Protein AF-0000000072544115 (afdb_homodimer)

Structure (mmCIF, N/CA/C/O backbone):
data_AF-0000000072544115-model_v1
#
loop_
_entity.id
_entity.type
_entity.pdbx_description
1 polymer 'Tubulin--tyrosine ligase-like protein 9'
#
loop_
_atom_site.group_PDB
_atom_site.id
_atom_site.type_symbol
_atom_site.label_atom_id
_atom_site.label_alt_id
_atom_site.label_comp_id
_atom_site.label_asym_id
_atom_site.label_entity_id
_atom_site.label_seq_id
_atom_site.pdbx_PDB_ins_code
_atom_site.Cartn_x
_atom_site.Cartn_y
_atom_site.Cartn_z
_atom_site.occupancy
_atom_site.B_iso_or_equiv
_atom_site.auth_seq_id
_atom_site.auth_comp_id
_atom_site.auth_asym_id
_atom_site.auth_atom_id
_atom_site.pdbx_PDB_model_num
ATOM 1 N N . LEU A 1 1 ? -6.055 31.406 -10.469 1 42.06 1 LEU A N 1
ATOM 2 C CA . LEU A 1 1 ? -5 30.453 -10.797 1 42.06 1 LEU A CA 1
ATOM 3 C C . LEU A 1 1 ? -3.645 31.156 -10.867 1 42.06 1 LEU A C 1
ATOM 5 O O . LEU A 1 1 ? -2.604 30.5 -10.867 1 42.06 1 LEU A O 1
ATOM 9 N N . GLU A 1 2 ? -3.805 32.406 -11.078 1 41.94 2 GLU A N 1
ATOM 10 C CA . GLU A 1 2 ? -2.629 33.188 -11.453 1 41.94 2 GLU A CA 1
ATOM 11 C C . GLU A 1 2 ? -1.718 33.438 -10.25 1 41.94 2 GLU A C 1
ATOM 13 O O . GLU A 1 2 ? -0.639 34 -10.391 1 41.94 2 GLU A O 1
ATOM 18 N N . SER A 1 3 ? -2.277 33.281 -9.117 1 47.25 3 SER A N 1
ATOM 19 C CA . SER A 1 3 ? -1.504 33.969 -8.086 1 47.25 3 SER A CA 1
ATOM 20 C C . SER A 1 3 ? -0.304 33.156 -7.648 1 47.25 3 SER A C 1
ATOM 22 O O . SER A 1 3 ? 0.484 33.594 -6.809 1 47.25 3 SER A O 1
ATOM 24 N N . GLY A 1 4 ? 0.3 32.344 -8.461 1 57.59 4 GLY A N 1
ATOM 25 C CA . GLY A 1 4 ? 1.562 31.703 -8.133 1 57.59 4 GLY A CA 1
ATOM 26 C C . GLY A 1 4 ? 1.455 30.719 -6.98 1 57.59 4 GLY A C 1
ATOM 27 O O . GLY A 1 4 ? 2.357 29.922 -6.754 1 57.59 4 GLY A O 1
ATOM 28 N N . TYR A 1 5 ? 0.407 30.75 -6.109 1 69.56 5 TYR A N 1
ATOM 29 C CA . TYR A 1 5 ? 0.263 29.969 -4.879 1 69.56 5 TYR A CA 1
ATOM 30 C C . TYR A 1 5 ? -0.066 28.516 -5.184 1 69.56 5 TYR A C 1
ATOM 32 O O . TYR A 1 5 ? 0.147 27.641 -4.344 1 69.56 5 TYR A O 1
ATOM 40 N N . LEU A 1 6 ? -0.245 28.219 -6.461 1 86.06 6 LEU A N 1
ATOM 41 C CA . LEU A 1 6 ? -0.693 26.859 -6.789 1 86.06 6 LEU A CA 1
ATOM 42 C C . LEU A 1 6 ? 0.301 26.172 -7.711 1 86.06 6 LEU A C 1
ATOM 44 O O . LEU A 1 6 ? -0.05 25.203 -8.398 1 86.06 6 LEU A O 1
ATOM 48 N N . GLN A 1 7 ? 1.474 26.625 -7.672 1 91.19 7 GLN A N 1
ATOM 49 C CA . GLN A 1 7 ? 2.475 26.109 -8.594 1 91.19 7 GLN A CA 1
ATOM 50 C C . GLN A 1 7 ? 2.67 24.594 -8.414 1 91.19 7 GLN A C 1
ATOM 52 O O . GLN A 1 7 ? 2.715 23.859 -9.398 1 91.19 7 GLN A O 1
ATOM 57 N N . HIS A 1 8 ? 2.814 24.156 -7.195 1 95.38 8 HIS A N 1
ATOM 58 C CA . HIS A 1 8 ? 3.072 22.75 -6.941 1 95.38 8 HIS A CA 1
ATOM 59 C C . HIS A 1 8 ? 1.862 21.891 -7.309 1 95.38 8 HIS A C 1
ATOM 61 O O . HIS A 1 8 ? 2.014 20.75 -7.746 1 95.38 8 HIS A O 1
ATOM 67 N N . VAL A 1 9 ? 0.661 22.406 -7.16 1 96.06 9 VAL A N 1
ATOM 68 C CA . VAL A 1 9 ? -0.544 21.703 -7.59 1 96.06 9 VAL A CA 1
ATOM 69 C C . VAL A 1 9 ? -0.521 21.516 -9.102 1 96.06 9 VAL A C 1
ATOM 71 O O . VAL A 1 9 ? -0.72 20.406 -9.602 1 96.06 9 VAL A O 1
ATOM 74 N N . PHE A 1 10 ? -0.177 22.594 -9.828 1 95.44 10 PHE A N 1
ATOM 75 C CA . PHE A 1 10 ? -0.091 22.531 -11.281 1 95.44 10 PHE A CA 1
ATOM 76 C C . PHE A 1 10 ? 0.983 21.547 -11.719 1 95.44 10 PHE A C 1
ATOM 78 O O . PHE A 1 10 ? 0.755 20.719 -12.609 1 95.44 10 PHE A O 1
ATOM 85 N N . ASN A 1 11 ? 2.117 21.656 -11.062 1 95.19 11 ASN A N 1
ATOM 86 C CA . ASN A 1 11 ? 3.223 20.766 -11.422 1 95.19 11 ASN A CA 1
ATOM 87 C C . ASN A 1 11 ? 2.826 19.297 -11.305 1 95.19 11 ASN A C 1
ATOM 89 O O . ASN A 1 11 ? 3.057 18.516 -12.234 1 95.19 11 ASN A O 1
ATOM 93 N N . VAL A 1 12 ? 2.248 18.938 -10.203 1 97.12 12 VAL A N 1
ATOM 94 C CA . VAL A 1 12 ? 1.924 17.531 -9.953 1 97.12 12 VAL A CA 1
ATOM 95 C C . VAL A 1 12 ? 0.849 17.062 -10.938 1 97.12 12 VAL A C 1
ATOM 97 O O . VAL A 1 12 ? 0.947 15.977 -11.508 1 97.12 12 VAL A O 1
ATOM 100 N N . PHE A 1 13 ? -0.16 17.906 -11.219 1 96.94 13 PHE A N 1
ATOM 101 C CA . PHE A 1 13 ? -1.182 17.547 -12.195 1 96.94 13 PHE A CA 1
ATOM 102 C 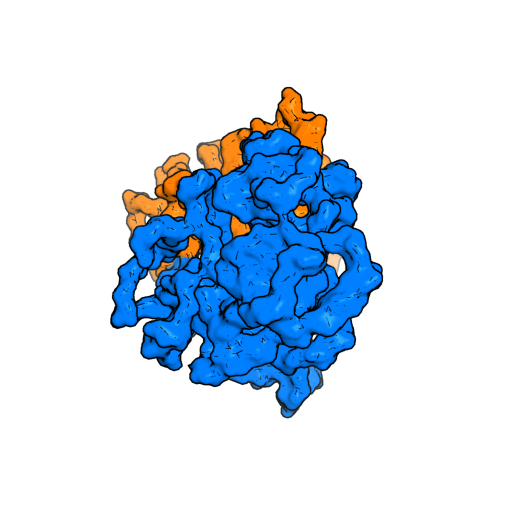C . PHE A 1 13 ? -0.565 17.344 -13.578 1 96.94 13 PHE A C 1
ATOM 104 O O . PHE A 1 13 ? -0.916 16.406 -14.289 1 96.94 13 PHE A O 1
ATOM 111 N N . GLU A 1 14 ? 0.311 18.219 -13.914 1 95.75 14 GLU A N 1
ATOM 112 C CA . GLU A 1 14 ? 0.979 18.094 -15.203 1 95.75 14 GLU A CA 1
ATOM 113 C C . GLU A 1 14 ? 1.769 16.781 -15.297 1 95.75 14 GLU A C 1
ATOM 115 O O . GLU A 1 14 ? 1.723 16.094 -16.312 1 95.75 14 GLU A O 1
ATOM 120 N N . ARG A 1 15 ? 2.471 16.531 -14.234 1 96.5 15 ARG A N 1
ATOM 121 C CA . ARG A 1 15 ? 3.268 15.305 -14.188 1 96.5 15 ARG A CA 1
ATOM 122 C C . ARG A 1 15 ? 2.383 14.07 -14.297 1 96.5 15 ARG A C 1
ATOM 124 O O . ARG A 1 15 ? 2.832 13.016 -14.742 1 96.5 15 ARG A O 1
ATOM 131 N N . LEU A 1 16 ? 1.104 14.172 -13.891 1 96.19 16 LEU A N 1
ATOM 132 C CA . LEU A 1 16 ? 0.14 13.078 -13.945 1 96.19 16 LEU A CA 1
ATOM 133 C C . LEU A 1 16 ? -0.567 13.039 -15.289 1 96.19 16 LEU A C 1
ATOM 135 O O . LEU A 1 16 ? -1.412 12.172 -15.531 1 96.19 16 LEU A O 1
ATOM 139 N N . GLY A 1 17 ? -0.31 14.039 -16.141 1 93.88 17 GLY A N 1
ATOM 140 C CA . GLY A 1 17 ? -0.83 14.031 -17.5 1 93.88 17 GLY A CA 1
ATOM 141 C C . GLY A 1 17 ? -2.066 14.891 -17.672 1 93.88 17 GLY A C 1
ATOM 142 O O . GLY A 1 17 ? -2.719 14.852 -18.719 1 93.88 17 GLY A O 1
ATOM 143 N N . TYR A 1 18 ? -2.389 15.688 -16.734 1 95.06 18 TYR A N 1
ATOM 144 C CA . TYR A 1 18 ? -3.557 16.547 -16.828 1 95.06 18 TYR A CA 1
ATOM 145 C C . TYR A 1 18 ? -3.201 17.875 -17.5 1 95.06 18 TYR A C 1
ATOM 147 O O . TYR A 1 18 ? -2.045 18.312 -17.453 1 95.06 18 TYR A O 1
ATOM 155 N N . VAL A 1 19 ? -4.203 18.422 -18.047 1 94.31 19 VAL A N 1
ATOM 156 C CA . VAL A 1 19 ? -4.059 19.734 -18.688 1 94.31 19 VAL A CA 1
ATOM 157 C C . VAL A 1 19 ? -5.145 20.672 -18.188 1 94.31 19 VAL A C 1
ATOM 159 O O . VAL A 1 19 ? -6.242 20.234 -17.828 1 94.31 19 VAL A O 1
ATOM 162 N N . ASN A 1 20 ? -4.812 21.891 -18.125 1 91.94 20 ASN A N 1
ATOM 163 C CA . ASN A 1 20 ? -5.805 22.875 -17.734 1 91.94 20 ASN A CA 1
ATOM 164 C C . ASN A 1 20 ? -6.902 23.016 -18.781 1 91.94 20 ASN A C 1
ATOM 166 O O . ASN A 1 20 ? -6.621 23.031 -19.984 1 91.94 20 ASN A O 1
ATOM 170 N N . GLY A 1 21 ? -8.164 22.969 -18.25 1 90.44 21 GLY A N 1
ATOM 171 C CA . GLY A 1 21 ? -9.297 23.141 -19.141 1 90.44 21 GLY A CA 1
ATOM 172 C C . GLY A 1 21 ? -10.227 24.266 -18.719 1 90.44 21 GLY A C 1
ATOM 173 O O . GLY A 1 21 ? -10.016 24.891 -17.688 1 90.44 21 GLY A O 1
ATOM 174 N N . SER A 1 22 ? -11.203 24.516 -19.609 1 85.44 22 SER A N 1
ATOM 175 C CA . SER A 1 22 ? -12.227 25.531 -19.297 1 85.44 22 SER A CA 1
ATOM 176 C C . SER A 1 22 ? -13.375 24.922 -18.5 1 85.44 22 SER A C 1
ATOM 178 O O . SER A 1 22 ? -13.516 23.703 -18.438 1 85.44 22 SER A O 1
ATOM 180 N N . PRO A 1 23 ? -14.094 25.734 -17.875 1 79.44 23 PRO A N 1
ATOM 181 C CA . PRO A 1 23 ? -15.25 25.25 -17.125 1 79.44 23 PRO A CA 1
ATOM 182 C C . PRO A 1 23 ? -16.234 24.469 -18.016 1 79.44 23 PRO A C 1
ATOM 184 O O . PRO A 1 23 ? -17.047 23.703 -17.5 1 79.44 23 PRO A O 1
ATOM 187 N N . PHE A 1 24 ? -16.094 24.656 -19.297 1 84.19 24 PHE A N 1
ATOM 188 C CA . PHE A 1 24 ? -17.047 24.047 -20.203 1 84.19 24 PHE A CA 1
ATOM 189 C C . PHE A 1 24 ? -16.453 22.812 -20.875 1 84.19 24 PHE A C 1
ATOM 191 O O . PHE A 1 24 ? -17.141 22.109 -21.609 1 84.19 24 PHE A O 1
ATOM 198 N N . SER A 1 25 ? -15.227 22.609 -20.453 1 87.75 25 SER A N 1
ATOM 199 C CA . SER A 1 25 ? -14.594 21.406 -21 1 87.75 25 SER A CA 1
ATOM 200 C C . SER A 1 25 ? -15.07 20.156 -20.281 1 87.75 25 SER A C 1
ATOM 202 O O . SER A 1 25 ? -15.75 20.25 -19.25 1 87.75 25 SER A O 1
ATOM 204 N N . ASP A 1 26 ? -14.844 19.047 -20.844 1 91.19 26 ASP A N 1
ATOM 205 C CA . ASP A 1 26 ? -15.109 17.766 -20.188 1 91.19 26 ASP A CA 1
ATOM 206 C C . ASP A 1 26 ? -14.047 17.469 -19.141 1 91.19 26 ASP A C 1
ATOM 208 O O . ASP A 1 26 ? -13.297 16.484 -19.266 1 91.19 26 ASP A O 1
ATOM 212 N N . TRP A 1 27 ? -14.164 18.328 -18.094 1 93.81 27 TRP A N 1
ATOM 213 C CA . TRP A 1 27 ? -13.109 18.25 -17.078 1 93.81 27 TRP A CA 1
ATOM 214 C C . TRP A 1 27 ? -13.32 17.047 -16.156 1 93.81 27 TRP A C 1
ATOM 216 O O . TRP A 1 27 ? -14.453 16.609 -15.953 1 93.81 27 TRP A O 1
ATOM 226 N N . GLU A 1 28 ? -12.188 16.562 -15.586 1 95.19 28 GLU A N 1
ATOM 227 C CA . GLU A 1 28 ? -12.227 15.461 -14.641 1 95.19 28 GLU A CA 1
ATOM 228 C C . GLU A 1 28 ? -12.062 15.953 -13.203 1 95.19 28 GLU A C 1
ATOM 230 O O . GLU A 1 28 ? -12.555 15.328 -12.266 1 95.19 28 GLU A O 1
ATOM 235 N N . VAL A 1 29 ? -11.32 17.094 -13.078 1 96.62 29 VAL A N 1
ATOM 236 C CA . VAL A 1 29 ? -11.047 17.594 -11.734 1 96.62 29 VAL A CA 1
ATOM 237 C C . VAL A 1 29 ? -11.258 19.109 -11.688 1 96.62 29 VAL A C 1
ATOM 239 O O . VAL A 1 29 ? -10.742 19.828 -12.531 1 96.62 29 VAL A O 1
ATOM 242 N N . LEU A 1 30 ? -12.078 19.531 -10.812 1 95.88 30 LEU A N 1
ATOM 243 C CA . LEU A 1 30 ? -12.172 20.953 -10.461 1 95.88 30 LEU A CA 1
ATOM 244 C C . LEU A 1 30 ? -11.406 21.25 -9.18 1 95.88 30 LEU A C 1
ATOM 246 O O . LEU A 1 30 ? -11.828 20.844 -8.094 1 95.88 30 LEU A O 1
ATOM 250 N N . TRP A 1 31 ? -10.289 21.875 -9.352 1 95.19 31 TRP A N 1
ATOM 251 C CA . TRP A 1 31 ? -9.492 22.297 -8.203 1 95.19 31 TRP A CA 1
ATOM 252 C C . TRP A 1 31 ? -9.773 23.766 -7.867 1 95.19 31 TRP A C 1
ATOM 254 O O . TRP A 1 31 ? -9.484 24.656 -8.664 1 95.19 31 TRP A O 1
ATOM 264 N N . SER A 1 32 ? -10.375 23.938 -6.723 1 92.75 32 SER A N 1
ATOM 265 C CA . SER A 1 32 ? -10.711 25.297 -6.281 1 92.75 32 SER A CA 1
ATOM 266 C C . SER A 1 32 ? -10.039 25.625 -4.957 1 92.75 32 SER A C 1
ATOM 268 O O . SER A 1 32 ? -10.008 24.797 -4.043 1 92.75 32 SER A O 1
ATOM 270 N N . HIS A 1 33 ? -9.461 26.766 -4.926 1 90.94 33 HIS A N 1
ATOM 271 C CA . HIS A 1 33 ? -8.922 27.219 -3.65 1 90.94 33 HIS A CA 1
ATOM 272 C C . HIS A 1 33 ? -10.031 27.594 -2.684 1 90.94 33 HIS A C 1
ATOM 274 O O . HIS A 1 33 ? -9.969 27.266 -1.496 1 90.94 33 HIS A O 1
ATOM 280 N N . ASP A 1 34 ? -11.016 28.25 -3.236 1 90.06 34 ASP A N 1
ATOM 281 C CA . ASP A 1 34 ? -12.148 28.688 -2.43 1 90.06 34 ASP A CA 1
ATOM 282 C C . ASP A 1 34 ? -13.227 27.609 -2.379 1 90.06 34 ASP A C 1
ATOM 284 O O . ASP A 1 34 ? -13.195 26.641 -3.154 1 90.06 34 ASP A O 1
ATOM 288 N N . TYR A 1 35 ? -14.156 27.891 -1.52 1 91.69 35 TYR A N 1
ATOM 289 C CA . TYR A 1 35 ? -15.336 27.047 -1.404 1 91.69 35 TYR A CA 1
ATOM 290 C C . TYR A 1 35 ? -16.203 27.156 -2.646 1 91.69 35 TYR A C 1
ATOM 292 O O . TYR A 1 35 ? -16.781 28.219 -2.92 1 91.69 35 TYR A O 1
ATOM 300 N N . PRO A 1 36 ? -16.391 26.094 -3.375 1 91.56 36 PRO A N 1
ATOM 301 C CA . PRO A 1 36 ? -16.922 26.25 -4.73 1 91.56 36 PRO A CA 1
ATOM 302 C C . PRO A 1 36 ? -18.438 26.094 -4.785 1 91.56 36 PRO A C 1
ATOM 304 O O . PRO A 1 36 ? -19.047 26.328 -5.828 1 91.56 36 PRO A O 1
ATOM 307 N N . PHE A 1 37 ? -19.109 25.797 -3.752 1 93 37 PHE A N 1
ATOM 308 C CA . PHE A 1 37 ? -20.484 25.312 -3.824 1 93 37 PHE A CA 1
ATOM 309 C C . PHE A 1 37 ? -21.469 26.469 -3.889 1 93 37 PHE A C 1
ATOM 311 O O . PHE A 1 37 ? -22.656 26.266 -4.09 1 93 37 PHE A O 1
ATOM 318 N N . VAL A 1 38 ? -20.969 27.656 -3.732 1 88.81 38 VAL A N 1
ATOM 319 C CA . VAL A 1 38 ? -21.812 28.844 -3.906 1 88.81 38 VAL A CA 1
ATOM 320 C C . VAL A 1 38 ? -21.484 29.516 -5.234 1 88.81 38 VAL A C 1
ATOM 322 O O . VAL A 1 38 ? -22.312 29.547 -6.145 1 88.81 38 VAL A O 1
ATOM 325 N N . SER A 1 39 ? -20.281 29.828 -5.461 1 85.62 39 SER A N 1
ATOM 326 C CA . SER A 1 39 ? -19.844 30.594 -6.629 1 85.62 39 SER A CA 1
ATOM 327 C C . SER A 1 39 ? -19.891 29.734 -7.895 1 85.62 39 SER A C 1
ATOM 329 O O . SER A 1 39 ? -20.125 30.25 -8.984 1 85.62 39 SER A O 1
ATOM 331 N N . LEU A 1 40 ? -19.688 28.453 -7.715 1 88.06 40 LEU A N 1
ATOM 332 C CA . LEU A 1 40 ? -19.656 27.562 -8.867 1 88.06 40 LEU A CA 1
ATOM 333 C C . LEU A 1 40 ? -20.797 26.562 -8.812 1 88.06 40 LEU A C 1
ATOM 335 O O . LEU A 1 40 ? -20.672 25.438 -9.312 1 88.06 40 LEU A O 1
ATOM 339 N N . SER A 1 41 ? -21.859 26.938 -8.227 1 88 41 SER A N 1
ATOM 340 C CA . SER A 1 41 ? -22.984 26.047 -7.996 1 88 41 SER A CA 1
ATOM 341 C C . SER A 1 41 ? -23.484 25.422 -9.297 1 88 41 SER A C 1
ATOM 343 O O . SER A 1 41 ? -23.844 24.25 -9.328 1 88 41 SER A O 1
ATOM 345 N N . LYS A 1 42 ? -23.484 26.109 -10.375 1 85.56 42 LYS A N 1
ATOM 346 C CA . LYS A 1 42 ? -23.969 25.625 -11.656 1 85.56 42 LYS A CA 1
ATOM 347 C C . LYS A 1 42 ? -23.094 24.484 -12.18 1 85.56 42 LYS A C 1
ATOM 349 O O . LYS A 1 42 ? -23.578 23.594 -12.867 1 85.56 42 LYS A O 1
ATOM 354 N N . HIS A 1 43 ? -21.812 24.562 -11.773 1 85.69 43 HIS A N 1
ATOM 355 C CA . HIS A 1 43 ? -20.859 23.609 -12.312 1 85.69 43 HIS A CA 1
ATOM 356 C C . HIS A 1 43 ? -20.75 22.375 -11.422 1 85.69 43 HIS A C 1
ATOM 358 O O . HIS A 1 43 ? -20.25 21.328 -11.859 1 85.69 43 HIS A O 1
ATOM 364 N N . VAL A 1 44 ? -21.266 22.438 -10.195 1 90.81 44 VAL A N 1
ATOM 365 C CA . VAL A 1 44 ? -21.047 21.328 -9.273 1 90.81 44 VAL A CA 1
ATOM 366 C C . VAL A 1 44 ? -22.375 20.656 -8.938 1 90.81 44 VAL A C 1
ATOM 368 O O . VAL A 1 44 ? -22.406 19.688 -8.195 1 90.81 44 VAL A O 1
ATOM 371 N N . SER A 1 45 ? -23.453 21.078 -9.5 1 88.81 45 SER A N 1
ATOM 372 C CA . SER A 1 45 ? -24.781 20.562 -9.148 1 88.81 45 SER A CA 1
ATOM 373 C C . SER A 1 45 ? -25.078 19.25 -9.875 1 88.81 45 SER A C 1
ATOM 375 O O . SER A 1 45 ? -25.844 18.438 -9.383 1 88.81 45 SER A O 1
ATOM 377 N N . ASP A 1 46 ? -24.531 19.062 -11.031 1 89.62 46 ASP A N 1
ATOM 378 C CA . ASP A 1 46 ? -24.797 17.859 -11.812 1 89.62 46 ASP A CA 1
ATOM 379 C C . ASP A 1 46 ? -23.5 17.219 -12.281 1 89.62 46 ASP A C 1
ATOM 381 O O . ASP A 1 46 ? -23.266 17.062 -13.477 1 89.62 46 ASP A O 1
ATOM 385 N N . LEU A 1 47 ? -22.797 16.719 -11.344 1 94 47 LEU A N 1
ATOM 386 C CA . LEU A 1 47 ? -21.484 16.141 -11.617 1 94 47 LEU A CA 1
ATOM 387 C C . LEU A 1 47 ? -21.609 14.727 -12.172 1 94 47 LEU A C 1
ATOM 389 O O . LEU A 1 47 ? -22.438 13.945 -11.703 1 94 47 LEU A O 1
ATOM 393 N N . LYS A 1 48 ? -20.844 14.477 -13.18 1 94.12 48 LYS A N 1
ATOM 394 C CA . LYS A 1 48 ? -20.734 13.117 -13.688 1 94.12 48 LYS A CA 1
ATOM 395 C C . LYS A 1 48 ? -19.906 12.234 -12.75 1 94.12 48 LYS A C 1
ATOM 397 O O . LYS A 1 48 ? -19.109 12.742 -11.961 1 94.12 48 LYS A O 1
ATOM 402 N N . PRO A 1 49 ? -20.016 10.922 -12.883 1 93.12 49 PRO A N 1
ATOM 403 C CA . PRO A 1 49 ? -19.359 10 -11.945 1 93.12 49 PRO A CA 1
ATOM 404 C C . PRO A 1 49 ? -17.828 10.117 -11.977 1 93.12 49 PRO A C 1
ATOM 406 O O . PRO A 1 49 ? -17.172 9.812 -10.984 1 93.12 49 PRO A O 1
ATOM 409 N N . TYR A 1 50 ? -17.312 10.633 -13.094 1 94.12 50 TYR A N 1
ATOM 410 C CA . TYR A 1 50 ? -15.859 10.672 -13.219 1 94.12 50 TYR A CA 1
ATOM 411 C C . TYR A 1 50 ? -15.312 12.016 -12.758 1 94.12 50 TYR A C 1
ATOM 413 O O . TYR A 1 50 ? -14.094 12.203 -12.68 1 94.12 50 TYR A O 1
ATOM 421 N N . GLN A 1 51 ? -16.172 12.969 -12.438 1 95.62 51 GLN A N 1
ATOM 422 C CA . GLN A 1 51 ? -15.727 14.305 -12.055 1 95.62 51 GLN A CA 1
ATOM 423 C C . GLN A 1 51 ? -15.484 14.398 -10.547 1 95.62 51 GLN A C 1
ATOM 425 O O . GLN A 1 51 ? -16.281 13.883 -9.758 1 95.62 51 GLN A O 1
ATOM 430 N N . LYS A 1 52 ? -14.344 15.039 -10.18 1 96.88 52 LYS A N 1
ATOM 431 C CA . LYS A 1 52 ? -13.984 15.211 -8.773 1 96.88 52 LYS A CA 1
ATOM 432 C C . LYS A 1 52 ? -13.789 16.688 -8.438 1 96.88 52 LYS A C 1
ATOM 434 O O . LYS A 1 52 ? -13.266 17.453 -9.25 1 96.88 52 LYS A O 1
ATOM 439 N N . VAL A 1 53 ? -14.234 17.031 -7.25 1 96.81 53 VAL A N 1
ATOM 440 C CA . VAL A 1 53 ? -14.07 18.375 -6.711 1 96.81 53 VAL A CA 1
ATOM 441 C C . VAL A 1 53 ? -13.289 18.312 -5.398 1 96.81 53 VAL A C 1
ATOM 443 O O . VAL A 1 53 ? -13.602 17.5 -4.523 1 96.81 53 VAL A O 1
ATOM 446 N N . ASN A 1 54 ? -12.305 19.203 -5.168 1 97.56 54 ASN A N 1
ATOM 447 C CA . ASN A 1 54 ? -11.391 19.078 -4.043 1 97.56 54 ASN A CA 1
ATOM 448 C C . ASN A 1 54 ? -11.953 19.734 -2.783 1 97.56 54 ASN A C 1
ATOM 450 O O . ASN A 1 54 ? -11.203 20.25 -1.953 1 97.56 54 ASN A O 1
ATOM 454 N N . HIS A 1 55 ? -13.297 19.75 -2.658 1 97.44 55 HIS A N 1
ATOM 455 C CA . HIS A 1 55 ? -13.977 20.219 -1.453 1 97.44 55 HIS A CA 1
ATOM 456 C C . HIS A 1 55 ? -15.234 19.391 -1.173 1 97.44 55 HIS A C 1
ATOM 458 O O . HIS A 1 55 ? -15.867 18.891 -2.102 1 97.44 55 HIS A O 1
ATOM 464 N N . PHE A 1 56 ? -15.586 19.281 0.06 1 97.12 56 PHE A N 1
ATOM 465 C CA . PHE A 1 56 ? -16.891 18.75 0.463 1 97.12 56 PHE A CA 1
ATOM 466 C C . PHE A 1 56 ? -17.844 19.891 0.817 1 97.12 56 PHE A C 1
ATOM 468 O O . PHE A 1 56 ? -17.453 20.859 1.454 1 97.12 56 PHE A O 1
ATOM 475 N N . PRO A 1 57 ? -19.047 19.688 0.435 1 96 57 PRO A N 1
ATOM 476 C CA . PRO A 1 57 ? -20.031 20.594 1.043 1 96 57 PRO A CA 1
ATOM 477 C C . PRO A 1 57 ? -20.016 20.531 2.568 1 96 57 PRO A C 1
ATOM 479 O O . PRO A 1 57 ? -20 19.438 3.146 1 96 57 PRO A O 1
ATOM 482 N N . GLY A 1 58 ? -19.938 21.656 3.176 1 94.88 58 GLY A N 1
ATOM 483 C CA . GLY A 1 58 ? -19.938 21.688 4.629 1 94.88 58 GLY A CA 1
ATOM 484 C C . GLY A 1 58 ? -18.547 21.656 5.238 1 94.88 58 GLY A C 1
ATOM 485 O O . GLY A 1 58 ? -18.406 21.562 6.457 1 94.88 58 GLY A O 1
ATOM 486 N N . SER A 1 59 ? -17.5 21.719 4.453 1 93.81 59 SER A N 1
ATOM 487 C CA . SER A 1 59 ? -16.141 21.688 4.957 1 93.81 59 SER A CA 1
ATOM 488 C C . SER A 1 59 ? -15.898 22.781 5.984 1 93.81 59 SER A C 1
ATOM 490 O O . SER A 1 59 ? -15 22.672 6.82 1 93.81 59 SER A O 1
ATOM 492 N N . GLY A 1 60 ? -16.719 23.797 5.973 1 91.94 60 GLY A N 1
ATOM 493 C CA . GLY A 1 60 ? -16.625 24.891 6.922 1 91.94 60 GLY A CA 1
ATOM 494 C C . GLY A 1 60 ? -16.828 24.453 8.359 1 91.94 60 GLY A C 1
ATOM 495 O O . GLY A 1 60 ? -16.312 25.094 9.289 1 91.94 60 GLY A O 1
ATOM 496 N N . TYR A 1 61 ? -17.531 23.406 8.531 1 92.56 61 TYR A N 1
ATOM 497 C CA . TYR A 1 61 ? -17.75 22.906 9.883 1 92.56 61 TYR A CA 1
ATOM 498 C C . TYR A 1 61 ? -16.453 22.406 10.492 1 92.56 61 TYR A C 1
ATOM 500 O O . TYR A 1 61 ? -16.312 22.359 11.719 1 92.56 61 TYR A O 1
ATOM 508 N N . ILE A 1 62 ? -15.516 22.031 9.617 1 93.88 62 ILE A N 1
ATOM 509 C CA . ILE A 1 62 ? -14.211 21.547 10.055 1 93.88 62 ILE A CA 1
ATOM 510 C C . ILE A 1 62 ? -13.242 22.719 10.188 1 93.88 62 ILE A C 1
ATOM 512 O O . ILE A 1 62 ? -12.453 22.781 11.133 1 93.88 62 ILE A O 1
ATOM 516 N N . THR A 1 63 ? -13.352 23.656 9.273 1 92.88 63 THR A N 1
ATOM 517 C CA . THR A 1 63 ? -12.266 24.625 9.109 1 92.88 63 THR A CA 1
ATOM 518 C C . THR A 1 63 ? -12.617 25.953 9.789 1 92.88 63 THR A C 1
ATOM 520 O O . THR A 1 63 ? -11.742 26.797 9.977 1 92.88 63 THR A O 1
ATOM 523 N N . ASN A 1 64 ? -13.844 26.109 10.156 1 86.62 64 ASN A N 1
ATOM 524 C CA . ASN A 1 64 ? -14.227 27.297 10.891 1 86.62 64 ASN A CA 1
ATOM 525 C C . ASN A 1 64 ? -13.75 27.234 12.344 1 86.62 64 ASN A C 1
ATOM 527 O O . ASN A 1 64 ? -14.016 26.266 13.039 1 86.62 64 ASN A O 1
ATOM 531 N N . LYS A 1 65 ? -13.195 28.266 12.812 1 80.75 65 LYS A N 1
ATOM 532 C CA . LYS A 1 65 ? -12.57 28.297 14.133 1 80.75 65 LYS A CA 1
ATOM 533 C C . LYS A 1 65 ? -13.602 28.109 15.234 1 80.75 65 LYS A C 1
ATOM 535 O O . LYS A 1 65 ? -13.391 27.344 16.172 1 80.75 65 LYS A O 1
ATOM 540 N N . ALA A 1 66 ? -14.648 28.859 15.078 1 75.19 66 ALA A N 1
ATOM 541 C CA . ALA A 1 66 ? -15.695 28.781 16.094 1 75.19 66 ALA A CA 1
ATOM 542 C C . ALA A 1 66 ? -16.297 27.375 16.156 1 75.19 66 ALA A C 1
ATOM 544 O O . ALA A 1 66 ? -16.531 26.844 17.234 1 75.19 66 ALA A O 1
ATOM 545 N N . SER A 1 67 ? -16.516 26.844 15 1 80.81 67 SER A N 1
ATOM 546 C CA . SER A 1 67 ? -17.062 25.484 14.93 1 80.81 67 SER A CA 1
ATOM 547 C C . SER A 1 67 ? -16.094 24.469 15.516 1 80.81 67 SER A C 1
ATOM 549 O O . SER A 1 67 ? -16.5 23.562 16.25 1 80.81 67 SER A O 1
ATOM 551 N N . LEU A 1 68 ? -14.883 24.641 15.25 1 84.31 68 LEU A N 1
ATOM 552 C CA . LEU A 1 68 ? -13.852 23.75 15.75 1 84.31 68 LEU A CA 1
ATOM 553 C C . LEU A 1 68 ? -13.727 23.844 17.266 1 84.31 68 LEU A C 1
ATOM 555 O O . LEU A 1 68 ? -13.633 22.828 17.953 1 84.31 68 LEU A O 1
ATOM 559 N N . ALA A 1 69 ? -13.805 25.031 17.766 1 77.06 69 ALA A N 1
ATOM 560 C CA . ALA A 1 69 ? -13.625 25.297 19.188 1 77.06 69 ALA A CA 1
ATOM 561 C C . ALA A 1 69 ? -14.789 24.719 20 1 77.06 69 ALA A C 1
ATOM 563 O O . ALA A 1 69 ? -14.656 24.484 21.203 1 77.06 69 ALA A O 1
ATOM 564 N N . SER A 1 70 ? -15.867 24.531 19.344 1 76 70 SER A N 1
ATOM 565 C CA . SER A 1 70 ? -17.062 24.031 20.031 1 76 70 SER A CA 1
ATOM 566 C C . SER A 1 70 ? -17.031 22.516 20.188 1 76 70 SER A C 1
ATOM 568 O O . SER A 1 70 ? -17.891 21.938 20.844 1 76 70 SER A O 1
ATOM 570 N N . THR A 1 71 ? -16.062 21.891 19.594 1 78.62 71 THR A N 1
ATOM 571 C CA . THR A 1 71 ? -15.953 20.438 19.703 1 78.62 71 THR A CA 1
ATOM 572 C C . THR A 1 71 ? -15.5 20.047 21.109 1 78.62 71 THR A C 1
ATOM 574 O O . THR A 1 71 ? -14.508 20.578 21.625 1 78.62 71 THR A O 1
ATOM 577 N N . ASN A 1 72 ? -16.25 19.234 21.703 1 78.06 72 ASN A N 1
ATOM 578 C CA . ASN A 1 72 ? -15.898 18.781 23.047 1 78.06 72 ASN A CA 1
ATOM 579 C C . ASN A 1 72 ? -14.836 17.688 23.016 1 78.06 72 ASN A C 1
ATOM 581 O O . ASN A 1 72 ? -15.148 16.516 22.797 1 78.06 72 ASN A O 1
ATOM 585 N N . MET A 1 73 ? -13.695 18.125 23.266 1 81 73 MET A N 1
ATOM 586 C CA . MET A 1 73 ? -12.578 17.188 23.312 1 81 73 MET A CA 1
ATOM 587 C C . MET A 1 73 ? -11.422 17.781 24.125 1 81 73 MET A C 1
ATOM 589 O O . MET A 1 73 ? -11.289 19 24.234 1 81 73 MET A O 1
ATOM 593 N N . PRO A 1 74 ? -10.617 16.875 24.672 1 83.19 74 PRO A N 1
ATOM 594 C CA . PRO A 1 74 ? -9.516 17.328 25.516 1 83.19 74 PRO A CA 1
ATOM 595 C C . PRO A 1 74 ? -8.398 18 24.719 1 83.19 74 PRO A C 1
ATOM 597 O O . PRO A 1 74 ? -7.508 18.625 25.297 1 83.19 74 PRO A O 1
ATOM 600 N N . PHE A 1 75 ? -8.5 17.969 23.406 1 89.38 75 PHE A N 1
ATOM 601 C CA . PHE A 1 75 ? -7.395 18.422 22.578 1 89.38 75 PHE A CA 1
ATOM 602 C C . PHE A 1 75 ? -7.582 19.859 22.141 1 89.38 75 PHE A C 1
ATOM 604 O O . PHE A 1 75 ? -6.801 20.391 21.344 1 89.38 75 PHE A O 1
ATOM 611 N N . ILE A 1 76 ? -8.617 20.484 22.594 1 86.56 76 ILE A N 1
ATOM 612 C CA . ILE A 1 76 ? -8.852 21.891 22.281 1 86.56 76 ILE A CA 1
ATOM 613 C C . ILE A 1 76 ? -8.797 22.703 23.562 1 86.56 76 ILE A C 1
ATOM 615 O O . ILE A 1 76 ? -9.469 22.375 24.547 1 86.56 76 ILE A O 1
ATOM 619 N N . PRO A 1 77 ? -7.973 23.75 23.5 1 83.25 77 PRO A N 1
ATOM 620 C CA . PRO A 1 77 ? -8.016 24.609 24.672 1 83.25 77 PRO A CA 1
ATOM 621 C C . PRO A 1 77 ? -9.414 25.188 24.938 1 83.25 77 PRO A C 1
ATOM 623 O O . PRO A 1 77 ? -10.18 25.391 24 1 83.25 77 PRO A O 1
ATOM 626 N N . LYS A 1 78 ? -9.641 25.406 26.141 1 80.44 78 LYS A N 1
ATOM 627 C CA . LYS A 1 78 ? -10.945 25.938 26.484 1 80.44 78 LYS A CA 1
ATOM 628 C C . LYS A 1 78 ? -11.227 27.25 25.734 1 80.44 78 LYS A C 1
ATOM 630 O O . LYS A 1 78 ? -10.352 28.109 25.656 1 80.44 78 LYS A O 1
ATOM 635 N N . ALA A 1 79 ? -12.391 27.203 25.047 1 81.44 79 ALA A N 1
ATOM 636 C CA . ALA A 1 79 ? -12.758 28.375 24.266 1 81.44 79 ALA A CA 1
ATOM 637 C C . ALA A 1 79 ? -14.188 28.797 24.562 1 81.44 79 ALA A C 1
ATOM 639 O O . ALA A 1 79 ? -15.039 27.984 24.922 1 81.44 79 ALA A O 1
ATOM 640 N N . PHE A 1 80 ? -14.461 30.109 24.484 1 79.94 80 PHE A N 1
ATOM 641 C CA . PHE A 1 80 ? -15.766 30.703 24.781 1 79.94 80 PHE A CA 1
ATOM 642 C C . PHE A 1 80 ? -16.188 31.656 23.688 1 79.94 80 PHE A C 1
ATOM 644 O O . PHE A 1 80 ? -15.438 32.562 23.312 1 79.94 80 PHE A O 1
ATOM 651 N N . LYS A 1 81 ? -17.328 31.375 23.156 1 79.19 81 LYS A N 1
ATOM 652 C CA . LYS A 1 81 ? -17.875 32.281 22.172 1 79.19 81 LYS A CA 1
ATOM 653 C C . LYS A 1 81 ? -18.391 33.562 22.844 1 79.19 81 LYS A C 1
ATOM 655 O O . LYS A 1 81 ? -19.078 33.5 23.859 1 79.19 81 LYS A O 1
ATOM 660 N N . MET A 1 82 ? -18.016 34.719 22.344 1 79.75 82 MET A N 1
ATOM 661 C CA . MET A 1 82 ? -18.484 35.969 22.891 1 79.75 82 MET A CA 1
ATOM 662 C C . MET A 1 82 ? -19.562 36.594 22 1 79.75 82 MET A C 1
ATOM 664 O O . MET A 1 82 ? -19.516 36.469 20.781 1 79.75 82 MET A O 1
ATOM 668 N N . PRO A 1 83 ? -20.516 37.125 22.531 1 82.75 83 PRO A N 1
ATOM 669 C CA . PRO A 1 83 ? -20.688 37.281 23.984 1 82.75 83 PRO A CA 1
ATOM 670 C C . PRO A 1 83 ? -21.547 36.188 24.594 1 82.75 83 PRO A C 1
ATOM 672 O O . PRO A 1 83 ? -21.844 36.219 25.797 1 82.75 83 PRO A O 1
ATOM 675 N N . GLU A 1 84 ? -21.906 35.25 23.812 1 83.06 84 GLU A N 1
ATOM 676 C CA . GLU A 1 84 ? -22.875 34.219 24.203 1 83.06 84 GLU A CA 1
ATOM 677 C C . GLU A 1 84 ? -22.406 33.469 25.453 1 83.06 84 GLU A C 1
ATOM 679 O O . GLU A 1 84 ? -23.219 33.094 26.297 1 83.06 84 GLU A O 1
ATOM 684 N N . GLU A 1 85 ? -21.172 33.281 25.531 1 84.5 85 GLU A N 1
ATOM 685 C CA . GLU A 1 85 ? -20.656 32.469 26.625 1 84.5 85 GLU A CA 1
ATOM 686 C C . GLU A 1 85 ? -19.859 33.281 27.625 1 84.5 85 GLU A C 1
ATOM 688 O O . GLU A 1 85 ? -18.938 32.781 28.266 1 84.5 85 GLU A O 1
ATOM 693 N N . LYS A 1 86 ? -20.203 34.5 27.656 1 85.88 86 LYS A N 1
ATOM 694 C CA . LYS A 1 86 ? -19.5 35.438 28.547 1 85.88 86 LYS A CA 1
ATOM 695 C C . LYS A 1 86 ? -19.594 34.938 30 1 85.88 86 LYS A C 1
ATOM 697 O O . LYS A 1 86 ? -18.578 34.938 30.719 1 85.88 86 LYS A O 1
ATOM 702 N N . LYS A 1 87 ? -20.719 34.562 30.422 1 86.56 87 LYS A N 1
ATOM 703 C CA . LYS A 1 87 ? -20.922 34.094 31.797 1 86.56 87 LYS A CA 1
ATOM 704 C C . LYS A 1 87 ? -20.047 32.875 32.094 1 86.56 87 LYS A C 1
ATOM 706 O O . LYS A 1 87 ? -19.406 32.812 33.156 1 86.56 87 LYS A O 1
ATOM 711 N N . LYS A 1 88 ? -20.078 32 31.203 1 86.12 88 LYS A N 1
ATOM 712 C CA . LYS A 1 88 ? -19.266 30.781 31.359 1 86.12 88 LYS A CA 1
ATOM 713 C C . LYS A 1 88 ? -17.781 31.125 31.438 1 86.12 88 LYS A C 1
ATOM 715 O O . LYS A 1 88 ? -17.047 30.516 32.219 1 86.12 88 LYS A O 1
ATOM 720 N N . PHE A 1 89 ? -17.422 32 30.672 1 87 89 PHE A N 1
ATOM 721 C CA . PHE A 1 89 ? -16.031 32.438 30.625 1 87 89 PHE A CA 1
ATOM 722 C C . PHE A 1 89 ? -15.617 33.062 31.969 1 87 89 PHE A C 1
ATOM 724 O O . PHE A 1 89 ? -14.586 32.688 32.531 1 87 89 PHE A O 1
ATOM 731 N N . LEU A 1 90 ? -16.438 33.906 32.469 1 85.88 90 LEU A N 1
ATOM 732 C CA . LEU A 1 90 ? -16.125 34.594 33.719 1 85.88 90 LEU A CA 1
ATOM 733 C C . LEU A 1 90 ? -16.094 33.625 34.906 1 85.88 90 LEU A C 1
ATOM 735 O O . LEU A 1 90 ? -15.266 33.75 35.781 1 85.88 90 LEU A O 1
ATOM 739 N N . GLU A 1 91 ? -16.922 32.656 34.781 1 87.5 91 GLU A N 1
ATOM 740 C CA . GLU A 1 91 ? -16.922 31.609 35.812 1 87.5 91 GLU A CA 1
ATOM 741 C C . GLU A 1 91 ? -15.633 30.797 35.75 1 87.5 91 GLU A C 1
ATOM 743 O O . GLU A 1 91 ? -15.062 30.438 36.781 1 87.5 91 GLU A O 1
ATOM 748 N N . TYR A 1 92 ? -15.289 30.562 34.594 1 85.12 92 TYR A N 1
ATOM 749 C CA . TYR A 1 92 ? -14.078 29.766 34.375 1 85.12 92 TYR A CA 1
ATOM 750 C C . TYR A 1 92 ? -12.844 30.547 34.844 1 85.12 92 TYR A C 1
ATOM 752 O O . TYR A 1 92 ? -11.945 29.984 35.469 1 85.12 92 TYR A O 1
ATOM 760 N N . VAL A 1 93 ? -12.812 31.766 34.594 1 83.69 93 VAL A N 1
ATOM 761 C CA . VAL A 1 93 ? -11.68 32.625 34.906 1 83.69 93 VAL A CA 1
ATOM 762 C C . VAL A 1 93 ? -11.523 32.75 36.438 1 83.69 93 VAL A C 1
ATOM 764 O O . VAL A 1 93 ? -10.406 32.812 36.938 1 83.69 93 VAL A O 1
ATOM 767 N N . ASN A 1 94 ? -12.594 32.75 37.031 1 83.25 94 ASN A N 1
ATOM 768 C CA . ASN A 1 94 ? -12.57 32.844 38.5 1 83.25 94 ASN A CA 1
ATOM 769 C C . ASN A 1 94 ? -11.828 31.672 39.125 1 83.25 94 ASN A C 1
ATOM 771 O O . ASN A 1 94 ? -11.195 31.828 40.188 1 83.25 94 ASN A O 1
ATOM 775 N N . ASN A 1 95 ? -11.891 30.609 38.438 1 83.38 95 ASN A N 1
ATOM 776 C CA . ASN A 1 95 ? -11.242 29.422 38.969 1 83.38 95 ASN A CA 1
ATOM 777 C C . ASN A 1 95 ? -9.852 29.219 38.375 1 83.38 95 ASN A C 1
ATOM 779 O O . ASN A 1 95 ? -9.117 28.312 38.75 1 83.38 95 ASN A O 1
ATOM 783 N N . HIS A 1 96 ? -9.547 30.062 37.438 1 80.44 96 HIS A N 1
ATOM 784 C CA . HIS A 1 96 ? -8.266 29.953 36.75 1 80.44 96 HIS A CA 1
ATOM 785 C C . HIS A 1 96 ? -7.625 31.328 36.562 1 80.44 96 HIS A C 1
ATOM 787 O O . HIS A 1 96 ? -7.375 31.75 35.438 1 80.44 96 HIS A O 1
ATOM 793 N N . GLN A 1 97 ? -7.266 32.031 37.625 1 73.38 97 GLN A N 1
ATOM 794 C CA . GLN A 1 97 ? -6.852 33.406 37.625 1 73.38 97 GLN A CA 1
ATOM 795 C C . GLN A 1 97 ? -5.488 33.594 36.938 1 73.38 97 GLN A C 1
ATOM 797 O O . GLN A 1 97 ? -5.199 34.625 36.375 1 73.38 97 GLN A O 1
ATOM 802 N N . ASP A 1 98 ? -4.719 32.562 36.875 1 73.12 98 ASP A N 1
ATOM 803 C CA . ASP A 1 98 ? -3.365 32.688 36.344 1 73.12 98 ASP A CA 1
ATOM 804 C C . ASP A 1 98 ? -3.299 32.281 34.875 1 73.12 98 ASP A C 1
ATOM 806 O O . ASP A 1 98 ? -2.217 32.25 34.281 1 73.12 98 ASP A O 1
ATOM 810 N N . THR A 1 99 ? -4.449 32.25 34.25 1 77.44 99 THR A N 1
ATOM 811 C CA . THR A 1 99 ? -4.492 31.766 32.875 1 77.44 99 THR A CA 1
ATOM 812 C C . THR A 1 99 ? -4.469 32.938 31.906 1 77.44 99 THR A C 1
ATOM 814 O O . THR A 1 99 ? -5.055 34 32.188 1 77.44 99 THR A O 1
ATOM 817 N N . MET A 1 100 ? -3.66 32.812 30.875 1 79.69 100 MET A N 1
ATOM 818 C CA . MET A 1 100 ? -3.654 33.812 29.797 1 79.69 100 MET A CA 1
ATOM 819 C C . MET A 1 100 ? -4.641 33.406 28.703 1 79.69 100 MET A C 1
ATOM 821 O O . MET A 1 100 ? -4.934 32.219 28.516 1 79.69 100 MET A O 1
ATOM 825 N N . TRP A 1 101 ? -5.133 34.5 28.094 1 81.69 101 TRP A N 1
ATOM 826 C CA . TRP A 1 101 ? -6.195 34.281 27.125 1 81.69 101 TRP A CA 1
ATOM 827 C C . TRP A 1 101 ? -5.848 34.906 25.781 1 81.69 101 TRP A C 1
ATOM 829 O O . TRP A 1 101 ? -5.129 35.906 25.734 1 81.69 101 TRP A O 1
ATOM 839 N N . VAL A 1 102 ? -6.332 34.219 24.781 1 80.19 102 VAL A N 1
ATOM 840 C CA . VAL A 1 102 ? -6.152 34.75 23.438 1 80.19 102 VAL A CA 1
ATOM 841 C C . VAL A 1 102 ? -7.512 35.094 22.828 1 80.19 102 VAL A C 1
ATOM 843 O O . VAL A 1 102 ? -8.453 34.312 22.906 1 80.19 102 VAL A O 1
ATOM 846 N N . LYS A 1 103 ? -7.551 36.312 22.422 1 76.12 103 LYS A N 1
ATOM 847 C CA . LYS A 1 103 ? -8.742 36.75 21.688 1 76.12 103 LYS A CA 1
ATOM 848 C C . LYS A 1 103 ? -8.555 36.531 20.172 1 76.12 103 LYS A C 1
ATOM 850 O O . LYS A 1 103 ? -7.551 36.938 19.609 1 76.12 103 LYS A O 1
ATOM 855 N N . LYS A 1 104 ? -9.414 35.688 19.547 1 71.44 104 LYS A N 1
ATOM 856 C CA . LYS A 1 104 ? -9.336 35.406 18.125 1 71.44 104 LYS A CA 1
ATOM 857 C C . LYS A 1 104 ? -10.594 35.875 17.391 1 71.44 104 LYS A C 1
ATOM 859 O O . LYS A 1 104 ? -11.695 35.812 17.953 1 71.44 104 LYS A O 1
ATOM 864 N N . GLY A 1 105 ? -10.344 36.625 16.328 1 63.75 105 GLY A N 1
ATOM 865 C CA . GLY A 1 105 ? -11.477 36.906 15.461 1 63.75 105 GLY A CA 1
ATOM 866 C C . GLY A 1 105 ? -11.82 35.75 14.555 1 63.75 105 GLY A C 1
ATOM 867 O O . GLY A 1 105 ? -11.062 34.781 14.469 1 63.75 105 GLY A O 1
ATOM 868 N N . ASN A 1 106 ? -13.016 35.812 14.031 1 57 106 ASN A N 1
ATOM 869 C CA . ASN A 1 106 ? -13.461 34.75 13.141 1 57 106 ASN A CA 1
ATOM 870 C C . ASN A 1 106 ? -12.547 34.625 11.922 1 57 106 ASN A C 1
ATOM 872 O O . ASN A 1 106 ? -12.453 33.562 11.328 1 57 106 ASN A O 1
ATOM 876 N N . HIS A 1 107 ? -11.852 35.719 11.523 1 51.34 107 HIS A N 1
ATOM 877 C CA . HIS A 1 107 ? -11.086 35.688 10.281 1 51.34 107 HIS A CA 1
ATOM 878 C C . HIS A 1 107 ? -9.586 35.688 10.555 1 51.34 107 HIS A C 1
ATOM 880 O O . HIS A 1 107 ? -8.797 36.094 9.711 1 51.34 107 HIS A O 1
ATOM 886 N N . HIS A 1 108 ? -9.039 34.969 11.461 1 52.03 108 HIS A N 1
ATOM 887 C CA . HIS A 1 108 ? -7.691 34.5 11.727 1 52.03 108 HIS A CA 1
ATOM 888 C C . HIS A 1 108 ? -6.762 35.625 12.133 1 52.03 108 HIS A C 1
ATOM 890 O O . HIS A 1 108 ? -5.586 35.406 12.422 1 52.03 108 HIS A O 1
ATOM 896 N N . ARG A 1 109 ? -7.23 36.969 11.797 1 49.53 109 ARG A N 1
ATOM 897 C CA . ARG A 1 109 ? -6.27 38.062 11.953 1 49.53 109 ARG A CA 1
ATOM 898 C C . ARG A 1 109 ? -6.375 38.688 13.344 1 49.53 109 ARG A C 1
ATOM 900 O O . ARG A 1 109 ? -7.438 38.656 13.969 1 49.53 109 ARG A O 1
ATOM 907 N N . GLY A 1 110 ? -5.109 38.719 14.031 1 55.34 110 GLY A N 1
ATOM 908 C CA . GLY A 1 110 ? -5.004 39.625 15.172 1 55.34 110 GLY A CA 1
ATOM 909 C C . GLY A 1 110 ? -4.98 38.906 16.5 1 55.34 110 GLY A C 1
ATOM 910 O O . GLY A 1 110 ? -5.762 39.219 17.406 1 55.34 110 GLY A O 1
ATOM 911 N N . ILE A 1 111 ? -4.25 37.719 16.5 1 64.88 111 ILE A N 1
ATOM 912 C CA . ILE A 1 111 ? -4.082 37 17.766 1 64.88 111 ILE A CA 1
ATOM 913 C C . ILE A 1 111 ? -3.369 37.906 18.781 1 64.88 111 ILE A C 1
ATOM 915 O O . ILE A 1 111 ? -2.309 38.469 18.484 1 64.88 111 ILE A O 1
ATOM 919 N N . GLU A 1 112 ? -4.102 38.25 19.781 1 70.19 112 GLU A N 1
ATOM 920 C CA . GLU A 1 112 ? -3.492 39.031 20.875 1 70.19 112 GLU A CA 1
ATOM 921 C C . GLU A 1 112 ? -3.738 38.344 22.219 1 70.19 112 GLU A C 1
ATOM 923 O O . GLU A 1 112 ? -4.84 37.844 22.484 1 70.19 112 GLU A O 1
ATOM 928 N N . ILE A 1 113 ? -2.648 38.188 22.891 1 73.06 113 ILE A N 1
ATOM 929 C CA . ILE A 1 113 ? -2.791 37.688 24.25 1 73.06 113 ILE A CA 1
ATOM 930 C C . ILE A 1 113 ? -3.17 38.812 25.188 1 73.06 113 ILE A C 1
ATOM 932 O O . ILE A 1 113 ? -2.543 39.875 25.156 1 73.06 113 ILE A O 1
ATOM 936 N N . LYS A 1 114 ? -4.223 38.719 25.828 1 72 114 LYS A N 1
ATOM 937 C CA . LYS A 1 114 ? -4.695 39.75 26.734 1 72 114 LYS A CA 1
ATOM 938 C C . LYS A 1 114 ? -5.078 39.156 28.094 1 72 114 LYS A C 1
ATOM 940 O O . LYS A 1 114 ? -5.426 37.969 28.188 1 72 114 LYS A O 1
ATOM 945 N N . SER A 1 115 ? -4.828 40.031 29.078 1 72.06 115 SER A N 1
ATOM 946 C CA . SER A 1 115 ? -5.383 39.656 30.391 1 72.06 115 SER A CA 1
ATOM 947 C C . SER A 1 115 ? -6.902 39.812 30.391 1 72.06 115 SER A C 1
ATOM 949 O O . SER A 1 115 ? -7.477 40.438 29.516 1 72.06 115 SER A O 1
ATOM 951 N N . VAL A 1 116 ? -7.488 39.094 31.297 1 73.31 116 VAL A N 1
ATOM 952 C CA . VAL A 1 116 ? -8.938 39.125 31.422 1 73.31 116 VAL A CA 1
ATOM 953 C C . VAL A 1 116 ? -9.43 40.562 31.469 1 73.31 116 VAL A C 1
ATOM 955 O O . VAL A 1 116 ? -10.461 40.906 30.859 1 73.31 116 VAL A O 1
ATOM 958 N N . GLN A 1 117 ? -8.609 41.406 32.062 1 72.56 117 GLN A N 1
ATOM 959 C CA . GLN A 1 117 ? -9 42.812 32.25 1 72.56 117 GLN A CA 1
ATOM 960 C C . GLN A 1 117 ? -8.953 43.562 30.922 1 72.56 117 GLN A C 1
ATOM 962 O O . GLN A 1 117 ? -9.664 44.562 30.734 1 72.56 117 GLN A O 1
ATOM 967 N N . GLU A 1 118 ? -8.234 43.062 30.016 1 75.5 118 GLU A N 1
ATOM 968 C CA . GLU A 1 118 ? -8.016 43.75 28.75 1 75.5 118 GLU A CA 1
ATOM 969 C C . GLU A 1 118 ? -8.961 43.25 27.672 1 75.5 118 GLU A C 1
ATOM 971 O O . GLU A 1 118 ? -9.047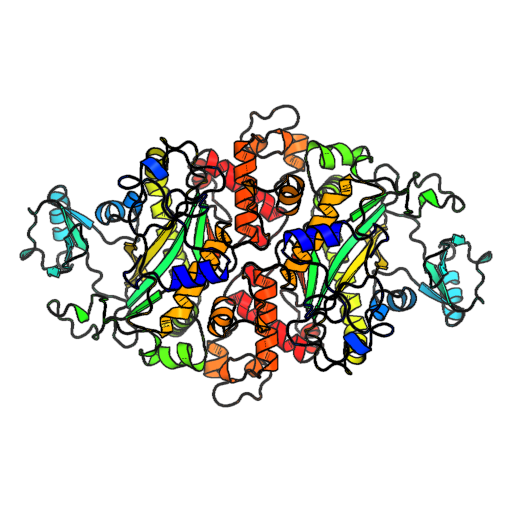 43.844 26.594 1 75.5 118 GLU A O 1
ATOM 976 N N . LEU A 1 119 ? -9.672 42.188 27.984 1 75.06 119 LEU A N 1
ATOM 977 C CA . LEU A 1 119 ? -10.484 41.531 26.953 1 75.06 119 LEU A CA 1
ATOM 978 C C . LEU A 1 119 ? -11.82 42.25 26.781 1 75.06 119 LEU A C 1
ATOM 980 O O . LEU A 1 119 ? -12.445 42.688 27.766 1 75.06 119 LEU A O 1
ATOM 984 N N . ASP A 1 120 ? -12.102 42.562 25.562 1 75 120 ASP A N 1
ATOM 985 C CA . ASP A 1 120 ? -13.461 43.031 25.25 1 75 120 ASP A CA 1
ATOM 986 C C . ASP A 1 120 ? -14.43 41.844 25.156 1 75 120 ASP A C 1
ATOM 988 O O . ASP A 1 120 ? -14.43 41.125 24.172 1 75 120 ASP A O 1
ATOM 992 N N . LEU A 1 121 ? -15.273 41.625 26.078 1 78.38 121 LEU A N 1
ATOM 993 C CA . LEU A 1 121 ? -16.156 40.469 26.203 1 78.38 121 LEU A CA 1
ATOM 994 C C . LEU A 1 121 ? -17.484 40.719 25.516 1 78.38 121 LEU A C 1
ATOM 996 O O . LEU A 1 121 ? -18.406 39.906 25.609 1 78.38 121 LEU A O 1
ATOM 1000 N N . THR A 1 122 ? -17.578 41.875 24.766 1 77.38 122 THR A N 1
ATOM 1001 C CA . THR A 1 122 ? -18.875 42.25 24.219 1 77.38 122 THR A CA 1
ATOM 1002 C C . THR A 1 122 ? -18.859 42.188 22.688 1 77.38 122 THR A C 1
ATOM 1004 O O . THR A 1 122 ? -19.906 42.188 22.047 1 77.38 122 THR A O 1
ATOM 1007 N N . GLN A 1 123 ? -17.688 42.062 22.219 1 75.81 123 GLN A N 1
ATOM 1008 C CA . GLN A 1 123 ? -17.562 42.094 20.766 1 75.81 123 GLN A CA 1
ATOM 1009 C C . GLN A 1 123 ? -18.172 40.812 20.141 1 75.81 123 GLN A C 1
ATOM 1011 O O . GLN A 1 123 ? -17.734 39.719 20.438 1 75.81 123 GLN A O 1
ATOM 1016 N N . LYS A 1 124 ? -19.141 41.062 19.344 1 73.88 124 LYS A N 1
ATOM 1017 C CA . LYS A 1 124 ? -19.844 39.969 18.688 1 73.88 124 LYS A CA 1
ATOM 1018 C C . LYS A 1 124 ? -18.922 39.25 17.688 1 73.88 124 LYS A C 1
ATOM 1020 O O . LYS A 1 124 ? -18.141 39.906 16.984 1 73.88 124 LYS A O 1
ATOM 1025 N N . GLY A 1 125 ? -18.969 37.969 17.641 1 71.12 125 GLY A N 1
ATOM 1026 C CA . GLY A 1 125 ? -18.281 37.188 16.641 1 71.12 125 GLY A CA 1
ATOM 1027 C C . GLY A 1 125 ? -16.844 36.875 17.016 1 71.12 125 GLY A C 1
ATOM 1028 O O . GLY A 1 125 ? -16 36.625 16.156 1 71.12 125 GLY A O 1
ATOM 1029 N N . THR A 1 126 ? -16.609 37.094 18.297 1 74.38 126 THR A N 1
ATOM 1030 C CA . THR A 1 126 ? -15.258 36.781 18.75 1 74.38 126 THR A CA 1
ATOM 1031 C C . THR A 1 126 ? -15.273 35.594 19.703 1 74.38 126 THR A C 1
ATOM 1033 O O . THR A 1 126 ? -16.328 35.188 20.188 1 74.38 126 THR A O 1
ATOM 1036 N N . PHE A 1 127 ? -14.133 34.938 19.734 1 78.38 127 PHE A N 1
ATOM 1037 C CA . PHE A 1 127 ? -13.992 33.844 20.703 1 78.38 127 PHE A CA 1
ATOM 1038 C C . PHE A 1 127 ? -12.703 34 21.5 1 78.38 127 PHE A C 1
ATOM 1040 O O . PHE A 1 127 ? -11.711 34.531 21 1 78.38 127 PHE A O 1
ATOM 1047 N N . ILE A 1 128 ? -12.844 33.75 22.844 1 79.5 128 ILE A N 1
ATOM 1048 C CA . ILE A 1 128 ? -11.703 33.781 23.75 1 79.5 128 ILE A CA 1
ATOM 1049 C C . ILE A 1 128 ? -11.258 32.375 24.094 1 79.5 128 ILE A C 1
ATOM 1051 O O . ILE A 1 128 ? -12.078 31.516 24.453 1 79.5 128 ILE A O 1
ATOM 1055 N N . GLN A 1 129 ? -9.977 32.094 23.812 1 83.12 129 GLN A N 1
ATOM 1056 C CA . GLN A 1 129 ? -9.43 30.75 24.031 1 83.12 129 GLN A CA 1
ATOM 1057 C C . GLN A 1 129 ? -8.266 30.797 25.016 1 83.12 129 GLN A C 1
ATOM 1059 O O . GLN A 1 129 ? -7.48 31.75 25.016 1 83.12 129 GLN A O 1
ATOM 1064 N N . GLU A 1 130 ? -8.25 29.781 25.828 1 85.06 130 GLU A N 1
ATOM 1065 C CA . GLU A 1 130 ? -7.121 29.672 26.75 1 85.06 130 GLU A CA 1
ATOM 1066 C C . GLU A 1 130 ? -5.805 29.547 25.984 1 85.06 130 GLU A C 1
ATOM 1068 O O . GLU A 1 130 ? -5.727 28.844 24.984 1 85.06 130 GLU A O 1
ATOM 1073 N N . TYR A 1 131 ? -4.824 30.328 26.438 1 86.25 131 TYR A N 1
ATOM 1074 C CA . TYR A 1 131 ? -3.494 30.281 25.844 1 86.25 131 TYR A CA 1
ATOM 1075 C C . TYR A 1 131 ? -2.66 29.156 26.469 1 86.25 131 TYR A C 1
ATOM 1077 O O . TYR A 1 131 ? -2.648 28.984 27.688 1 86.25 131 TYR A O 1
ATOM 1085 N N . VAL A 1 132 ? -2.037 28.391 25.594 1 87.69 132 VAL A N 1
ATOM 1086 C CA . VAL A 1 132 ? -1.095 27.391 26.078 1 87.69 132 VAL A CA 1
ATOM 1087 C C . VAL A 1 132 ? 0.206 28.062 26.516 1 87.69 132 VAL A C 1
ATOM 1089 O O . VAL A 1 132 ? 1.138 28.188 25.719 1 87.69 132 VAL A O 1
ATOM 1092 N N . ALA A 1 133 ? 0.356 28.359 27.75 1 88 133 ALA A N 1
ATOM 1093 C CA . ALA A 1 133 ? 1.385 29.266 28.266 1 88 133 ALA A CA 1
ATOM 1094 C C . ALA A 1 133 ? 2.703 28.516 28.484 1 88 133 ALA A C 1
ATOM 1096 O O . ALA A 1 133 ? 3.76 29.141 28.594 1 88 133 ALA A O 1
ATOM 1097 N N . LYS A 1 134 ? 2.646 27.234 28.594 1 93.44 134 LYS A N 1
ATOM 1098 C CA . LYS A 1 134 ? 3.861 26.438 28.766 1 93.44 134 LYS A CA 1
ATOM 1099 C C . LYS A 1 134 ? 4.062 25.484 27.609 1 93.44 134 LYS A C 1
ATOM 1101 O O . LYS A 1 134 ? 4.016 24.266 27.781 1 93.44 134 LYS A O 1
ATOM 1106 N N . PRO A 1 135 ? 4.395 26.031 26.484 1 96.19 135 PRO A N 1
ATOM 1107 C CA . PRO A 1 135 ? 4.566 25.188 25.281 1 96.19 135 PRO A CA 1
ATOM 1108 C C . PRO A 1 135 ? 5.84 24.359 25.328 1 96.19 135 PRO A C 1
ATOM 1110 O O . PRO A 1 135 ? 6.781 24.688 26.047 1 96.19 135 PRO A O 1
ATOM 1113 N N . TYR A 1 136 ? 5.816 23.234 24.672 1 97.94 136 TYR A N 1
ATOM 1114 C CA . TYR A 1 136 ? 7.047 22.484 24.438 1 97.94 136 TYR A CA 1
ATOM 1115 C C . TYR A 1 136 ? 7.969 23.25 23.5 1 97.94 136 TYR A C 1
ATOM 1117 O O . TYR A 1 136 ? 7.547 23.703 22.422 1 97.94 136 TYR A O 1
ATOM 1125 N N . LEU A 1 137 ? 9.172 23.469 23.938 1 98.38 137 LEU A N 1
ATOM 1126 C CA . LEU A 1 137 ? 10.117 24.281 23.156 1 98.38 137 LEU A CA 1
ATOM 1127 C C . LEU A 1 137 ? 11.25 23.422 22.625 1 98.38 137 LEU A C 1
ATOM 1129 O O . LEU A 1 137 ? 11.672 22.453 23.266 1 98.38 137 LEU A O 1
ATOM 1133 N N . ILE A 1 138 ? 11.688 23.688 21.453 1 98.19 138 ILE A N 1
ATOM 1134 C CA . ILE A 1 138 ? 12.93 23.156 20.906 1 98.19 138 ILE A CA 1
ATOM 1135 C C . ILE A 1 138 ? 13.883 24.312 20.578 1 98.19 138 ILE A C 1
ATOM 1137 O O . ILE A 1 138 ? 13.523 25.234 19.859 1 98.19 138 ILE A O 1
ATOM 1141 N N . ASP A 1 139 ? 15.062 24.266 21.172 1 98 139 ASP A N 1
ATOM 1142 C CA . ASP A 1 139 ? 16.031 25.344 21.078 1 98 139 ASP A CA 1
ATOM 1143 C C . ASP A 1 139 ? 15.414 26.672 21.484 1 98 139 ASP A C 1
ATOM 1145 O O . ASP A 1 139 ? 15.648 27.703 20.844 1 98 139 ASP A O 1
ATOM 1149 N N . GLY A 1 140 ? 14.492 26.609 22.406 1 98.06 140 GLY A N 1
ATOM 1150 C CA . GLY A 1 140 ? 13.898 27.797 23.016 1 98.06 140 GLY A CA 1
ATOM 1151 C C . GLY A 1 140 ? 12.742 28.359 22.203 1 98.06 140 GLY A C 1
ATOM 1152 O O . GLY A 1 140 ? 12.156 29.375 22.562 1 98.06 140 GLY A O 1
ATOM 1153 N N . LYS A 1 141 ? 12.336 27.734 21.125 1 98.31 141 LYS A N 1
ATOM 1154 C CA . LYS A 1 141 ? 11.312 28.281 20.25 1 98.31 141 LYS A CA 1
ATOM 1155 C C . LYS A 1 141 ? 10.039 27.438 20.297 1 98.31 141 LYS A C 1
ATOM 1157 O O . LYS A 1 141 ? 10.102 26.219 20.344 1 98.31 141 LYS A O 1
ATOM 1162 N N . LYS A 1 142 ? 8.953 28.188 20.328 1 97.75 142 LYS A N 1
ATOM 1163 C CA . LYS A 1 142 ? 7.648 27.547 20.156 1 97.75 142 LYS A CA 1
ATOM 1164 C C . LYS A 1 142 ? 7.422 27.156 18.703 1 97.75 142 LYS A C 1
ATOM 1166 O O . LYS A 1 142 ? 7.918 27.812 17.781 1 97.75 142 LYS A O 1
ATOM 1171 N N . PHE A 1 143 ? 6.703 26.047 18.469 1 98.31 143 PHE A N 1
ATOM 1172 C CA . PHE A 1 143 ? 6.469 25.578 17.109 1 98.31 143 PHE A CA 1
ATOM 1173 C C . PHE A 1 143 ? 5.094 24.938 16.969 1 98.31 143 PHE A C 1
ATOM 1175 O O . PHE A 1 143 ? 4.438 24.656 17.969 1 98.31 143 PHE A O 1
ATOM 1182 N N . ASP A 1 144 ? 4.609 24.797 15.766 1 97.69 144 ASP A N 1
ATOM 1183 C CA . ASP A 1 144 ? 3.373 24.078 15.492 1 97.69 144 ASP A CA 1
ATOM 1184 C C . ASP A 1 144 ? 3.619 22.906 14.539 1 97.69 144 ASP A C 1
ATOM 1186 O O . ASP A 1 144 ? 4.699 22.797 13.945 1 97.69 144 ASP A O 1
ATOM 1190 N N . ILE A 1 145 ? 2.738 21.969 14.555 1 98.5 145 ILE A N 1
ATOM 1191 C CA . ILE A 1 145 ? 2.768 20.766 13.719 1 98.5 145 ILE A CA 1
ATOM 1192 C C . ILE A 1 145 ? 1.537 20.75 12.812 1 98.5 145 ILE A C 1
ATOM 1194 O O . ILE A 1 145 ? 0.404 20.734 13.305 1 98.5 145 ILE A O 1
ATOM 1198 N N . GLY A 1 146 ? 1.756 20.781 11.547 1 98.5 146 GLY A N 1
ATOM 1199 C CA . GLY A 1 146 ? 0.67 20.672 10.586 1 98.5 146 GLY A CA 1
ATOM 1200 C C . GLY A 1 146 ? 0.504 19.281 10.008 1 98.5 146 GLY A C 1
ATOM 1201 O O . GLY A 1 146 ? 1.434 18.734 9.414 1 98.5 146 GLY A O 1
ATOM 1202 N N . ILE A 1 147 ? -0.673 18.688 10.203 1 98.75 147 ILE A N 1
ATOM 1203 C CA . ILE A 1 147 ? -0.988 17.359 9.719 1 98.75 147 ILE A CA 1
ATOM 1204 C C . ILE A 1 147 ? -1.923 17.453 8.516 1 98.75 147 ILE A C 1
ATOM 1206 O O . ILE A 1 147 ? -3.043 17.953 8.633 1 98.75 147 ILE A O 1
ATOM 1210 N N . TYR A 1 148 ? -1.437 17 7.379 1 98.75 148 TYR A N 1
ATOM 1211 C CA . TYR A 1 148 ? -2.287 16.969 6.195 1 98.75 148 TYR A CA 1
ATOM 1212 C C . TYR A 1 148 ? -3.273 15.812 6.27 1 98.75 148 TYR A C 1
ATOM 1214 O O . TYR A 1 148 ? -2.873 14.648 6.297 1 98.75 148 TYR A O 1
ATOM 1222 N N . THR A 1 149 ? -4.543 16.125 6.297 1 98.75 149 THR A N 1
ATOM 1223 C CA . THR A 1 149 ? -5.637 15.188 6.477 1 98.75 149 THR A CA 1
ATOM 1224 C C . THR A 1 149 ? -6.543 15.164 5.25 1 98.75 149 THR A C 1
ATOM 1226 O O . THR A 1 149 ? -6.922 16.219 4.734 1 98.75 149 THR A O 1
ATOM 1229 N N . ILE A 1 150 ? -6.875 13.969 4.812 1 98.75 150 ILE A N 1
ATOM 1230 C CA . ILE A 1 150 ? -7.641 13.828 3.58 1 98.75 150 ILE A CA 1
ATOM 1231 C C . ILE A 1 150 ? -8.961 13.117 3.871 1 98.75 150 ILE A C 1
ATOM 1233 O O . ILE A 1 150 ? -8.977 11.953 4.27 1 98.75 150 ILE A O 1
ATOM 1237 N N . LEU A 1 151 ? -10.078 13.828 3.682 1 98.81 151 LEU A N 1
ATOM 1238 C CA . LEU A 1 151 ? -11.414 13.242 3.711 1 98.81 151 LEU A CA 1
ATOM 1239 C C . LEU A 1 151 ? -11.812 12.734 2.33 1 98.81 151 LEU A C 1
ATOM 1241 O O . LEU A 1 151 ? -11.891 13.508 1.374 1 98.81 151 LEU A O 1
ATOM 1245 N N . THR A 1 152 ? -12.07 11.422 2.23 1 98.69 152 THR A N 1
ATOM 1246 C CA . THR A 1 152 ? -12.375 10.875 0.916 1 98.69 152 THR A CA 1
ATOM 1247 C C . THR A 1 152 ? -13.859 10.523 0.813 1 98.69 152 THR A C 1
ATOM 1249 O O . THR A 1 152 ? -14.383 10.336 -0.287 1 98.69 152 THR A O 1
ATOM 1252 N N . SER A 1 153 ? -14.508 10.414 1.949 1 98.5 153 SER A N 1
ATOM 1253 C CA . SER A 1 153 ? -15.922 10.055 2.004 1 98.5 153 SER A CA 1
ATOM 1254 C C . SER A 1 153 ? -16.562 10.508 3.316 1 98.5 153 SER A C 1
ATOM 1256 O O . SER A 1 153 ? -15.891 10.555 4.352 1 98.5 153 SER A O 1
ATOM 1258 N N . ILE A 1 154 ? -17.875 10.82 3.348 1 97.31 154 ILE A N 1
ATOM 1259 C CA . ILE A 1 154 ? -18.531 11.258 4.578 1 97.31 154 ILE A CA 1
ATOM 1260 C C . ILE A 1 154 ? -19.609 10.258 4.973 1 97.31 154 ILE A C 1
ATOM 1262 O O . ILE A 1 154 ? -20.109 10.281 6.105 1 97.31 154 ILE A O 1
ATOM 1266 N N . ASN A 1 155 ? -20.094 9.406 3.998 1 95.19 155 ASN A N 1
ATOM 1267 C CA . ASN A 1 155 ? -21.141 8.422 4.242 1 95.19 155 ASN A CA 1
ATOM 1268 C C . ASN A 1 155 ? -20.953 7.184 3.371 1 95.19 155 ASN A C 1
ATOM 1270 O O . ASN A 1 155 ? -21.656 7.02 2.363 1 95.19 155 ASN A O 1
ATOM 1274 N N . PRO A 1 156 ? -20.094 6.215 3.857 1 97.56 156 PRO A N 1
ATOM 1275 C CA . PRO A 1 156 ? -19.453 6.148 5.168 1 97.56 156 PRO A CA 1
ATOM 1276 C C . PRO A 1 156 ? -18.219 7.043 5.258 1 97.56 156 PRO A C 1
ATOM 1278 O O . PRO A 1 156 ? -17.625 7.398 4.234 1 97.56 156 PRO A O 1
ATOM 1281 N N . LEU A 1 157 ? -17.859 7.355 6.465 1 98.12 157 LEU A N 1
ATOM 1282 C CA . LEU A 1 157 ? -16.703 8.195 6.715 1 98.12 157 LEU A CA 1
ATOM 1283 C C . LEU A 1 157 ? -15.406 7.438 6.406 1 98.12 157 LEU A C 1
ATOM 1285 O O . LEU A 1 157 ? -15.227 6.309 6.863 1 98.12 157 LEU A O 1
ATOM 1289 N N . ARG A 1 158 ? -14.586 7.961 5.559 1 98.56 158 ARG A N 1
ATOM 1290 C CA . ARG A 1 158 ? -13.219 7.504 5.324 1 98.56 158 ARG A CA 1
ATOM 1291 C C . ARG A 1 158 ? -12.234 8.672 5.383 1 98.56 158 ARG A C 1
ATOM 1293 O O . ARG A 1 158 ? -12.367 9.641 4.637 1 98.56 158 ARG A O 1
ATOM 1300 N N . LEU A 1 159 ? -11.336 8.508 6.316 1 98.56 159 LEU A N 1
ATOM 1301 C CA . LEU A 1 159 ? -10.406 9.586 6.668 1 98.56 159 LEU A CA 1
ATOM 1302 C C . LEU A 1 159 ? -8.969 9.086 6.66 1 98.56 159 LEU A C 1
ATOM 1304 O O . LEU A 1 159 ? -8.68 8.008 7.184 1 98.56 159 LEU A O 1
ATOM 1308 N N . TYR A 1 160 ? -8.062 9.891 5.992 1 98.56 160 TYR A N 1
ATOM 1309 C CA . TYR A 1 160 ? -6.645 9.555 5.895 1 98.56 160 TYR A CA 1
ATOM 1310 C C . TYR A 1 160 ? -5.773 10.727 6.32 1 98.56 160 TYR A C 1
ATOM 1312 O O . TYR A 1 160 ? -6.227 11.875 6.332 1 98.56 160 TYR A O 1
ATOM 1320 N N . ILE A 1 161 ? -4.566 10.438 6.684 1 98.44 161 ILE A N 1
ATOM 1321 C CA . ILE A 1 161 ? -3.533 11.461 6.82 1 98.44 161 ILE A CA 1
ATOM 1322 C C . ILE A 1 161 ? -2.34 11.117 5.934 1 98.44 161 ILE A C 1
ATOM 1324 O O . ILE A 1 161 ? -2.125 9.945 5.605 1 98.44 161 ILE A O 1
ATOM 1328 N N . VAL A 1 162 ? -1.646 12.086 5.48 1 97.69 162 VAL A N 1
ATOM 1329 C CA . VAL A 1 162 ? -0.336 11.828 4.895 1 97.69 162 VAL A CA 1
ATOM 1330 C C . VAL A 1 162 ? 0.664 11.484 5.996 1 97.69 162 VAL A C 1
ATOM 1332 O O . VAL A 1 162 ? 1.119 12.367 6.73 1 97.69 162 VAL A O 1
ATOM 1335 N N . ASN A 1 163 ? 1.024 10.328 6.066 1 94.81 163 ASN A N 1
ATOM 1336 C CA . ASN A 1 163 ? 1.785 9.805 7.195 1 94.81 163 ASN A CA 1
ATOM 1337 C C . ASN A 1 163 ? 3.281 10.062 7.035 1 94.81 163 ASN A C 1
ATOM 1339 O O . ASN A 1 163 ? 4.004 10.203 8.023 1 94.81 163 ASN A O 1
ATOM 1343 N N . GLY A 1 164 ? 3.705 10.219 5.902 1 91.25 164 GLY A N 1
ATOM 1344 C CA . GLY A 1 164 ? 5.133 10.305 5.637 1 91.25 164 GLY A CA 1
ATOM 1345 C C . GLY A 1 164 ? 5.699 11.688 5.867 1 91.25 164 GLY A C 1
ATOM 1346 O O . GLY A 1 164 ? 6.918 11.867 5.902 1 91.25 164 GLY A O 1
ATOM 1347 N N . GLU A 1 165 ? 4.797 12.648 6.008 1 94.19 165 GLU A N 1
ATOM 1348 C CA . GLU A 1 165 ? 5.266 14.023 6.145 1 94.19 165 GLU A CA 1
ATOM 1349 C C . GLU A 1 165 ? 4.312 14.852 7.008 1 94.19 165 GLU A C 1
ATOM 1351 O O . GLU A 1 165 ? 3.111 14.578 7.051 1 94.19 165 GLU A O 1
ATOM 1356 N N . VAL A 1 166 ? 4.902 15.812 7.691 1 97.94 166 VAL A N 1
ATOM 1357 C CA . VAL A 1 166 ? 4.191 16.859 8.43 1 97.94 166 VAL A CA 1
ATOM 1358 C C . VAL A 1 166 ? 4.879 18.203 8.219 1 97.94 166 VAL A C 1
ATOM 1360 O O . VAL A 1 166 ? 6.02 18.25 7.75 1 97.94 166 VAL A O 1
ATOM 1363 N N . LEU A 1 167 ? 4.184 19.203 8.414 1 97.81 167 LEU A N 1
ATOM 1364 C CA . LEU A 1 167 ? 4.793 20.531 8.391 1 97.81 167 LEU A CA 1
ATOM 1365 C C . LEU A 1 167 ? 5.133 21 9.805 1 97.81 167 LEU A C 1
ATOM 1367 O O . LEU A 1 167 ? 4.297 20.906 10.711 1 97.81 167 LEU A O 1
ATOM 1371 N N . VAL A 1 168 ? 6.344 21.375 10.047 1 98.31 168 VAL A N 1
ATOM 1372 C CA . VAL A 1 168 ? 6.77 21.922 11.328 1 98.31 168 VAL A CA 1
ATOM 1373 C C . VAL A 1 168 ? 7.305 23.344 11.133 1 98.31 168 VAL A C 1
ATOM 1375 O O . VAL A 1 168 ? 8.219 23.562 10.336 1 98.31 168 VAL A O 1
ATOM 1378 N N . ARG A 1 169 ? 6.746 24.328 11.836 1 97.88 169 ARG A N 1
ATOM 1379 C CA . ARG A 1 169 ? 7.145 25.734 11.734 1 97.88 169 ARG A CA 1
ATOM 1380 C C . ARG A 1 169 ? 7.465 26.312 13.109 1 97.88 169 ARG A C 1
ATOM 1382 O O . ARG A 1 169 ? 6.68 26.172 14.047 1 97.88 169 ARG A O 1
ATOM 1389 N N . PHE A 1 170 ? 8.586 26.953 13.195 1 98.44 170 PHE A N 1
ATOM 1390 C CA . PHE A 1 170 ? 9.008 27.547 14.461 1 98.44 170 PHE A CA 1
ATOM 1391 C C . PHE A 1 170 ? 8.797 29.047 14.453 1 98.44 170 PHE A C 1
ATOM 1393 O O . PHE A 1 170 ? 8.953 29.703 13.422 1 98.44 170 PHE A O 1
ATOM 1400 N N . CYS A 1 171 ? 8.5 29.578 15.625 1 97.62 171 CYS A N 1
ATOM 1401 C CA . CYS A 1 171 ? 8.391 31.016 15.789 1 97.62 171 CYS A CA 1
ATOM 1402 C C . CYS A 1 171 ? 9.711 31.703 15.477 1 97.62 171 CYS A C 1
ATOM 1404 O O . CYS A 1 171 ? 10.781 31.109 15.625 1 97.62 171 CYS A O 1
ATOM 1406 N N . ALA A 1 172 ? 9.633 32.938 15.117 1 97.06 172 ALA A N 1
ATOM 1407 C CA . ALA A 1 172 ? 10.812 33.688 14.703 1 97.06 172 ALA A CA 1
ATOM 1408 C C . ALA A 1 172 ? 11.711 34 15.891 1 97.06 172 ALA A C 1
ATOM 1410 O O . ALA A 1 172 ? 12.938 34.062 15.742 1 97.06 172 ALA A O 1
ATOM 1411 N N . LYS A 1 173 ? 11.117 34.156 17.078 1 97.38 173 LYS A N 1
ATOM 1412 C CA . LYS A 1 173 ? 11.875 34.5 18.281 1 97.38 173 LYS A CA 1
ATOM 1413 C C . LYS A 1 173 ? 11.695 33.438 19.375 1 97.38 173 LYS A C 1
ATOM 1415 O O . LYS A 1 173 ? 10.711 32.688 19.359 1 97.38 173 LYS A O 1
ATOM 1420 N N . LYS A 1 174 ? 12.695 33.438 20.25 1 97.81 174 LYS A N 1
ATOM 1421 C CA . LYS A 1 174 ? 12.602 32.5 21.375 1 97.81 174 LYS A CA 1
ATOM 1422 C C . LYS A 1 174 ? 11.445 32.875 22.297 1 97.81 174 LYS A C 1
ATOM 1424 O O . LYS A 1 174 ? 11.109 34.062 22.438 1 97.81 174 LYS A O 1
ATOM 1429 N N . TYR A 1 175 ? 10.984 31.938 22.906 1 97.25 175 TYR A N 1
ATOM 1430 C CA . TYR A 1 175 ? 9.797 32.094 23.75 1 97.25 175 TYR A CA 1
ATOM 1431 C C . TYR A 1 175 ? 10.125 32.875 25.016 1 97.25 175 TYR A C 1
ATOM 1433 O O . TYR A 1 175 ? 9.336 33.719 25.469 1 97.25 175 TYR A O 1
ATOM 1441 N N . HIS A 1 176 ? 11.211 32.625 25.656 1 96.31 176 HIS A N 1
ATOM 1442 C CA . HIS A 1 176 ? 11.602 33.281 26.906 1 96.31 176 HIS A CA 1
ATOM 1443 C C . HIS A 1 176 ? 12.711 34.281 26.672 1 96.31 176 HIS A C 1
ATOM 1445 O O . HIS A 1 176 ? 13.602 34.062 25.844 1 96.31 176 HIS A O 1
ATOM 1451 N N . PRO A 1 177 ? 12.781 35.344 27.484 1 95.94 177 PRO A N 1
ATOM 1452 C CA . PRO A 1 177 ? 11.734 35.844 28.391 1 95.94 177 PRO A CA 1
ATOM 1453 C C . PRO A 1 177 ? 10.453 36.219 27.656 1 95.94 177 PRO A C 1
ATOM 1455 O O . PRO A 1 177 ? 10.508 36.938 26.656 1 95.94 177 PRO A O 1
ATOM 1458 N N . PHE A 1 178 ? 9.375 35.812 28.125 1 91.5 178 PHE A N 1
ATOM 1459 C CA . PHE A 1 178 ? 8.094 35.938 27.438 1 91.5 178 PHE A CA 1
ATOM 1460 C C . PHE A 1 178 ? 7.598 37.375 27.484 1 91.5 178 PHE A C 1
ATOM 1462 O O . PHE A 1 178 ? 7.605 38 28.531 1 91.5 178 PHE A O 1
ATOM 1469 N N . ASP A 1 179 ? 7.27 37.906 26.344 1 90.06 179 ASP A N 1
ATOM 1470 C CA . ASP A 1 179 ? 6.664 39.219 26.172 1 90.06 179 ASP A CA 1
ATOM 1471 C C . ASP A 1 179 ? 5.387 39.156 25.344 1 90.06 179 ASP A C 1
ATOM 1473 O O . ASP A 1 179 ? 5.449 38.969 24.125 1 90.06 179 ASP A O 1
ATOM 1477 N N . PRO A 1 180 ? 4.258 39.25 25.938 1 85.5 180 PRO A N 1
ATOM 1478 C CA . PRO A 1 180 ? 2.994 39.125 25.203 1 85.5 180 PRO A CA 1
ATOM 1479 C C . PRO A 1 180 ? 2.877 40.125 24.062 1 85.5 180 PRO A C 1
ATOM 148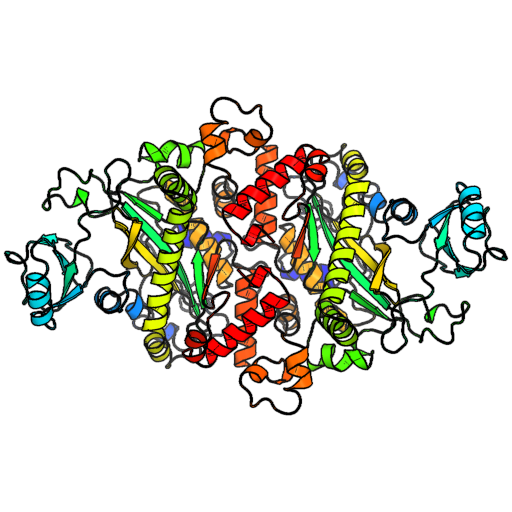1 O O . PRO A 1 180 ? 2.049 39.969 23.156 1 85.5 180 PRO A O 1
ATOM 1484 N N . LYS A 1 181 ? 3.609 41.219 24.078 1 86.25 181 LYS A N 1
ATOM 1485 C CA . LYS A 1 181 ? 3.557 42.219 23.031 1 86.25 181 LYS A CA 1
ATOM 1486 C C . LYS A 1 181 ? 4.363 41.781 21.797 1 86.25 181 LYS A C 1
ATOM 1488 O O . LYS A 1 181 ? 4.191 42.344 20.719 1 86.25 181 LYS A O 1
ATOM 1493 N N . THR A 1 182 ? 5.199 40.781 22.031 1 91.06 182 THR A N 1
ATOM 1494 C CA . THR A 1 182 ? 6.016 40.25 20.938 1 91.06 182 THR A CA 1
ATOM 1495 C C . THR A 1 182 ? 5.395 39 20.328 1 91.06 182 THR A C 1
ATOM 1497 O O . THR A 1 182 ? 5.703 37.875 20.75 1 91.06 182 THR A O 1
ATOM 1500 N N . LYS A 1 183 ? 4.633 39.156 19.312 1 89.38 183 LYS A N 1
ATOM 1501 C CA . LYS A 1 183 ? 3.881 38.094 18.688 1 89.38 183 LYS A CA 1
ATOM 1502 C C . LYS A 1 183 ? 4.816 37.031 18.109 1 89.38 183 LYS A C 1
ATOM 1504 O O . LYS A 1 183 ? 4.477 35.844 18.062 1 89.38 183 LYS A O 1
ATOM 1509 N N . GLU A 1 184 ? 5.965 37.406 17.703 1 94 184 GLU A N 1
ATOM 1510 C CA . GLU A 1 184 ? 6.926 36.5 17.047 1 94 184 GLU A CA 1
ATOM 1511 C C . GLU A 1 184 ? 7.406 35.406 18 1 94 184 GLU A C 1
ATOM 1513 O O . GLU A 1 184 ? 8.008 34.438 17.562 1 94 184 GLU A O 1
ATOM 1518 N N . GLN A 1 185 ? 7.105 35.562 19.312 1 94.38 185 GLN A N 1
ATOM 1519 C CA . GLN A 1 185 ? 7.535 34.562 20.312 1 94.38 185 GLN A CA 1
ATOM 1520 C C . GLN A 1 185 ? 6.535 33.438 20.406 1 94.38 185 GLN A C 1
ATOM 1522 O O . GLN A 1 185 ? 6.891 32.344 20.844 1 94.38 185 GLN A O 1
ATOM 1527 N N . TYR A 1 186 ? 5.281 33.75 19.953 1 91.94 186 TYR A N 1
ATOM 1528 C CA . TYR A 1 186 ? 4.305 32.719 20.281 1 91.94 186 TYR A CA 1
ATOM 1529 C C . TYR A 1 186 ? 3.316 32.531 19.141 1 91.94 186 TYR A C 1
ATOM 1531 O O . TYR A 1 186 ? 2.439 31.656 19.219 1 91.94 186 TYR A O 1
ATOM 1539 N N . VAL A 1 187 ? 3.486 33.25 18.078 1 89.75 187 VAL A N 1
ATOM 1540 C CA . VAL A 1 187 ? 2.678 33.062 16.875 1 89.75 187 VAL A CA 1
ATOM 1541 C C . VAL A 1 187 ? 3.572 32.688 15.703 1 89.75 187 VAL A C 1
ATOM 1543 O O . VAL A 1 187 ? 4.574 33.344 15.43 1 89.75 187 VAL A O 1
ATOM 1546 N N . VAL A 1 188 ? 3.215 31.578 15.094 1 91.44 188 VAL A N 1
ATOM 1547 C CA . VAL A 1 188 ? 3.893 31.188 13.867 1 91.44 188 VAL A CA 1
ATOM 1548 C C . VAL A 1 188 ? 3.361 32 12.688 1 91.44 188 VAL A C 1
ATOM 1550 O O . VAL A 1 188 ? 2.232 31.781 12.242 1 91.44 188 VAL A O 1
ATOM 1553 N N . GLY A 1 189 ? 4.09 32.906 12.195 1 87.06 189 GLY A N 1
ATOM 1554 C CA . GLY A 1 189 ? 3.689 33.75 11.078 1 87.06 189 GLY A CA 1
ATOM 1555 C C . GLY A 1 189 ? 4.332 33.344 9.766 1 87.06 189 GLY A C 1
ATOM 1556 O O . GLY A 1 189 ? 4.844 32.219 9.641 1 87.06 189 GLY A O 1
ATOM 1557 N N . ASP A 1 190 ? 4.305 34.188 8.844 1 84 190 ASP A N 1
ATOM 1558 C CA . ASP A 1 190 ? 4.867 33.938 7.52 1 84 190 ASP A CA 1
ATOM 1559 C C . ASP A 1 190 ? 6.387 33.812 7.582 1 84 190 ASP A C 1
ATOM 1561 O O . ASP A 1 190 ? 6.988 33.031 6.832 1 84 190 ASP A O 1
ATOM 1565 N N . ASN A 1 191 ? 6.906 34.625 8.477 1 89.69 191 ASN A N 1
ATOM 1566 C CA . ASN A 1 191 ? 8.359 34.594 8.625 1 89.69 191 ASN A CA 1
ATOM 1567 C C . ASN A 1 191 ? 8.789 33.625 9.734 1 89.69 191 ASN A C 1
ATOM 1569 O O . ASN A 1 191 ? 9.648 33.969 10.547 1 89.69 191 ASN A O 1
ATOM 1573 N N . TYR A 1 192 ? 8.211 32.531 9.703 1 95.38 192 TYR A N 1
ATOM 1574 C CA . TYR A 1 192 ? 8.57 31.516 10.703 1 95.38 192 TYR A CA 1
ATOM 1575 C C . TYR A 1 192 ? 9.977 30.984 10.469 1 95.38 192 TYR A C 1
ATOM 1577 O O . TYR A 1 192 ? 10.562 31.203 9.406 1 95.38 192 TYR A O 1
ATOM 1585 N N . THR A 1 193 ? 10.594 30.375 11.461 1 97.56 193 THR A N 1
ATOM 1586 C CA . THR A 1 193 ? 11.867 29.688 11.352 1 97.56 193 THR A CA 1
ATOM 1587 C C . THR A 1 193 ? 11.672 28.25 10.867 1 97.56 193 THR A C 1
ATOM 1589 O O . THR A 1 193 ? 11.008 27.453 11.531 1 97.56 193 THR A O 1
ATOM 1592 N N . PRO A 1 194 ? 12.188 27.938 9.703 1 97.31 194 PRO A N 1
ATOM 1593 C CA . PRO A 1 194 ? 12.039 26.578 9.211 1 97.31 194 PRO A CA 1
ATOM 1594 C C . PRO A 1 194 ? 12.906 25.562 9.961 1 97.31 194 PRO A C 1
ATOM 1596 O O . PRO A 1 194 ? 13.883 25.953 10.609 1 97.31 194 PRO A O 1
ATOM 1599 N N . MET A 1 195 ? 12.617 24.375 9.891 1 97.19 195 MET A N 1
ATOM 1600 C CA . MET A 1 195 ? 13.25 23.297 10.664 1 97.19 195 MET A CA 1
ATOM 1601 C C . MET A 1 195 ? 14.75 23.25 10.383 1 97.19 195 MET A C 1
ATOM 1603 O O . MET A 1 195 ? 15.547 23.016 11.289 1 97.19 195 MET A O 1
ATOM 1607 N N . TRP A 1 196 ? 15.188 23.453 9.125 1 97.12 196 TRP A N 1
ATOM 1608 C CA . TRP A 1 196 ? 16.594 23.328 8.742 1 97.12 196 TRP A CA 1
ATOM 1609 C C . TRP A 1 196 ? 17.406 24.516 9.258 1 97.12 196 TRP A C 1
ATOM 1611 O O . TRP A 1 196 ? 18.625 24.562 9.062 1 97.12 196 TRP A O 1
ATOM 1621 N N . GLN A 1 197 ? 16.812 25.453 9.969 1 97.06 197 GLN A N 1
ATOM 1622 C CA . GLN A 1 197 ? 17.5 26.578 10.594 1 97.06 197 GLN A CA 1
ATOM 1623 C C . GLN A 1 197 ? 17.5 26.453 12.109 1 97.06 197 GLN A C 1
ATOM 1625 O O . GLN A 1 197 ? 18.031 27.312 12.812 1 97.06 197 GLN A O 1
ATOM 1630 N N . VAL A 1 198 ? 16.859 25.469 12.617 1 97.69 198 VAL A N 1
ATOM 1631 C CA . VAL A 1 198 ? 16.875 25.156 14.047 1 97.69 198 VAL A CA 1
ATOM 1632 C C . VAL A 1 198 ? 18.109 24.328 14.375 1 97.69 198 VAL A C 1
ATOM 1634 O O . VAL A 1 198 ? 18.25 23.188 13.914 1 97.69 198 VAL A O 1
ATOM 1637 N N . PRO A 1 199 ? 19.016 24.734 15.203 1 96.69 199 PRO A N 1
ATOM 1638 C CA . PRO A 1 199 ? 20.344 24.141 15.375 1 96.69 199 PRO A CA 1
ATOM 1639 C C . PRO A 1 199 ? 20.281 22.672 15.742 1 96.69 199 PRO A C 1
ATOM 1641 O O . PRO A 1 199 ? 20.969 21.844 15.133 1 96.69 199 PRO A O 1
ATOM 1644 N N . SER A 1 200 ? 19.469 22.281 16.656 1 95.69 200 SER A N 1
ATOM 1645 C CA . SER A 1 200 ? 19.438 20.906 17.141 1 95.69 200 SER A CA 1
ATOM 1646 C C . SER A 1 200 ? 18.812 19.969 16.109 1 95.69 200 SER A C 1
ATOM 1648 O O . SER A 1 200 ? 18.938 18.75 16.219 1 95.69 200 SER A O 1
ATOM 1650 N N . LEU A 1 201 ? 18.094 20.562 15.078 1 97.06 201 LEU A N 1
ATOM 1651 C CA . LEU A 1 201 ? 17.359 19.734 14.117 1 97.06 201 LEU A CA 1
ATOM 1652 C C . LEU A 1 201 ? 18.062 19.734 12.766 1 97.06 201 LEU A C 1
ATOM 1654 O O . LEU A 1 201 ? 17.844 18.844 11.945 1 97.06 201 LEU A O 1
ATOM 1658 N N . LYS A 1 202 ? 18.891 20.672 12.578 1 94.81 202 LYS A N 1
ATOM 1659 C CA . LYS A 1 202 ? 19.5 20.938 11.281 1 94.81 202 LYS A CA 1
ATOM 1660 C C . LYS A 1 202 ? 20.25 19.719 10.766 1 94.81 202 LYS A C 1
ATOM 1662 O O . LYS A 1 202 ? 20.062 19.312 9.617 1 94.81 202 LYS A O 1
ATOM 1667 N N . GLU A 1 203 ? 21.047 19.141 11.578 1 90.88 203 GLU A N 1
ATOM 1668 C CA . GLU A 1 203 ? 21.859 18.016 11.156 1 90.88 203 GLU A CA 1
ATOM 1669 C C . GLU A 1 203 ? 21 16.812 10.766 1 90.88 203 GLU A C 1
ATOM 1671 O O . GLU A 1 203 ? 21.234 16.172 9.742 1 90.88 203 GLU A O 1
ATOM 1676 N N . ILE A 1 204 ? 19.984 16.578 11.539 1 93.75 204 ILE A N 1
ATOM 1677 C CA . ILE A 1 204 ? 19.094 15.445 11.312 1 93.75 204 ILE A CA 1
ATOM 1678 C C . ILE A 1 204 ? 18.297 15.656 10.023 1 93.75 204 ILE A C 1
ATOM 1680 O O . ILE A 1 204 ? 18.234 14.766 9.172 1 93.75 204 ILE A O 1
ATOM 1684 N N . PHE A 1 205 ? 17.844 16.797 9.852 1 95.94 205 PHE A N 1
ATOM 1685 C CA . PHE A 1 205 ? 16.953 17.125 8.742 1 95.94 205 PHE A CA 1
ATOM 1686 C C . PHE A 1 205 ? 17.75 17.266 7.445 1 95.94 205 PHE A C 1
ATOM 1688 O O . PHE A 1 205 ? 17.344 16.734 6.406 1 95.94 205 PHE A O 1
ATOM 1695 N N . THR A 1 206 ? 18.875 17.922 7.43 1 92 206 THR A N 1
ATOM 1696 C CA . THR A 1 206 ? 19.578 18.281 6.203 1 92 206 THR A CA 1
ATOM 1697 C C . THR A 1 206 ? 20.672 17.281 5.887 1 92 206 THR A C 1
ATOM 1699 O O . THR A 1 206 ? 20.844 16.875 4.734 1 92 206 THR A O 1
ATOM 1702 N N . GLU A 1 207 ? 21.438 16.828 6.871 1 86.5 207 GLU A N 1
ATOM 1703 C CA . GLU A 1 207 ? 22.562 15.93 6.605 1 86.5 207 GLU A CA 1
ATOM 1704 C C . GLU A 1 207 ? 22.109 14.477 6.582 1 86.5 207 GLU A C 1
ATOM 1706 O O . GLU A 1 207 ? 22.516 13.703 5.715 1 86.5 207 GLU A O 1
ATOM 1711 N N . MET A 1 208 ? 21.219 14.25 7.488 1 92.31 208 MET A N 1
ATOM 1712 C CA . MET A 1 208 ? 20.797 12.859 7.562 1 92.31 208 MET A CA 1
ATOM 1713 C C . MET A 1 208 ? 19.547 12.633 6.711 1 92.31 208 MET A C 1
ATOM 1715 O O . MET A 1 208 ? 19.109 11.492 6.527 1 92.31 208 MET A O 1
ATOM 1719 N N . GLU A 1 209 ? 18.969 13.68 6.195 1 95.62 209 GLU A N 1
ATOM 1720 C CA . GLU A 1 209 ? 17.891 13.625 5.203 1 95.62 209 GLU A CA 1
ATOM 1721 C C . GLU A 1 209 ? 16.656 12.93 5.758 1 95.62 209 GLU A C 1
ATOM 1723 O O . GLU A 1 209 ? 16.078 12.07 5.094 1 95.62 209 GLU A O 1
ATOM 1728 N N . PHE A 1 210 ? 16.328 13.211 6.988 1 96.5 210 PHE A N 1
ATOM 1729 C CA . PHE A 1 210 ? 15.07 12.719 7.539 1 96.5 210 PHE A CA 1
ATOM 1730 C C . PHE A 1 210 ? 13.93 13.672 7.219 1 96.5 210 PHE A C 1
ATOM 1732 O O . PHE A 1 210 ? 14.148 14.867 7.023 1 96.5 210 PHE A O 1
ATOM 1739 N N . SER A 1 211 ? 12.742 13.156 7.113 1 96.5 211 SER A N 1
ATOM 1740 C CA . SER A 1 211 ? 11.547 13.961 6.898 1 96.5 211 SER A CA 1
ATOM 1741 C C . SER A 1 211 ? 11.273 14.867 8.094 1 96.5 211 SER A C 1
ATOM 1743 O O . SER A 1 211 ? 11.883 14.703 9.156 1 96.5 211 SER A O 1
ATOM 1745 N N . PHE A 1 212 ? 10.375 15.797 7.922 1 97.88 212 PHE A N 1
ATOM 1746 C CA . PHE A 1 212 ? 9.93 16.625 9.039 1 97.88 212 PHE A CA 1
ATOM 1747 C C . PHE A 1 212 ? 9.43 15.75 10.188 1 97.88 212 PHE A C 1
ATOM 1749 O O . PHE A 1 212 ? 9.812 15.961 11.344 1 97.88 212 PHE A O 1
ATOM 1756 N N . LYS A 1 213 ? 8.68 14.773 9.875 1 97.38 213 LYS A N 1
ATOM 1757 C CA . LYS A 1 213 ? 8.07 13.914 10.875 1 97.38 213 LYS A CA 1
ATOM 1758 C C . LYS A 1 213 ? 9.125 13.117 11.641 1 97.38 213 LYS A C 1
ATOM 1760 O O . LYS A 1 213 ? 9.125 13.102 12.875 1 97.38 213 LYS A O 1
ATOM 1765 N N . ASN A 1 214 ? 10 12.508 10.891 1 96.38 214 ASN A N 1
ATOM 1766 C CA . ASN A 1 214 ? 10.992 11.648 11.523 1 96.38 214 ASN A CA 1
ATOM 1767 C C . ASN A 1 214 ? 12.008 12.461 12.328 1 96.38 214 ASN A C 1
ATOM 1769 O O . ASN A 1 214 ? 12.5 12 13.359 1 96.38 214 ASN A O 1
ATOM 1773 N N . THR A 1 215 ? 12.328 13.656 11.836 1 97.38 215 THR A N 1
ATOM 1774 C CA . THR A 1 215 ? 13.219 14.547 12.57 1 97.38 215 THR A CA 1
ATOM 1775 C C . THR A 1 215 ? 12.594 14.938 13.914 1 97.38 215 THR A C 1
ATOM 1777 O O . THR A 1 215 ? 13.242 14.844 14.953 1 97.38 215 THR A O 1
ATOM 1780 N N . LEU A 1 216 ? 11.367 15.312 13.836 1 97.94 216 LEU A N 1
ATOM 1781 C CA . LEU A 1 216 ? 10.664 15.711 15.055 1 97.94 216 LEU A CA 1
ATOM 1782 C C . LEU A 1 216 ? 10.516 14.523 16 1 97.94 216 LEU A C 1
ATOM 1784 O O . LEU A 1 216 ? 10.727 14.656 17.203 1 97.94 216 LEU A O 1
ATOM 1788 N N . HIS A 1 217 ? 10.117 13.391 15.461 1 97.12 217 HIS A N 1
ATOM 1789 C CA . HIS A 1 217 ? 9.969 12.195 16.266 1 97.12 217 HIS A CA 1
ATOM 1790 C C . HIS A 1 217 ? 11.258 11.859 17.016 1 97.12 217 HIS A C 1
ATOM 1792 O O . HIS A 1 217 ? 11.242 11.562 18.203 1 97.12 217 HIS A O 1
ATOM 1798 N N . TYR A 1 218 ? 12.344 11.914 16.281 1 96.31 218 TYR A N 1
ATOM 1799 C CA . TYR A 1 218 ? 13.641 11.609 16.891 1 96.31 218 TYR A CA 1
ATOM 1800 C C . TYR A 1 218 ? 13.961 12.594 18 1 96.31 218 TYR A C 1
ATOM 1802 O O . TYR A 1 218 ? 14.383 12.188 19.094 1 96.31 218 TYR A O 1
ATOM 1810 N N . GLN A 1 219 ? 13.773 13.859 17.703 1 96.94 219 GLN A N 1
ATOM 1811 C CA . GLN A 1 219 ? 14.086 14.898 18.688 1 96.94 219 GLN A CA 1
ATOM 1812 C C . GLN A 1 219 ? 13.289 14.695 19.969 1 96.94 219 GLN A C 1
ATOM 1814 O O . GLN A 1 219 ? 13.852 14.727 21.078 1 96.94 219 GLN A O 1
ATOM 1819 N N . ILE A 1 220 ? 12.047 14.414 19.844 1 97.06 220 ILE A N 1
ATOM 1820 C CA . ILE A 1 220 ? 11.164 14.281 20.984 1 97.06 220 ILE A CA 1
ATOM 1821 C C . ILE A 1 220 ? 11.461 12.977 21.719 1 97.06 220 ILE A C 1
ATOM 1823 O O . ILE A 1 220 ? 11.555 12.953 22.953 1 97.06 220 ILE A O 1
ATOM 1827 N N . SER A 1 221 ? 11.602 11.883 20.953 1 96.12 221 SER A N 1
ATOM 1828 C CA . SER A 1 221 ? 11.875 10.594 21.578 1 96.12 221 SER A CA 1
ATOM 1829 C C . SER A 1 221 ? 13.211 10.609 22.328 1 96.12 221 SER A 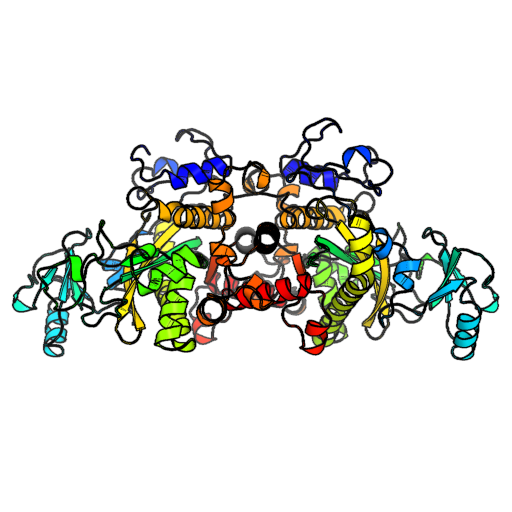C 1
ATOM 1831 O O . SER A 1 221 ? 13.344 9.984 23.375 1 96.12 221 SER A O 1
ATOM 1833 N N . ASN A 1 222 ? 14.203 11.273 21.75 1 94.31 222 ASN A N 1
ATOM 1834 C CA . ASN A 1 222 ? 15.523 11.359 22.375 1 94.31 222 ASN A CA 1
ATOM 1835 C C . ASN A 1 222 ? 15.484 12.164 23.672 1 94.31 222 ASN A C 1
ATOM 1837 O O . ASN A 1 222 ? 16.234 11.883 24.594 1 94.31 222 ASN A O 1
ATOM 1841 N N . LYS A 1 223 ? 14.68 13.164 23.75 1 95.25 223 LYS A N 1
ATOM 1842 C CA . LYS A 1 223 ? 14.609 14.039 24.922 1 95.25 223 LYS A CA 1
ATOM 1843 C C . LYS A 1 223 ? 13.672 13.477 25.969 1 95.25 223 LYS A C 1
ATOM 1845 O O . LYS A 1 223 ? 13.797 13.797 27.156 1 95.25 223 LYS A O 1
ATOM 1850 N N . THR A 1 224 ? 12.75 12.672 25.547 1 95.81 224 THR A N 1
ATOM 1851 C CA . THR A 1 224 ? 11.773 12.086 26.469 1 95.81 224 THR A CA 1
ATOM 1852 C C . THR A 1 224 ? 11.828 10.562 26.406 1 95.81 224 THR A C 1
ATOM 1854 O O . THR A 1 224 ? 12.719 9.945 27 1 95.81 224 THR A O 1
ATOM 1857 N N . SER A 1 225 ? 10.977 9.867 25.594 1 95.81 225 SER A N 1
ATOM 1858 C CA . SER A 1 225 ? 10.984 8.43 25.312 1 95.81 225 SER A CA 1
ATOM 1859 C C . SER A 1 225 ? 10.227 8.102 24.031 1 95.81 225 SER A C 1
ATOM 1861 O O . SER A 1 225 ? 9.406 8.898 23.578 1 95.81 225 SER A O 1
ATOM 1863 N N . GLU A 1 226 ? 10.531 7 23.547 1 94.38 226 GLU A N 1
ATOM 1864 C CA . GLU A 1 226 ? 9.836 6.512 22.359 1 94.38 226 GLU A CA 1
ATOM 1865 C C . GLU A 1 226 ? 8.336 6.395 22.609 1 94.38 226 GLU A C 1
ATOM 1867 O O . GLU A 1 226 ? 7.531 6.746 21.75 1 94.38 226 GLU A O 1
ATOM 1872 N N . ASN A 1 227 ? 8.031 5.941 23.734 1 96.31 227 ASN A N 1
ATOM 1873 C CA . ASN A 1 227 ? 6.625 5.754 24.078 1 96.31 227 ASN A CA 1
ATOM 1874 C C . ASN A 1 227 ? 5.875 7.082 24.109 1 96.31 227 ASN A C 1
ATOM 1876 O O . ASN A 1 227 ? 4.754 7.18 23.609 1 96.31 227 ASN A O 1
ATOM 1880 N N . ARG A 1 228 ? 6.465 8.055 24.672 1 97.06 228 ARG A N 1
ATOM 1881 C CA . ARG A 1 228 ? 5.82 9.367 24.766 1 97.06 228 ARG A CA 1
ATOM 1882 C C . ARG A 1 228 ? 5.652 10 23.391 1 97.06 228 ARG A C 1
ATOM 1884 O O . ARG A 1 228 ? 4.621 10.609 23.109 1 97.06 228 ARG A O 1
ATOM 1891 N N . ALA A 1 229 ? 6.707 9.883 22.594 1 96.81 229 ALA A N 1
ATOM 1892 C CA . ALA A 1 229 ? 6.625 10.406 21.219 1 96.81 229 ALA A CA 1
ATOM 1893 C C . ALA A 1 229 ? 5.508 9.719 20.438 1 96.81 229 ALA A C 1
ATOM 1895 O O . ALA A 1 229 ? 4.73 10.375 19.75 1 96.81 229 ALA A O 1
ATOM 1896 N N . ASN A 1 230 ? 5.418 8.422 20.609 1 96.56 230 ASN A N 1
ATOM 1897 C CA . ASN A 1 230 ? 4.367 7.668 19.938 1 96.56 230 ASN A CA 1
ATOM 1898 C C . ASN A 1 230 ? 2.98 8.078 20.422 1 96.56 230 ASN A C 1
ATOM 1900 O O . ASN A 1 230 ? 2.043 8.172 19.625 1 96.56 230 ASN A O 1
ATOM 1904 N N . GLN A 1 231 ? 2.879 8.258 21.656 1 97.56 231 GLN A N 1
ATOM 1905 C CA . GLN A 1 231 ? 1.604 8.68 22.234 1 97.56 231 GLN A CA 1
ATOM 1906 C C . GLN A 1 231 ? 1.184 10.047 21.688 1 97.56 231 GLN A C 1
ATOM 1908 O O . GLN A 1 231 ? 0.003 10.273 21.422 1 97.56 231 GLN A O 1
ATOM 1913 N N . MET A 1 232 ? 2.127 10.93 21.562 1 97.75 232 MET A N 1
ATOM 1914 C CA . MET A 1 232 ? 1.851 12.25 21 1 97.75 232 MET A CA 1
ATOM 1915 C C . MET A 1 232 ? 1.215 12.133 19.625 1 97.75 232 MET A C 1
ATOM 1917 O O . MET A 1 232 ? 0.195 12.766 19.344 1 97.75 232 MET A O 1
ATOM 1921 N N . TRP A 1 233 ? 1.814 11.32 18.797 1 97.75 233 TRP A N 1
ATOM 1922 C CA . TRP A 1 233 ? 1.277 11.133 17.453 1 97.75 233 TRP A CA 1
ATOM 1923 C C . TRP A 1 233 ? -0.111 10.508 17.5 1 97.75 233 TRP A C 1
ATOM 1925 O O . TRP A 1 233 ? -1.002 10.898 16.75 1 97.75 233 TRP A O 1
ATOM 1935 N N . SER A 1 234 ? -0.3 9.562 18.391 1 96.81 234 SER A N 1
ATOM 1936 C CA . SER A 1 234 ? -1.604 8.93 18.562 1 96.81 234 SER A CA 1
ATOM 1937 C C . SER A 1 234 ? -2.656 9.945 19 1 96.81 234 SER A C 1
ATOM 1939 O O . SER A 1 234 ? -3.797 9.906 18.531 1 96.81 234 SER A O 1
ATOM 1941 N N . ASP A 1 235 ? -2.248 10.82 19.891 1 97.81 235 ASP A N 1
ATOM 1942 C CA . ASP A 1 235 ? -3.158 11.859 20.359 1 97.81 235 ASP A CA 1
ATOM 1943 C C . ASP A 1 235 ? -3.562 12.797 19.234 1 97.81 235 ASP A C 1
ATOM 1945 O O . ASP A 1 235 ? -4.715 13.227 19.156 1 97.81 235 ASP A O 1
ATOM 1949 N N . ILE A 1 236 ? -2.643 13.109 18.391 1 98.31 236 ILE A N 1
ATOM 1950 C CA . ILE A 1 236 ? -2.918 13.969 17.25 1 98.31 236 ILE A CA 1
ATOM 1951 C C . ILE A 1 236 ? -3.951 13.297 16.344 1 98.31 236 ILE A C 1
ATOM 1953 O O . ILE A 1 236 ? -4.93 13.93 15.93 1 98.31 236 ILE A O 1
ATOM 1957 N N . GLU A 1 237 ? -3.766 12.047 16.078 1 97.31 237 GLU A N 1
ATOM 1958 C CA . GLU A 1 237 ? -4.703 11.305 15.234 1 97.31 237 GLU A CA 1
ATOM 1959 C C . GLU A 1 237 ? -6.082 11.234 15.875 1 97.31 237 GLU A C 1
ATOM 1961 O O . GLU A 1 237 ? -7.102 11.398 15.203 1 97.31 237 GLU A O 1
ATOM 1966 N N . GLU A 1 238 ? -6.074 11.023 17.141 1 96.12 238 GLU A N 1
ATOM 1967 C CA . GLU A 1 238 ? -7.336 10.953 17.875 1 96.12 238 GLU A CA 1
ATOM 1968 C C . GLU A 1 238 ? -8.07 12.297 17.828 1 96.12 238 GLU A C 1
ATOM 1970 O O . GLU A 1 238 ? -9.297 12.328 17.703 1 96.12 238 GLU A O 1
ATOM 1975 N N . ALA A 1 239 ? -7.34 13.336 17.969 1 96.88 239 ALA A N 1
ATOM 1976 C CA . ALA A 1 239 ? -7.941 14.672 17.906 1 96.88 239 ALA A CA 1
ATOM 1977 C C . ALA A 1 239 ? -8.625 14.891 16.562 1 96.88 239 ALA A C 1
ATOM 1979 O O . ALA A 1 239 ? -9.773 15.352 16.516 1 96.88 239 ALA A O 1
ATOM 1980 N N . ILE A 1 240 ? -7.973 14.531 15.516 1 97.75 240 ILE A N 1
ATOM 1981 C CA . ILE A 1 240 ? -8.516 14.703 14.172 1 97.75 240 ILE A CA 1
ATOM 1982 C C . ILE A 1 240 ? -9.773 13.852 14.008 1 97.75 240 ILE A C 1
ATOM 1984 O O . ILE A 1 240 ? -10.797 14.336 13.516 1 97.75 240 ILE A O 1
ATOM 1988 N N . LEU A 1 241 ? -9.688 12.641 14.469 1 95.75 241 LEU A N 1
ATOM 1989 C CA . LEU A 1 241 ? -10.812 11.727 14.375 1 95.75 241 LEU A CA 1
ATOM 1990 C C . LEU A 1 241 ? -12.023 12.258 15.133 1 95.75 241 LEU A C 1
ATOM 1992 O O . LEU A 1 241 ? -13.148 12.195 14.641 1 95.75 241 LEU A O 1
ATOM 1996 N N . THR A 1 242 ? -11.766 12.789 16.25 1 94.81 242 THR A N 1
ATOM 1997 C CA . THR A 1 242 ? -12.844 13.305 17.094 1 94.81 242 THR A CA 1
ATOM 1998 C C . THR A 1 242 ? -13.555 14.469 16.406 1 94.81 242 THR A C 1
ATOM 2000 O O . THR A 1 242 ? -14.789 14.555 16.438 1 94.81 242 THR A O 1
ATOM 2003 N N . VAL A 1 243 ? -12.828 15.289 15.758 1 95.56 243 VAL A N 1
ATOM 2004 C CA . VAL A 1 243 ? -13.414 16.422 15.047 1 95.56 243 VAL A CA 1
ATOM 2005 C C . VAL A 1 243 ? -14.352 15.93 13.953 1 95.56 243 VAL A C 1
ATOM 2007 O O . VAL A 1 243 ? -15.5 16.359 13.867 1 95.56 243 VAL A O 1
ATOM 2010 N N . TYR A 1 244 ? -13.914 15.016 13.164 1 96.62 244 TYR A N 1
ATOM 2011 C CA . TYR A 1 244 ? -14.711 14.555 12.031 1 96.62 244 TYR A CA 1
ATOM 2012 C C . TYR A 1 244 ? -15.93 13.773 12.5 1 96.62 244 TYR A C 1
ATOM 2014 O O . TYR A 1 244 ? -17.016 13.883 11.906 1 96.62 244 TYR A O 1
ATOM 2022 N N . LYS A 1 245 ? -15.766 12.984 13.539 1 93.81 245 LYS A N 1
ATOM 2023 C CA . LYS A 1 245 ? -16.906 12.258 14.078 1 93.81 245 LYS A CA 1
ATOM 2024 C C . LYS A 1 245 ? -17.969 13.227 14.609 1 93.81 245 LYS A C 1
ATOM 2026 O O . LYS A 1 245 ? -19.172 13.016 14.398 1 93.81 245 LYS A O 1
ATOM 2031 N N . ASP A 1 246 ? -17.5 14.234 15.227 1 93.69 246 ASP A N 1
ATOM 2032 C CA . ASP A 1 246 ? -18.391 15.234 15.797 1 93.69 246 ASP A CA 1
ATOM 2033 C C . ASP A 1 246 ? -19.172 15.969 14.703 1 93.69 246 ASP A C 1
ATOM 2035 O O . ASP A 1 246 ? -20.328 16.312 14.883 1 93.69 246 ASP A O 1
ATOM 2039 N N . LYS A 1 247 ? -18.531 16.219 13.594 1 95.38 247 LYS A N 1
ATOM 2040 C CA . LYS A 1 247 ? -19.125 17.062 12.555 1 95.38 247 LYS A CA 1
ATOM 2041 C C . LYS A 1 247 ? -19.75 16.219 11.445 1 95.38 247 LYS A C 1
ATOM 2043 O O . LYS A 1 247 ? -20.281 16.75 10.477 1 95.38 247 LYS A O 1
ATOM 2048 N N . GLU A 1 248 ? -19.719 14.945 11.539 1 95.75 248 GLU A N 1
ATOM 2049 C CA . GLU A 1 248 ? -20.125 14.023 10.484 1 95.75 248 GLU A CA 1
ATOM 2050 C C . GLU A 1 248 ? -21.547 14.289 10.031 1 95.75 248 GLU A C 1
ATOM 2052 O O . GLU A 1 248 ? -21.812 14.398 8.828 1 95.75 248 GLU A O 1
ATOM 2057 N N . SER A 1 249 ? -22.484 14.438 10.977 1 95.75 249 SER A N 1
ATOM 2058 C CA . SER A 1 249 ? -23.891 14.641 10.641 1 95.75 249 SER A CA 1
ATOM 2059 C C . SER A 1 249 ? -24.094 15.938 9.859 1 95.75 249 SER A C 1
ATOM 2061 O O . SER A 1 249 ? -24.875 15.984 8.914 1 95.75 249 SER A O 1
ATOM 2063 N N . LYS A 1 250 ? -23.375 16.969 10.273 1 95.56 250 LYS A N 1
ATOM 2064 C CA . LYS A 1 250 ? -23.484 18.25 9.594 1 95.56 250 LYS A CA 1
ATOM 2065 C C . LYS A 1 250 ? -22.922 18.172 8.18 1 95.56 250 LYS A C 1
ATOM 2067 O O . LYS A 1 250 ? -23.469 18.781 7.254 1 95.56 250 LYS A O 1
ATOM 2072 N N . LEU A 1 251 ? -21.875 17.438 8.016 1 96.5 251 LEU A N 1
ATOM 2073 C CA . LEU A 1 251 ? -21.297 17.234 6.691 1 96.5 251 LEU A CA 1
ATOM 2074 C C . LEU A 1 251 ? -22.266 16.5 5.785 1 96.5 251 LEU A C 1
ATOM 2076 O O . LEU A 1 251 ? -22.484 16.891 4.637 1 96.5 251 LEU A O 1
ATOM 2080 N N . ILE A 1 252 ? -22.891 15.438 6.297 1 96.94 252 ILE A N 1
ATOM 2081 C CA . ILE A 1 252 ? -23.844 14.641 5.535 1 96.94 252 ILE A CA 1
ATOM 2082 C C . ILE A 1 252 ? -25.031 15.508 5.137 1 96.94 252 ILE A C 1
ATOM 2084 O O . ILE A 1 252 ? -25.469 15.477 3.98 1 96.94 252 ILE A O 1
ATOM 2088 N N . GLU A 1 253 ? -25.5 16.297 6.051 1 97.12 253 GLU A N 1
ATOM 2089 C CA . GLU A 1 253 ? -26.641 17.172 5.785 1 97.12 253 GLU A CA 1
ATOM 2090 C C . GLU A 1 253 ? -26.312 18.203 4.711 1 97.12 253 GLU A C 1
ATOM 2092 O O . GLU A 1 253 ? -27.125 18.453 3.818 1 97.12 253 GLU A O 1
ATOM 2097 N N . SER A 1 254 ? -25.125 18.766 4.812 1 95.81 254 SER A N 1
ATOM 2098 C CA . SER A 1 254 ? -24.688 19.781 3.861 1 95.81 254 SER A CA 1
ATOM 2099 C C . SER A 1 254 ? -24.562 19.203 2.455 1 95.81 254 SER A C 1
ATOM 2101 O O . SER A 1 254 ? -24.734 19.922 1.468 1 95.81 254 SER A O 1
ATOM 2103 N N . ALA A 1 255 ? -24.266 17.906 2.357 1 95.5 255 ALA A N 1
ATOM 2104 C CA . ALA A 1 255 ? -24.031 17.281 1.062 1 95.5 255 ALA A CA 1
ATOM 2105 C C . ALA A 1 255 ? -25.297 16.609 0.542 1 95.5 255 ALA A C 1
ATOM 2107 O O . ALA A 1 255 ? -25.312 16.047 -0.555 1 95.5 255 ALA A O 1
ATOM 2108 N N . ALA A 1 256 ? -26.406 16.688 1.229 1 94.5 256 ALA A N 1
ATOM 2109 C CA . ALA A 1 256 ? -27.625 15.938 0.943 1 94.5 256 ALA A CA 1
ATOM 2110 C C . ALA A 1 256 ? -28.234 16.375 -0.385 1 94.5 256 ALA A C 1
ATOM 2112 O O . ALA A 1 256 ? -28.953 15.602 -1.031 1 94.5 256 ALA A O 1
ATOM 2113 N N . LYS A 1 257 ? -28.016 17.531 -0.77 1 92.06 257 LYS A N 1
ATOM 2114 C CA . LYS A 1 257 ? -28.641 18.062 -1.982 1 92.06 257 LYS A CA 1
ATOM 2115 C C . LYS A 1 257 ? -27.984 17.484 -3.232 1 92.06 257 LYS A C 1
ATOM 2117 O O . LYS A 1 257 ? -28.531 17.594 -4.332 1 92.06 257 LYS A O 1
ATOM 2122 N N . TYR A 1 258 ? -26.812 16.953 -3.096 1 93.75 258 TYR A N 1
ATOM 2123 C CA . TYR A 1 258 ? -26.109 16.359 -4.23 1 93.75 258 TYR A CA 1
ATOM 2124 C C . TYR A 1 258 ? -26.484 14.898 -4.406 1 93.75 258 TYR A C 1
ATOM 2126 O O . TYR A 1 258 ? -26.812 14.211 -3.432 1 93.75 258 TYR A O 1
ATOM 2134 N N . LYS A 1 259 ? -26.453 14.422 -5.609 1 90.56 259 LYS A N 1
ATOM 2135 C CA . LYS A 1 259 ? -26.844 13.055 -5.945 1 90.56 259 LYS A CA 1
ATOM 2136 C C . LYS A 1 259 ? -25.953 12.039 -5.219 1 90.56 259 LYS A C 1
ATOM 2138 O O . LYS A 1 259 ? -26.438 10.984 -4.793 1 90.56 259 LYS A O 1
ATOM 2143 N N . THR A 1 260 ? -24.703 12.359 -5.121 1 93.31 260 THR A N 1
ATOM 2144 C CA . THR A 1 260 ? -23.719 11.516 -4.438 1 93.31 260 THR A CA 1
ATOM 2145 C C . THR A 1 260 ? -22.594 12.367 -3.852 1 93.31 260 THR A C 1
ATOM 2147 O O . THR A 1 260 ? -22.406 13.523 -4.246 1 93.31 260 THR A O 1
ATOM 2150 N N . THR A 1 261 ? -21.969 11.797 -2.885 1 95.06 261 THR A N 1
ATOM 2151 C CA . THR A 1 261 ? -20.844 12.508 -2.287 1 95.06 261 THR A CA 1
ATOM 2152 C C . THR A 1 261 ? -19.516 11.938 -2.783 1 95.06 261 THR A C 1
ATOM 2154 O O . THR A 1 261 ? -18.453 12.344 -2.32 1 95.06 261 THR A O 1
ATOM 2157 N N . ARG A 1 262 ? -19.578 11.016 -3.734 1 95.12 262 ARG A N 1
ATOM 2158 C CA . ARG A 1 262 ? -18.391 10.312 -4.211 1 95.12 262 ARG A CA 1
ATOM 2159 C C . ARG A 1 262 ? -17.531 11.219 -5.086 1 95.12 262 ARG A C 1
ATOM 2161 O O . ARG A 1 262 ? -16.375 10.898 -5.363 1 95.12 262 ARG A O 1
ATOM 2168 N N . ASN A 1 263 ? -18.094 12.375 -5.438 1 96.94 263 ASN A N 1
ATOM 2169 C CA . ASN A 1 263 ? -17.391 13.312 -6.312 1 96.94 263 ASN A CA 1
ATOM 2170 C C . ASN A 1 263 ? -16.438 14.203 -5.527 1 96.94 263 ASN A C 1
ATOM 2172 O O . ASN A 1 263 ? -15.617 14.906 -6.113 1 96.94 263 ASN A O 1
ATOM 2176 N N . PHE A 1 264 ? -16.516 14.125 -4.258 1 97.81 264 PHE A N 1
ATOM 2177 C CA . PHE A 1 264 ? -15.828 15.148 -3.465 1 97.81 264 PHE A CA 1
ATOM 2178 C C . PHE A 1 264 ? -14.664 14.539 -2.688 1 97.81 264 PHE A C 1
ATOM 2180 O O . PHE A 1 264 ? -14.711 13.367 -2.307 1 97.81 264 PHE A O 1
ATOM 2187 N N . PHE A 1 265 ? -13.648 15.258 -2.471 1 98.31 265 PHE A N 1
ATOM 2188 C CA . PHE A 1 265 ? -12.547 14.992 -1.552 1 98.31 265 PHE A CA 1
ATOM 2189 C C . PHE A 1 265 ? -12 16.281 -0.965 1 98.31 265 PHE A C 1
ATOM 2191 O O . PHE A 1 265 ? -12.227 17.359 -1.513 1 98.31 265 PHE A O 1
ATOM 2198 N N . GLU A 1 266 ? -11.352 16.172 0.172 1 98.12 266 GLU A N 1
ATOM 2199 C CA . GLU A 1 266 ? -10.891 17.406 0.817 1 98.12 266 GLU A CA 1
ATOM 2200 C C . GLU A 1 266 ? -9.609 17.156 1.613 1 98.12 266 GLU A C 1
ATOM 2202 O O . GLU A 1 266 ? -9.539 16.234 2.416 1 98.12 266 GLU A O 1
ATOM 2207 N N . MET A 1 267 ? -8.664 17.938 1.309 1 98 267 MET A N 1
ATOM 2208 C CA . MET A 1 267 ? -7.461 17.953 2.139 1 98 267 MET A CA 1
ATOM 2209 C C . MET A 1 267 ? -7.422 19.188 3.025 1 98 267 MET A C 1
ATOM 2211 O O . MET A 1 267 ? -7.551 20.312 2.535 1 98 267 MET A O 1
ATOM 2215 N N . VAL A 1 268 ? -7.309 19 4.266 1 98.06 268 VAL A N 1
ATOM 2216 C CA . VAL A 1 268 ? -7.152 20.062 5.246 1 98.06 268 VAL A CA 1
ATOM 2217 C C . VAL A 1 268 ? -5.863 19.859 6.035 1 98.06 268 VAL A C 1
ATOM 2219 O O . VAL A 1 268 ? -5.348 18.734 6.113 1 98.06 268 VAL A O 1
ATOM 2222 N N . ARG A 1 269 ? -5.316 20.906 6.465 1 98.19 269 ARG A N 1
ATOM 2223 C CA . ARG A 1 269 ? -4.184 20.797 7.383 1 98.19 269 ARG A CA 1
ATOM 2224 C C . ARG A 1 269 ? -4.594 21.156 8.805 1 98.19 269 ARG A C 1
ATOM 2226 O O . ARG A 1 269 ? -5 22.297 9.07 1 98.19 269 ARG A O 1
ATOM 2233 N N . PHE A 1 270 ? -4.488 20.234 9.703 1 97.81 270 PHE A N 1
ATOM 2234 C CA . PHE A 1 270 ? -4.699 20.5 11.125 1 97.81 270 PHE A CA 1
ATOM 2235 C C . PHE A 1 270 ? -3.41 20.969 11.789 1 97.81 270 PHE A C 1
ATOM 2237 O O . PHE A 1 270 ? -2.367 20.328 11.656 1 97.81 270 PHE A O 1
ATOM 2244 N N . ASP A 1 271 ? -3.494 22.062 12.484 1 96.19 271 ASP A N 1
ATOM 2245 C CA . ASP A 1 271 ? -2.328 22.625 13.164 1 96.19 271 ASP A CA 1
ATOM 2246 C C . ASP A 1 271 ? -2.41 22.391 14.672 1 96.19 271 ASP A C 1
ATOM 2248 O O . ASP A 1 271 ? -3.422 22.703 15.305 1 96.19 271 ASP A O 1
ATOM 2252 N N . PHE A 1 272 ? -1.324 21.859 15.195 1 97.5 272 PHE A N 1
ATOM 2253 C CA . PHE A 1 272 ? -1.278 21.5 16.609 1 97.5 272 PHE A CA 1
ATOM 2254 C C . PHE A 1 272 ? -0.119 22.203 17.297 1 97.5 272 PHE A C 1
ATOM 2256 O O . PHE A 1 272 ? 0.876 22.562 16.656 1 97.5 272 PHE A O 1
ATOM 2263 N N . VAL A 1 273 ? -0.258 22.391 18.578 1 96.44 273 VAL A N 1
ATOM 2264 C CA . VAL A 1 273 ? 0.841 22.781 19.469 1 96.44 273 VAL A CA 1
ATOM 2265 C C . VAL A 1 273 ? 0.937 21.812 20.641 1 96.44 273 VAL A C 1
ATOM 2267 O O . VAL A 1 273 ? -0.026 21.094 20.938 1 96.44 273 VAL A O 1
ATOM 2270 N N . LEU A 1 274 ? 2.107 21.75 21.156 1 97.56 274 LEU A N 1
ATOM 2271 C CA . LEU A 1 274 ? 2.371 20.875 22.297 1 97.56 274 LEU A CA 1
ATOM 2272 C C . LEU A 1 274 ? 2.672 21.703 23.547 1 97.56 274 LEU A C 1
ATOM 2274 O O . LEU A 1 274 ? 3.256 22.781 23.453 1 97.56 274 LEU A O 1
ATOM 2278 N N . ASP A 1 275 ? 2.277 21.234 24.672 1 96.06 275 ASP A N 1
ATOM 2279 C CA . ASP A 1 275 ? 2.773 21.844 25.906 1 96.06 275 ASP A CA 1
ATOM 2280 C C . ASP A 1 275 ? 4.004 21.094 26.422 1 96.06 275 ASP A C 1
ATOM 2282 O O . ASP A 1 275 ? 4.488 20.156 25.781 1 96.06 275 ASP A O 1
ATOM 2286 N N . GLU A 1 276 ? 4.504 21.484 27.531 1 95.69 276 GLU A N 1
ATOM 2287 C CA . GLU A 1 276 ? 5.77 20.969 28.047 1 95.69 276 GLU A CA 1
ATOM 2288 C C . GLU A 1 276 ? 5.672 19.484 28.391 1 95.69 276 GLU A C 1
ATOM 2290 O O . GLU A 1 276 ? 6.688 18.797 28.438 1 95.69 276 GLU A O 1
ATOM 2295 N N . ASP A 1 277 ? 4.465 18.984 28.578 1 95.44 277 ASP A N 1
ATOM 2296 C CA . ASP A 1 277 ? 4.25 17.562 28.906 1 95.44 277 ASP A CA 1
ATOM 2297 C C . ASP A 1 277 ? 3.842 16.781 27.656 1 95.44 277 ASP A C 1
ATOM 2299 O O . ASP A 1 277 ? 3.4 15.633 27.75 1 95.44 277 ASP A O 1
ATOM 2303 N N . LEU A 1 278 ? 3.846 17.391 26.453 1 97.25 278 LEU A N 1
ATOM 2304 C CA . LEU A 1 278 ? 3.586 16.812 25.141 1 97.25 278 LEU A CA 1
ATOM 2305 C C . LEU A 1 278 ? 2.098 16.531 24.953 1 97.25 278 LEU A C 1
ATOM 2307 O O . LEU A 1 278 ? 1.715 15.703 24.125 1 97.25 278 LEU A O 1
ATOM 2311 N N . ASN A 1 279 ? 1.311 17.234 25.828 1 96.38 279 ASN A N 1
ATOM 2312 C CA . ASN A 1 279 ? -0.11 17.219 25.484 1 96.38 279 ASN A CA 1
ATOM 2313 C C . ASN A 1 279 ? -0.384 17.969 24.188 1 96.38 279 ASN A C 1
ATOM 2315 O O . ASN A 1 279 ? 0.215 19.016 23.922 1 96.38 279 ASN A O 1
ATOM 2319 N N . VAL A 1 280 ? -1.316 17.438 23.484 1 97.12 280 VAL A N 1
ATOM 2320 C CA . VAL A 1 280 ? -1.587 17.953 22.141 1 97.12 280 VAL A CA 1
ATOM 2321 C C . VAL A 1 280 ? -2.76 18.922 22.172 1 97.12 280 VAL A C 1
ATOM 2323 O O . VAL A 1 280 ? -3.779 18.656 22.812 1 97.12 280 VAL A O 1
ATOM 2326 N N . TYR A 1 281 ? -2.611 20.047 21.5 1 94.69 281 TYR A N 1
ATOM 2327 C CA . TYR A 1 281 ? -3.682 21.031 21.391 1 94.69 281 TYR A CA 1
ATOM 2328 C C . TYR A 1 281 ? -3.932 21.422 19.953 1 94.69 281 TYR A C 1
ATOM 2330 O O . TYR A 1 281 ? -3.021 21.891 19.266 1 94.69 281 TYR A O 1
ATOM 2338 N N . LEU A 1 282 ? -5.141 21.219 19.531 1 95 282 LEU A N 1
ATOM 2339 C CA . LEU A 1 282 ? -5.551 21.609 18.172 1 95 282 LEU A CA 1
ATOM 2340 C C . LEU A 1 282 ? -5.781 23.109 18.094 1 95 282 LEU A C 1
ATOM 2342 O O . LEU A 1 282 ? -6.582 23.656 18.844 1 95 282 LEU A O 1
ATOM 2346 N N . MET A 1 283 ? -5.133 23.781 17.156 1 89.19 283 MET A N 1
ATOM 2347 C CA . MET A 1 283 ? -5.223 25.234 17.047 1 89.19 283 MET A CA 1
ATOM 2348 C C . MET A 1 283 ? -6.18 25.625 15.922 1 89.19 283 MET A C 1
ATOM 2350 O O . MET A 1 283 ? -6.996 26.531 16.078 1 89.19 283 MET A O 1
ATOM 2354 N N . GLU A 1 284 ? -6.055 24.984 14.859 1 89.81 284 GLU A N 1
ATOM 2355 C CA . GLU A 1 284 ? -6.891 25.344 13.719 1 89.81 284 GLU A CA 1
ATOM 2356 C C . GLU A 1 284 ? -6.844 24.25 12.648 1 89.81 284 GLU A C 1
ATOM 2358 O O . GLU A 1 284 ? -6.008 23.344 12.719 1 89.81 284 GLU A O 1
ATOM 2363 N N . ALA A 1 285 ? -7.758 24.266 11.812 1 94.06 285 ALA A N 1
ATOM 2364 C CA . ALA A 1 285 ? -7.801 23.484 10.586 1 94.06 285 ALA A CA 1
ATOM 2365 C C . ALA A 1 285 ? -7.938 24.391 9.359 1 94.06 285 ALA A C 1
ATOM 2367 O O . ALA A 1 285 ? -8.883 25.172 9.266 1 94.06 285 ALA A O 1
ATOM 2368 N N . ASN A 1 286 ? -7.023 24.25 8.453 1 92.94 286 ASN A N 1
ATOM 2369 C CA . ASN A 1 286 ? -7.008 25.141 7.293 1 92.94 286 ASN A CA 1
ATOM 2370 C C . ASN A 1 286 ? -7.543 24.438 6.047 1 92.94 286 ASN A C 1
ATOM 2372 O O . ASN A 1 286 ? -6.992 23.422 5.613 1 92.94 286 ASN A O 1
ATOM 2376 N N . MET A 1 287 ? -8.602 25 5.547 1 94 287 MET A N 1
ATOM 2377 C CA . MET A 1 287 ? -9.039 24.578 4.219 1 94 287 MET A CA 1
ATOM 2378 C C . MET A 1 287 ? -8.078 25.078 3.143 1 94 287 MET A C 1
ATOM 2380 O O . MET A 1 287 ? -7.598 26.219 3.213 1 94 287 MET A O 1
ATOM 2384 N N . SER A 1 288 ? -7.793 24.266 2.135 1 92.69 288 SER A N 1
ATOM 2385 C CA . SER A 1 288 ? -6.863 24.641 1.075 1 92.69 288 SER A CA 1
ATOM 2386 C C . SER A 1 288 ? -5.566 25.203 1.652 1 92.69 288 SER A C 1
ATOM 2388 O O . SER A 1 288 ? -5.207 26.359 1.387 1 92.69 288 SER A O 1
ATOM 2390 N N . PRO A 1 289 ? -4.949 24.406 2.436 1 93.69 289 PRO A N 1
ATOM 2391 C CA . PRO A 1 289 ? -3.729 24.891 3.088 1 93.69 289 PRO A CA 1
ATOM 2392 C C . PRO A 1 289 ? -2.68 25.375 2.09 1 93.69 289 PRO A C 1
ATOM 2394 O O . PRO A 1 289 ? -2.693 24.969 0.925 1 93.69 289 PRO A O 1
ATOM 2397 N N . ASN A 1 290 ? -1.812 26.203 2.617 1 89.56 290 ASN A N 1
ATOM 2398 C CA . ASN A 1 290 ? -0.735 26.719 1.779 1 89.56 290 ASN A CA 1
ATOM 2399 C C . ASN A 1 290 ? 0.15 25.594 1.25 1 89.56 290 ASN A C 1
ATOM 2401 O O . ASN A 1 290 ? 0.614 24.75 2.018 1 89.56 290 ASN A O 1
ATOM 2405 N N . LEU A 1 291 ? 0.31 25.625 -0.03 1 93.12 291 LEU A N 1
ATOM 2406 C CA . LEU A 1 291 ? 1.148 24.641 -0.695 1 93.12 291 LEU A CA 1
ATOM 2407 C C . LEU A 1 291 ? 2.201 25.312 -1.565 1 93.12 291 LEU A C 1
ATOM 2409 O O . LEU A 1 291 ? 2.658 24.734 -2.555 1 93.12 291 LEU A O 1
ATOM 2413 N N . SER A 1 292 ? 2.523 26.516 -1.183 1 90.94 292 SER A N 1
ATOM 2414 C CA . SER A 1 292 ? 3.518 27.266 -1.937 1 90.94 292 SER A CA 1
ATOM 2415 C C . SER A 1 292 ? 4.867 27.266 -1.227 1 90.94 292 SER A C 1
ATOM 2417 O O . SER A 1 292 ? 4.934 27.469 -0.012 1 90.94 292 SER A O 1
ATOM 2419 N N . SER A 1 293 ? 5.887 27.078 -2.01 1 91.5 293 SER A N 1
ATOM 2420 C CA . SER A 1 293 ? 7.234 27.125 -1.454 1 91.5 293 SER A CA 1
ATOM 2421 C C . SER A 1 293 ? 7.918 28.453 -1.765 1 91.5 293 SER A C 1
ATOM 2423 O O . SER A 1 293 ? 9.148 28.531 -1.766 1 91.5 293 SER A O 1
ATOM 2425 N N . ASN A 1 294 ? 7.168 29.406 -2.041 1 88.44 294 ASN A N 1
ATOM 2426 C CA . ASN A 1 294 ? 7.73 30.703 -2.406 1 88.44 294 ASN A CA 1
ATOM 2427 C C . ASN A 1 294 ? 8.594 31.281 -1.284 1 88.44 294 ASN A C 1
ATOM 2429 O O . ASN A 1 294 ? 9.648 31.844 -1.541 1 88.44 294 ASN A O 1
ATOM 2433 N N . HIS A 1 295 ? 8.18 31.094 -0.095 1 88.06 295 HIS A N 1
ATOM 2434 C CA . HIS A 1 295 ? 8.922 31.625 1.044 1 88.06 295 HIS A CA 1
ATOM 2435 C C . HIS A 1 295 ? 10.125 30.75 1.366 1 88.06 295 HIS A C 1
ATOM 2437 O O . HIS A 1 295 ? 11.203 31.25 1.681 1 88.06 295 HIS A O 1
ATOM 2443 N N . PHE A 1 296 ? 9.906 29.438 1.333 1 93.75 296 PHE A N 1
ATOM 2444 C CA . PHE A 1 296 ? 10.961 28.453 1.582 1 93.75 296 PHE A CA 1
ATOM 2445 C C . PHE A 1 296 ? 10.977 27.391 0.492 1 93.75 296 PHE A C 1
ATOM 2447 O O . PHE A 1 296 ? 10.203 26.438 0.539 1 93.75 296 PHE A O 1
ATOM 2454 N N . LYS A 1 297 ? 11.945 27.453 -0.32 1 93 297 LYS A N 1
ATOM 2455 C CA . LYS A 1 297 ? 12.039 26.578 -1.489 1 93 297 LYS A CA 1
ATOM 2456 C C . LYS A 1 297 ? 12.203 25.125 -1.077 1 93 297 LYS A C 1
ATOM 2458 O O . LYS A 1 297 ? 11.758 24.219 -1.786 1 93 297 LYS A O 1
ATOM 2463 N N . GLU A 1 298 ? 12.742 24.922 0.088 1 93.31 298 GLU A N 1
ATOM 2464 C CA . GLU A 1 298 ? 13.008 23.578 0.587 1 93.31 298 GLU A CA 1
ATOM 2465 C C . GLU A 1 298 ? 11.703 22.828 0.852 1 93.31 298 GLU A C 1
ATOM 2467 O O . GLU A 1 298 ? 11.695 21.594 0.929 1 93.31 298 GLU A O 1
ATOM 2472 N N . ASN A 1 299 ? 10.625 23.562 0.928 1 95.12 299 ASN A N 1
ATOM 2473 C CA . ASN A 1 299 ? 9.336 22.938 1.206 1 95.12 299 ASN A CA 1
ATOM 2474 C C . ASN A 1 299 ? 8.719 22.344 -0.054 1 95.12 299 ASN A C 1
ATOM 2476 O O . ASN A 1 299 ? 7.68 21.672 0.011 1 95.12 299 ASN A O 1
ATOM 2480 N N . LYS A 1 300 ? 9.336 22.547 -1.169 1 95.75 300 LYS A N 1
ATOM 2481 C CA . LYS A 1 300 ? 8.828 22 -2.428 1 95.75 300 LYS A CA 1
ATOM 2482 C C . LYS A 1 300 ? 8.586 20.5 -2.326 1 95.75 300 LYS A C 1
ATOM 2484 O O . LYS A 1 300 ? 7.504 20.016 -2.67 1 95.75 300 LYS A O 1
ATOM 2489 N N . ARG A 1 301 ? 9.531 19.797 -1.811 1 95.19 301 ARG A N 1
ATOM 2490 C CA . ARG A 1 301 ? 9.438 18.344 -1.714 1 95.19 301 ARG A CA 1
ATOM 2491 C C . ARG A 1 301 ? 8.25 17.938 -0.852 1 95.19 301 ARG A C 1
ATOM 2493 O O . ARG A 1 301 ? 7.492 17.031 -1.22 1 95.19 301 ARG A O 1
ATOM 2500 N N . LEU A 1 302 ? 8.102 18.609 0.21 1 96.38 302 LEU A N 1
ATOM 2501 C CA . LEU A 1 302 ? 7 18.297 1.122 1 96.38 302 LEU A CA 1
ATOM 2502 C C . LEU A 1 302 ? 5.656 18.484 0.432 1 96.38 302 LEU A C 1
ATOM 2504 O O . LEU A 1 302 ? 4.812 17.594 0.451 1 96.38 302 LEU A O 1
ATOM 2508 N N . TYR A 1 303 ? 5.5 19.625 -0.175 1 97.06 303 TYR A N 1
ATOM 2509 C CA . TYR A 1 303 ? 4.207 19.953 -0.77 1 97.06 303 TYR A CA 1
ATOM 2510 C C . TYR A 1 303 ? 3.898 19.031 -1.94 1 97.06 303 TYR A C 1
ATOM 2512 O O . TYR A 1 303 ? 2.773 18.531 -2.074 1 97.06 303 TYR A O 1
ATOM 2520 N N . GLU A 1 304 ? 4.863 18.75 -2.732 1 97.38 304 GLU A N 1
ATOM 2521 C CA . GLU A 1 304 ? 4.629 17.859 -3.871 1 97.38 304 GLU A CA 1
ATOM 2522 C C . GLU A 1 304 ? 4.395 16.422 -3.416 1 97.38 304 GLU A C 1
ATOM 2524 O O . GLU A 1 304 ? 3.619 15.695 -4.031 1 97.38 304 GLU A O 1
ATOM 2529 N N . HIS A 1 305 ? 5.078 16.016 -2.324 1 97 305 HIS A N 1
ATOM 2530 C CA . HIS A 1 305 ? 4.812 14.719 -1.722 1 97 305 HIS A CA 1
ATOM 2531 C C . HIS A 1 305 ? 3.363 14.609 -1.259 1 97 305 HIS A C 1
ATOM 2533 O O . HIS A 1 305 ? 2.689 13.617 -1.55 1 97 305 HIS A O 1
ATOM 2539 N N . VAL A 1 306 ? 2.893 15.609 -0.636 1 97.75 306 VAL A N 1
ATOM 2540 C CA . VAL A 1 306 ? 1.541 15.641 -0.088 1 97.75 306 VAL A CA 1
ATOM 2541 C C . VAL A 1 306 ? 0.522 15.586 -1.224 1 97.75 306 VAL A C 1
ATOM 2543 O O . VAL A 1 306 ? -0.396 14.766 -1.204 1 97.75 306 VAL A O 1
ATOM 2546 N N . ILE A 1 307 ? 0.724 16.422 -2.223 1 97.81 307 ILE A N 1
ATOM 2547 C CA . ILE A 1 307 ? -0.221 16.516 -3.33 1 97.81 307 ILE A CA 1
ATOM 2548 C C . ILE A 1 307 ? -0.243 15.211 -4.109 1 97.81 307 ILE A C 1
ATOM 2550 O O . ILE A 1 307 ? -1.313 14.68 -4.422 1 97.81 307 ILE A O 1
ATOM 2554 N N . TYR A 1 308 ? 0.95 14.688 -4.398 1 98.12 308 TYR A N 1
ATOM 2555 C CA . TYR A 1 308 ? 1.076 13.461 -5.184 1 98.12 308 TYR A CA 1
ATOM 2556 C C . TYR A 1 308 ? 0.359 12.305 -4.504 1 98.12 308 TYR A C 1
ATOM 2558 O O . TYR A 1 308 ? -0.406 11.578 -5.145 1 98.12 308 TYR A O 1
ATOM 2566 N N . ASN A 1 309 ? 0.593 12.117 -3.191 1 97.94 309 ASN A N 1
ATOM 2567 C CA . ASN A 1 309 ? -0.016 11.008 -2.469 1 97.94 309 ASN A CA 1
ATOM 2568 C C . ASN A 1 309 ? -1.521 11.203 -2.307 1 97.94 309 ASN A C 1
ATOM 2570 O O . ASN A 1 309 ? -2.289 10.242 -2.402 1 97.94 309 ASN A O 1
ATOM 2574 N N . MET A 1 310 ? -1.956 12.406 -2.104 1 98.31 310 MET A N 1
ATOM 2575 C CA . MET A 1 310 ? -3.387 12.688 -2.023 1 98.31 310 MET A CA 1
ATOM 2576 C C . MET A 1 310 ? -4.086 12.336 -3.334 1 98.31 310 MET A C 1
ATOM 2578 O O . MET A 1 310 ? -5.121 11.672 -3.332 1 98.31 310 MET A O 1
ATOM 2582 N N . LEU A 1 311 ? -3.518 12.781 -4.441 1 98.38 311 LEU A N 1
ATOM 2583 C CA . LEU A 1 311 ? -4.137 12.547 -5.742 1 98.38 311 LEU A CA 1
ATOM 2584 C C . LEU A 1 311 ? -4.145 11.062 -6.078 1 98.38 311 LEU A C 1
ATOM 2586 O O . LEU A 1 311 ? -5.074 10.57 -6.727 1 98.38 311 LEU A O 1
ATOM 2590 N N . GLY A 1 312 ? -3.115 10.352 -5.637 1 97.75 312 GLY A N 1
ATOM 2591 C CA . GLY A 1 312 ? -3.129 8.906 -5.777 1 97.75 312 GLY A CA 1
ATOM 2592 C C . GLY A 1 312 ? -4.227 8.242 -4.969 1 97.75 312 GLY A C 1
ATOM 2593 O O . GLY A 1 312 ? -4.93 7.363 -5.473 1 97.75 312 GLY A O 1
ATOM 2594 N N . LEU A 1 313 ? -4.406 8.703 -3.766 1 98.12 313 LEU A N 1
ATOM 2595 C CA . LEU A 1 313 ? -5.383 8.156 -2.832 1 98.12 313 LEU A CA 1
ATOM 2596 C C . LEU A 1 313 ? -6.801 8.297 -3.379 1 98.12 313 LEU A C 1
ATOM 2598 O O . LEU A 1 313 ? -7.598 7.363 -3.301 1 98.12 313 LEU A O 1
ATOM 2602 N N . VAL A 1 314 ? -7.074 9.422 -4.023 1 97.94 314 VAL A N 1
ATOM 2603 C CA . VAL A 1 314 ? -8.453 9.703 -4.402 1 97.94 314 VAL A CA 1
ATOM 2604 C C . VAL A 1 314 ? -8.703 9.266 -5.84 1 97.94 314 VAL A C 1
ATOM 2606 O O . VAL A 1 314 ? -9.742 9.562 -6.422 1 97.94 314 VAL A O 1
ATOM 2609 N N . GLY A 1 315 ? -7.734 8.648 -6.477 1 96 315 GLY A N 1
ATOM 2610 C CA . GLY A 1 315 ? -7.941 8 -7.762 1 96 315 GLY A CA 1
ATOM 2611 C C . GLY A 1 315 ? -7.68 8.914 -8.938 1 96 315 GLY A C 1
ATOM 2612 O O . GLY A 1 315 ? -8.031 8.586 -10.078 1 96 315 GLY A O 1
ATOM 2613 N N . ILE A 1 316 ? -7.148 10.039 -8.695 1 96.69 316 ILE A N 1
ATOM 2614 C CA . ILE A 1 316 ? -6.793 10.961 -9.766 1 96.69 316 ILE A CA 1
ATOM 2615 C C . ILE A 1 316 ? -5.457 10.555 -10.375 1 96.69 316 ILE A C 1
ATOM 2617 O O . ILE A 1 316 ? -5.305 10.523 -11.602 1 96.69 316 ILE A O 1
ATOM 2621 N N . GLY A 1 317 ? -4.449 10.344 -9.469 1 95.12 317 GLY A N 1
ATOM 2622 C CA . GLY A 1 317 ? -3.215 9.742 -9.945 1 95.12 317 GLY A CA 1
ATOM 2623 C C . GLY A 1 317 ? -3.348 8.266 -10.258 1 95.12 317 GLY A C 1
ATOM 2624 O O . GLY A 1 317 ? -3.367 7.43 -9.352 1 95.12 317 GLY A O 1
ATOM 2625 N N . ARG A 1 318 ? -3.443 7.957 -11.555 1 92.25 318 ARG A N 1
ATOM 2626 C CA . ARG A 1 318 ? -3.713 6.578 -11.945 1 92.25 318 ARG A CA 1
ATOM 2627 C C . ARG A 1 318 ? -2.707 6.094 -12.984 1 92.25 318 ARG A C 1
ATOM 2629 O O . ARG A 1 318 ? -2.156 6.895 -13.742 1 92.25 318 ARG A O 1
ATOM 2636 N N . SER A 1 319 ? -2.572 4.777 -13.016 1 90.75 319 SER A N 1
ATOM 2637 C CA . SER A 1 319 ? -1.64 4.195 -13.977 1 90.75 319 SER A CA 1
ATOM 2638 C C . SER A 1 319 ? -2.307 3.965 -15.328 1 90.75 319 SER A C 1
ATOM 2640 O O . SER A 1 319 ? -1.636 3.955 -16.359 1 90.75 319 SER A O 1
ATOM 2642 N N . VAL A 1 320 ? -3.629 3.787 -15.297 1 92.06 320 VAL A N 1
ATOM 2643 C CA . VAL A 1 320 ? -4.348 3.516 -16.531 1 92.06 320 VAL A CA 1
ATOM 2644 C C . VAL A 1 320 ? -4.715 4.832 -17.219 1 92.06 320 VAL A C 1
ATOM 2646 O O . VAL A 1 320 ? -4.902 5.852 -16.562 1 92.06 320 VAL A O 1
ATOM 2649 N N . THR A 1 321 ? -4.91 4.797 -18.453 1 89.38 321 THR A N 1
ATOM 2650 C CA . THR A 1 321 ? -5.113 6 -19.25 1 89.38 321 THR A CA 1
ATOM 2651 C C . THR A 1 321 ? -6.527 6.539 -19.062 1 89.38 321 THR A C 1
ATOM 2653 O O . THR A 1 321 ? -6.746 7.75 -19.125 1 89.38 321 THR A O 1
ATOM 2656 N N . SER A 1 322 ? -7.418 5.594 -18.828 1 87.31 322 SER A N 1
ATOM 2657 C CA . SER A 1 322 ? -8.812 6.012 -18.719 1 87.31 322 SER A CA 1
ATOM 2658 C C . SER A 1 322 ? -9.266 6.031 -17.266 1 87.31 322 SER A C 1
ATOM 2660 O O . SER A 1 322 ? -8.844 5.195 -16.469 1 87.31 322 SER A O 1
ATOM 2662 N N . HIS A 1 323 ? -10.125 6.949 -17.094 1 86.81 323 HIS A N 1
ATOM 2663 C CA . HIS A 1 323 ? -10.742 7.004 -15.781 1 86.81 323 HIS A CA 1
ATOM 2664 C C . HIS A 1 323 ? -11.594 5.766 -15.523 1 86.81 323 HIS A C 1
ATOM 2666 O O . HIS A 1 323 ? -12.234 5.242 -16.438 1 86.81 323 HIS A O 1
ATOM 2672 N N . TYR A 1 324 ? -11.711 5.457 -14.359 1 85.44 324 TYR A N 1
ATOM 2673 C CA . TYR A 1 324 ? -12.422 4.25 -13.953 1 85.44 324 TYR A CA 1
ATOM 2674 C C . TYR A 1 324 ? -13.852 4.262 -14.484 1 85.44 324 TYR A C 1
ATOM 2676 O O . TYR A 1 324 ? -14.297 3.295 -15.117 1 85.44 324 TYR A O 1
ATOM 2684 N N . HIS A 1 325 ? -14.531 5.352 -14.32 1 87.31 325 HIS A N 1
ATOM 2685 C CA . HIS A 1 325 ? -15.945 5.434 -14.656 1 87.31 325 HIS A CA 1
ATOM 2686 C C . HIS A 1 325 ? -16.141 5.594 -16.156 1 87.31 325 HIS A C 1
ATOM 2688 O O . HIS A 1 325 ? -17.266 5.477 -16.656 1 87.31 325 HIS A O 1
ATOM 2694 N N . ARG A 1 326 ? -15.047 5.789 -16.922 1 88.56 326 ARG A N 1
ATOM 2695 C CA . ARG A 1 326 ? -15.133 5.922 -18.375 1 88.56 326 ARG A CA 1
ATOM 2696 C C . ARG A 1 326 ? -14.586 4.68 -19.062 1 88.56 326 ARG A C 1
ATOM 2698 O O . ARG A 1 326 ? -14.609 4.586 -20.297 1 88.56 326 ARG A O 1
ATOM 2705 N N . SER A 1 327 ? -14.148 3.781 -18.219 1 89 327 SER A N 1
ATOM 2706 C CA . SER A 1 327 ? -13.516 2.578 -18.75 1 89 327 SER A CA 1
ATOM 2707 C C . SER A 1 327 ? -14.547 1.489 -19.031 1 89 327 SER A C 1
ATOM 2709 O O . SER A 1 327 ? -15.625 1.481 -18.422 1 89 327 SER A O 1
ATOM 2711 N N . ALA A 1 328 ? -14.133 0.644 -19.891 1 90.81 328 ALA A N 1
ATOM 2712 C CA . ALA A 1 328 ? -14.938 -0.544 -20.156 1 90.81 328 ALA A CA 1
ATOM 2713 C C . ALA A 1 328 ? -14.961 -1.476 -18.953 1 90.81 328 ALA A C 1
ATOM 2715 O O . ALA A 1 328 ? -14.117 -1.358 -18.047 1 90.81 328 ALA A O 1
ATOM 2716 N N . ASP A 1 329 ? -15.883 -2.324 -18.922 1 91 329 ASP A N 1
ATOM 2717 C CA . ASP A 1 329 ? -16.109 -3.227 -17.797 1 91 329 ASP A CA 1
ATOM 2718 C C . ASP A 1 329 ? -14.859 -4.059 -17.516 1 91 329 ASP A C 1
ATOM 2720 O O . ASP A 1 329 ? -14.516 -4.305 -16.344 1 91 329 ASP A O 1
ATOM 2724 N N . ASP A 1 330 ? -14.242 -4.461 -18.531 1 90.19 330 ASP A N 1
ATOM 2725 C CA . ASP A 1 330 ? -13.086 -5.328 -18.344 1 90.19 330 ASP A CA 1
ATOM 2726 C C . ASP A 1 330 ? -11.938 -4.578 -17.672 1 90.19 330 ASP A C 1
ATOM 2728 O O . ASP A 1 330 ? -11.188 -5.152 -16.875 1 90.19 330 ASP A O 1
ATOM 2732 N N . VAL A 1 331 ? -11.836 -3.281 -18.031 1 93.38 331 VAL A N 1
ATOM 2733 C CA . VAL A 1 331 ? -10.812 -2.461 -17.391 1 93.38 331 VAL A CA 1
ATOM 2734 C 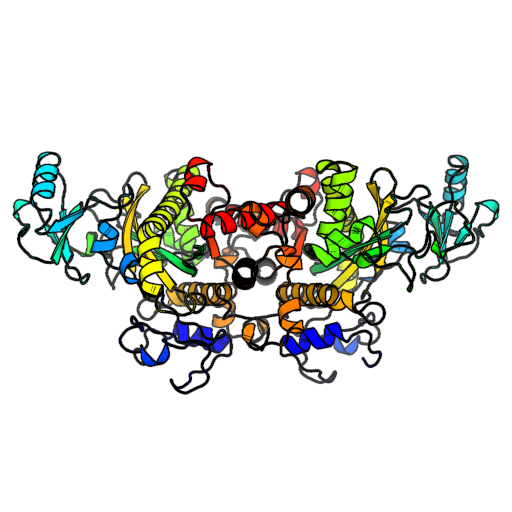C . VAL A 1 331 ? -11.148 -2.277 -15.906 1 93.38 331 VAL A C 1
ATOM 2736 O O . VAL A 1 331 ? -10.281 -2.398 -15.047 1 93.38 331 VAL A O 1
ATOM 2739 N N . GLN A 1 332 ? -12.406 -2.031 -15.656 1 95.06 332 GLN A N 1
ATOM 2740 C CA . GLN A 1 332 ? -12.844 -1.865 -14.273 1 95.06 332 GLN A CA 1
ATOM 2741 C C . GLN A 1 332 ? -12.586 -3.131 -13.461 1 95.06 332 GLN A C 1
ATOM 2743 O O . GLN A 1 332 ? -12.094 -3.064 -12.336 1 95.06 332 GLN A O 1
ATOM 2748 N N . GLU A 1 333 ? -12.836 -4.254 -14.078 1 95 333 GLU A N 1
ATOM 2749 C CA . GLU A 1 333 ? -12.672 -5.535 -13.406 1 95 333 GLU A CA 1
ATOM 2750 C C . GLU A 1 333 ? -11.195 -5.82 -13.117 1 95 333 GLU A C 1
ATOM 2752 O O . GLU A 1 333 ? -10.867 -6.449 -12.109 1 95 333 GLU A O 1
ATOM 2757 N N . MET A 1 334 ? -10.359 -5.348 -13.992 1 95.81 334 MET A N 1
ATOM 2758 C CA . MET A 1 334 ? -8.922 -5.508 -13.781 1 95.81 334 MET A CA 1
ATOM 2759 C C . MET A 1 334 ? -8.461 -4.723 -12.555 1 95.81 334 MET A C 1
ATOM 2761 O O . MET A 1 334 ? -7.672 -5.223 -11.758 1 95.81 334 MET A O 1
ATOM 2765 N N . LEU A 1 335 ? -9.094 -3.537 -12.398 1 96.5 335 LEU A N 1
ATOM 2766 C CA . LEU A 1 335 ? -8.688 -2.654 -11.312 1 96.5 335 LEU A CA 1
ATOM 2767 C C . LEU A 1 335 ? -9.266 -3.131 -9.984 1 96.5 335 LEU A C 1
ATOM 2769 O O . LEU A 1 335 ? -8.555 -3.189 -8.977 1 96.5 335 LEU A O 1
ATOM 2773 N N . VAL A 1 336 ? -10.523 -3.445 -9.977 1 97.31 336 VAL A N 1
ATOM 2774 C CA . VAL A 1 336 ? -11.219 -3.949 -8.797 1 97.31 336 VAL A CA 1
ATOM 2775 C C . VAL A 1 336 ? -12.492 -4.672 -9.211 1 97.31 336 VAL A C 1
ATOM 2777 O O . VAL A 1 336 ? -13.289 -4.141 -9.992 1 97.31 336 VAL A O 1
ATOM 2780 N N . SER A 1 337 ? -12.656 -5.867 -8.734 1 96.62 337 SER A N 1
ATOM 2781 C CA . SER A 1 337 ? -13.859 -6.656 -9 1 96.62 337 SER A CA 1
ATOM 2782 C C . SER A 1 337 ? -14.547 -7.062 -7.699 1 96.62 337 SER A C 1
ATOM 2784 O O . SER A 1 337 ? -14.047 -6.766 -6.609 1 96.62 337 SER A O 1
ATOM 2786 N N . ARG A 1 338 ? -15.641 -7.664 -7.809 1 96.69 338 ARG A N 1
ATOM 2787 C CA . ARG A 1 338 ? -16.328 -8.172 -6.629 1 96.69 338 ARG A CA 1
ATOM 2788 C C . ARG A 1 338 ? -15.453 -9.164 -5.871 1 96.69 338 ARG A C 1
ATOM 2790 O O . ARG A 1 338 ? -15.516 -9.242 -4.641 1 96.69 338 ARG A O 1
ATOM 2797 N N . LYS A 1 339 ? -14.633 -9.844 -6.582 1 96.88 339 LYS A N 1
ATOM 2798 C CA . LYS A 1 339 ? -13.766 -10.844 -5.961 1 96.88 339 LYS A CA 1
ATOM 2799 C C . LYS A 1 339 ? -12.719 -10.188 -5.066 1 96.88 339 LYS A C 1
ATOM 2801 O O . LYS A 1 339 ? -12.211 -10.812 -4.133 1 96.88 339 LYS A O 1
ATOM 2806 N N . ASP A 1 340 ? -12.445 -8.922 -5.324 1 97.31 340 ASP A N 1
ATOM 2807 C CA . ASP A 1 340 ? -11.484 -8.172 -4.52 1 97.31 340 ASP A CA 1
ATOM 2808 C C . ASP A 1 340 ? -12.125 -7.672 -3.227 1 97.31 340 ASP A C 1
ATOM 2810 O O . ASP A 1 340 ? -11.438 -7.484 -2.223 1 97.31 340 ASP A O 1
ATOM 2814 N N . ILE A 1 341 ? -13.477 -7.523 -3.211 1 98.06 341 ILE A N 1
ATOM 2815 C CA . ILE A 1 341 ? -14.078 -6.824 -2.084 1 98.06 341 ILE A CA 1
ATOM 2816 C C . ILE A 1 341 ? -14.891 -7.809 -1.242 1 98.06 341 ILE A C 1
ATOM 2818 O O . ILE A 1 341 ? -15.359 -7.465 -0.155 1 98.06 341 ILE A O 1
ATOM 2822 N N . SER A 1 342 ? -15.023 -9.094 -1.693 1 97.56 342 SER A N 1
ATOM 2823 C CA . SER A 1 342 ? -15.797 -10.078 -0.949 1 97.56 342 SER A CA 1
ATOM 2824 C C . SER A 1 342 ? -15.094 -10.477 0.342 1 97.56 342 SER A C 1
ATOM 2826 O O . SER A 1 342 ? -13.867 -10.641 0.36 1 97.56 342 SER A O 1
ATOM 2828 N N . VAL A 1 343 ? -15.945 -10.586 1.379 1 96.69 343 VAL A N 1
ATOM 2829 C CA . VAL A 1 343 ? -15.383 -10.922 2.684 1 96.69 343 VAL A CA 1
ATOM 2830 C C . VAL A 1 343 ? -16.281 -11.938 3.387 1 96.69 343 VAL A C 1
ATOM 2832 O O . VAL A 1 343 ? -17.406 -12.188 2.947 1 96.69 343 VAL A O 1
ATOM 2835 N N . PHE A 1 344 ? -15.805 -12.617 4.34 1 94.44 344 PHE A N 1
ATOM 2836 C CA . PHE A 1 344 ? -16.5 -13.492 5.285 1 94.44 344 PHE A CA 1
ATOM 2837 C C . PHE A 1 344 ? -17.25 -14.602 4.551 1 94.44 344 PHE A C 1
ATOM 2839 O O . PHE A 1 344 ? -18.469 -14.719 4.672 1 94.44 344 PHE A O 1
ATOM 2846 N N . PRO A 1 345 ? -16.547 -15.391 3.92 1 92.56 345 PRO A N 1
ATOM 2847 C CA . PRO A 1 345 ? -17.25 -16.469 3.215 1 92.56 345 PRO A CA 1
ATOM 2848 C C . PRO A 1 345 ? -18.062 -17.359 4.152 1 92.56 345 PRO A C 1
ATOM 2850 O O . PRO A 1 345 ? -19.203 -17.703 3.838 1 92.56 345 PRO A O 1
ATOM 2853 N N . GLU A 1 346 ? -17.562 -17.672 5.348 1 90.38 346 GLU A N 1
ATOM 2854 C CA . GLU A 1 346 ? -18.281 -18.531 6.281 1 90.38 346 GLU A CA 1
ATOM 2855 C C . GLU A 1 346 ? -19.594 -17.906 6.738 1 90.38 346 GLU A C 1
ATOM 2857 O O . GLU A 1 346 ? -20.641 -18.562 6.715 1 90.38 346 GLU A O 1
ATOM 2862 N N . PHE A 1 347 ? -19.484 -16.703 7.105 1 92.81 347 PHE A N 1
ATOM 2863 C CA . PHE A 1 347 ? -20.672 -16 7.602 1 92.81 347 PHE A CA 1
ATOM 2864 C C . PHE A 1 347 ? -21.703 -15.836 6.5 1 92.81 347 PHE A C 1
ATOM 2866 O O . PHE A 1 347 ? -22.906 -16.062 6.719 1 92.81 347 PHE A O 1
ATOM 2873 N N . CYS A 1 348 ? -21.297 -15.43 5.328 1 94 348 CYS A N 1
ATOM 2874 C CA . CYS A 1 348 ? -22.203 -15.156 4.219 1 94 348 CYS A CA 1
ATOM 2875 C C . CYS A 1 348 ? -22.891 -16.422 3.75 1 94 348 CYS A C 1
ATOM 2877 O O . CYS A 1 348 ? -24.078 -16.406 3.406 1 94 348 CYS A O 1
ATOM 2879 N N . ILE A 1 349 ? -22.25 -17.516 3.762 1 89.62 349 ILE A N 1
ATOM 2880 C CA . ILE A 1 349 ? -22.797 -18.781 3.283 1 89.62 349 ILE A CA 1
ATOM 2881 C C . ILE A 1 349 ? -23.719 -19.375 4.352 1 89.62 349 ILE A C 1
ATOM 2883 O O . ILE A 1 349 ? -24.812 -19.844 4.047 1 89.62 349 ILE A O 1
ATOM 2887 N N . LYS A 1 350 ? -23.344 -19.328 5.566 1 90.12 350 LYS A N 1
ATOM 2888 C CA . LYS A 1 350 ? -24.062 -20.016 6.629 1 90.12 350 LYS A CA 1
ATOM 2889 C C . LYS A 1 350 ? -25.266 -19.203 7.098 1 90.12 350 LYS A C 1
ATOM 2891 O O . LYS A 1 350 ? -26.312 -19.75 7.438 1 90.12 350 LYS A O 1
ATOM 2896 N N . HIS A 1 351 ? -25.078 -17.891 7.047 1 93.06 351 HIS A N 1
ATOM 2897 C CA . HIS A 1 351 ? -26.078 -17.094 7.758 1 93.06 351 HIS A CA 1
ATOM 2898 C C . HIS A 1 351 ? -26.844 -16.188 6.801 1 93.06 351 HIS A C 1
ATOM 2900 O O . HIS A 1 351 ? -27.938 -15.727 7.117 1 93.06 351 HIS A O 1
ATOM 2906 N N . CYS A 1 352 ? -26.312 -15.906 5.625 1 93.19 352 CYS A N 1
ATOM 2907 C CA . CYS A 1 352 ? -26.891 -14.82 4.848 1 93.19 352 CYS A CA 1
ATOM 2908 C C . CYS A 1 352 ? -27.469 -15.344 3.533 1 93.19 352 CYS A C 1
ATOM 2910 O O . CYS A 1 352 ? -27.922 -14.562 2.701 1 93.19 352 CYS A O 1
ATOM 2912 N N . LEU A 1 353 ? -27.469 -16.578 3.23 1 87.81 353 LEU A N 1
ATOM 2913 C CA . LEU A 1 353 ? -27.906 -17.125 1.949 1 87.81 353 LEU A CA 1
ATOM 2914 C C . LEU A 1 353 ? -29.406 -16.922 1.763 1 87.81 353 LEU A C 1
ATOM 2916 O O . LEU A 1 353 ? -29.875 -16.641 0.654 1 87.81 353 LEU A O 1
ATOM 2920 N N . GLN A 1 354 ? -30.156 -17.047 2.842 1 89 354 GLN A N 1
ATOM 2921 C CA . GLN A 1 354 ? -31.609 -17.047 2.736 1 89 354 GLN A CA 1
ATOM 2922 C C . GLN A 1 354 ? -32.156 -15.641 2.873 1 89 354 GLN A C 1
ATOM 2924 O O . GLN A 1 354 ? -33.25 -15.344 2.365 1 89 354 GLN A O 1
ATOM 2929 N N . SER A 1 355 ? -31.391 -14.812 3.615 1 93.25 355 SER A N 1
ATOM 2930 C CA . SER A 1 355 ? -31.906 -13.469 3.861 1 93.25 355 SER A CA 1
ATOM 2931 C C . SER A 1 355 ? -30.781 -12.453 3.984 1 93.25 355 SER A C 1
ATOM 2933 O O . SER A 1 355 ? -29.734 -12.742 4.586 1 93.25 355 SER A O 1
ATOM 2935 N N . CYS A 1 356 ? -31.031 -11.305 3.422 1 94 356 CYS A N 1
ATOM 2936 C CA . CYS A 1 356 ? -30.062 -10.219 3.496 1 94 356 CYS A CA 1
ATOM 2937 C C . CYS A 1 356 ? -30.5 -9.164 4.508 1 94 356 CYS A C 1
ATOM 2939 O O . CYS A 1 356 ? -30.094 -8.008 4.418 1 94 356 CYS A O 1
ATOM 2941 N N . LEU A 1 357 ? -31.297 -9.492 5.461 1 93.5 357 LEU A N 1
ATOM 2942 C CA . LEU A 1 357 ? -31.922 -8.531 6.367 1 93.5 357 LEU A CA 1
ATOM 2943 C C . LEU A 1 357 ? -30.938 -8.102 7.453 1 93.5 357 LEU A C 1
ATOM 2945 O O . LEU A 1 357 ? -30.922 -6.934 7.852 1 93.5 357 LEU A O 1
ATOM 2949 N N . GLN A 1 358 ? -30.125 -9.055 7.898 1 93.81 358 GLN A N 1
ATOM 2950 C CA . GLN A 1 358 ? -29.156 -8.734 8.93 1 93.81 358 GLN A CA 1
ATOM 2951 C C . GLN A 1 358 ? -28.125 -7.734 8.414 1 93.81 358 GLN A C 1
ATOM 2953 O O . GLN A 1 358 ? -27.688 -7.812 7.262 1 93.81 358 GLN A O 1
ATOM 2958 N N . LEU A 1 359 ? -27.672 -6.867 9.305 1 94 359 LEU A N 1
ATOM 2959 C CA . LEU A 1 359 ? -26.734 -5.801 8.945 1 94 359 LEU A CA 1
ATOM 2960 C C . LEU A 1 359 ? -25.469 -6.371 8.336 1 94 359 LEU A C 1
ATOM 2962 O O . LEU A 1 359 ? -25.016 -5.914 7.285 1 94 359 LEU A O 1
ATOM 2966 N N . GLU A 1 360 ? -24.938 -7.395 8.977 1 93.56 360 GLU A N 1
ATOM 2967 C CA . GLU A 1 360 ? -23.672 -7.98 8.555 1 93.56 360 GLU A CA 1
ATOM 2968 C C . GLU A 1 360 ? -23.797 -8.664 7.199 1 93.56 360 GLU A C 1
ATOM 2970 O O . GLU A 1 360 ? -22.812 -8.805 6.473 1 93.56 360 GLU A O 1
ATOM 2975 N N . CYS A 1 361 ? -25.047 -9.062 6.832 1 96.69 361 CYS A N 1
ATOM 2976 C CA . CYS A 1 361 ? -25.266 -9.773 5.578 1 96.69 361 CYS A CA 1
ATOM 2977 C C . CYS A 1 361 ? -25.203 -8.828 4.391 1 96.69 361 CYS A C 1
ATOM 2979 O O . CYS A 1 361 ? -24.984 -9.258 3.256 1 96.69 361 CYS A O 1
ATOM 2981 N N . LYS A 1 362 ? -25.312 -7.547 4.672 1 96.94 362 LYS A N 1
ATOM 2982 C CA . LYS A 1 362 ? -25.391 -6.551 3.609 1 96.94 362 LYS A CA 1
ATOM 2983 C C . LYS A 1 362 ? -24.078 -6.418 2.867 1 96.94 362 LYS A C 1
ATOM 2985 O O . LYS A 1 362 ? -24.031 -5.898 1.749 1 96.94 362 LYS A O 1
ATOM 2990 N N . ILE A 1 363 ? -22.953 -6.934 3.492 1 96.69 363 ILE A N 1
ATOM 2991 C CA . ILE A 1 363 ? -21.641 -6.793 2.854 1 96.69 363 ILE A CA 1
ATOM 2992 C C . ILE A 1 363 ? -21.328 -8.055 2.049 1 96.69 363 ILE A C 1
ATOM 2994 O O . ILE A 1 363 ? -20.281 -8.133 1.396 1 96.69 363 ILE A O 1
ATOM 2998 N N . CYS A 1 364 ? -22.234 -9.031 2.141 1 96.62 364 CYS A N 1
ATOM 2999 C CA . CYS A 1 364 ? -22.062 -10.227 1.324 1 96.62 364 CYS A CA 1
ATOM 3000 C C . CYS A 1 364 ? -22.344 -9.93 -0.144 1 96.62 364 CYS A C 1
ATOM 3002 O O . CYS A 1 364 ? -23.266 -9.18 -0.465 1 96.62 364 CYS A O 1
ATOM 3004 N N . SER A 1 365 ? -21.609 -10.516 -1.018 1 95.5 365 SER A N 1
ATOM 3005 C CA . SER A 1 365 ? -21.625 -10.18 -2.439 1 95.5 365 SER A CA 1
ATOM 3006 C C . SER A 1 365 ? -23.031 -10.234 -3.01 1 95.5 365 SER A C 1
ATOM 3008 O O . SER A 1 365 ? -23.453 -9.32 -3.73 1 95.5 365 SER A O 1
ATOM 3010 N N . HIS A 1 366 ? -23.797 -11.25 -2.697 1 94.12 366 HIS A N 1
ATOM 3011 C CA . HIS A 1 366 ? -25.125 -11.414 -3.271 1 94.12 366 HIS A CA 1
ATOM 3012 C C . HIS A 1 366 ? -26.125 -10.445 -2.641 1 94.12 366 HIS A C 1
ATOM 3014 O O . HIS A 1 366 ? -27.234 -10.266 -3.154 1 94.12 366 HIS A O 1
ATOM 3020 N N . CYS A 1 367 ? -25.781 -9.828 -1.542 1 96.44 367 CYS A N 1
ATOM 3021 C CA . CYS A 1 367 ? -26.656 -8.898 -0.83 1 96.44 367 CYS A CA 1
ATOM 3022 C C . CYS A 1 367 ? -26.281 -7.453 -1.125 1 96.44 367 CYS A C 1
ATOM 3024 O O . CYS A 1 367 ? -26.984 -6.527 -0.709 1 96.44 367 CYS A O 1
ATOM 3026 N N . LEU A 1 368 ? -25.203 -7.203 -1.872 1 96.31 368 LEU A N 1
ATOM 3027 C CA . LEU A 1 368 ? -24.703 -5.852 -2.094 1 96.31 368 LEU A CA 1
ATOM 3028 C C . LEU A 1 368 ? -25.656 -5.051 -2.973 1 96.31 368 LEU A C 1
ATOM 3030 O O . LEU A 1 368 ? -26.094 -5.531 -4.023 1 96.31 368 LEU A O 1
ATOM 3034 N N . THR A 1 369 ? -25.953 -3.91 -2.484 1 96.44 369 THR A N 1
ATOM 3035 C CA . THR A 1 369 ? -26.578 -2.947 -3.383 1 96.44 369 THR A CA 1
ATOM 3036 C C . THR A 1 369 ? -25.547 -2.338 -4.324 1 96.44 369 THR A C 1
ATOM 3038 O O . THR A 1 369 ? -24.344 -2.389 -4.055 1 96.44 369 THR A O 1
ATOM 3041 N N . THR A 1 370 ? -25.984 -1.768 -5.355 1 95.88 370 THR A N 1
ATOM 3042 C CA . THR A 1 370 ? -25.094 -1.119 -6.309 1 95.88 370 THR A CA 1
ATOM 3043 C C . THR A 1 370 ? -24.297 -0.007 -5.633 1 95.88 370 THR A C 1
ATOM 3045 O O . THR A 1 370 ? -23.094 0.144 -5.883 1 95.88 370 THR A O 1
ATOM 3048 N N . SER A 1 371 ? -24.922 0.696 -4.789 1 96 371 SER A N 1
ATOM 3049 C CA . SER A 1 371 ? -24.281 1.806 -4.094 1 96 371 SER A CA 1
ATOM 3050 C C . SER A 1 371 ? -23.203 1.308 -3.139 1 96 371 SER A C 1
ATOM 3052 O O . SER A 1 371 ? -22.078 1.835 -3.123 1 96 371 SER A O 1
ATOM 3054 N N . LEU A 1 372 ? -23.562 0.295 -2.4 1 97.25 372 LEU A N 1
ATOM 3055 C CA . LEU A 1 372 ? -22.578 -0.227 -1.448 1 97.25 372 LEU A CA 1
ATOM 3056 C C . LEU A 1 372 ? -21.406 -0.866 -2.172 1 97.25 372 LEU A C 1
ATOM 3058 O O . LEU A 1 372 ? -20.25 -0.729 -1.74 1 97.25 372 LEU A O 1
ATOM 3062 N N . GLU A 1 373 ? -21.703 -1.543 -3.26 1 97.5 373 GLU A N 1
ATOM 3063 C CA . GLU A 1 373 ? -20.625 -2.125 -4.059 1 97.5 373 GLU A CA 1
ATOM 3064 C C . GLU A 1 373 ? -19.641 -1.055 -4.527 1 97.5 373 GLU A C 1
ATOM 3066 O O . GLU A 1 373 ? -18.438 -1.227 -4.414 1 97.5 373 GLU A O 1
ATOM 3071 N N . SER A 1 374 ? -20.172 0.035 -5.012 1 96.81 374 SER A N 1
ATOM 3072 C CA . SER A 1 374 ? -19.344 1.139 -5.473 1 96.81 374 SER A CA 1
ATOM 3073 C C . SER A 1 374 ? -18.5 1.71 -4.332 1 96.81 374 SER A C 1
ATOM 3075 O O . SER A 1 374 ? -17.328 2.025 -4.516 1 96.81 374 SER A O 1
ATOM 3077 N N . THR A 1 375 ? -19.062 1.778 -3.195 1 97.75 375 THR A N 1
ATOM 3078 C CA . THR A 1 375 ? -18.375 2.291 -2.016 1 97.75 375 THR A CA 1
ATOM 3079 C C . THR A 1 375 ? -17.219 1.372 -1.618 1 97.75 375 THR A C 1
ATOM 3081 O O . THR A 1 375 ? -16.109 1.837 -1.354 1 97.75 375 THR A O 1
ATOM 3084 N N . LEU A 1 376 ? -17.547 0.058 -1.62 1 98.44 376 LEU A N 1
ATOM 3085 C CA . LEU A 1 376 ? -16.531 -0.908 -1.224 1 98.44 376 LEU A CA 1
ATOM 3086 C C . LEU A 1 376 ? -15.398 -0.955 -2.244 1 98.44 376 LEU A C 1
ATOM 3088 O O . LEU A 1 376 ? -14.227 -1.054 -1.873 1 98.44 376 LEU A O 1
ATOM 3092 N N . LYS A 1 377 ? -15.742 -0.858 -3.494 1 98.06 377 LYS A N 1
ATOM 3093 C CA . LYS A 1 377 ? -14.719 -0.836 -4.539 1 98.06 377 LYS A CA 1
ATOM 3094 C C . LYS A 1 377 ? -13.836 0.404 -4.418 1 98.06 377 LYS A C 1
ATOM 3096 O O . LYS A 1 377 ? -12.617 0.322 -4.578 1 98.06 377 LYS A O 1
ATOM 3101 N N . THR A 1 378 ? -14.422 1.529 -4.098 1 97.88 378 THR A N 1
ATOM 3102 C CA . THR A 1 378 ? -13.664 2.76 -3.91 1 97.88 378 THR A CA 1
ATOM 3103 C C . THR A 1 378 ? -12.734 2.641 -2.707 1 97.88 378 THR A C 1
ATOM 3105 O O . THR A 1 378 ? -11.57 3.041 -2.773 1 97.88 378 THR A O 1
ATOM 3108 N N . ALA A 1 379 ? -13.273 2.064 -1.651 1 98.5 379 ALA A N 1
ATOM 3109 C CA . ALA A 1 379 ? -12.461 1.865 -0.456 1 98.5 379 ALA A CA 1
ATOM 3110 C C . ALA A 1 379 ? -11.281 0.94 -0.744 1 98.5 379 ALA A C 1
ATOM 3112 O O . ALA A 1 379 ? -10.172 1.174 -0.265 1 98.5 379 ALA A O 1
ATOM 3113 N N . TYR A 1 380 ? -11.586 -0.088 -1.531 1 98.38 380 TYR A N 1
ATOM 3114 C CA . TYR A 1 380 ? -10.523 -1.013 -1.929 1 98.38 380 TYR A CA 1
ATOM 3115 C C . TYR A 1 380 ? -9.438 -0.293 -2.721 1 98.38 380 TYR A C 1
ATOM 3117 O O . TYR A 1 380 ? -8.25 -0.45 -2.438 1 98.38 380 TYR A O 1
ATOM 3125 N N . LEU A 1 381 ? -9.828 0.506 -3.635 1 97.88 381 LEU A N 1
ATOM 3126 C CA . LEU A 1 381 ? -8.883 1.227 -4.484 1 97.88 381 LEU A CA 1
ATOM 3127 C C . LEU A 1 381 ? -8.094 2.252 -3.676 1 97.88 381 LEU A C 1
ATOM 3129 O O . LEU A 1 381 ? -6.902 2.457 -3.918 1 97.88 381 LEU A O 1
ATOM 3133 N N . GLU A 1 382 ? -8.734 2.896 -2.738 1 98.19 382 GLU A N 1
ATOM 3134 C CA . GLU A 1 382 ? -8.023 3.809 -1.85 1 98.19 382 GLU A CA 1
ATOM 3135 C C . GLU A 1 382 ? -6.898 3.096 -1.113 1 98.19 382 GLU A C 1
ATOM 3137 O O . GLU A 1 382 ? -5.777 3.602 -1.044 1 98.19 382 GLU A O 1
ATOM 3142 N N . HIS A 1 383 ? -7.215 1.945 -0.661 1 97.56 383 HIS A N 1
ATOM 3143 C CA . HIS A 1 383 ? -6.207 1.183 0.071 1 97.56 383 HIS A CA 1
ATOM 3144 C C . HIS A 1 383 ? -5.051 0.782 -0.837 1 97.56 383 HIS A C 1
ATOM 3146 O O . HIS A 1 383 ? -3.885 0.893 -0.449 1 97.56 383 HIS A O 1
ATOM 3152 N N . MET A 1 384 ? -5.359 0.363 -2.023 1 96.5 384 MET A N 1
ATOM 3153 C CA . MET A 1 384 ? -4.344 -0.098 -2.967 1 96.5 384 MET A CA 1
ATOM 3154 C C . MET A 1 384 ? -3.459 1.058 -3.42 1 96.5 384 MET A C 1
ATOM 3156 O O . MET A 1 384 ? -2.293 0.853 -3.766 1 96.5 384 MET A O 1
ATOM 3160 N N . ASN A 1 385 ? -3.994 2.283 -3.322 1 96.25 385 ASN A N 1
ATOM 3161 C CA . ASN A 1 385 ? -3.287 3.434 -3.877 1 96.25 385 ASN A CA 1
ATOM 3162 C C . ASN A 1 385 ? -2.906 4.434 -2.789 1 96.25 385 ASN A C 1
ATOM 3164 O O . ASN A 1 385 ? -2.619 5.598 -3.084 1 96.25 385 ASN A O 1
ATOM 3168 N N . LYS A 1 386 ? -2.885 4.078 -1.531 1 96.31 386 LYS A N 1
ATOM 3169 C CA . LYS A 1 386 ? -2.771 5.035 -0.435 1 96.31 386 LYS A CA 1
ATOM 3170 C C . LYS A 1 386 ? -1.345 5.562 -0.308 1 96.31 386 LYS A C 1
ATOM 3172 O O . LYS A 1 386 ? -1.104 6.566 0.365 1 96.31 386 LYS A O 1
ATOM 3177 N N . GLY A 1 387 ? -0.343 4.84 -0.926 1 94.62 387 GLY A N 1
ATOM 3178 C CA . GLY A 1 387 ? 1.03 5.312 -0.834 1 94.62 387 GLY A CA 1
ATOM 3179 C C . GLY A 1 387 ? 1.474 5.586 0.59 1 94.62 387 GLY A C 1
ATOM 3180 O O . GLY A 1 387 ? 1.357 4.719 1.459 1 94.62 387 GLY A O 1
ATOM 3181 N N . SER A 1 388 ? 1.833 6.84 0.824 1 95.56 388 SER A N 1
ATOM 3182 C CA . SER A 1 388 ? 2.355 7.234 2.129 1 95.56 388 SER A CA 1
ATOM 3183 C C . SER A 1 388 ? 1.228 7.613 3.084 1 95.56 388 SER A C 1
ATOM 3185 O O . SER A 1 388 ? 1.475 7.926 4.25 1 95.56 388 SER A O 1
ATOM 3187 N N . CYS A 1 389 ? 0.01 7.488 2.656 1 97.44 389 CYS A N 1
ATOM 3188 C CA . CYS A 1 389 ? -1.122 7.852 3.502 1 97.44 389 CYS A CA 1
ATOM 3189 C C . CYS A 1 389 ? -1.454 6.727 4.477 1 97.44 389 CYS A C 1
ATOM 3191 O O . CYS A 1 389 ? -1.107 5.566 4.234 1 97.44 389 CYS A O 1
ATOM 3193 N N . LYS A 1 390 ? -2.057 7.113 5.535 1 97.12 390 LYS A N 1
ATOM 3194 C CA . LYS A 1 390 ? -2.529 6.207 6.574 1 97.12 390 LYS A CA 1
ATOM 3195 C C . LYS A 1 390 ? -4.02 6.406 6.844 1 97.12 390 LYS A C 1
ATOM 3197 O O . LYS A 1 390 ? -4.48 7.539 7.004 1 97.12 390 LYS A O 1
ATOM 3202 N N . ARG A 1 391 ? -4.742 5.332 6.875 1 97.62 391 ARG A N 1
ATOM 3203 C CA . ARG A 1 39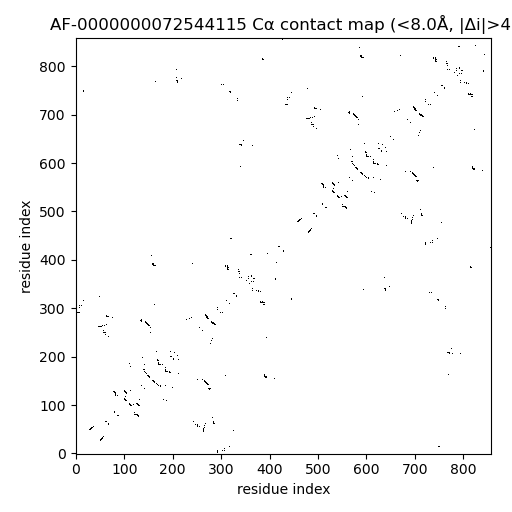1 ? -6.168 5.391 7.168 1 97.62 391 ARG A CA 1
ATOM 3204 C C . ARG A 1 391 ? -6.414 5.656 8.648 1 97.62 391 ARG A C 1
ATOM 3206 O O . ARG A 1 391 ? -5.898 4.934 9.508 1 97.62 391 ARG A O 1
ATOM 3213 N N . LEU A 1 392 ? -7.156 6.668 8.961 1 97 392 LEU A N 1
ATOM 3214 C CA . LEU A 1 392 ? -7.523 6.973 10.336 1 97 392 LEU A CA 1
ATOM 3215 C C . LEU A 1 392 ? -8.898 6.398 10.672 1 97 392 LEU A C 1
ATOM 3217 O O . LEU A 1 392 ? -9.156 6.023 11.82 1 97 392 LEU A O 1
ATOM 3221 N N . PHE A 1 393 ? -9.781 6.469 9.695 1 97.38 393 PHE A N 1
ATOM 3222 C CA . PHE A 1 393 ? -11.133 5.945 9.875 1 97.38 393 PHE A CA 1
ATOM 3223 C C . PHE A 1 393 ? -11.594 5.215 8.625 1 97.38 393 PHE A C 1
ATOM 3225 O O . PHE A 1 393 ? -11.492 5.742 7.516 1 97.38 393 PHE A O 1
ATOM 3232 N N . PRO A 1 394 ? -12.18 3.979 8.719 1 96.81 394 PRO A N 1
ATOM 3233 C CA . PRO A 1 394 ? -12.367 3.279 9.992 1 96.81 394 PRO A CA 1
ATOM 3234 C C . PRO A 1 394 ? -11.055 2.814 10.617 1 96.81 394 PRO A C 1
ATOM 3236 O O . PRO A 1 394 ? -10.078 2.566 9.898 1 96.81 394 PRO A O 1
ATOM 3239 N N . PRO A 1 395 ? -11.023 2.801 11.891 1 93.44 395 PRO A N 1
ATOM 3240 C CA . PRO A 1 395 ? -9.836 2.289 12.57 1 93.44 395 PRO A CA 1
ATOM 3241 C C . PRO A 1 395 ? -9.688 0.774 12.438 1 93.44 395 PRO A C 1
ATOM 3243 O O . PRO A 1 395 ? -10.57 0.108 11.898 1 93.44 395 PRO A O 1
ATOM 3246 N N . ILE A 1 396 ? -8.586 0.323 12.875 1 86.69 396 ILE A N 1
ATOM 3247 C CA . ILE A 1 396 ? -8.273 -1.1 12.773 1 86.69 396 ILE A CA 1
ATOM 3248 C C . ILE A 1 396 ? -9.266 -1.905 13.609 1 86.69 396 ILE A C 1
ATOM 3250 O O . ILE A 1 396 ? -9.797 -2.918 13.148 1 86.69 396 ILE A O 1
ATOM 3254 N N . MET A 1 397 ? -9.398 -1.474 14.828 1 84 397 MET A N 1
ATOM 3255 C CA . MET A 1 397 ? -10.336 -2.129 15.734 1 84 397 MET A CA 1
ATOM 3256 C C . MET A 1 397 ? -11.117 -1.101 16.547 1 84 397 MET A C 1
ATOM 3258 O O . MET A 1 397 ? -10.602 -0.022 16.859 1 84 397 MET A O 1
ATOM 3262 N N . VAL A 1 398 ? -12.32 -1.479 16.688 1 83.94 398 VAL A N 1
ATOM 3263 C CA . VAL A 1 398 ? -13.164 -0.604 17.5 1 83.94 398 VAL A CA 1
ATOM 3264 C C . VAL A 1 398 ? -13.812 -1.407 18.625 1 83.94 398 VAL A C 1
ATOM 3266 O O . VAL A 1 398 ? -14.227 -2.551 18.422 1 83.94 398 VAL A O 1
ATOM 3269 N N . GLY A 1 399 ? -13.828 -0.842 19.75 1 84.38 399 GLY A N 1
ATOM 3270 C CA . GLY A 1 399 ? -14.539 -1.468 20.859 1 84.38 399 GLY A CA 1
ATOM 3271 C C . GLY A 1 399 ? -16.031 -1.586 20.609 1 84.38 399 GLY A C 1
ATOM 3272 O O . GLY A 1 399 ? -16.594 -0.866 19.781 1 84.38 399 GLY A O 1
ATOM 3273 N N . ASP A 1 400 ? -16.609 -2.369 21.297 1 86.44 400 ASP A N 1
ATOM 3274 C CA . ASP A 1 400 ? -18.016 -2.682 21.109 1 86.44 400 ASP A CA 1
ATOM 3275 C C . ASP A 1 400 ? -18.891 -1.44 21.297 1 86.44 400 ASP A C 1
ATOM 3277 O O . ASP A 1 400 ? -19.797 -1.182 20.5 1 86.44 400 ASP A O 1
ATOM 3281 N N . LYS A 1 401 ? -18.625 -0.669 22.359 1 86.38 401 LYS A N 1
ATOM 3282 C CA . LYS A 1 401 ? -19.438 0.509 22.656 1 86.38 401 LYS A CA 1
ATOM 3283 C C . LYS A 1 401 ? -19.344 1.539 21.531 1 86.38 401 LYS A C 1
ATOM 3285 O O . LYS A 1 401 ? -20.359 2.086 21.094 1 86.38 401 LYS A O 1
ATOM 3290 N N . VAL A 1 402 ? -18.219 1.703 21.047 1 85.62 402 VAL A N 1
ATOM 3291 C CA . VAL A 1 402 ? -17.984 2.662 19.969 1 85.62 402 VAL A CA 1
ATOM 3292 C C . VAL A 1 402 ? -18.641 2.162 18.688 1 85.62 402 VAL A C 1
ATOM 3294 O O . VAL A 1 402 ? -19.297 2.928 17.969 1 85.62 402 VAL A O 1
ATOM 3297 N N . PHE A 1 403 ? -18.547 0.886 18.469 1 90 403 PHE A N 1
ATOM 3298 C CA . PHE A 1 403 ? -19.141 0.293 17.266 1 90 403 PHE A CA 1
ATOM 3299 C C . PHE A 1 403 ? -20.641 0.506 17.234 1 90 403 PHE A C 1
ATOM 3301 O O . PHE A 1 403 ? -21.203 0.87 16.203 1 90 403 PHE A O 1
ATOM 3308 N N . GLN A 1 404 ? -21.25 0.347 18.375 1 90.44 404 GLN A N 1
ATOM 3309 C CA . GLN A 1 404 ? -22.703 0.458 18.453 1 90.44 404 GLN A CA 1
ATOM 3310 C C . GLN A 1 404 ? -23.156 1.898 18.234 1 90.44 404 GLN A C 1
ATOM 3312 O O . GLN A 1 404 ? -24.281 2.141 17.812 1 90.44 404 GLN A O 1
ATOM 3317 N N . SER A 1 405 ? -22.234 2.803 18.5 1 90.81 405 SER A N 1
ATOM 3318 C CA . SER A 1 405 ? -22.594 4.211 18.375 1 90.81 405 SER A CA 1
ATOM 3319 C C . SER A 1 405 ? -22.406 4.715 16.953 1 90.81 405 SER A C 1
ATOM 3321 O O . SER A 1 405 ? -22.859 5.812 16.609 1 90.81 405 SER A O 1
ATOM 3323 N N . LEU A 1 406 ? -21.875 3.916 16.109 1 93.25 406 LEU A N 1
ATOM 3324 C CA . LEU A 1 406 ? -21.609 4.32 14.727 1 93.25 406 LEU A CA 1
ATOM 3325 C C . LEU A 1 406 ? -22.906 4.352 13.914 1 93.25 406 LEU A C 1
ATOM 3327 O O . LEU A 1 406 ? -23.844 3.604 14.203 1 93.25 406 LEU A O 1
ATOM 3331 N N . LYS A 1 407 ? -22.922 5.195 12.938 1 93.94 407 LYS A N 1
ATOM 3332 C CA . LYS A 1 407 ? -23.984 5.141 11.938 1 93.94 407 LYS A CA 1
ATOM 3333 C C . LYS A 1 407 ? -23.953 3.826 11.172 1 93.94 407 LYS A C 1
ATOM 3335 O O . LYS A 1 407 ? -22.891 3.189 11.07 1 93.94 407 LYS A O 1
ATOM 3340 N N . LYS A 1 408 ? -25.047 3.445 10.625 1 95.38 408 LYS A N 1
ATOM 3341 C CA . LYS A 1 408 ? -25.188 2.162 9.945 1 95.38 408 LYS A CA 1
ATOM 3342 C C . LYS A 1 408 ? -24.141 2 8.852 1 95.38 408 LYS A C 1
ATOM 3344 O O . LYS A 1 408 ? -23.484 0.957 8.758 1 95.38 408 LYS A O 1
ATOM 3349 N N . THR A 1 409 ? -23.938 3.014 8.07 1 96.06 409 THR A N 1
ATOM 3350 C CA . THR A 1 409 ? -23 2.941 6.953 1 96.06 409 THR A CA 1
ATOM 3351 C C . THR A 1 409 ? -21.562 2.777 7.465 1 96.06 409 THR A C 1
ATOM 3353 O O . THR A 1 409 ? -20.766 2.053 6.867 1 96.06 409 THR A O 1
ATOM 3356 N N . ASN A 1 410 ? -21.25 3.449 8.547 1 97.44 410 ASN A N 1
ATOM 3357 C CA . ASN A 1 410 ? -19.938 3.305 9.148 1 97.44 410 ASN A CA 1
ATOM 3358 C C . ASN A 1 410 ? -19.734 1.914 9.75 1 97.44 410 ASN A C 1
ATOM 3360 O O . ASN A 1 410 ? -18.641 1.366 9.711 1 97.44 410 ASN A O 1
ATOM 3364 N N . LYS A 1 411 ? -20.812 1.372 10.336 1 96.94 411 LYS A N 1
ATOM 3365 C CA . LYS A 1 411 ? -20.75 0.006 10.852 1 96.94 411 LYS A CA 1
ATOM 3366 C C . LYS A 1 411 ? -20.406 -0.983 9.742 1 96.94 411 LYS A C 1
ATOM 3368 O O . LYS A 1 411 ? -19.531 -1.829 9.898 1 96.94 411 LYS A O 1
ATOM 3373 N N . LEU A 1 412 ? -21.109 -0.828 8.617 1 97.25 412 LEU A N 1
ATOM 3374 C CA . LEU A 1 412 ? -20.891 -1.715 7.48 1 97.25 412 LEU A CA 1
ATOM 3375 C C . LEU A 1 412 ? -19.453 -1.602 6.98 1 97.25 412 LEU A C 1
ATOM 3377 O O . LEU A 1 412 ? -18.812 -2.615 6.699 1 97.25 412 LEU A O 1
ATOM 3381 N N . MET A 1 413 ? -18.938 -0.393 6.883 1 97.62 413 MET A N 1
ATOM 3382 C CA . MET A 1 413 ? -17.578 -0.154 6.438 1 97.62 413 MET A CA 1
ATOM 3383 C C . MET A 1 413 ? -16.562 -0.775 7.406 1 97.62 413 MET A C 1
ATOM 3385 O O . MET A 1 413 ? -15.586 -1.383 6.98 1 97.62 413 MET A O 1
ATOM 3389 N N . GLN A 1 414 ? -16.844 -0.633 8.672 1 97.06 414 GLN A N 1
ATOM 3390 C CA . GLN A 1 414 ? -15.992 -1.213 9.703 1 97.06 414 GLN A CA 1
ATOM 3391 C C . GLN A 1 414 ? -15.945 -2.732 9.578 1 97.06 414 GLN A C 1
ATOM 3393 O O . GLN A 1 414 ? -14.867 -3.328 9.633 1 97.06 414 GLN A O 1
ATOM 3398 N N . ILE A 1 415 ? -17.094 -3.338 9.422 1 96.38 415 ILE A N 1
ATOM 3399 C CA . ILE A 1 415 ? -17.188 -4.789 9.297 1 96.38 415 ILE A CA 1
ATOM 3400 C C . ILE A 1 415 ? -16.406 -5.246 8.062 1 96.38 415 ILE A C 1
ATOM 3402 O O . ILE A 1 415 ? -15.664 -6.227 8.117 1 96.38 415 ILE A O 1
ATOM 3406 N N . TRP A 1 416 ? -16.562 -4.52 7.004 1 97.62 416 TRP A N 1
ATOM 3407 C CA . TRP A 1 416 ? -15.898 -4.883 5.758 1 97.62 416 TRP A CA 1
ATOM 3408 C C . TRP A 1 416 ? -14.383 -4.836 5.918 1 97.62 416 TRP A C 1
ATOM 3410 O O . TRP A 1 416 ? -13.68 -5.754 5.488 1 97.62 416 TRP A O 1
ATOM 3420 N N . PHE A 1 417 ? -13.867 -3.766 6.531 1 97.5 417 PHE A N 1
ATOM 3421 C CA . PHE A 1 417 ? -12.43 -3.65 6.715 1 97.5 417 PHE A CA 1
ATOM 3422 C C . PHE A 1 417 ? -11.906 -4.758 7.621 1 97.5 417 PHE A C 1
ATOM 3424 O O . PHE A 1 417 ? -10.789 -5.238 7.445 1 97.5 417 PHE A O 1
ATOM 3431 N N . ILE A 1 418 ? -12.703 -5.16 8.602 1 95.69 418 ILE A N 1
ATOM 3432 C CA . ILE A 1 418 ? -12.32 -6.285 9.453 1 95.69 418 ILE A CA 1
ATOM 3433 C C . ILE A 1 418 ? -12.195 -7.547 8.609 1 95.69 418 ILE A C 1
ATOM 3435 O O . ILE A 1 418 ? -11.242 -8.32 8.766 1 95.69 418 ILE A O 1
ATOM 3439 N N . GLY A 1 419 ? -13.156 -7.73 7.723 1 95.44 419 GLY A N 1
ATOM 3440 C CA . GLY A 1 419 ? -13.102 -8.867 6.816 1 95.44 419 GLY A CA 1
ATOM 3441 C C . GLY A 1 419 ? -11.883 -8.844 5.91 1 95.44 419 GLY A C 1
ATOM 3442 O O . GLY A 1 419 ? -11.234 -9.875 5.707 1 95.44 419 GLY A O 1
ATOM 3443 N N . LYS A 1 420 ? -11.539 -7.664 5.348 1 96.56 420 LYS A N 1
ATOM 3444 C CA . LYS A 1 420 ? -10.375 -7.527 4.48 1 96.56 420 LYS A CA 1
ATOM 3445 C C . LYS A 1 420 ? -9.078 -7.801 5.25 1 96.56 420 LYS A C 1
ATOM 3447 O O . LYS A 1 420 ? -8.148 -8.406 4.711 1 96.56 420 LYS A O 1
ATOM 3452 N N . CYS A 1 421 ? -9.078 -7.34 6.488 1 95.12 421 CYS A N 1
ATOM 3453 C CA . CYS A 1 421 ? -7.922 -7.559 7.34 1 95.12 421 CYS A CA 1
ATOM 3454 C C . CYS A 1 421 ? -7.668 -9.047 7.551 1 95.12 421 CYS A C 1
ATOM 3456 O O . CYS A 1 421 ? -6.516 -9.484 7.598 1 95.12 421 CYS A O 1
ATOM 3458 N N . ARG A 1 422 ? -8.664 -9.812 7.633 1 91.38 422 ARG A N 1
ATOM 3459 C CA . ARG A 1 422 ? -8.531 -11.25 7.824 1 91.38 422 ARG A CA 1
ATOM 3460 C C . ARG A 1 422 ? -7.914 -11.914 6.598 1 91.38 422 ARG A C 1
ATOM 3462 O O . ARG A 1 422 ? -7.184 -12.898 6.719 1 91.38 422 ARG A O 1
ATOM 3469 N N . HIS A 1 423 ? -8.188 -11.305 5.453 1 91.31 423 HIS A N 1
ATOM 3470 C CA . HIS A 1 423 ? -7.672 -11.859 4.207 1 91.31 423 HIS A CA 1
ATOM 3471 C C . HIS A 1 423 ? -6.246 -11.398 3.941 1 91.31 423 HIS A C 1
ATOM 3473 O O . HIS A 1 423 ? -5.445 -12.141 3.367 1 91.31 423 HIS A O 1
ATOM 3479 N N . ASN A 1 424 ? -6.008 -10.219 4.312 1 92.12 424 ASN A N 1
ATOM 3480 C CA . ASN A 1 424 ? -4.746 -9.547 4.027 1 92.12 424 ASN A CA 1
ATOM 3481 C C . ASN A 1 424 ? -4.359 -8.586 5.148 1 92.12 424 ASN A C 1
ATOM 3483 O O . ASN A 1 424 ? -5.004 -7.555 5.34 1 92.12 424 ASN A O 1
ATOM 3487 N N . PRO A 1 425 ? -3.303 -8.844 5.793 1 91.38 425 PRO A N 1
ATOM 3488 C CA . PRO A 1 425 ? -2.902 -8.031 6.945 1 91.38 425 PRO A CA 1
ATOM 3489 C C . PRO A 1 425 ? -2.633 -6.578 6.582 1 91.38 425 PRO A C 1
ATOM 3491 O O . PRO A 1 425 ? -2.613 -5.711 7.457 1 91.38 425 PRO A O 1
ATOM 3494 N N . SER A 1 426 ? -2.383 -6.281 5.324 1 92.81 426 SER A N 1
ATOM 3495 C CA . SER A 1 426 ? -2.135 -4.898 4.934 1 92.81 426 SER A CA 1
ATOM 3496 C C . SER A 1 426 ? -3.34 -4.016 5.234 1 92.81 426 SER A C 1
ATOM 3498 O O . SER A 1 426 ? -3.207 -2.797 5.371 1 92.81 426 SER A O 1
ATOM 3500 N N . PHE A 1 427 ? -4.543 -4.641 5.379 1 95.19 427 PHE A N 1
ATOM 3501 C CA . PHE A 1 427 ? -5.766 -3.893 5.652 1 95.19 427 PHE A CA 1
ATOM 3502 C C . PHE A 1 427 ? -5.926 -3.65 7.148 1 95.19 427 PHE A C 1
ATOM 3504 O O . PHE A 1 427 ? -6.84 -2.941 7.57 1 95.19 427 PHE A O 1
ATOM 3511 N N . CYS A 1 428 ? -5.012 -4.262 7.965 1 92.62 428 CYS A N 1
ATOM 3512 C CA . CYS A 1 428 ? -5.102 -4.113 9.414 1 92.62 428 CYS A CA 1
ATOM 3513 C C . CYS A 1 428 ? -4.328 -2.891 9.883 1 92.62 428 CYS A C 1
ATOM 3515 O O . CYS A 1 428 ? -3.98 -2.785 11.062 1 92.62 428 CYS A O 1
ATOM 3517 N N . ILE A 1 429 ? -3.943 -2.02 8.93 1 87.25 429 ILE A N 1
ATOM 3518 C CA . ILE A 1 429 ? -3.131 -0.856 9.273 1 87.25 429 ILE A CA 1
ATOM 3519 C C . ILE A 1 429 ? -3.717 0.394 8.625 1 87.25 429 ILE A C 1
ATOM 3521 O O . ILE A 1 429 ? -4.34 0.313 7.562 1 87.25 429 ILE A O 1
ATOM 3525 N N . LEU B 1 1 ? 4.418 -12.773 -31.438 1 41.97 1 LEU B N 1
ATOM 3526 C CA . LEU B 1 1 ? 3.383 -11.969 -30.797 1 41.97 1 LEU B CA 1
ATOM 3527 C C . LEU B 1 1 ? 1.995 -12.391 -31.266 1 41.97 1 LEU B C 1
ATOM 3529 O O . LEU B 1 1 ? 0.985 -11.93 -30.734 1 41.97 1 LEU B O 1
ATOM 3533 N N . GLU B 1 2 ? 2.064 -13.062 -32.344 1 41.81 2 GLU B N 1
ATOM 3534 C CA . GLU B 1 2 ? 0.822 -13.352 -33.062 1 41.81 2 GLU B CA 1
ATOM 3535 C C . GLU B 1 2 ? 0.023 -14.445 -32.344 1 41.81 2 GLU B C 1
ATOM 3537 O O . GLU B 1 2 ? -1.087 -14.773 -32.781 1 41.81 2 GLU B O 1
ATOM 3542 N N . SER B 1 3 ? 0.687 -15.188 -31.562 1 46.78 3 SER B N 1
ATOM 3543 C CA . SER B 1 3 ? -0.013 -16.438 -31.312 1 46.78 3 SER B CA 1
ATOM 3544 C C . SER B 1 3 ? -1.117 -16.266 -30.266 1 46.78 3 SER B C 1
ATOM 3546 O O . SER B 1 3 ? -1.821 -17.219 -29.938 1 46.78 3 SER B O 1
ATOM 3548 N N . GLY B 1 4 ? -1.787 -15.18 -30.188 1 57.66 4 GLY B N 1
ATOM 3549 C CA . GLY B 1 4 ? -2.992 -15.039 -29.391 1 57.66 4 GLY B CA 1
ATOM 3550 C C . GLY B 1 4 ? -2.752 -15.266 -27.906 1 57.66 4 GLY B C 1
ATOM 3551 O O . GLY B 1 4 ? -3.605 -14.945 -27.078 1 57.66 4 GLY B O 1
ATOM 3552 N N . TYR B 1 5 ? -1.611 -15.883 -27.438 1 69.56 5 TYR B N 1
ATOM 3553 C CA . TYR B 1 5 ? -1.344 -16.312 -26.062 1 69.56 5 TYR B CA 1
ATOM 3554 C C . TYR B 1 5 ? -0.981 -15.117 -25.188 1 69.56 5 TYR B C 1
ATOM 3556 O O . TYR B 1 5 ? -1.081 -15.188 -23.969 1 69.56 5 TYR B O 1
ATOM 3564 N N . LEU B 1 6 ? -0.886 -13.938 -25.797 1 86.06 6 LEU B N 1
ATOM 3565 C CA . LEU B 1 6 ? -0.414 -12.797 -25.031 1 86.06 6 LEU B CA 1
ATOM 3566 C C . LEU B 1 6 ? -1.447 -11.672 -25.031 1 86.06 6 LEU B C 1
ATOM 3568 O O . LEU B 1 6 ? -1.112 -10.516 -24.781 1 86.06 6 LEU B O 1
ATOM 3572 N N . GLN B 1 7 ? -2.619 -12.039 -25.266 1 91.06 7 GLN B N 1
ATOM 3573 C CA . GLN B 1 7 ? -3.668 -11.031 -25.406 1 91.06 7 GLN B CA 1
ATOM 3574 C C . GLN B 1 7 ? -3.799 -10.195 -24.141 1 91.06 7 GLN B C 1
ATOM 3576 O O . GLN B 1 7 ? -3.891 -8.969 -24.203 1 91.06 7 GLN B O 1
ATOM 3581 N N . HIS B 1 8 ? -3.836 -10.844 -23 1 95.31 8 HIS B N 1
ATOM 3582 C CA . HIS B 1 8 ? -4.027 -10.125 -21.75 1 95.31 8 HIS B CA 1
ATOM 3583 C C . HIS B 1 8 ? -2.82 -9.25 -21.438 1 95.31 8 HIS B C 1
ATOM 3585 O O . HIS B 1 8 ? -2.963 -8.172 -20.844 1 95.31 8 HIS B O 1
ATOM 3591 N N . VAL B 1 9 ? -1.628 -9.656 -21.812 1 96 9 VAL B N 1
ATOM 3592 C CA . VAL B 1 9 ? -0.434 -8.828 -21.656 1 96 9 VAL B CA 1
ATOM 3593 C C . VAL B 1 9 ? -0.56 -7.562 -22.484 1 96 9 VAL B C 1
ATOM 3595 O O . VAL B 1 9 ? -0.36 -6.453 -21.984 1 96 9 VAL B O 1
ATOM 3598 N N . PHE B 1 10 ? -0.991 -7.719 -23.734 1 95.38 10 PHE B N 1
ATOM 3599 C CA . PHE B 1 10 ? -1.18 -6.578 -24.625 1 95.38 10 PHE B CA 1
ATOM 3600 C C . PHE B 1 10 ? -2.25 -5.641 -24.094 1 95.38 10 PHE B C 1
ATOM 3602 O O . PHE B 1 10 ? -2.062 -4.422 -24.062 1 95.38 10 PHE B O 1
ATOM 3609 N N . ASN B 1 11 ? -3.336 -6.254 -23.672 1 95.12 11 ASN B N 1
ATOM 3610 C CA . ASN B 1 11 ? -4.438 -5.449 -23.156 1 95.12 11 ASN B CA 1
ATOM 3611 C C . ASN B 1 11 ? -3.986 -4.562 -21.984 1 95.12 11 ASN B C 1
ATOM 3613 O O . ASN B 1 11 ? -4.262 -3.361 -21.984 1 95.12 11 ASN B O 1
ATOM 3617 N N . VAL B 1 12 ? -3.318 -5.141 -21.031 1 97.06 12 VAL B N 1
ATOM 3618 C CA . VAL B 1 12 ? -2.928 -4.402 -19.844 1 97.06 12 VAL B CA 1
ATOM 3619 C C . VAL B 1 12 ? -1.913 -3.32 -20.203 1 97.06 12 VAL B C 1
ATOM 3621 O O . VAL B 1 12 ? -2.014 -2.182 -19.734 1 97.06 12 VAL B O 1
ATOM 3624 N N . PHE B 1 13 ? -0.959 -3.604 -21.094 1 96.88 13 PHE B N 1
ATOM 3625 C CA . PHE B 1 13 ? -0.001 -2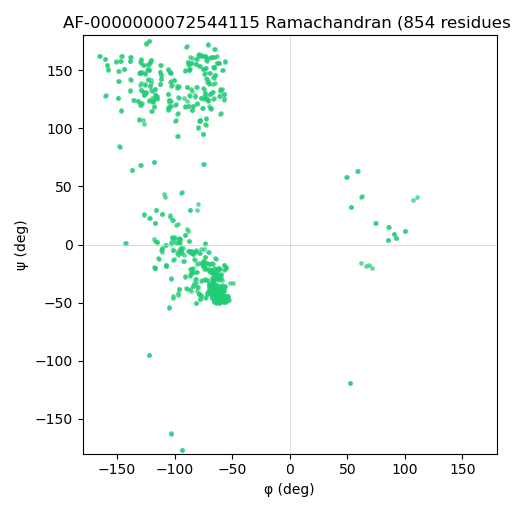.598 -21.531 1 96.88 13 PHE B CA 1
ATOM 3626 C C . PHE B 1 13 ? -0.71 -1.441 -22.234 1 96.88 13 PHE B C 1
ATOM 3628 O O . PHE B 1 13 ? -0.381 -0.276 -22 1 96.88 13 PHE B O 1
ATOM 3635 N N . GLU B 1 14 ? -1.643 -1.783 -23.031 1 95.75 14 GLU B N 1
ATOM 3636 C CA . GLU B 1 14 ? -2.4 -0.747 -23.734 1 95.75 14 GLU B CA 1
ATOM 3637 C C . GLU B 1 14 ? -3.15 0.143 -22.734 1 95.75 14 GLU B C 1
ATOM 3639 O O . GLU B 1 14 ? -3.156 1.368 -22.891 1 95.75 14 GLU B O 1
ATOM 3644 N N . ARG B 1 15 ? -3.756 -0.514 -21.812 1 96.5 15 ARG B N 1
ATOM 3645 C CA . ARG B 1 15 ? -4.508 0.215 -20.797 1 96.5 15 ARG B CA 1
ATOM 3646 C C . ARG B 1 15 ? -3.594 1.131 -19.984 1 96.5 15 ARG B C 1
ATOM 3648 O O . ARG B 1 15 ? -4.043 2.141 -19.438 1 96.5 15 ARG B O 1
ATOM 3655 N N . LEU B 1 16 ? -2.289 0.799 -19.906 1 96.19 16 LEU B N 1
ATOM 3656 C CA . LEU B 1 16 ? -1.298 1.585 -19.188 1 96.19 16 LEU B CA 1
ATOM 3657 C C . LEU B 1 16 ? -0.689 2.656 -20.078 1 96.19 16 LEU B C 1
ATOM 3659 O O . LEU B 1 16 ? 0.162 3.432 -19.641 1 96.19 16 LEU B O 1
ATOM 3663 N N . GLY B 1 17 ? -1.044 2.646 -21.375 1 93.81 17 GLY B N 1
ATOM 3664 C CA . GLY B 1 17 ? -0.624 3.697 -22.281 1 93.81 17 GLY B CA 1
ATOM 3665 C C . GLY B 1 17 ? 0.567 3.307 -23.141 1 93.81 17 GLY B C 1
ATOM 3666 O O . GLY B 1 17 ? 1.143 4.148 -23.828 1 93.81 17 GLY B O 1
ATOM 3667 N N . TYR B 1 18 ? 0.929 2.084 -23.156 1 95.06 18 TYR B N 1
ATOM 3668 C CA . TYR B 1 18 ? 2.059 1.63 -23.953 1 95.06 18 TYR B CA 1
ATOM 3669 C C . TYR B 1 18 ? 1.61 1.261 -25.375 1 95.06 18 TYR B C 1
ATOM 3671 O O . TYR B 1 18 ? 0.447 0.913 -25.578 1 95.06 18 TYR B O 1
ATOM 3679 N N . VAL B 1 19 ? 2.553 1.363 -26.219 1 94.25 19 VAL B N 1
ATOM 3680 C CA . VAL B 1 19 ? 2.318 0.994 -27.609 1 94.25 19 VAL B CA 1
ATOM 3681 C C . VAL B 1 19 ? 3.408 0.033 -28.078 1 94.25 19 VAL B C 1
ATOM 3683 O O . VAL B 1 19 ? 4.543 0.089 -27.594 1 94.25 19 VAL B O 1
ATOM 3686 N N . ASN B 1 20 ? 3.039 -0.826 -28.938 1 91.81 20 ASN B N 1
ATOM 3687 C CA . ASN B 1 20 ? 4.027 -1.73 -29.516 1 91.81 20 ASN B CA 1
ATOM 3688 C C . ASN B 1 20 ? 5.039 -0.981 -30.375 1 91.81 20 ASN B C 1
ATOM 3690 O O . ASN B 1 20 ? 4.664 -0.09 -31.141 1 91.81 20 ASN B O 1
ATOM 3694 N N . GLY B 1 21 ? 6.328 -1.302 -30.094 1 90.38 21 GLY B N 1
ATOM 3695 C CA . GLY B 1 21 ? 7.387 -0.696 -30.875 1 90.38 21 GLY B CA 1
ATOM 3696 C C . GLY B 1 21 ? 8.305 -1.715 -31.516 1 90.38 21 GLY B C 1
ATOM 3697 O O . GLY B 1 21 ? 8.148 -2.92 -31.312 1 90.38 21 GLY B O 1
ATOM 3698 N N . SER B 1 22 ? 9.203 -1.183 -32.375 1 85.31 22 SER B N 1
ATOM 3699 C CA . SER B 1 22 ? 10.203 -2.023 -33.031 1 85.31 22 SER B CA 1
ATOM 3700 C C . SER B 1 22 ? 11.43 -2.209 -32.125 1 85.31 22 SER B C 1
ATOM 3702 O O . SER B 1 22 ? 11.617 -1.466 -31.172 1 85.31 22 SER B O 1
ATOM 3704 N N . PRO B 1 23 ? 12.164 -3.207 -32.406 1 79.12 23 PRO B N 1
ATOM 3705 C CA . PRO B 1 23 ? 13.391 -3.41 -31.625 1 79.12 23 PRO B CA 1
ATOM 3706 C C . PRO B 1 23 ? 14.328 -2.207 -31.672 1 79.12 23 PRO B C 1
ATOM 3708 O O . PRO B 1 23 ? 15.211 -2.07 -30.828 1 79.12 23 PRO B O 1
ATOM 3711 N N . PHE B 1 24 ? 14.094 -1.35 -32.656 1 83.81 24 PHE B N 1
ATOM 3712 C CA . PHE B 1 24 ? 15 -0.225 -32.812 1 83.81 24 PHE B CA 1
ATOM 3713 C C . PHE B 1 24 ? 14.398 1.058 -32.281 1 83.81 24 PHE B C 1
ATOM 3715 O O . PHE B 1 24 ? 15.047 2.104 -32.25 1 83.81 24 PHE B O 1
ATOM 3722 N N . SER B 1 25 ? 13.203 0.827 -31.75 1 87.69 25 SER B N 1
ATOM 3723 C CA . SER B 1 25 ? 12.57 1.996 -31.156 1 87.69 25 SER B CA 1
ATOM 3724 C C . SER B 1 25 ? 13.141 2.275 -29.766 1 87.69 25 SER B C 1
ATOM 3726 O O . SER B 1 25 ? 13.891 1.464 -29.219 1 87.69 25 SER B O 1
ATOM 3728 N N . ASP B 1 26 ? 12.93 3.418 -29.281 1 91.12 26 ASP B N 1
ATOM 3729 C CA . ASP B 1 26 ? 13.289 3.762 -27.906 1 91.12 26 ASP B CA 1
ATOM 3730 C C . ASP B 1 26 ? 12.312 3.129 -26.906 1 91.12 26 ASP B C 1
ATOM 3732 O O . ASP B 1 26 ? 11.594 3.834 -26.203 1 91.12 26 ASP B O 1
ATOM 3736 N N . TRP B 1 27 ? 12.484 1.784 -26.875 1 93.62 27 TRP B N 1
ATOM 3737 C CA . TRP B 1 27 ? 11.508 1.04 -26.094 1 93.62 27 TRP B CA 1
ATOM 3738 C C . TRP B 1 27 ? 11.82 1.129 -24.594 1 93.62 27 TRP B C 1
ATOM 3740 O O . TRP B 1 27 ? 12.984 1.297 -24.219 1 93.62 27 TRP B O 1
ATOM 3750 N N . GLU B 1 28 ? 10.75 0.979 -23.781 1 95.12 28 GLU B N 1
ATOM 3751 C CA . GLU B 1 28 ? 10.898 0.981 -22.328 1 95.12 28 GLU B CA 1
ATOM 3752 C C . GLU B 1 28 ? 10.812 -0.434 -21.766 1 95.12 28 GLU B C 1
ATOM 3754 O O . GLU B 1 28 ? 11.398 -0.723 -20.719 1 95.12 28 GLU B O 1
ATOM 3759 N N . VAL B 1 29 ? 10.055 -1.3 -22.5 1 96.56 29 VAL B N 1
ATOM 3760 C CA . VAL B 1 29 ? 9.867 -2.65 -21.984 1 96.56 29 VAL B CA 1
ATOM 3761 C C . VAL B 1 29 ? 10.031 -3.666 -23.109 1 96.56 29 VAL B C 1
ATOM 3763 O O . VAL B 1 29 ? 9.422 -3.521 -24.172 1 96.56 29 VAL B O 1
ATOM 3766 N N . LEU B 1 30 ? 10.906 -4.57 -22.922 1 95.75 30 LEU B N 1
ATOM 3767 C CA . LEU B 1 30 ? 10.977 -5.754 -23.781 1 95.75 30 LEU B CA 1
ATOM 3768 C C . LEU B 1 30 ? 10.289 -6.941 -23.109 1 95.75 30 LEU B C 1
ATOM 3770 O O . LEU B 1 30 ? 10.805 -7.496 -22.141 1 95.75 30 LEU B O 1
ATOM 3774 N N . TRP B 1 31 ? 9.148 -7.273 -23.625 1 95.12 31 TRP B N 1
ATOM 3775 C CA . TRP B 1 31 ? 8.422 -8.445 -23.156 1 95.12 31 TRP B CA 1
ATOM 3776 C C . TRP B 1 31 ? 8.672 -9.648 -24.062 1 95.12 31 TRP B C 1
ATOM 3778 O O . TRP B 1 31 ? 8.297 -9.633 -25.234 1 95.12 31 TRP B O 1
ATOM 3788 N N . SER B 1 32 ? 9.352 -10.609 -23.5 1 92.69 32 SER B N 1
ATOM 3789 C CA . SER B 1 32 ? 9.672 -11.805 -24.25 1 92.69 32 SER B CA 1
ATOM 3790 C C . SER B 1 32 ? 9.086 -13.055 -23.609 1 92.69 32 SER B C 1
ATOM 3792 O O . SER B 1 32 ? 9.148 -13.211 -22.375 1 92.69 32 SER B O 1
ATOM 3794 N N . HIS B 1 33 ? 8.469 -13.836 -24.391 1 90.75 33 HIS B N 1
ATOM 3795 C CA . HIS B 1 33 ? 8.008 -15.109 -23.875 1 90.75 33 HIS B CA 1
ATOM 3796 C C . HIS B 1 33 ? 9.172 -16.062 -23.625 1 90.75 33 HIS B C 1
ATOM 3798 O O . HIS B 1 33 ? 9.211 -16.75 -22.609 1 90.75 33 HIS B O 1
ATOM 3804 N N . ASP B 1 34 ? 10.094 -16.016 -24.547 1 89.81 34 ASP B N 1
ATOM 3805 C CA . ASP B 1 34 ? 11.266 -16.875 -24.438 1 89.81 34 ASP B CA 1
ATOM 3806 C C . ASP B 1 34 ? 12.391 -16.188 -23.672 1 89.81 34 ASP B C 1
ATOM 3808 O O . ASP B 1 34 ? 12.336 -14.969 -23.453 1 89.81 34 ASP B O 1
ATOM 3812 N N . TYR B 1 35 ? 13.359 -17 -23.391 1 91.38 35 TYR B N 1
ATOM 3813 C CA . TYR B 1 35 ? 14.57 -16.484 -22.766 1 91.38 35 TYR B CA 1
ATOM 3814 C C . TYR B 1 35 ? 15.352 -15.594 -23.719 1 91.38 35 TYR B C 1
ATOM 3816 O O . TYR B 1 35 ? 15.852 -16.062 -24.75 1 91.38 35 TYR B O 1
ATOM 3824 N N . PRO B 1 36 ? 15.5 -14.344 -23.406 1 91.19 36 PRO B N 1
ATOM 3825 C CA . PRO B 1 36 ? 15.93 -13.398 -24.438 1 91.19 36 PRO B CA 1
ATOM 3826 C C . PRO B 1 36 ? 17.453 -13.203 -24.469 1 91.19 36 PRO B C 1
ATOM 3828 O O . PRO B 1 36 ? 17.969 -12.562 -25.375 1 91.19 36 PRO B O 1
ATOM 3831 N N . PHE B 1 37 ? 18.203 -13.789 -23.625 1 92.69 37 PHE B N 1
ATOM 3832 C CA . PHE B 1 37 ? 19.578 -13.367 -23.406 1 92.69 37 PHE B CA 1
ATOM 3833 C C . PHE B 1 37 ? 20.516 -14.055 -24.391 1 92.69 37 PHE B C 1
ATOM 3835 O O . PHE B 1 37 ? 21.703 -13.719 -24.453 1 92.69 37 PHE B O 1
ATOM 3842 N N . VAL B 1 38 ? 19.984 -14.961 -25.141 1 88.44 38 VAL B N 1
ATOM 3843 C CA . VAL B 1 38 ? 20.766 -15.578 -26.203 1 88.44 38 VAL B CA 1
ATOM 3844 C C . VAL B 1 38 ? 20.328 -15.031 -27.547 1 88.44 38 VAL B C 1
ATOM 3846 O O . VAL B 1 38 ? 21.094 -14.344 -28.234 1 88.44 38 VAL B O 1
ATOM 3849 N N . SER B 1 39 ? 19.094 -15.094 -27.844 1 85.56 39 SER B N 1
ATOM 3850 C CA . SER B 1 39 ? 18.547 -14.727 -29.141 1 85.56 39 SER B CA 1
ATOM 3851 C C . SER B 1 39 ? 18.531 -13.211 -29.328 1 85.56 39 SER B C 1
ATOM 3853 O O . SER B 1 39 ? 18.672 -12.711 -30.453 1 85.56 39 SER B O 1
ATOM 3855 N N . LEU B 1 40 ? 18.391 -12.508 -28.234 1 87.94 40 LEU B N 1
ATOM 3856 C CA . LEU B 1 40 ? 18.312 -11.047 -28.312 1 87.94 40 LEU B CA 1
ATOM 3857 C C . LEU B 1 40 ? 19.484 -10.398 -27.609 1 87.94 40 LEU B C 1
ATOM 3859 O O . LEU B 1 40 ? 19.359 -9.289 -27.078 1 87.94 40 LEU B O 1
ATOM 3863 N N . SER B 1 41 ? 20.562 -11.055 -27.594 1 87.69 41 SER B N 1
ATOM 3864 C CA . SER B 1 41 ? 21.75 -10.617 -26.844 1 87.69 41 SER B CA 1
ATOM 3865 C C . SER B 1 41 ? 22.172 -9.211 -27.266 1 87.69 41 SER B C 1
ATOM 3867 O O . SER B 1 41 ? 22.562 -8.406 -26.422 1 87.69 41 SER B O 1
ATOM 3869 N N . LYS B 1 42 ? 22.062 -8.828 -28.469 1 85.44 42 LYS B N 1
ATOM 3870 C CA . LYS B 1 42 ? 22.469 -7.52 -28.969 1 85.44 42 LYS B CA 1
ATOM 3871 C C . LYS B 1 42 ? 21.594 -6.41 -28.391 1 85.44 42 LYS B C 1
ATOM 3873 O O . LYS B 1 42 ? 22.062 -5.289 -28.188 1 85.44 42 LYS B O 1
ATOM 3878 N N . HIS B 1 43 ? 20.344 -6.812 -28.078 1 85.56 43 HIS B N 1
ATOM 3879 C CA . HIS B 1 43 ? 19.391 -5.812 -27.641 1 85.56 43 HIS B CA 1
ATOM 3880 C C . HIS B 1 43 ? 19.391 -5.684 -26.109 1 85.56 43 HIS B C 1
ATOM 3882 O O . HIS B 1 43 ? 18.906 -4.695 -25.578 1 85.56 43 HIS B O 1
ATOM 3888 N N . VAL B 1 44 ? 20 -6.645 -25.406 1 90.69 44 VAL B N 1
ATOM 3889 C CA . VAL B 1 44 ? 19.891 -6.629 -23.953 1 90.69 44 VAL B CA 1
ATOM 3890 C C . VAL B 1 44 ? 21.25 -6.402 -23.328 1 90.69 44 VAL B C 1
ATOM 3892 O O . VAL B 1 44 ? 21.375 -6.328 -22.094 1 90.69 44 VAL B O 1
ATOM 3895 N N . SER B 1 45 ? 22.281 -6.219 -24.094 1 88.75 45 SER B N 1
ATOM 3896 C CA . SER B 1 45 ? 23.641 -6.105 -23.578 1 88.75 45 SER B CA 1
ATOM 3897 C C . SER B 1 45 ? 23.922 -4.695 -23.078 1 88.75 45 SER B C 1
ATOM 3899 O O . SER B 1 45 ? 24.766 -4.504 -22.188 1 88.75 45 SER B O 1
ATOM 3901 N N . ASP B 1 46 ? 23.297 -3.699 -23.641 1 89.5 46 ASP B N 1
ATOM 3902 C CA . ASP B 1 46 ? 23.547 -2.314 -23.25 1 89.5 46 ASP B CA 1
ATOM 3903 C C . ASP B 1 46 ? 22.234 -1.583 -22.953 1 89.5 46 ASP B C 1
ATOM 3905 O O . ASP B 1 46 ? 21.922 -0.585 -23.609 1 89.5 46 ASP B O 1
ATOM 3909 N N . LEU B 1 47 ? 21.625 -1.992 -21.906 1 93.88 47 LEU B N 1
ATOM 3910 C CA . LEU B 1 47 ? 20.312 -1.452 -21.562 1 93.88 47 LEU B CA 1
ATOM 3911 C C . LEU B 1 47 ? 20.453 -0.108 -20.859 1 93.88 47 LEU B C 1
ATOM 3913 O O . LEU B 1 47 ? 21.344 0.072 -20.031 1 93.88 47 LEU B O 1
ATOM 3917 N N . LYS B 1 48 ? 19.625 0.791 -21.281 1 93.94 48 LYS B N 1
ATOM 3918 C CA . LYS B 1 48 ? 19.531 2.066 -20.562 1 93.94 48 LYS B CA 1
ATOM 3919 C C . LYS B 1 48 ? 18.812 1.901 -19.234 1 93.94 48 LYS B C 1
ATOM 3921 O O . LYS B 1 48 ? 18.047 0.947 -19.047 1 93.94 48 LYS B O 1
ATOM 3926 N N . PRO B 1 49 ? 18.953 2.855 -18.328 1 92.94 49 PRO B N 1
ATOM 3927 C CA . PRO B 1 49 ? 18.391 2.725 -16.969 1 92.94 49 PRO B CA 1
ATOM 3928 C C . PRO B 1 49 ? 16.875 2.625 -16.969 1 92.94 49 PRO B C 1
ATOM 3930 O O . PRO B 1 49 ? 16.281 2.049 -16.047 1 92.94 49 PRO B O 1
ATOM 3933 N N . TYR B 1 50 ? 16.25 3.117 -18.047 1 94 50 TYR B N 1
ATOM 3934 C CA . TYR B 1 50 ? 14.797 3.141 -18.047 1 94 50 TYR B CA 1
ATOM 3935 C C . TYR B 1 50 ? 14.234 1.901 -18.734 1 94 50 TYR B C 1
ATOM 3937 O O . TYR B 1 50 ? 13.016 1.684 -18.734 1 94 50 TYR B O 1
ATOM 3945 N N . GLN B 1 51 ? 15.07 1.067 -19.312 1 95.5 51 GLN B N 1
ATOM 3946 C CA . GLN B 1 51 ? 14.617 -0.111 -20.047 1 95.5 51 GLN B CA 1
ATOM 3947 C C . GLN B 1 51 ? 14.484 -1.316 -19.109 1 95.5 51 GLN B C 1
ATOM 3949 O O . GLN B 1 51 ? 15.352 -1.552 -18.266 1 95.5 51 GLN B O 1
ATOM 3954 N N . LYS B 1 52 ? 13.352 -2.053 -19.281 1 96.81 52 LYS B N 1
ATOM 3955 C CA . LYS B 1 52 ? 13.086 -3.244 -18.469 1 96.81 52 LYS B CA 1
ATOM 3956 C C . LYS B 1 52 ? 12.875 -4.469 -19.359 1 96.81 52 LYS B C 1
ATOM 3958 O O . LYS B 1 52 ? 12.266 -4.367 -20.422 1 96.81 52 LYS B O 1
ATOM 3963 N N . VAL B 1 53 ? 13.391 -5.574 -18.875 1 96.81 53 VAL B N 1
ATOM 3964 C CA . VAL B 1 53 ? 13.219 -6.863 -19.531 1 96.81 53 VAL B CA 1
ATOM 3965 C C . VAL B 1 53 ? 12.547 -7.848 -18.578 1 96.81 53 VAL B C 1
ATOM 3967 O O . VAL B 1 53 ? 12.945 -7.969 -17.422 1 96.81 53 VAL B O 1
ATOM 3970 N N . ASN B 1 54 ? 11.555 -8.641 -19.031 1 97.5 54 ASN B N 1
ATOM 3971 C CA . ASN B 1 54 ? 10.719 -9.445 -18.156 1 97.5 54 ASN B CA 1
ATOM 3972 C C . ASN B 1 54 ? 11.359 -10.805 -17.875 1 97.5 54 ASN B C 1
ATOM 3974 O O . ASN B 1 54 ? 10.648 -11.797 -17.672 1 97.5 54 ASN B O 1
ATOM 3978 N N . HIS B 1 55 ? 12.711 -10.859 -17.891 1 97.44 55 HIS B N 1
ATOM 3979 C CA . HIS B 1 55 ? 13.461 -12.047 -17.516 1 97.44 55 HIS B CA 1
ATOM 3980 C C . HIS B 1 55 ? 14.75 -11.68 -16.797 1 97.44 55 HIS B C 1
ATOM 3982 O O . HIS B 1 55 ? 15.336 -10.625 -17.062 1 97.44 55 HIS B O 1
ATOM 3988 N N . PHE B 1 56 ? 15.203 -12.539 -15.945 1 97.06 56 PHE B N 1
ATOM 3989 C CA . PHE B 1 56 ? 16.547 -12.461 -15.375 1 97.06 56 PHE B CA 1
ATOM 3990 C C . PHE B 1 56 ? 17.484 -13.43 -16.062 1 97.06 56 PHE B C 1
ATOM 3992 O O . PHE B 1 56 ? 17.109 -14.57 -16.359 1 97.06 56 PHE B O 1
ATOM 3999 N N . PRO B 1 57 ? 18.672 -12.969 -16.25 1 95.94 57 PRO B N 1
ATOM 4000 C CA . PRO B 1 57 ? 19.656 -13.984 -16.609 1 95.94 57 PRO B CA 1
ATOM 4001 C C . PRO B 1 57 ? 19.766 -15.102 -15.578 1 95.94 57 PRO B C 1
ATOM 4003 O O . PRO B 1 57 ? 19.812 -14.836 -14.375 1 95.94 57 PRO B O 1
ATOM 4006 N N . GLY B 1 58 ? 19.688 -16.312 -16.031 1 94.75 58 GLY B N 1
ATOM 4007 C CA . GLY B 1 58 ? 19.797 -17.438 -15.117 1 94.75 58 GLY B CA 1
ATOM 4008 C C . GLY B 1 58 ? 18.453 -17.922 -14.602 1 94.75 58 GLY B C 1
ATOM 4009 O O . GLY B 1 58 ? 18.406 -18.797 -13.734 1 94.75 58 GLY B O 1
ATOM 4010 N N . SER B 1 59 ? 17.359 -17.391 -15.078 1 93.75 59 SER B N 1
ATOM 4011 C CA . SER B 1 59 ? 16.031 -17.797 -14.625 1 93.75 59 SER B CA 1
ATOM 4012 C C . SER B 1 59 ? 15.82 -19.297 -14.781 1 93.75 59 SER B C 1
ATOM 4014 O O . SER B 1 59 ? 14.992 -19.891 -14.086 1 93.75 59 SER B O 1
ATOM 4016 N N . GLY B 1 60 ? 16.625 -19.922 -15.617 1 91.75 60 GLY B N 1
ATOM 4017 C CA . GLY B 1 60 ? 16.547 -21.359 -15.828 1 91.75 60 GLY B CA 1
ATOM 4018 C C . GLY B 1 60 ? 16.875 -22.156 -14.578 1 91.75 60 GLY B C 1
ATOM 4019 O O . GLY B 1 60 ? 16.406 -23.297 -14.422 1 91.75 60 GLY B O 1
ATOM 4020 N N . TYR B 1 61 ? 17.625 -21.578 -13.727 1 92.38 61 TYR B N 1
ATOM 4021 C CA . TYR B 1 61 ? 17.969 -22.281 -12.492 1 92.38 61 TYR B CA 1
ATOM 4022 C C . TYR B 1 61 ? 16.734 -22.453 -11.617 1 92.38 61 TYR B C 1
ATOM 4024 O O . TYR B 1 61 ? 16.688 -23.359 -10.781 1 92.38 61 TYR B O 1
ATOM 4032 N N . ILE B 1 62 ? 15.742 -21.578 -11.836 1 93.75 62 ILE B N 1
ATOM 4033 C CA . ILE B 1 62 ? 14.492 -21.641 -11.086 1 93.75 62 ILE B CA 1
ATOM 4034 C C . ILE B 1 62 ? 13.5 -22.531 -11.82 1 93.75 62 ILE B C 1
ATOM 4036 O O . ILE B 1 62 ? 12.781 -23.312 -11.188 1 93.75 62 ILE B O 1
ATOM 4040 N N . THR B 1 63 ? 13.5 -22.469 -13.133 1 92.75 63 THR B N 1
ATOM 4041 C CA . THR B 1 63 ? 12.367 -23 -13.891 1 92.75 63 THR B CA 1
ATOM 4042 C C . THR B 1 63 ? 12.719 -24.375 -14.477 1 92.75 63 THR B C 1
ATOM 4044 O O . THR B 1 63 ? 11.836 -25.094 -14.938 1 92.75 63 THR B O 1
ATOM 4047 N N . ASN B 1 64 ? 13.969 -24.703 -14.445 1 86.5 64 ASN B N 1
ATOM 4048 C CA . ASN B 1 64 ? 14.359 -26.031 -14.906 1 86.5 64 ASN B CA 1
ATOM 4049 C C . ASN B 1 64 ? 14 -27.094 -13.883 1 86.5 64 ASN B C 1
ATOM 4051 O O . ASN B 1 64 ? 14.352 -26.984 -12.711 1 86.5 64 ASN B O 1
ATOM 4055 N N . LYS B 1 65 ? 13.438 -28.156 -14.312 1 80.69 65 LYS B N 1
ATOM 4056 C CA . LYS B 1 65 ? 12.914 -29.188 -13.43 1 80.69 65 LYS B CA 1
ATOM 4057 C C . LYS B 1 65 ? 14.031 -29.875 -12.656 1 80.69 65 LYS B C 1
ATOM 4059 O O . LYS B 1 65 ? 13.914 -30.094 -11.453 1 80.69 65 LYS B O 1
ATOM 4064 N N . ALA B 1 66 ? 15.031 -30.203 -13.414 1 75.06 66 ALA B N 1
ATOM 4065 C CA . ALA B 1 66 ? 16.156 -30.875 -12.773 1 75.06 66 ALA B CA 1
ATOM 4066 C C . ALA B 1 66 ? 16.812 -30 -11.719 1 75.06 66 ALA B 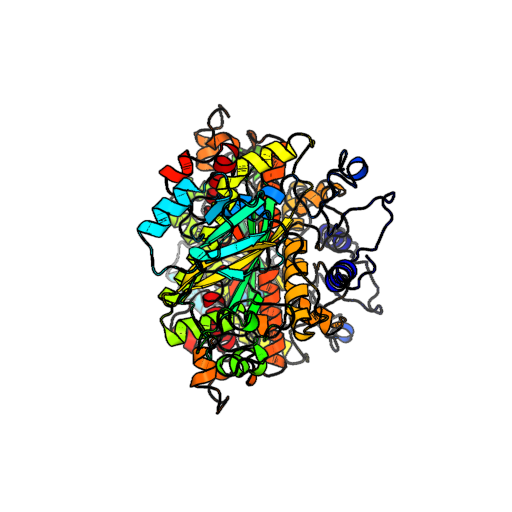C 1
ATOM 4068 O O . ALA B 1 66 ? 17.141 -30.469 -10.625 1 75.06 66 ALA B O 1
ATOM 4069 N N . SER B 1 67 ? 16.969 -28.75 -12.078 1 80.62 67 SER B N 1
ATOM 4070 C CA . SER B 1 67 ? 17.547 -27.812 -11.133 1 80.62 67 SER B CA 1
ATOM 4071 C C . SER B 1 67 ? 16.656 -27.625 -9.906 1 80.62 67 SER B C 1
ATOM 4073 O O . SER B 1 67 ? 17.156 -27.578 -8.781 1 80.62 67 SER B O 1
ATOM 4075 N N . LEU B 1 68 ? 15.43 -27.578 -10.133 1 84.25 68 LEU B N 1
ATOM 4076 C CA . LEU B 1 68 ? 14.469 -27.406 -9.047 1 84.25 68 LEU B CA 1
ATOM 4077 C C . LEU B 1 68 ? 14.453 -28.625 -8.133 1 84.25 68 LEU B C 1
ATOM 4079 O O . LEU B 1 68 ? 14.453 -28.484 -6.906 1 84.25 68 LEU B O 1
ATOM 4083 N N . ALA B 1 69 ? 14.523 -29.766 -8.719 1 76.94 69 ALA B N 1
ATOM 4084 C CA . ALA B 1 69 ? 14.445 -31.031 -7.98 1 76.94 69 ALA B CA 1
ATOM 4085 C C . ALA B 1 69 ? 15.688 -31.234 -7.113 1 76.94 69 ALA B C 1
ATOM 4087 O O . ALA B 1 69 ? 15.648 -32 -6.148 1 76.94 69 ALA B O 1
ATOM 4088 N N . SER B 1 70 ? 16.719 -30.578 -7.465 1 75.88 70 SER B N 1
ATOM 4089 C CA . SER B 1 70 ? 17.969 -30.734 -6.742 1 75.88 70 SER B CA 1
ATOM 4090 C C . SER B 1 70 ? 18.016 -29.859 -5.492 1 75.88 70 SER B C 1
ATOM 4092 O O . SER B 1 70 ? 18.938 -29.953 -4.691 1 75.88 70 SER B O 1
ATOM 4094 N N . THR B 1 71 ? 17.031 -29.031 -5.328 1 78.69 71 THR B N 1
ATOM 4095 C CA . THR B 1 71 ? 16.969 -28.188 -4.145 1 78.69 71 THR B CA 1
ATOM 4096 C C . THR B 1 71 ? 16.641 -29 -2.904 1 78.69 71 THR B C 1
ATOM 4098 O O . THR B 1 71 ? 15.664 -29.766 -2.9 1 78.69 71 THR B O 1
ATOM 4101 N N . ASN B 1 72 ? 17.453 -28.906 -1.961 1 78 72 ASN B N 1
ATOM 4102 C CA . ASN B 1 72 ? 17.203 -29.641 -0.721 1 78 72 ASN B CA 1
ATOM 4103 C C . ASN B 1 72 ? 16.188 -28.938 0.159 1 78 72 ASN B C 1
ATOM 4105 O O . ASN B 1 72 ? 16.516 -27.984 0.878 1 78 72 ASN B O 1
ATOM 4109 N N . MET B 1 73 ? 15.055 -29.453 0.073 1 80.31 73 MET B N 1
ATOM 4110 C CA . MET B 1 73 ? 13.977 -28.922 0.908 1 80.31 73 MET B CA 1
ATOM 4111 C C . MET B 1 73 ? 12.867 -29.953 1.077 1 80.31 73 MET B C 1
ATOM 4113 O O . MET B 1 73 ? 12.695 -30.828 0.238 1 80.31 73 MET B O 1
ATOM 4117 N N . PRO B 1 74 ? 12.148 -29.797 2.189 1 82.62 74 PRO B N 1
ATOM 4118 C CA . PRO B 1 74 ? 11.094 -30.766 2.475 1 82.62 74 PRO B CA 1
ATOM 4119 C C . PRO B 1 74 ? 9.898 -30.641 1.527 1 82.62 74 PRO B C 1
ATOM 4121 O O . PRO B 1 74 ? 9.031 -31.516 1.492 1 82.62 74 PRO B O 1
ATOM 4124 N N . PHE B 1 75 ? 9.898 -29.641 0.692 1 88.62 75 PHE B N 1
ATOM 4125 C CA . PHE B 1 75 ? 8.719 -29.328 -0.102 1 88.62 75 PHE B CA 1
ATOM 4126 C C . PHE B 1 75 ? 8.82 -29.938 -1.491 1 88.62 75 PHE B C 1
ATOM 4128 O O . PHE B 1 75 ? 7.965 -29.719 -2.346 1 88.62 75 PHE B O 1
ATOM 4135 N N . ILE B 1 76 ? 9.867 -30.641 -1.743 1 85.81 76 ILE B N 1
ATOM 4136 C CA . ILE B 1 76 ? 10.031 -31.328 -3.021 1 85.81 76 ILE B CA 1
ATOM 4137 C C . ILE B 1 76 ? 10.047 -32.844 -2.801 1 85.81 76 ILE B C 1
ATOM 4139 O O . ILE B 1 76 ? 10.797 -33.344 -1.96 1 85.81 76 ILE B O 1
ATOM 4143 N N . PRO B 1 77 ? 9.188 -33.469 -3.562 1 82.5 77 PRO B N 1
ATOM 4144 C CA . PRO B 1 77 ? 9.297 -34.938 -3.457 1 82.5 77 PRO B CA 1
ATOM 4145 C C . PRO B 1 77 ? 10.688 -35.469 -3.818 1 82.5 77 PRO B C 1
ATOM 4147 O O . PRO B 1 77 ? 11.375 -34.844 -4.641 1 82.5 77 PRO B O 1
ATOM 4150 N N . LYS B 1 78 ? 10.984 -36.5 -3.219 1 79.75 78 LYS B N 1
ATOM 4151 C CA . LYS B 1 78 ? 12.297 -37.062 -3.496 1 79.75 78 LYS B CA 1
ATOM 4152 C C . LYS B 1 78 ? 12.477 -37.344 -4.988 1 79.75 78 LYS B C 1
ATOM 4154 O O . LYS B 1 78 ? 11.578 -37.875 -5.641 1 79.75 78 LYS B O 1
ATOM 4159 N N . ALA B 1 79 ? 13.586 -36.719 -5.492 1 80.75 79 ALA B N 1
ATOM 4160 C CA . ALA B 1 79 ? 13.859 -36.875 -6.918 1 80.75 79 ALA B CA 1
ATOM 4161 C C . ALA B 1 79 ? 15.289 -37.344 -7.152 1 80.75 79 ALA B C 1
ATOM 4163 O O . ALA B 1 79 ? 16.188 -37.062 -6.355 1 80.75 79 ALA B O 1
ATOM 4164 N N . PHE B 1 80 ? 15.516 -38.125 -8.211 1 79.31 80 PHE B N 1
ATOM 4165 C CA . PHE B 1 80 ? 16.812 -38.688 -8.555 1 79.31 80 PHE B CA 1
ATOM 4166 C C . PHE B 1 80 ? 17.125 -38.469 -10.031 1 79.31 80 PHE B C 1
ATOM 4168 O O . PHE B 1 80 ? 16.312 -38.812 -10.898 1 79.31 80 PHE B O 1
ATOM 4175 N N . LYS B 1 81 ? 18.234 -37.844 -10.234 1 78.69 81 LYS B N 1
ATOM 4176 C CA . LYS B 1 81 ? 18.688 -37.688 -11.609 1 78.69 81 LYS B CA 1
ATOM 4177 C C . LYS B 1 81 ? 19.219 -39 -12.172 1 78.69 81 LYS B C 1
ATOM 4179 O O . LYS B 1 81 ? 19.984 -39.688 -11.516 1 78.69 81 LYS B O 1
ATOM 4184 N N . MET B 1 82 ? 18.766 -39.375 -13.344 1 79.56 82 MET B N 1
ATOM 4185 C CA . MET B 1 82 ? 19.234 -40.594 -13.977 1 79.56 82 MET B CA 1
ATOM 4186 C C . MET B 1 82 ? 20.234 -40.281 -15.094 1 79.56 82 MET B C 1
ATOM 4188 O O . MET B 1 82 ? 20.094 -39.281 -15.781 1 79.56 82 MET B O 1
ATOM 4192 N N . PRO B 1 83 ? 21.188 -41 -15.219 1 82.44 83 PRO B N 1
ATOM 4193 C CA . PRO B 1 83 ? 21.469 -42.188 -14.414 1 82.44 83 PRO B CA 1
ATOM 4194 C C . PRO B 1 83 ? 22.406 -41.906 -13.242 1 82.44 83 PRO B C 1
ATOM 4196 O O . PRO B 1 83 ? 22.797 -42.844 -12.516 1 82.44 83 PRO B O 1
ATOM 4199 N N . GLU B 1 84 ? 22.734 -40.688 -13.07 1 82.62 84 GLU B N 1
ATOM 4200 C CA . GLU B 1 84 ? 23.75 -40.312 -12.109 1 82.62 84 GLU B CA 1
ATOM 4201 C C . GLU B 1 84 ? 23.406 -40.75 -10.703 1 82.62 84 GLU B C 1
ATOM 4203 O O . GLU B 1 84 ? 24.281 -41.156 -9.93 1 82.62 84 GLU B O 1
ATOM 4208 N N . GLU B 1 85 ? 22.188 -40.719 -10.406 1 83.62 85 GLU B N 1
ATOM 4209 C CA . GLU B 1 85 ? 21.797 -41.031 -9.039 1 83.62 85 GLU B CA 1
ATOM 4210 C C . GLU B 1 85 ? 21.047 -42.375 -8.969 1 83.62 85 GLU B C 1
ATOM 4212 O O . GLU B 1 85 ? 20.188 -42.562 -8.102 1 83.62 85 GLU B O 1
ATOM 4217 N N . LYS B 1 86 ? 21.344 -43.188 -9.898 1 85.5 86 LYS B N 1
ATOM 4218 C CA . LYS B 1 86 ? 20.688 -44.469 -9.961 1 85.5 86 LYS B CA 1
ATOM 4219 C C . LYS B 1 86 ? 20.891 -45.281 -8.672 1 85.5 86 LYS B C 1
ATOM 4221 O O . LYS B 1 86 ? 19.953 -45.844 -8.133 1 85.5 86 LYS B O 1
ATOM 4226 N N . LYS B 1 87 ? 22.062 -45.281 -8.172 1 86.12 87 LYS B N 1
ATOM 4227 C CA . LYS B 1 87 ? 22.375 -46.031 -6.949 1 86.12 87 LYS B CA 1
ATOM 4228 C C . LYS B 1 87 ? 21.562 -45.5 -5.766 1 86.12 87 LYS B C 1
ATOM 4230 O O . LYS B 1 87 ? 21 -46.25 -4.992 1 86.12 87 LYS B O 1
ATOM 4235 N N . LYS B 1 88 ? 21.547 -44.219 -5.691 1 85.62 88 LYS B N 1
ATOM 4236 C CA . LYS B 1 88 ? 20.797 -43.594 -4.609 1 85.62 88 LYS B CA 1
ATOM 4237 C C . LYS B 1 88 ? 19.312 -43.906 -4.711 1 85.62 88 LYS B C 1
ATOM 4239 O O . LYS B 1 88 ? 18.641 -44.125 -3.695 1 85.62 88 LYS B O 1
ATOM 4244 N N . PHE B 1 89 ? 18.859 -43.938 -5.848 1 86.56 89 PHE B N 1
ATOM 4245 C CA . PHE B 1 89 ? 17.469 -44.25 -6.105 1 86.56 89 PHE B CA 1
ATOM 4246 C C . PHE B 1 89 ? 17.125 -45.656 -5.68 1 86.56 89 PHE B C 1
ATOM 4248 O O . PHE B 1 89 ? 16.156 -45.906 -4.953 1 86.56 89 PHE B O 1
ATOM 4255 N N . LEU B 1 90 ? 17.953 -46.562 -6.051 1 85.31 90 LEU B N 1
ATOM 4256 C CA . LEU B 1 90 ? 17.719 -47.969 -5.746 1 85.31 90 LEU B CA 1
ATOM 4257 C C . LEU B 1 90 ? 17.797 -48.219 -4.246 1 85.31 90 LEU B C 1
ATOM 4259 O O . LEU B 1 90 ? 17.031 -49.031 -3.705 1 85.31 90 LEU B O 1
ATOM 4263 N N . GLU B 1 91 ? 18.641 -47.5 -3.633 1 87 91 GLU B N 1
ATOM 4264 C CA . GLU B 1 91 ? 18.734 -47.594 -2.18 1 87 91 GLU B CA 1
ATOM 4265 C C . GLU B 1 91 ? 17.484 -47.062 -1.507 1 87 91 GLU B C 1
ATOM 4267 O O . GLU B 1 91 ? 17 -47.656 -0.53 1 87 91 GLU B O 1
ATOM 4272 N N . TYR B 1 92 ? 17.062 -46.031 -2.066 1 84.62 92 TYR B N 1
ATOM 4273 C CA . TYR B 1 92 ? 15.859 -45.438 -1.508 1 84.62 92 TYR B CA 1
ATOM 4274 C C . TYR B 1 92 ? 14.641 -46.312 -1.715 1 84.62 92 TYR B C 1
ATOM 4276 O O . TYR B 1 92 ? 13.805 -46.469 -0.814 1 84.62 92 TYR B O 1
ATOM 4284 N N . VAL B 1 93 ? 14.555 -46.906 -2.803 1 83.19 93 VAL B N 1
ATOM 4285 C CA . VAL B 1 93 ? 13.422 -47.75 -3.172 1 83.19 93 VAL B CA 1
ATOM 4286 C C . VAL B 1 93 ? 13.367 -49 -2.262 1 83.19 93 VAL B C 1
ATOM 4288 O O . VAL B 1 93 ? 12.289 -49.469 -1.906 1 83.19 93 VAL B O 1
ATOM 4291 N N . ASN B 1 94 ? 14.484 -49.406 -1.941 1 82.81 94 ASN B N 1
ATOM 4292 C CA . ASN B 1 94 ? 14.562 -50.594 -1.075 1 82.81 94 ASN B CA 1
ATOM 4293 C C . ASN B 1 94 ? 13.906 -50.312 0.277 1 82.81 94 ASN B C 1
ATOM 4295 O O . ASN B 1 94 ? 13.336 -51.25 0.881 1 82.81 94 ASN B O 1
ATOM 4299 N N . ASN B 1 95 ? 13.938 -49.125 0.64 1 82.75 95 ASN B N 1
ATOM 4300 C CA . ASN B 1 95 ? 13.359 -48.75 1.93 1 82.75 95 ASN B CA 1
ATOM 4301 C C . ASN B 1 95 ? 11.938 -48.25 1.779 1 82.75 95 ASN B C 1
ATOM 4303 O O . ASN B 1 95 ? 11.258 -47.969 2.775 1 82.75 95 ASN B O 1
ATOM 4307 N N . HIS B 1 96 ? 11.547 -48.094 0.574 1 80.25 96 HIS B N 1
ATOM 4308 C CA . HIS B 1 96 ? 10.227 -47.562 0.285 1 80.25 96 HIS B CA 1
ATOM 4309 C C . HIS B 1 96 ? 9.539 -48.312 -0.832 1 80.25 96 HIS B C 1
ATOM 4311 O O . HIS B 1 96 ? 9.195 -47.75 -1.871 1 80.25 96 HIS B O 1
ATOM 4317 N N . GLN B 1 97 ? 9.234 -49.594 -0.652 1 72.62 97 GLN B N 1
ATOM 4318 C CA . GLN B 1 97 ? 8.781 -50.5 -1.688 1 72.62 97 GLN B CA 1
ATOM 4319 C C . GLN B 1 97 ? 7.371 -50.156 -2.154 1 72.62 97 GLN B C 1
ATOM 4321 O O . GLN B 1 97 ? 7.012 -50.406 -3.307 1 72.62 97 GLN B O 1
ATOM 4326 N N . ASP B 1 98 ? 6.629 -49.469 -1.38 1 72.31 98 ASP B N 1
ATOM 4327 C CA . ASP B 1 98 ? 5.238 -49.219 -1.734 1 72.31 98 ASP B CA 1
ATOM 4328 C C . ASP B 1 98 ? 5.074 -47.844 -2.363 1 72.31 98 ASP B C 1
ATOM 4330 O O . ASP B 1 98 ? 3.953 -47.375 -2.629 1 72.31 98 ASP B O 1
ATOM 4334 N N . THR B 1 99 ? 6.184 -47.312 -2.787 1 77 99 THR B N 1
ATOM 4335 C CA . THR B 1 99 ? 6.137 -45.938 -3.32 1 77 99 THR B CA 1
ATOM 4336 C C . THR B 1 99 ? 6.012 -45.969 -4.84 1 77 99 THR B C 1
ATOM 4338 O O . THR B 1 99 ? 6.582 -46.844 -5.504 1 77 99 THR B O 1
ATOM 4341 N N . MET B 1 100 ? 5.137 -45.125 -5.363 1 79.25 100 MET B N 1
ATOM 4342 C CA . MET B 1 100 ? 5.023 -44.938 -6.805 1 79.25 100 MET B CA 1
ATOM 4343 C C . MET B 1 100 ? 5.938 -43.812 -7.289 1 79.25 100 MET B C 1
ATOM 4345 O O . MET B 1 100 ? 6.25 -42.906 -6.531 1 79.25 100 MET B O 1
ATOM 4349 N N . TRP B 1 101 ? 6.348 -44.062 -8.531 1 81.31 101 TRP B N 1
ATOM 4350 C CA . TRP B 1 101 ? 7.34 -43.125 -9.062 1 81.31 101 TRP B CA 1
ATOM 4351 C C . TRP B 1 101 ? 6.879 -42.531 -10.391 1 81.31 101 TRP B C 1
ATOM 4353 O O . TRP B 1 101 ? 6.133 -43.188 -11.133 1 81.31 101 TRP B O 1
ATOM 4363 N N . VAL B 1 102 ? 7.305 -41.312 -10.555 1 79.69 102 VAL B N 1
ATOM 4364 C CA . VAL B 1 102 ? 7.008 -40.656 -11.812 1 79.69 102 VAL B CA 1
ATOM 4365 C C . VAL B 1 102 ? 8.305 -40.375 -12.562 1 79.69 102 VAL B C 1
ATOM 4367 O O . VAL B 1 102 ? 9.273 -39.875 -11.977 1 79.69 102 VAL B O 1
ATOM 4370 N N . LYS B 1 103 ? 8.289 -40.844 -13.742 1 75.75 103 LYS B N 1
ATOM 4371 C CA . LYS B 1 103 ? 9.406 -40.531 -14.625 1 75.75 103 LYS B CA 1
ATOM 4372 C C . LYS B 1 103 ? 9.125 -39.25 -15.43 1 75.75 103 LYS B C 1
ATOM 4374 O O . LYS B 1 103 ? 8.062 -39.125 -16.047 1 75.75 103 LYS B O 1
ATOM 4379 N N . LYS B 1 104 ? 9.945 -38.219 -15.281 1 71.38 104 LYS B N 1
ATOM 4380 C CA . LYS B 1 104 ? 9.773 -36.938 -15.992 1 71.38 104 LYS B CA 1
ATOM 4381 C C . LYS B 1 104 ? 10.953 -36.656 -16.906 1 71.38 104 LYS B C 1
ATOM 4383 O O . LYS B 1 104 ? 12.094 -37 -16.594 1 71.38 104 LYS B O 1
ATOM 4388 N N . GLY B 1 105 ? 10.617 -36.375 -18.141 1 63.5 105 GLY B N 1
ATOM 4389 C CA . GLY B 1 105 ? 11.672 -35.844 -19 1 63.5 105 GLY B CA 1
ATOM 4390 C C . GLY B 1 105 ? 11.977 -34.375 -18.734 1 63.5 105 GLY B C 1
ATOM 4391 O O . GLY B 1 105 ? 11.25 -33.719 -18 1 63.5 105 GLY B O 1
ATOM 4392 N N . ASN B 1 106 ? 13.141 -34 -19.234 1 56.88 106 ASN B N 1
ATOM 4393 C CA . ASN B 1 106 ? 13.555 -32.625 -19.047 1 56.88 106 ASN B CA 1
ATOM 4394 C C . ASN B 1 106 ? 12.555 -31.656 -19.672 1 56.88 106 ASN B C 1
ATOM 4396 O O . ASN B 1 106 ? 12.453 -30.5 -19.25 1 56.88 106 ASN B O 1
ATOM 4400 N N . HIS B 1 107 ? 11.797 -32.094 -20.719 1 51.31 107 HIS B N 1
ATOM 4401 C CA . HIS B 1 107 ? 10.953 -31.156 -21.453 1 51.31 107 HIS B CA 1
ATOM 4402 C C . HIS B 1 107 ? 9.477 -31.391 -21.156 1 51.31 107 HIS B C 1
ATOM 4404 O O . HIS B 1 107 ? 8.609 -31.031 -21.953 1 51.31 107 HIS B O 1
ATOM 4410 N N . HIS B 1 108 ? 9.016 -31.656 -20 1 51.84 108 HIS B N 1
ATOM 4411 C CA . HIS B 1 108 ? 7.711 -31.578 -19.359 1 51.84 108 HIS B CA 1
ATOM 4412 C C . HIS B 1 108 ? 6.77 -32.656 -19.891 1 51.84 108 HIS B C 1
ATOM 4414 O O . HIS B 1 108 ? 5.629 -32.781 -19.438 1 51.84 108 HIS B O 1
ATOM 4420 N N . ARG B 1 109 ? 7.148 -33.219 -21.203 1 49.25 109 ARG B N 1
ATOM 4421 C CA . ARG B 1 109 ? 6.152 -34.094 -21.844 1 49.25 109 ARG B CA 1
ATOM 4422 C C . ARG B 1 109 ? 6.328 -35.531 -21.422 1 49.25 109 ARG B C 1
ATOM 4424 O O . ARG B 1 109 ? 7.441 -35.969 -21.125 1 49.25 109 ARG B O 1
ATOM 4431 N N . GLY B 1 110 ? 5.156 -36.125 -20.844 1 54.88 110 GLY B N 1
ATOM 4432 C CA . GLY B 1 110 ? 5.09 -37.562 -20.766 1 54.88 110 GLY B CA 1
ATOM 4433 C C . GLY B 1 110 ? 5.191 -38.094 -19.359 1 54.88 110 GLY B C 1
ATOM 4434 O O . GLY B 1 110 ? 6.031 -38.969 -19.062 1 54.88 110 GLY B O 1
ATOM 4435 N N . ILE B 1 111 ? 4.512 -37.406 -18.422 1 64.62 111 ILE B N 1
ATOM 4436 C CA . ILE B 1 111 ? 4.457 -37.906 -17.047 1 64.62 111 ILE B CA 1
ATOM 4437 C C . ILE B 1 111 ? 3.797 -39.281 -17.016 1 64.62 111 ILE B C 1
ATOM 4439 O O . ILE B 1 111 ? 2.699 -39.438 -17.547 1 64.62 111 ILE B O 1
ATOM 4443 N N . GLU B 1 112 ? 4.59 -40.25 -16.688 1 69.75 112 GLU B N 1
ATOM 4444 C CA . GLU B 1 112 ? 4.039 -41.562 -16.516 1 69.75 112 GLU B CA 1
ATOM 4445 C C . GLU B 1 112 ? 4.406 -42.156 -15.148 1 69.75 112 GLU B C 1
ATOM 4447 O O . GLU B 1 112 ? 5.539 -42 -14.688 1 69.75 112 GLU B O 1
ATOM 4452 N N . ILE B 1 113 ? 3.369 -42.594 -14.508 1 72.56 113 ILE B N 1
ATOM 4453 C CA . ILE B 1 113 ? 3.627 -43.281 -13.258 1 72.56 113 ILE B CA 1
ATOM 4454 C C . ILE B 1 113 ? 4.043 -44.719 -13.555 1 72.56 113 ILE B C 1
ATOM 4456 O O . ILE B 1 113 ? 3.385 -45.438 -14.336 1 72.56 113 ILE B O 1
ATOM 4460 N N . LYS B 1 114 ? 5.145 -45.094 -13.133 1 71.56 114 LYS B N 1
ATOM 4461 C CA . LYS B 1 114 ? 5.656 -46.438 -13.367 1 71.56 114 LYS B CA 1
ATOM 4462 C C . LYS B 1 114 ? 6.152 -47.062 -12.062 1 71.56 114 LYS B C 1
ATOM 4464 O O . LYS B 1 114 ? 6.543 -46.375 -11.133 1 71.56 114 LYS B O 1
ATOM 4469 N N . SER B 1 115 ? 5.957 -48.406 -12.07 1 71.44 115 SER B N 1
ATOM 4470 C CA . SER B 1 115 ? 6.617 -49.125 -10.992 1 71.44 115 SER B CA 1
ATOM 4471 C C . SER B 1 115 ? 8.125 -49.188 -11.211 1 71.44 115 SER B C 1
ATOM 4473 O O . SER B 1 115 ? 8.617 -48.906 -12.305 1 71.44 115 SER B O 1
ATOM 4475 N N . VAL B 1 116 ? 8.797 -49.406 -10.125 1 72.38 116 VAL B N 1
ATOM 4476 C CA . VAL B 1 116 ? 10.258 -49.438 -10.172 1 72.38 116 VAL B CA 1
ATOM 4477 C C . VAL B 1 116 ? 10.703 -50.406 -11.281 1 72.38 116 VAL B C 1
ATOM 4479 O O . VAL B 1 116 ? 11.672 -50.125 -11.984 1 72.38 116 VAL B O 1
ATOM 4482 N N . GLN B 1 117 ? 9.898 -51.438 -11.461 1 71.81 117 GLN B N 1
ATOM 4483 C CA . GLN B 1 117 ? 10.258 -52.469 -12.422 1 71.81 117 GLN B CA 1
ATOM 4484 C C . GLN B 1 117 ? 10.094 -51.969 -13.852 1 71.81 117 GLN B C 1
ATOM 4486 O O . GLN B 1 117 ? 10.75 -52.438 -14.773 1 71.81 117 GLN B O 1
ATOM 4491 N N . GLU B 1 118 ? 9.328 -50.969 -13.992 1 75 118 GLU B N 1
ATOM 4492 C CA . GLU B 1 118 ? 9 -50.469 -15.328 1 75 118 GLU B CA 1
ATOM 4493 C C . GLU B 1 118 ? 9.875 -49.281 -15.711 1 75 118 GLU B C 1
ATOM 4495 O O . GLU B 1 118 ? 9.859 -48.844 -16.859 1 75 118 GLU B O 1
ATOM 4500 N N . LEU B 1 119 ? 10.641 -48.812 -14.766 1 74.25 119 LEU B N 1
ATOM 4501 C CA . LEU B 1 119 ? 11.398 -47.594 -14.984 1 74.25 119 LEU B CA 1
ATOM 4502 C C . LEU B 1 119 ? 12.695 -47.875 -15.734 1 74.25 119 LEU B C 1
ATOM 4504 O O . LEU B 1 119 ? 13.375 -48.875 -15.453 1 74.25 119 LEU B O 1
ATOM 4508 N N . ASP B 1 120 ? 12.883 -47.156 -16.797 1 74.5 120 ASP B N 1
ATOM 4509 C CA . ASP B 1 120 ? 14.203 -47.188 -17.438 1 74.5 120 ASP B CA 1
ATOM 4510 C C . ASP B 1 120 ? 15.195 -46.312 -16.672 1 74.5 120 ASP B C 1
ATOM 4512 O O . ASP B 1 120 ? 15.148 -45.062 -16.766 1 74.5 120 ASP B O 1
ATOM 4516 N N . LEU B 1 121 ? 16.109 -46.812 -15.953 1 77.88 121 LEU B N 1
ATOM 4517 C CA . LEU B 1 121 ? 17.016 -46.125 -15.055 1 77.88 121 LEU B CA 1
ATOM 4518 C C . LEU B 1 121 ? 18.297 -45.719 -15.789 1 77.88 121 LEU B C 1
ATOM 4520 O O . LEU B 1 121 ? 19.234 -45.219 -15.172 1 77.88 121 LEU B O 1
ATOM 4524 N N . THR B 1 122 ? 18.281 -45.906 -17.156 1 76.81 122 THR B N 1
ATOM 4525 C CA . THR B 1 122 ? 19.531 -45.688 -17.891 1 76.81 122 THR B CA 1
ATOM 4526 C C . THR B 1 122 ? 19.391 -44.469 -18.828 1 76.81 122 THR B C 1
ATOM 4528 O O . THR B 1 122 ? 20.391 -43.969 -19.328 1 76.81 122 THR B O 1
ATOM 4531 N N . GLN B 1 123 ? 18.188 -44.062 -18.969 1 75.31 123 GLN B N 1
ATOM 4532 C CA . GLN B 1 123 ? 17.953 -43 -19.906 1 75.31 123 GLN B CA 1
ATOM 4533 C C . GLN B 1 123 ? 18.547 -41.688 -19.406 1 75.31 123 GLN B C 1
ATOM 4535 O O . GLN B 1 123 ? 18.172 -41.188 -18.344 1 75.31 123 GLN B O 1
ATOM 4540 N N . LYS B 1 124 ? 19.469 -41.219 -20.172 1 73.31 124 LYS B N 1
ATOM 4541 C CA . LYS B 1 124 ? 20.141 -39.969 -19.812 1 73.31 124 LYS B CA 1
ATOM 4542 C C . LYS B 1 124 ? 19.172 -38.781 -19.844 1 73.31 124 LYS B C 1
ATOM 4544 O O . LYS B 1 124 ? 18.328 -38.688 -20.734 1 73.31 124 LYS B O 1
ATOM 4549 N N . GLY B 1 125 ? 19.25 -37.906 -18.922 1 70.5 125 GLY B N 1
ATOM 4550 C CA . GLY B 1 125 ? 18.5 -36.688 -18.922 1 70.5 125 GLY B CA 1
ATOM 4551 C C . GLY B 1 125 ? 17.109 -36.812 -18.344 1 70.5 125 GLY B C 1
ATOM 4552 O O . GLY B 1 125 ? 16.219 -36.031 -18.641 1 70.5 125 GLY B O 1
ATOM 4553 N N . THR B 1 126 ? 16.969 -37.938 -17.672 1 74.25 126 THR B N 1
ATOM 4554 C CA . THR B 1 126 ? 15.672 -38.125 -17.047 1 74.25 126 THR B CA 1
ATOM 4555 C C . THR B 1 126 ? 15.789 -38.062 -15.523 1 74.25 126 THR B C 1
ATOM 4557 O O . THR B 1 126 ? 16.891 -38.125 -14.977 1 74.25 126 THR B O 1
ATOM 4560 N N . PHE B 1 127 ? 14.68 -37.688 -14.93 1 78.19 127 PHE B N 1
ATOM 4561 C CA . PHE B 1 127 ? 14.641 -37.719 -13.477 1 78.19 127 PHE B CA 1
ATOM 4562 C C . PHE B 1 127 ? 13.414 -38.469 -12.977 1 78.19 127 PHE B C 1
ATOM 4564 O O . PHE B 1 127 ? 12.367 -38.469 -13.633 1 78.19 127 PHE B O 1
ATOM 4571 N N . ILE B 1 128 ? 13.664 -39.281 -11.922 1 79.25 128 ILE B N 1
ATOM 4572 C CA . ILE B 1 128 ? 12.594 -40.062 -11.281 1 79.25 128 ILE B CA 1
ATOM 4573 C C . ILE B 1 128 ? 12.219 -39.406 -9.953 1 79.25 128 ILE B C 1
ATOM 4575 O O . ILE B 1 128 ? 13.094 -39.094 -9.141 1 79.25 128 ILE B O 1
ATOM 4579 N N . GLN B 1 129 ? 10.938 -39.062 -9.836 1 82.56 129 GLN B N 1
ATOM 4580 C CA . GLN B 1 129 ? 10.445 -38.375 -8.641 1 82.56 129 GLN B CA 1
ATOM 4581 C C . GLN B 1 129 ? 9.352 -39.188 -7.957 1 82.56 129 GLN B C 1
ATOM 4583 O O . GLN B 1 129 ? 8.539 -39.844 -8.625 1 82.56 129 GLN B O 1
ATOM 4588 N N . GLU B 1 130 ? 9.438 -39.188 -6.648 1 84.56 130 GLU B N 1
ATOM 4589 C CA . GLU B 1 130 ? 8.375 -39.844 -5.887 1 84.56 130 GLU B CA 1
ATOM 4590 C C . GLU B 1 130 ? 7.012 -39.219 -6.191 1 84.56 130 GLU B C 1
ATOM 4592 O O . GLU B 1 130 ? 6.887 -38 -6.297 1 84.56 130 GLU B O 1
ATOM 4597 N N . TYR B 1 131 ? 6.043 -40.125 -6.426 1 85.75 131 TYR B N 1
ATOM 4598 C CA . TYR B 1 131 ? 4.676 -39.656 -6.676 1 85.75 131 TYR B CA 1
ATOM 4599 C C . TYR B 1 131 ? 3.928 -39.438 -5.367 1 85.75 131 TYR B C 1
ATOM 4601 O O . TYR B 1 131 ? 4.008 -40.25 -4.445 1 85.75 131 TYR B O 1
ATOM 4609 N N . VAL B 1 132 ? 3.275 -38.312 -5.289 1 87.38 132 VAL B N 1
ATOM 4610 C CA . VAL B 1 132 ? 2.406 -38.031 -4.145 1 87.38 132 VAL B CA 1
ATOM 4611 C C . VAL B 1 132 ? 1.119 -38.844 -4.281 1 87.38 132 VAL B C 1
ATOM 4613 O O . VAL B 1 132 ? 0.13 -38.375 -4.836 1 87.38 132 VAL B O 1
ATOM 4616 N N . ALA B 1 133 ? 1.039 -39.969 -3.695 1 87.69 133 ALA B N 1
ATOM 4617 C CA . ALA B 1 133 ? 0.021 -41 -3.969 1 87.69 133 ALA B CA 1
ATOM 4618 C C . ALA B 1 133 ? -1.25 -40.719 -3.17 1 87.69 133 ALA B C 1
ATOM 4620 O O . ALA B 1 133 ? -2.316 -41.25 -3.49 1 87.69 133 ALA B O 1
ATOM 4621 N N . LYS B 1 134 ? -1.148 -39.969 -2.133 1 93.31 134 LYS B N 1
ATOM 4622 C CA . LYS B 1 134 ? -2.318 -39.625 -1.331 1 93.31 134 LYS B CA 1
ATOM 4623 C C . LYS B 1 134 ? -2.572 -38.125 -1.341 1 93.31 134 LYS B C 1
ATOM 4625 O O . LYS B 1 134 ? -2.465 -37.469 -0.305 1 93.31 134 LYS B O 1
ATOM 4630 N N . PRO B 1 135 ? -3.002 -37.656 -2.471 1 96.12 135 PRO B N 1
ATOM 4631 C CA . PRO B 1 135 ? -3.23 -36.219 -2.602 1 96.12 135 PRO B CA 1
ATOM 4632 C C . PRO B 1 135 ? -4.473 -35.75 -1.846 1 96.12 135 PRO B C 1
ATOM 4634 O O . PRO B 1 135 ? -5.371 -36.531 -1.567 1 96.12 135 PRO B O 1
ATOM 4637 N N . TYR B 1 136 ? -4.457 -34.5 -1.416 1 97.88 136 TYR B N 1
ATOM 4638 C CA . TYR B 1 136 ? -5.68 -33.875 -0.921 1 97.88 136 TYR B CA 1
ATOM 4639 C C . TYR B 1 136 ? -6.691 -33.719 -2.045 1 97.88 136 TYR B C 1
ATOM 4641 O O . TYR B 1 136 ? -6.363 -33.188 -3.107 1 97.88 136 TYR B O 1
ATOM 4649 N N . LEU B 1 137 ? -7.879 -34.219 -1.843 1 98.38 137 LEU B N 1
ATOM 4650 C CA . LEU B 1 137 ? -8.898 -34.188 -2.883 1 98.38 137 LEU B CA 1
ATOM 4651 C C . LEU B 1 137 ? -10.039 -33.25 -2.5 1 98.38 137 LEU B C 1
ATOM 4653 O O . LEU B 1 137 ? -10.391 -33.125 -1.321 1 98.38 137 LEU B O 1
ATOM 4657 N N . ILE B 1 138 ? -10.57 -32.562 -3.418 1 98.19 138 ILE B N 1
ATOM 4658 C CA . ILE B 1 138 ? -11.836 -31.828 -3.291 1 98.19 138 ILE B CA 1
ATOM 4659 C C . ILE B 1 138 ? -12.844 -32.375 -4.301 1 98.19 138 ILE B C 1
ATOM 4661 O O . ILE B 1 138 ? -12.57 -32.406 -5.504 1 98.19 138 ILE B O 1
ATOM 4665 N N . ASP B 1 139 ? -13.969 -32.812 -3.805 1 98 139 ASP B N 1
ATOM 4666 C CA . ASP B 1 139 ? -14.984 -33.469 -4.617 1 98 139 ASP B CA 1
ATOM 4667 C C . ASP B 1 139 ? -14.383 -34.625 -5.406 1 98 139 ASP B C 1
ATOM 4669 O O . ASP B 1 139 ? -14.695 -34.812 -6.582 1 98 139 ASP B O 1
ATOM 4673 N N . GLY B 1 140 ? -13.383 -35.25 -4.82 1 98.06 140 GLY B N 1
ATOM 4674 C CA . GLY B 1 140 ? -12.781 -36.469 -5.367 1 98.06 140 GLY B CA 1
ATOM 4675 C C . GLY B 1 140 ? -11.711 -36.188 -6.402 1 98.06 140 GLY B C 1
ATOM 4676 O O . GLY B 1 140 ? -11.133 -37.094 -6.977 1 98.06 140 GLY B O 1
ATOM 4677 N N . LYS B 1 141 ? -11.367 -34.969 -6.664 1 98.25 141 LYS B N 1
ATOM 4678 C CA . LYS B 1 141 ? -10.422 -34.625 -7.727 1 98.25 141 LYS B CA 1
ATOM 4679 C C . LYS B 1 141 ? -9.125 -34.062 -7.145 1 98.25 141 LYS B C 1
ATOM 4681 O O . LYS B 1 141 ? -9.148 -33.312 -6.176 1 98.25 141 LYS B O 1
ATOM 4686 N N . LYS B 1 142 ? -8.062 -34.531 -7.758 1 97.69 142 LYS B N 1
ATOM 4687 C CA . LYS B 1 142 ? -6.758 -33.938 -7.488 1 97.69 142 LYS B CA 1
ATOM 4688 C C . LYS B 1 142 ? -6.625 -32.562 -8.141 1 97.69 142 LYS B C 1
ATOM 4690 O O . LYS B 1 142 ? -7.211 -32.312 -9.203 1 97.69 142 LYS B O 1
ATOM 4695 N N . PHE B 1 143 ? -5.883 -31.656 -7.512 1 98.25 143 PHE B N 1
ATOM 4696 C CA . PHE B 1 143 ? -5.742 -30.312 -8.062 1 98.25 143 PHE B CA 1
ATOM 4697 C C . PHE B 1 143 ? -4.355 -29.75 -7.766 1 98.25 143 PHE B C 1
ATOM 4699 O O . PHE B 1 143 ? -3.617 -30.297 -6.949 1 98.25 143 PHE B O 1
ATOM 4706 N N . ASP B 1 144 ? -3.963 -28.734 -8.477 1 97.69 144 ASP B N 1
ATOM 4707 C CA . ASP B 1 144 ? -2.725 -28 -8.195 1 97.69 144 ASP B CA 1
ATOM 4708 C C . ASP B 1 144 ? -3.002 -26.531 -7.91 1 97.69 144 ASP B C 1
ATOM 4710 O O . ASP B 1 144 ? -4.117 -26.047 -8.125 1 97.69 144 ASP B O 1
ATOM 4714 N N . ILE B 1 145 ? -2.096 -25.906 -7.254 1 98.5 145 ILE B N 1
ATOM 4715 C CA . ILE B 1 145 ? -2.146 -24.484 -6.887 1 98.5 145 ILE B CA 1
ATOM 4716 C C . ILE B 1 145 ? -0.985 -23.75 -7.539 1 98.5 145 ILE B C 1
ATOM 4718 O O . ILE B 1 145 ? 0.181 -24.062 -7.305 1 98.5 145 ILE B O 1
ATOM 4722 N N . GLY B 1 146 ? -1.297 -22.797 -8.367 1 98.44 146 GLY B N 1
ATOM 4723 C CA . GLY B 1 146 ? -0.284 -21.969 -9 1 98.44 146 GLY B CA 1
ATOM 4724 C C . GLY B 1 146 ? -0.113 -20.625 -8.328 1 98.44 146 GLY B C 1
ATOM 4725 O O . GLY B 1 146 ? -1.064 -19.844 -8.234 1 98.44 146 GLY B O 1
ATOM 4726 N N . ILE B 1 147 ? 1.092 -20.344 -7.84 1 98.75 147 ILE B N 1
ATOM 4727 C CA . ILE B 1 147 ? 1.416 -19.094 -7.164 1 98.75 147 ILE B CA 1
ATOM 4728 C C . ILE B 1 147 ? 2.256 -18.203 -8.086 1 98.75 147 ILE B C 1
ATOM 4730 O O . ILE B 1 147 ? 3.363 -18.594 -8.477 1 98.75 147 ILE B O 1
ATOM 4734 N N . TYR B 1 148 ? 1.709 -17.078 -8.453 1 98.75 148 TYR B N 1
ATOM 4735 C CA . TYR B 1 148 ? 2.473 -16.125 -9.258 1 98.75 148 TYR B CA 1
ATOM 4736 C C . TYR B 1 148 ? 3.502 -15.398 -8.398 1 98.75 148 TYR B C 1
ATOM 4738 O O . TYR B 1 148 ? 3.141 -14.664 -7.473 1 98.75 148 TYR B O 1
ATOM 4746 N N . THR B 1 149 ? 4.75 -15.594 -8.719 1 98.75 149 THR B N 1
ATOM 4747 C CA . THR B 1 149 ? 5.887 -15.078 -7.961 1 98.75 149 THR B CA 1
ATOM 4748 C C . THR B 1 149 ? 6.703 -14.102 -8.805 1 98.75 149 THR B C 1
ATOM 4750 O O . THR B 1 149 ? 7.004 -14.383 -9.969 1 98.75 149 THR B O 1
ATOM 4753 N N . ILE B 1 150 ? 7.047 -12.984 -8.211 1 98.75 150 ILE B N 1
ATOM 4754 C CA . ILE B 1 150 ? 7.727 -11.93 -8.953 1 98.75 150 ILE B CA 1
ATOM 4755 C C . ILE B 1 150 ? 9.086 -11.641 -8.328 1 98.75 150 ILE B C 1
ATOM 4757 O O . ILE B 1 150 ? 9.172 -11.188 -7.188 1 98.75 150 ILE B O 1
ATOM 4761 N N . LEU B 1 151 ? 10.156 -11.922 -9.07 1 98.81 151 LEU B N 1
ATOM 4762 C CA . LEU B 1 151 ? 11.508 -11.516 -8.711 1 98.81 151 LEU B CA 1
ATOM 4763 C C . LEU B 1 151 ? 11.82 -10.125 -9.242 1 98.81 151 LEU B C 1
ATOM 4765 O O . LEU B 1 151 ? 11.797 -9.898 -10.453 1 98.81 151 LEU B O 1
ATOM 4769 N N . THR B 1 152 ? 12.109 -9.188 -8.328 1 98.69 152 THR B N 1
ATOM 4770 C CA . THR B 1 152 ? 12.344 -7.82 -8.789 1 98.69 152 THR B CA 1
ATOM 4771 C C . THR B 1 152 ? 13.82 -7.461 -8.688 1 98.69 152 THR B C 1
ATOM 4773 O O . THR B 1 152 ? 14.266 -6.488 -9.305 1 98.69 152 THR B O 1
ATOM 4776 N N . SER B 1 153 ? 14.562 -8.219 -7.918 1 98.5 153 SER B N 1
ATOM 4777 C CA . SER B 1 153 ? 15.984 -7.98 -7.715 1 98.5 153 SER B CA 1
ATOM 4778 C C . SER B 1 153 ? 16.703 -9.25 -7.25 1 98.5 153 SER B C 1
ATOM 4780 O O . SER B 1 153 ? 16.109 -10.086 -6.562 1 98.5 153 SER B O 1
ATOM 4782 N N . ILE B 1 154 ? 18 -9.445 -7.562 1 97.19 154 ILE B N 1
ATOM 4783 C CA . ILE B 1 154 ? 18.734 -10.641 -7.137 1 97.19 154 ILE B CA 1
ATOM 4784 C C . ILE B 1 154 ? 19.875 -10.25 -6.203 1 97.19 154 ILE B C 1
ATOM 4786 O O . ILE B 1 154 ? 20.438 -11.094 -5.508 1 97.19 154 ILE B O 1
ATOM 4790 N N . ASN B 1 155 ? 20.328 -8.938 -6.223 1 95 155 ASN B N 1
ATOM 4791 C CA . ASN B 1 155 ? 21.422 -8.445 -5.391 1 95 155 ASN B CA 1
ATOM 4792 C C . ASN B 1 155 ? 21.219 -6.984 -5 1 95 155 ASN B C 1
ATOM 4794 O O . ASN B 1 155 ? 21.844 -6.094 -5.566 1 95 155 ASN B O 1
ATOM 4798 N N . PRO B 1 156 ? 20.422 -6.773 -3.896 1 97.5 156 PRO B N 1
ATOM 4799 C CA . PRO B 1 156 ? 19.875 -7.742 -2.949 1 97.5 156 PRO B CA 1
ATOM 4800 C C . PRO B 1 156 ? 18.609 -8.43 -3.477 1 97.5 156 PRO B C 1
ATOM 4802 O O . PRO B 1 156 ? 17.938 -7.902 -4.363 1 97.5 156 PRO B O 1
ATOM 4805 N N . LEU B 1 157 ? 18.328 -9.555 -2.906 1 98.06 157 LEU B N 1
ATOM 4806 C CA . LEU B 1 157 ? 17.156 -10.328 -3.297 1 98.06 157 LEU B CA 1
ATOM 4807 C C . LEU B 1 157 ? 15.875 -9.648 -2.83 1 98.06 157 LEU B C 1
ATOM 4809 O O . LEU B 1 157 ? 15.758 -9.266 -1.662 1 98.06 157 LEU B O 1
ATOM 4813 N N . ARG B 1 158 ? 14.984 -9.367 -3.725 1 98.56 158 ARG B N 1
ATOM 4814 C CA . ARG B 1 158 ? 13.617 -8.938 -3.434 1 98.56 158 ARG B CA 1
ATOM 4815 C C . ARG B 1 158 ? 12.609 -9.773 -4.207 1 98.56 158 ARG B C 1
ATOM 4817 O O . ARG B 1 158 ? 12.656 -9.836 -5.438 1 98.56 158 ARG B O 1
ATOM 4824 N N . LEU B 1 159 ? 11.781 -10.406 -3.422 1 98.56 159 LEU B N 1
ATOM 4825 C CA . LEU B 1 159 ? 10.852 -11.406 -3.941 1 98.56 159 LEU B CA 1
ATOM 4826 C C . LEU B 1 159 ? 9.43 -11.125 -3.465 1 98.56 159 LEU B C 1
ATOM 4828 O O . LEU B 1 159 ? 9.211 -10.828 -2.287 1 98.56 159 LEU B O 1
ATOM 4832 N N . TYR B 1 160 ? 8.445 -11.172 -4.438 1 98.56 160 TYR B N 1
ATOM 4833 C CA . TYR B 1 160 ? 7.043 -10.93 -4.141 1 98.56 160 TYR B CA 1
ATOM 4834 C C . TYR B 1 160 ? 6.164 -12.047 -4.695 1 98.56 160 TYR B C 1
ATOM 4836 O O . TYR B 1 160 ? 6.582 -12.789 -5.586 1 98.56 160 TYR B O 1
ATOM 4844 N N . ILE B 1 161 ? 4.996 -12.172 -4.16 1 98.44 161 ILE B N 1
ATOM 4845 C CA . ILE B 1 161 ? 3.941 -12.977 -4.77 1 98.44 161 ILE B CA 1
ATOM 4846 C C . ILE B 1 161 ? 2.697 -12.117 -4.988 1 98.44 161 ILE B C 1
ATOM 4848 O O . ILE B 1 161 ? 2.496 -11.117 -4.297 1 98.44 161 ILE B O 1
ATOM 4852 N N . VAL B 1 162 ? 1.937 -12.438 -5.98 1 97.69 162 VAL B N 1
ATOM 4853 C CA . VAL B 1 162 ? 0.595 -11.867 -6.062 1 97.69 162 VAL B CA 1
ATOM 4854 C C . VAL B 1 162 ? -0.307 -12.516 -5.012 1 97.69 162 VAL B C 1
ATOM 4856 O O . VAL B 1 162 ? -0.722 -13.664 -5.164 1 97.69 162 VAL B O 1
ATOM 4859 N N . ASN B 1 163 ? -0.632 -11.82 -4.066 1 94.88 163 ASN B N 1
ATOM 4860 C CA . ASN B 1 163 ? -1.292 -12.359 -2.885 1 94.88 163 ASN B CA 1
ATOM 4861 C C . ASN B 1 163 ? -2.803 -12.461 -3.08 1 94.88 163 ASN B C 1
ATOM 4863 O O . ASN B 1 163 ? -3.453 -13.328 -2.496 1 94.88 163 ASN B O 1
ATOM 4867 N N . GLY B 1 164 ? -3.314 -11.719 -3.893 1 91.31 164 GLY B N 1
ATOM 4868 C CA . GLY B 1 164 ? -4.762 -11.625 -4.023 1 91.31 164 GLY B CA 1
ATOM 4869 C C . GLY B 1 164 ? -5.355 -12.727 -4.887 1 91.31 164 GLY B C 1
ATOM 4870 O O . GLY B 1 164 ? -6.57 -12.914 -4.906 1 91.31 164 GLY B O 1
ATOM 4871 N N . GLU B 1 165 ? -4.473 -13.414 -5.594 1 94.25 165 GLU B N 1
ATOM 4872 C CA . GLU B 1 165 ? -4.973 -14.438 -6.512 1 94.25 165 GLU B CA 1
ATOM 4873 C C . GLU B 1 165 ? -3.984 -15.594 -6.641 1 94.25 165 GLU B C 1
ATOM 4875 O O . GLU B 1 165 ? -2.775 -15.406 -6.496 1 94.25 165 GLU B O 1
ATOM 4880 N N . VAL B 1 166 ? -4.559 -16.766 -6.879 1 97.88 166 VAL B N 1
ATOM 4881 C CA . VAL B 1 166 ? -3.83 -17.969 -7.238 1 97.88 166 VAL B CA 1
ATOM 4882 C C . VAL B 1 166 ? -4.578 -18.719 -8.344 1 97.88 166 VAL B C 1
ATOM 4884 O O . VAL B 1 166 ? -5.75 -18.438 -8.602 1 97.88 166 VAL B O 1
ATOM 4887 N N . LEU B 1 167 ? -3.898 -19.5 -9.031 1 97.81 167 LEU B N 1
ATOM 4888 C CA . LEU B 1 167 ? -4.555 -20.359 -10.008 1 97.81 167 LEU B CA 1
ATOM 4889 C C . LEU B 1 167 ? -4.805 -21.75 -9.414 1 97.81 167 LEU B C 1
ATOM 4891 O O . LEU B 1 167 ? -3.902 -22.344 -8.828 1 97.81 167 LEU B O 1
ATOM 4895 N N . VAL B 1 168 ? -6.008 -22.219 -9.461 1 98.31 168 VAL B N 1
ATOM 4896 C CA . VAL B 1 168 ? -6.355 -23.562 -9.016 1 98.31 168 VAL B CA 1
ATOM 4897 C C . VAL B 1 168 ? -6.949 -24.359 -10.172 1 98.31 168 VAL B C 1
ATOM 4899 O O . VAL B 1 168 ? -7.926 -23.938 -10.797 1 98.31 168 VAL B O 1
ATOM 4902 N N . ARG B 1 169 ? -6.371 -25.516 -10.516 1 97.81 169 ARG B N 1
ATOM 4903 C CA . ARG B 1 169 ? -6.828 -26.359 -11.609 1 97.81 169 ARG B CA 1
ATOM 4904 C C . ARG B 1 169 ? -7.062 -27.797 -11.133 1 97.81 169 ARG B C 1
ATOM 4906 O O . ARG B 1 169 ? -6.207 -28.375 -10.461 1 97.81 169 ARG B O 1
ATOM 4913 N N . PHE B 1 170 ? -8.195 -28.312 -11.484 1 98.44 170 PHE B N 1
ATOM 4914 C CA . PHE B 1 170 ? -8.531 -29.672 -11.07 1 98.44 170 PHE B CA 1
ATOM 4915 C C . PHE B 1 170 ? -8.375 -30.641 -12.234 1 98.44 170 PHE B C 1
ATOM 4917 O O . PHE B 1 170 ? -8.633 -30.297 -13.391 1 98.44 170 PHE B O 1
ATOM 4924 N N . CYS B 1 171 ? -8.008 -31.875 -11.898 1 97.56 171 CYS B N 1
ATOM 4925 C CA . CYS B 1 171 ? -7.934 -32.938 -12.898 1 97.56 171 CYS B CA 1
ATOM 4926 C C . CYS B 1 171 ? -9.297 -33.188 -13.523 1 97.56 171 CYS B C 1
ATOM 4928 O O . CYS B 1 171 ? -10.328 -32.938 -12.898 1 97.56 171 CYS B O 1
ATOM 4930 N N . ALA B 1 172 ? -9.289 -33.719 -14.688 1 97.06 172 ALA B N 1
ATOM 4931 C CA . ALA B 1 172 ? -10.516 -33.938 -15.445 1 97.06 172 ALA B CA 1
ATOM 4932 C C . ALA B 1 172 ? -11.344 -35.062 -14.844 1 97.06 172 ALA B C 1
ATOM 4934 O O . ALA B 1 172 ? -12.578 -35.031 -14.891 1 97.06 172 ALA B O 1
ATOM 4935 N N . LYS B 1 173 ? -10.664 -36.031 -14.234 1 97.38 173 LYS B N 1
ATOM 4936 C CA . LYS B 1 173 ? -11.336 -37.188 -13.664 1 97.38 173 LYS B CA 1
ATOM 4937 C C . LYS B 1 173 ? -11.047 -37.312 -12.172 1 97.38 173 LYS B C 1
ATOM 4939 O O . LYS B 1 173 ? -10.047 -36.781 -11.68 1 97.38 173 LYS B O 1
ATOM 4944 N N . LYS B 1 174 ? -11.977 -38 -11.508 1 97.81 174 LYS B N 1
ATOM 4945 C CA . LYS B 1 174 ? -11.773 -38.25 -10.086 1 97.81 174 LYS B CA 1
ATOM 4946 C C . LYS B 1 174 ? -10.57 -39.156 -9.852 1 97.81 174 LYS B C 1
ATOM 4948 O O . LYS B 1 174 ? -10.266 -40.031 -10.68 1 97.81 174 LYS B O 1
ATOM 4953 N N . TYR B 1 175 ? -10.023 -39 -8.789 1 97.19 175 TYR B N 1
ATOM 4954 C CA . TYR B 1 175 ? -8.789 -39.719 -8.453 1 97.19 175 TYR B CA 1
ATOM 4955 C C . TYR B 1 175 ? -9.047 -41.188 -8.188 1 97.19 175 TYR B C 1
ATOM 4957 O O . TYR B 1 175 ? -8.258 -42.031 -8.586 1 97.19 175 TYR B O 1
ATOM 4965 N N . HIS B 1 176 ? -10.086 -41.531 -7.504 1 96.25 176 HIS B N 1
ATOM 4966 C CA . HIS B 1 176 ? -10.406 -42.906 -7.16 1 96.25 176 HIS B CA 1
ATOM 4967 C C . HIS B 1 176 ? -11.562 -43.438 -8.008 1 96.25 176 HIS B C 1
ATOM 4969 O O . HIS B 1 176 ? -12.508 -42.688 -8.297 1 96.25 176 HIS B O 1
ATOM 4975 N N . PRO B 1 177 ? -11.609 -44.75 -8.273 1 95.94 177 PRO B N 1
ATOM 4976 C CA . PRO B 1 177 ? -10.516 -45.719 -8.125 1 95.94 177 PRO B CA 1
ATOM 4977 C C . PRO B 1 177 ? -9.305 -45.375 -8.992 1 95.94 177 PRO B C 1
ATOM 4979 O O . PRO B 1 177 ? -9.453 -45.094 -10.18 1 95.94 177 PRO B O 1
ATOM 4982 N N . PHE B 1 178 ? -8.188 -45.406 -8.445 1 91.38 178 PHE B N 1
ATOM 4983 C CA . PHE B 1 178 ? -6.961 -44.938 -9.078 1 91.38 178 PHE B CA 1
ATOM 4984 C C . PHE B 1 178 ? -6.512 -45.906 -10.172 1 91.38 178 PHE B C 1
ATOM 4986 O O . PHE B 1 178 ? -6.461 -47.125 -9.961 1 91.38 178 PHE B O 1
ATOM 4993 N N . ASP B 1 179 ? -6.277 -45.375 -11.336 1 90.06 179 ASP B N 1
ATOM 4994 C CA . ASP B 1 179 ? -5.723 -46.094 -12.484 1 90.06 179 ASP B CA 1
ATOM 4995 C C . ASP B 1 179 ? -4.508 -45.344 -13.047 1 90.06 179 ASP B C 1
ATOM 4997 O O . ASP B 1 179 ? -4.652 -44.312 -13.688 1 90.06 179 ASP B O 1
ATOM 5001 N N . PRO B 1 180 ? -3.35 -45.844 -12.844 1 85.38 180 PRO B N 1
ATOM 5002 C CA . PRO B 1 180 ? -2.137 -45.188 -13.305 1 85.38 180 PRO B CA 1
ATOM 5003 C C . PRO B 1 180 ? -2.131 -44.938 -14.82 1 85.38 180 PRO B C 1
ATOM 5005 O O . PRO B 1 180 ? -1.364 -44.125 -15.32 1 85.38 180 PRO B O 1
ATOM 5008 N N . LYS B 1 181 ? -2.904 -45.656 -15.547 1 86.06 181 LYS B N 1
ATOM 5009 C CA . LYS B 1 181 ? -2.955 -45.531 -17 1 86.06 181 LYS B CA 1
ATOM 5010 C C . LYS B 1 181 ? -3.832 -44.344 -17.406 1 86.06 181 LYS B C 1
ATOM 5012 O O . LYS B 1 181 ? -3.752 -43.875 -18.547 1 86.06 181 LYS B O 1
ATOM 5017 N N . THR B 1 182 ? -4.621 -43.906 -16.438 1 90.88 182 THR B N 1
ATOM 5018 C CA . THR B 1 182 ? -5.5 -42.75 -16.703 1 90.88 182 THR B CA 1
ATOM 5019 C C . THR B 1 182 ? -4.883 -41.469 -16.203 1 90.88 182 THR B C 1
ATOM 5021 O O . THR B 1 182 ? -5.121 -41.062 -15.055 1 90.88 182 THR B O 1
ATOM 5024 N N . LYS B 1 183 ? -4.195 -40.781 -17.047 1 89.25 183 LYS B N 1
ATOM 5025 C CA . LYS B 1 183 ? -3.453 -39.562 -16.688 1 89.25 183 LYS B CA 1
ATOM 5026 C C . LYS B 1 183 ? -4.395 -38.469 -16.188 1 89.25 183 LYS B C 1
ATOM 5028 O O . LYS B 1 183 ? -4.02 -37.656 -15.344 1 89.25 183 LYS B O 1
ATOM 5033 N N . GLU B 1 184 ? -5.582 -38.438 -16.656 1 93.94 184 GLU B N 1
ATOM 5034 C CA . GLU B 1 184 ? -6.559 -37.406 -16.344 1 93.94 184 GLU B CA 1
ATOM 5035 C C . GLU B 1 184 ? -6.926 -37.438 -14.859 1 93.94 184 GLU B C 1
ATOM 5037 O O . GLU B 1 184 ? -7.523 -36.5 -14.352 1 93.94 184 GLU B O 1
ATOM 5042 N N . GLN B 1 185 ? -6.543 -38.5 -14.141 1 94.31 185 GLN B N 1
ATOM 5043 C CA . GLN B 1 185 ? -6.863 -38.625 -12.719 1 94.31 185 GLN B CA 1
ATOM 5044 C C . GLN B 1 185 ? -5.824 -37.938 -11.859 1 94.31 185 GLN B C 1
ATOM 5046 O O . GLN B 1 185 ? -6.105 -37.562 -10.719 1 94.31 185 GLN B O 1
ATOM 5051 N N . TYR B 1 186 ? -4.625 -37.75 -12.484 1 91.81 186 TYR B N 1
ATOM 5052 C CA . TYR B 1 186 ? -3.592 -37.281 -11.562 1 91.81 186 TYR B CA 1
ATOM 5053 C C . TYR B 1 186 ? -2.684 -36.281 -12.227 1 91.81 186 TYR B C 1
ATOM 5055 O O . TYR B 1 186 ? -1.773 -35.719 -11.594 1 91.81 186 TYR B O 1
ATOM 5063 N N . VAL B 1 187 ? -2.959 -35.969 -13.453 1 89.62 187 VAL B N 1
ATOM 5064 C CA . VAL B 1 187 ? -2.234 -34.906 -14.164 1 89.62 187 VAL B CA 1
ATOM 5065 C C . VAL B 1 187 ? -3.201 -33.781 -14.57 1 89.62 187 VAL B C 1
ATOM 5067 O O . VAL B 1 187 ? -4.242 -34.062 -15.18 1 89.62 187 VAL B O 1
ATOM 5070 N N . VAL B 1 188 ? -2.854 -32.594 -14.156 1 91.31 188 VAL B N 1
ATOM 5071 C CA . VAL B 1 188 ? -3.607 -31.422 -14.602 1 91.31 188 VAL B CA 1
ATOM 5072 C C . VAL B 1 188 ? -3.191 -31.047 -16.016 1 91.31 188 VAL B C 1
ATOM 5074 O O . VAL B 1 188 ? -2.09 -30.531 -16.234 1 91.31 188 VAL B O 1
ATOM 5077 N N . GLY B 1 189 ? -3.977 -31.281 -16.984 1 86.94 189 GLY B N 1
ATOM 5078 C CA . GLY B 1 189 ? -3.688 -30.969 -18.359 1 86.94 189 GLY B CA 1
ATOM 5079 C C . GLY B 1 189 ? -4.406 -29.734 -18.859 1 86.94 189 GLY B C 1
ATOM 5080 O O . GLY B 1 189 ? -4.891 -28.922 -18.062 1 86.94 189 GLY B O 1
ATOM 5081 N N . ASP B 1 190 ? -4.48 -29.594 -20.109 1 83.69 190 ASP B N 1
ATOM 5082 C CA . ASP B 1 190 ? -5.125 -28.438 -20.719 1 83.69 190 ASP B CA 1
ATOM 5083 C C . ASP B 1 190 ? -6.633 -28.453 -20.484 1 83.69 190 ASP B C 1
ATOM 5085 O O . ASP B 1 190 ? -7.266 -27.406 -20.359 1 83.69 190 ASP B O 1
ATOM 5089 N N . ASN B 1 191 ? -7.117 -29.672 -20.469 1 89.31 191 ASN B N 1
ATOM 5090 C CA . ASN B 1 191 ? -8.555 -29.812 -20.25 1 89.31 191 ASN B CA 1
ATOM 5091 C C . ASN B 1 191 ? -8.875 -30.047 -18.781 1 89.31 191 ASN B C 1
ATOM 5093 O O . ASN B 1 191 ? -9.695 -30.891 -18.438 1 89.31 191 ASN B O 1
ATOM 5097 N N . TYR B 1 192 ? -8.25 -29.297 -18 1 95.31 192 TYR B N 1
ATOM 5098 C CA . TYR B 1 192 ? -8.5 -29.406 -16.562 1 95.31 192 TYR B CA 1
ATOM 5099 C C . TYR B 1 192 ? -9.906 -28.922 -16.219 1 95.31 192 TYR B C 1
ATOM 5101 O O . TYR B 1 192 ? -10.57 -28.281 -17.031 1 95.31 192 TYR B O 1
ATOM 5109 N N . THR B 1 193 ? -10.414 -29.297 -15.062 1 97.56 193 THR B N 1
ATOM 5110 C CA . THR B 1 193 ? -11.672 -28.812 -14.508 1 97.56 193 THR B CA 1
ATOM 5111 C C . THR B 1 193 ? -11.461 -27.5 -13.758 1 97.56 193 THR B C 1
ATOM 5113 O O . THR B 1 193 ? -10.734 -27.453 -12.766 1 97.56 193 THR B O 1
ATOM 5116 N N . PRO B 1 194 ? -12.062 -26.438 -14.234 1 97.19 194 PRO B N 1
ATOM 5117 C CA . PRO B 1 194 ? -11.898 -25.172 -13.531 1 97.19 194 PRO B CA 1
ATOM 5118 C C . PRO B 1 194 ? -12.672 -25.109 -12.219 1 97.19 194 PRO B C 1
ATOM 5120 O O . PRO B 1 194 ? -13.609 -25.891 -12.023 1 97.19 194 PRO B O 1
ATOM 5123 N N . MET B 1 195 ? -12.352 -24.266 -11.383 1 97.12 195 MET B N 1
ATOM 5124 C CA . MET B 1 195 ? -12.898 -24.172 -10.031 1 97.12 195 MET B CA 1
ATOM 5125 C C . MET B 1 195 ? -14.406 -23.969 -10.062 1 97.12 195 MET B C 1
ATOM 5127 O O . MET B 1 195 ? -15.125 -24.531 -9.227 1 97.12 195 MET B O 1
ATOM 5131 N N . TRP B 1 196 ? -14.945 -23.172 -10.992 1 97.12 196 TRP B N 1
ATOM 5132 C CA . TRP B 1 196 ? -16.359 -22.859 -11.047 1 97.12 196 TRP B CA 1
ATOM 5133 C C . TRP B 1 196 ? -17.188 -24.047 -11.547 1 97.12 196 TRP B C 1
ATOM 5135 O O . TRP B 1 196 ? -18.406 -23.969 -11.625 1 97.12 196 TRP B O 1
ATOM 5145 N N . GLN B 1 197 ? -16.562 -25.172 -11.844 1 97.06 197 GLN B N 1
ATOM 5146 C CA . GLN B 1 197 ? -17.25 -26.391 -12.234 1 97.06 197 GLN B CA 1
ATOM 5147 C C . GLN B 1 197 ? -17.125 -27.469 -11.148 1 97.06 197 GLN B C 1
ATOM 5149 O O . GLN B 1 197 ? -17.641 -28.578 -11.305 1 97.06 197 GLN B O 1
ATOM 5154 N N . VAL B 1 198 ? -16.422 -27.188 -10.125 1 97.69 198 VAL B N 1
ATOM 5155 C CA . VAL B 1 198 ? -16.328 -28.062 -8.969 1 97.69 198 VAL B CA 1
ATOM 5156 C C . VAL B 1 198 ? -17.5 -27.812 -8.031 1 97.69 198 VAL B C 1
ATOM 5158 O O . VAL B 1 198 ? -17.625 -26.734 -7.457 1 97.69 198 VAL B O 1
ATOM 5161 N N . PRO B 1 199 ? -18.344 -28.734 -7.75 1 96.62 199 PRO B N 1
ATOM 5162 C CA . PRO B 1 199 ? -19.641 -28.516 -7.09 1 96.62 199 PRO B CA 1
ATOM 5163 C C . PRO B 1 199 ? -19.5 -27.828 -5.734 1 96.62 199 PRO B C 1
ATOM 5165 O O . PRO B 1 199 ? -20.203 -26.859 -5.457 1 96.62 199 PRO B O 1
ATOM 5168 N N . SER B 1 200 ? -18.625 -28.25 -4.91 1 95.62 200 SER B N 1
ATOM 5169 C CA . SER B 1 200 ? -18.516 -27.734 -3.553 1 95.62 200 SER B CA 1
ATOM 5170 C C . SER B 1 200 ? -17.938 -26.312 -3.557 1 95.62 200 SER B C 1
ATOM 5172 O O . SER B 1 200 ? -18 -25.609 -2.551 1 95.62 200 SER B O 1
ATOM 5174 N N . LEU B 1 201 ? -17.312 -25.891 -4.719 1 97.06 201 LEU B N 1
ATOM 5175 C CA . LEU B 1 201 ? -16.625 -24.609 -4.773 1 97.06 201 LEU B CA 1
ATOM 5176 C C . LEU B 1 201 ? -17.422 -23.609 -5.602 1 97.06 201 LEU B C 1
ATOM 5178 O O . LEU B 1 201 ? -17.234 -22.391 -5.477 1 97.06 201 LEU B O 1
ATOM 5182 N N . LYS B 1 202 ? -18.297 -24.109 -6.371 1 94.75 202 LYS B N 1
ATOM 5183 C CA . LYS B 1 202 ? -19 -23.328 -7.379 1 94.75 202 LYS B CA 1
ATOM 5184 C C . LYS B 1 202 ? -19.75 -22.156 -6.738 1 94.75 202 LYS B C 1
ATOM 5186 O O . LYS B 1 202 ? -19.625 -21.016 -7.188 1 94.75 202 LYS B O 1
ATOM 5191 N N . GLU B 1 203 ? -20.469 -22.422 -5.719 1 90.75 203 GLU B N 1
ATOM 5192 C CA . GLU B 1 203 ? -21.281 -21.391 -5.082 1 90.75 203 GLU B CA 1
ATOM 5193 C C . GLU B 1 203 ? -20.406 -20.297 -4.492 1 90.75 203 GLU B C 1
ATOM 5195 O O . GLU B 1 203 ? -20.688 -19.109 -4.645 1 90.75 203 GLU B O 1
ATOM 5200 N N . ILE B 1 204 ? -19.328 -20.688 -3.877 1 93.75 204 ILE B N 1
ATOM 5201 C CA . ILE B 1 204 ? -18.422 -19.75 -3.227 1 93.75 204 ILE B CA 1
ATOM 5202 C C . ILE B 1 204 ? -17.719 -18.891 -4.281 1 93.75 204 ILE B C 1
ATOM 5204 O O . ILE B 1 204 ? -17.688 -17.656 -4.16 1 93.75 204 ILE B O 1
ATOM 5208 N N . PHE B 1 205 ? -17.312 -19.484 -5.289 1 95.94 205 PHE B N 1
ATOM 5209 C CA . PHE B 1 205 ? -16.516 -18.828 -6.316 1 95.94 205 PHE B CA 1
ATOM 5210 C C . PHE B 1 205 ? -17.391 -17.953 -7.207 1 95.94 205 PHE B C 1
ATOM 5212 O O . PHE B 1 205 ? -17.047 -16.812 -7.508 1 95.94 205 PHE B O 1
ATOM 5219 N N . THR B 1 206 ? -18.547 -18.406 -7.633 1 91.88 206 THR B N 1
ATOM 5220 C CA . THR B 1 206 ? -19.344 -17.734 -8.648 1 91.88 206 THR B CA 1
ATOM 5221 C C . THR B 1 206 ? -20.422 -16.875 -8.008 1 91.88 206 THR B C 1
ATOM 5223 O O . THR B 1 206 ? -20.656 -15.742 -8.43 1 91.88 206 THR B O 1
ATOM 5226 N N . GLU B 1 207 ? -21.109 -17.359 -7 1 86.38 207 GLU B N 1
ATOM 5227 C CA . GLU B 1 207 ? -22.219 -16.625 -6.414 1 86.38 207 GLU B CA 1
ATOM 5228 C C . GLU B 1 207 ? -21.734 -15.641 -5.355 1 86.38 207 GLU B C 1
ATOM 5230 O O . GLU B 1 207 ? -22.188 -14.492 -5.305 1 86.38 207 GLU B O 1
ATOM 5235 N N . MET B 1 208 ? -20.797 -16.156 -4.652 1 92.38 208 MET B N 1
ATOM 5236 C CA . MET B 1 208 ? -20.312 -15.289 -3.576 1 92.38 208 MET B CA 1
ATOM 5237 C C . MET B 1 208 ? -19.125 -14.445 -4.043 1 92.38 208 MET B C 1
ATOM 5239 O O . MET B 1 208 ? -18.672 -13.555 -3.324 1 92.38 208 MET B O 1
ATOM 5243 N N . GLU B 1 209 ? -18.609 -14.719 -5.211 1 95.56 209 GLU B N 1
ATOM 5244 C CA . GLU B 1 209 ? -17.609 -13.891 -5.887 1 95.56 209 GLU B CA 1
ATOM 5245 C C . GLU B 1 209 ? -16.312 -13.812 -5.078 1 95.56 209 GLU B C 1
ATOM 5247 O O . GLU B 1 209 ? -15.766 -12.727 -4.887 1 95.56 209 GLU B O 1
ATOM 5252 N N . PHE B 1 210 ? -15.914 -14.93 -4.539 1 96.56 210 PHE B N 1
ATOM 5253 C CA . PHE B 1 210 ? -14.609 -14.984 -3.895 1 96.56 210 PHE B CA 1
ATOM 5254 C C . PHE B 1 210 ? -13.516 -15.32 -4.906 1 96.56 210 PHE B C 1
ATOM 5256 O O . PHE B 1 210 ? -13.781 -15.961 -5.922 1 96.56 210 PHE B O 1
ATOM 5263 N N . SER B 1 211 ? -12.328 -14.859 -4.668 1 96.5 211 SER B N 1
ATOM 5264 C CA . SER B 1 211 ? -11.18 -15.18 -5.508 1 96.5 211 SER B CA 1
ATOM 5265 C C . SER B 1 211 ? -10.836 -16.672 -5.43 1 96.5 211 SER B C 1
ATOM 5267 O O . SER B 1 211 ? -11.359 -17.391 -4.574 1 96.5 211 SER B O 1
ATOM 5269 N N . PHE B 1 212 ? -9.984 -17.109 -6.312 1 97.81 212 PHE B N 1
ATOM 5270 C CA . PHE B 1 212 ? -9.484 -18.469 -6.246 1 97.81 212 PHE B CA 1
ATOM 5271 C C . PHE B 1 212 ? -8.875 -18.766 -4.879 1 97.81 212 PHE B C 1
ATOM 5273 O O . PHE B 1 212 ? -9.18 -19.781 -4.266 1 97.81 212 PHE B O 1
ATOM 5280 N N . LYS B 1 213 ? -8.117 -17.859 -4.402 1 97.31 213 LYS B N 1
ATOM 5281 C CA . LYS B 1 213 ? -7.402 -18.047 -3.143 1 97.31 213 LYS B CA 1
ATOM 5282 C C . LYS B 1 213 ? -8.375 -18.141 -1.97 1 97.31 213 LYS B C 1
ATOM 5284 O O . LYS B 1 213 ? -8.281 -19.062 -1.156 1 97.31 213 LYS B O 1
ATOM 5289 N N . ASN B 1 214 ? -9.281 -17.203 -1.931 1 96.38 214 ASN B N 1
ATOM 5290 C CA . ASN B 1 214 ? -10.195 -17.156 -0.79 1 96.38 214 ASN B CA 1
ATOM 5291 C C . ASN B 1 214 ? -11.172 -18.328 -0.815 1 96.38 214 ASN B C 1
ATOM 5293 O O . ASN B 1 214 ? -11.57 -18.828 0.236 1 96.38 214 ASN B O 1
ATOM 5297 N N . THR B 1 215 ? -11.578 -18.75 -2.018 1 97.38 215 THR B N 1
ATOM 5298 C CA . THR B 1 215 ? -12.438 -19.922 -2.148 1 97.38 215 THR B CA 1
ATOM 5299 C C . THR B 1 215 ? -11.727 -21.172 -1.624 1 97.38 215 THR B C 1
ATOM 5301 O O . THR B 1 215 ? -12.297 -21.922 -0.83 1 97.38 215 THR B O 1
ATOM 5304 N N . LEU B 1 216 ? -10.523 -21.312 -2.047 1 97.94 216 LEU B N 1
ATOM 5305 C CA . LEU B 1 216 ? -9.75 -22.469 -1.608 1 97.94 216 LEU B CA 1
ATOM 5306 C C . LEU B 1 216 ? -9.492 -22.406 -0.107 1 97.94 216 LEU B C 1
ATOM 5308 O O . LEU B 1 216 ? -9.625 -23.422 0.588 1 97.94 216 LEU B O 1
ATOM 5312 N N . HIS B 1 217 ? -9.094 -21.25 0.374 1 97.12 217 HIS B N 1
ATOM 5313 C CA . HIS B 1 217 ? -8.844 -21.078 1.801 1 97.12 217 HIS B CA 1
ATOM 5314 C C . HIS B 1 217 ? -10.062 -21.469 2.625 1 97.12 217 HIS B C 1
ATOM 5316 O O . HIS B 1 217 ? -9.945 -22.188 3.623 1 97.12 217 HIS B O 1
ATOM 5322 N N . TYR B 1 218 ? -11.211 -20.984 2.18 1 96.31 218 TYR B N 1
ATOM 5323 C CA . TYR B 1 218 ? -12.445 -21.297 2.896 1 96.31 218 TYR B CA 1
ATOM 5324 C C . TYR B 1 218 ? -12.711 -22.797 2.902 1 96.31 218 TYR B C 1
ATOM 5326 O O . TYR B 1 218 ? -13.039 -23.359 3.943 1 96.31 218 TYR B O 1
ATOM 5334 N N . GLN B 1 219 ? -12.594 -23.375 1.737 1 96.94 219 GLN B N 1
ATOM 5335 C CA . GLN B 1 219 ? -12.859 -24.812 1.611 1 96.94 219 GLN B CA 1
ATOM 5336 C C . GLN B 1 219 ? -11.969 -25.625 2.543 1 96.94 219 GLN B C 1
ATOM 5338 O O . GLN B 1 219 ? -12.453 -26.5 3.27 1 96.94 219 GLN B O 1
ATOM 5343 N N . ILE B 1 220 ? -10.727 -25.297 2.574 1 97.06 220 ILE B N 1
ATOM 5344 C CA . ILE B 1 220 ? -9.758 -26.047 3.361 1 97.06 220 ILE B CA 1
ATOM 5345 C C . ILE B 1 220 ? -9.961 -25.766 4.848 1 97.06 220 ILE B C 1
ATOM 5347 O O . ILE B 1 220 ? -9.969 -26.688 5.668 1 97.06 220 ILE B O 1
ATOM 5351 N N . SER B 1 221 ? -10.133 -24.484 5.191 1 96.12 221 SER B N 1
ATOM 5352 C CA . SER B 1 221 ? -10.32 -24.125 6.594 1 96.12 221 SER B CA 1
ATOM 5353 C C . SER B 1 221 ? -11.594 -24.734 7.156 1 96.12 221 SER B C 1
ATOM 5355 O O . SER B 1 221 ? -11.633 -25.141 8.32 1 96.12 221 SER B O 1
ATOM 5357 N N . ASN B 1 222 ? -12.641 -24.781 6.344 1 94.31 222 ASN B N 1
ATOM 5358 C CA . ASN B 1 222 ? -13.914 -25.359 6.773 1 94.31 222 ASN B CA 1
ATOM 5359 C C . ASN B 1 222 ? -13.812 -26.859 7 1 94.31 222 ASN B C 1
ATOM 5361 O O . ASN B 1 222 ? -14.484 -27.406 7.871 1 94.31 222 ASN B O 1
ATOM 5365 N N . LYS B 1 223 ? -13.039 -27.547 6.25 1 95.25 223 LYS B N 1
ATOM 5366 C CA . LYS B 1 223 ? -12.906 -29 6.332 1 95.25 223 LYS B CA 1
ATOM 5367 C C . LYS B 1 223 ? -11.875 -29.406 7.379 1 95.25 223 LYS B C 1
ATOM 5369 O O . LYS B 1 223 ? -11.922 -30.516 7.91 1 95.25 223 LYS B O 1
ATOM 5374 N N . THR B 1 224 ? -10.961 -28.516 7.648 1 95.81 224 THR B N 1
ATOM 5375 C CA . THR B 1 224 ? -9.906 -28.797 8.617 1 95.81 224 THR B CA 1
ATOM 5376 C C . THR B 1 224 ? -9.922 -27.766 9.742 1 95.81 224 THR B C 1
ATOM 5378 O O . THR B 1 224 ? -10.742 -27.844 10.656 1 95.81 224 THR B O 1
ATOM 5381 N N . SER B 1 225 ? -9.094 -26.656 9.68 1 95.81 225 SER B N 1
ATOM 5382 C CA . SER B 1 225 ? -9.078 -25.516 10.594 1 95.81 225 SER B CA 1
ATOM 5383 C C . SER B 1 225 ? -8.406 -24.312 9.953 1 95.81 225 SER B C 1
ATOM 5385 O O . SER B 1 225 ? -7.648 -24.453 8.992 1 95.81 225 SER B O 1
ATOM 5387 N N . GLU B 1 226 ? -8.703 -23.234 10.492 1 94.44 226 GLU B N 1
ATOM 5388 C CA . GLU B 1 226 ? -8.086 -22 10.039 1 94.44 226 GLU B CA 1
ATOM 5389 C C . GLU B 1 226 ? -6.566 -22.062 10.18 1 94.44 226 GLU B C 1
ATOM 5391 O O . GLU B 1 226 ? -5.84 -21.609 9.297 1 94.44 226 GLU B O 1
ATOM 5396 N N . ASN B 1 227 ? -6.16 -22.594 11.227 1 96.31 227 ASN B N 1
ATOM 5397 C CA . ASN B 1 227 ? -4.73 -22.688 11.492 1 96.31 227 ASN B CA 1
ATOM 5398 C C . ASN B 1 227 ? -4.023 -23.562 10.453 1 96.31 227 ASN B C 1
ATOM 5400 O O . ASN B 1 227 ? -2.943 -23.203 9.977 1 96.31 227 ASN B O 1
ATOM 5404 N N . ARG B 1 228 ? -4.602 -24.641 10.117 1 97.12 228 ARG B N 1
ATOM 5405 C CA . ARG B 1 228 ? -3.996 -25.547 9.141 1 97.12 228 ARG B CA 1
ATOM 5406 C C . ARG B 1 228 ? -3.953 -24.906 7.758 1 97.12 228 ARG B C 1
ATOM 5408 O O . ARG B 1 228 ? -2.965 -25.047 7.035 1 97.12 228 ARG B O 1
ATOM 5415 N N . ALA B 1 229 ? -5.051 -24.25 7.406 1 96.88 229 ALA B N 1
ATOM 5416 C CA . ALA B 1 229 ? -5.086 -23.562 6.125 1 96.88 229 ALA B CA 1
ATOM 5417 C C . ALA B 1 229 ? -4.008 -22.469 6.055 1 96.88 229 ALA B C 1
ATOM 5419 O O . ALA B 1 229 ? -3.305 -22.359 5.051 1 96.88 229 ALA B O 1
ATOM 5420 N N . ASN B 1 230 ? -3.873 -21.75 7.141 1 96.62 230 ASN B N 1
ATOM 5421 C CA . ASN B 1 230 ? -2.85 -20.719 7.199 1 96.62 230 ASN B CA 1
ATOM 5422 C C . ASN B 1 230 ? -1.446 -21.312 7.098 1 96.62 230 ASN B C 1
ATOM 5424 O O . ASN B 1 230 ? -0.574 -20.734 6.441 1 96.62 230 ASN B O 1
ATOM 5428 N N . GLN B 1 231 ? -1.254 -22.359 7.75 1 97.56 231 GLN B N 1
ATOM 5429 C CA . GLN B 1 231 ? 0.046 -23.031 7.703 1 97.56 231 GLN B CA 1
ATOM 5430 C C . GLN B 1 231 ? 0.378 -23.484 6.285 1 97.56 231 GLN B C 1
ATOM 5432 O O . GLN B 1 231 ? 1.528 -23.391 5.852 1 97.56 231 GLN B O 1
ATOM 5437 N N . MET B 1 232 ? -0.602 -24 5.613 1 97.75 232 MET B N 1
ATOM 5438 C CA . MET B 1 232 ? -0.413 -24.422 4.23 1 97.75 232 MET B CA 1
ATOM 5439 C C . MET B 1 232 ? 0.124 -23.281 3.379 1 97.75 232 MET B C 1
ATOM 5441 O O . MET B 1 232 ? 1.099 -23.453 2.645 1 97.75 232 MET B O 1
ATOM 5445 N N . TRP B 1 233 ? -0.512 -22.156 3.496 1 97.75 233 TRP B N 1
ATOM 5446 C CA . TRP B 1 233 ? -0.069 -21 2.727 1 97.75 233 TRP B CA 1
ATOM 5447 C C . TRP B 1 233 ? 1.339 -20.578 3.135 1 97.75 233 TRP B C 1
ATOM 5449 O O . TRP B 1 233 ? 2.16 -20.219 2.285 1 97.75 233 TRP B O 1
ATOM 5459 N N . SER B 1 234 ? 1.625 -20.609 4.41 1 96.81 234 SER B N 1
ATOM 5460 C CA . SER B 1 234 ? 2.959 -20.281 4.906 1 96.81 234 SER B CA 1
ATOM 5461 C C . SER B 1 234 ? 4.004 -21.25 4.348 1 96.81 234 SER B C 1
ATOM 5463 O O . SER B 1 234 ? 5.109 -20.828 3.992 1 96.81 234 SER B O 1
ATOM 5465 N N . ASP B 1 235 ? 3.639 -22.5 4.285 1 97.75 235 ASP B N 1
ATOM 5466 C CA . ASP B 1 235 ? 4.547 -23.516 3.744 1 97.75 235 ASP B CA 1
ATOM 5467 C C . ASP B 1 235 ? 4.832 -23.25 2.268 1 97.75 235 ASP B C 1
ATOM 5469 O O . ASP B 1 235 ? 5.961 -23.438 1.807 1 97.75 235 ASP B O 1
ATOM 5473 N N . ILE B 1 236 ? 3.844 -22.859 1.555 1 98.25 236 ILE B N 1
ATOM 5474 C CA . ILE B 1 236 ? 4.008 -22.531 0.141 1 98.25 236 ILE B CA 1
ATOM 5475 C C . ILE B 1 236 ? 4.992 -21.375 -0.015 1 98.25 236 ILE B C 1
ATOM 5477 O O . ILE B 1 236 ? 5.918 -21.453 -0.829 1 98.25 236 ILE B O 1
ATOM 5481 N N . GLU B 1 237 ? 4.824 -20.359 0.775 1 97.31 237 GLU B N 1
ATOM 5482 C CA . GLU B 1 237 ? 5.723 -19.219 0.724 1 97.31 237 GLU B CA 1
ATOM 5483 C C . GLU B 1 237 ? 7.148 -19.609 1.095 1 97.31 237 GLU B C 1
ATOM 5485 O O . GLU B 1 237 ? 8.109 -19.172 0.455 1 97.31 237 GLU B O 1
ATOM 5490 N N . GLU B 1 238 ? 7.246 -20.438 2.068 1 96.06 238 GLU B N 1
ATOM 5491 C CA . GLU B 1 238 ? 8.562 -20.891 2.502 1 96.06 238 GLU B CA 1
ATOM 5492 C C . GLU B 1 238 ? 9.242 -21.719 1.41 1 96.06 238 GLU B C 1
ATOM 5494 O O . GLU B 1 238 ? 10.461 -21.609 1.216 1 96.06 238 GLU B O 1
ATOM 5499 N N . ALA B 1 239 ? 8.492 -22.531 0.768 1 96.75 239 ALA B N 1
ATOM 5500 C CA . ALA B 1 239 ? 9.039 -23.328 -0.326 1 96.75 239 ALA B CA 1
ATOM 5501 C C . ALA B 1 239 ? 9.617 -22.422 -1.419 1 96.75 239 ALA B C 1
ATOM 5503 O O . ALA B 1 239 ? 10.734 -22.656 -1.882 1 96.75 239 ALA B O 1
ATOM 5504 N N . ILE B 1 240 ? 8.898 -21.422 -1.78 1 97.75 240 ILE B N 1
ATOM 5505 C CA . ILE B 1 240 ? 9.336 -20.5 -2.822 1 97.75 240 ILE B CA 1
ATOM 5506 C C . ILE B 1 240 ? 10.609 -19.781 -2.375 1 97.75 240 ILE B C 1
ATOM 5508 O O . ILE B 1 240 ? 11.57 -19.688 -3.135 1 97.75 240 ILE B O 1
ATOM 5512 N N . LEU B 1 241 ? 10.586 -19.344 -1.154 1 95.69 241 LEU B N 1
ATOM 5513 C CA . LEU B 1 241 ? 11.734 -18.625 -0.606 1 95.69 241 LEU B CA 1
ATOM 5514 C C . LEU B 1 241 ? 12.977 -19.516 -0.608 1 95.69 241 LEU B C 1
ATOM 5516 O O . LEU B 1 241 ? 14.062 -19.062 -0.963 1 95.69 241 LEU B O 1
ATOM 5520 N N . THR B 1 242 ? 12.789 -20.719 -0.263 1 94.69 242 THR B N 1
ATOM 5521 C CA . THR B 1 242 ? 13.906 -21.656 -0.189 1 94.69 242 THR B CA 1
ATOM 5522 C C . THR B 1 242 ? 14.531 -21.859 -1.565 1 94.69 242 THR B C 1
ATOM 5524 O O . THR B 1 242 ? 15.758 -21.906 -1.698 1 94.69 242 THR B O 1
ATOM 5527 N N . VAL B 1 243 ? 13.727 -21.938 -2.553 1 95.5 243 VAL B N 1
ATOM 5528 C CA . VAL B 1 243 ? 14.219 -22.125 -3.914 1 95.5 243 VAL B CA 1
ATOM 5529 C C . VAL B 1 243 ? 15.094 -20.938 -4.316 1 95.5 243 VAL B C 1
ATOM 5531 O O . VAL B 1 243 ? 16.219 -21.109 -4.793 1 95.5 243 VAL B O 1
ATOM 5534 N N . TYR B 1 244 ? 14.641 -19.75 -4.102 1 96.56 244 TYR B N 1
ATOM 5535 C CA . TYR B 1 244 ? 15.359 -18.562 -4.547 1 96.56 244 TYR B CA 1
ATOM 5536 C C . TYR B 1 244 ? 16.641 -18.375 -3.738 1 96.56 244 TYR B C 1
ATOM 5538 O O . TYR B 1 244 ? 17.672 -17.969 -4.281 1 96.56 244 TYR B O 1
ATOM 5546 N N . LYS B 1 245 ? 16.562 -18.641 -2.459 1 93.69 245 LYS B N 1
ATOM 5547 C CA . LYS B 1 245 ? 17.781 -18.547 -1.642 1 93.69 245 LYS B CA 1
ATOM 5548 C C . LYS B 1 245 ? 18.844 -19.547 -2.109 1 93.69 245 LYS B C 1
ATOM 5550 O O . LYS B 1 245 ? 20.016 -19.203 -2.17 1 93.69 245 LYS B O 1
ATOM 5555 N N . ASP B 1 246 ? 18.375 -20.688 -2.441 1 93.56 246 ASP B N 1
ATOM 5556 C CA . ASP B 1 246 ? 19.281 -21.734 -2.893 1 93.56 246 ASP B CA 1
ATOM 5557 C C . ASP B 1 246 ? 19.938 -21.359 -4.215 1 93.56 246 ASP B C 1
ATOM 5559 O O . ASP B 1 246 ? 21.109 -21.688 -4.449 1 93.56 246 ASP B O 1
ATOM 5563 N N . LYS B 1 247 ? 19.219 -20.703 -5.078 1 95.25 247 LYS B N 1
ATOM 5564 C CA . LYS B 1 247 ? 19.719 -20.453 -6.43 1 95.25 247 LYS B CA 1
ATOM 5565 C C . LYS B 1 247 ? 20.266 -19.031 -6.551 1 95.25 247 LYS B C 1
ATOM 5567 O O . LYS B 1 247 ? 20.719 -18.625 -7.625 1 95.25 247 LYS B O 1
ATOM 5572 N N . GLU B 1 248 ? 20.297 -18.281 -5.535 1 95.69 248 GLU B N 1
ATOM 5573 C CA . GLU B 1 248 ? 20.656 -16.859 -5.543 1 95.69 248 GLU B CA 1
ATOM 5574 C C . GLU B 1 248 ? 22.031 -16.641 -6.148 1 95.69 248 GLU B C 1
ATOM 5576 O O . GLU B 1 248 ? 22.203 -15.797 -7.023 1 95.69 248 GLU B O 1
ATOM 5581 N N . SER B 1 249 ? 23.031 -17.438 -5.707 1 95.69 249 SER B N 1
ATOM 5582 C CA . SER B 1 249 ? 24.406 -17.25 -6.184 1 95.69 249 SER B CA 1
ATOM 5583 C C . SER B 1 249 ? 24.5 -17.5 -7.684 1 95.69 249 SER B C 1
ATOM 5585 O O . SER B 1 249 ? 25.219 -16.797 -8.391 1 95.69 249 SER B O 1
ATOM 5587 N N . LYS B 1 250 ? 23.781 -18.516 -8.148 1 95.38 250 LYS B N 1
ATOM 5588 C CA . LYS B 1 250 ? 23.797 -18.828 -9.578 1 95.38 250 LYS B CA 1
ATOM 5589 C C . LYS B 1 250 ? 23.141 -17.734 -10.398 1 95.38 250 LYS B C 1
ATOM 5591 O O . LYS B 1 250 ? 23.594 -17.406 -11.5 1 95.38 250 LYS B O 1
ATOM 5596 N N . LEU B 1 251 ? 22.109 -17.172 -9.859 1 96.38 251 LEU B N 1
ATOM 5597 C CA . LEU B 1 251 ? 21.438 -16.047 -10.516 1 96.38 251 LEU B CA 1
ATOM 5598 C C . LEU B 1 251 ? 22.375 -14.844 -10.617 1 96.38 251 LEU B C 1
ATOM 5600 O O . LEU B 1 251 ? 22.484 -14.227 -11.68 1 96.38 251 LEU B O 1
ATOM 5604 N N . ILE B 1 252 ? 23.062 -14.523 -9.539 1 96.88 252 ILE B N 1
ATOM 5605 C CA . ILE B 1 252 ? 23.969 -13.398 -9.492 1 96.88 252 ILE B CA 1
ATOM 5606 C C . ILE B 1 252 ? 25.109 -13.609 -10.492 1 96.88 252 ILE B C 1
ATOM 5608 O O . ILE B 1 252 ? 25.453 -12.703 -11.25 1 96.88 252 ILE B O 1
ATOM 5612 N N . GLU B 1 253 ? 25.625 -14.812 -10.531 1 97.06 253 GLU B N 1
ATOM 5613 C CA . GLU B 1 253 ? 26.703 -15.141 -11.453 1 97.06 253 GLU B CA 1
ATOM 5614 C C . GLU B 1 253 ? 26.266 -15.008 -12.906 1 97.06 253 GLU B C 1
ATOM 5616 O O . GLU B 1 253 ? 27 -14.469 -13.734 1 97.06 253 GLU B O 1
ATOM 5621 N N . SER B 1 254 ? 25.062 -15.484 -13.172 1 95.69 254 SER B N 1
ATOM 5622 C CA . SER B 1 254 ? 24.531 -15.438 -14.531 1 95.69 254 SER B CA 1
ATOM 5623 C C . SER B 1 254 ? 24.328 -14 -14.992 1 95.69 254 SER B C 1
ATOM 5625 O O . SER B 1 254 ? 24.391 -13.711 -16.188 1 95.69 254 SER B O 1
ATOM 5627 N N . ALA B 1 255 ? 24.062 -13.086 -14.055 1 95.44 255 ALA B N 1
ATOM 5628 C CA . ALA B 1 255 ? 23.75 -11.703 -14.398 1 95.44 255 ALA B CA 1
ATOM 5629 C C . ALA B 1 255 ? 25 -10.828 -14.32 1 95.44 255 ALA B C 1
ATOM 5631 O O . ALA B 1 255 ? 24.938 -9.633 -14.609 1 95.44 255 ALA B O 1
ATOM 5632 N N . ALA B 1 256 ? 26.141 -11.375 -14.008 1 94.31 256 ALA B N 1
ATOM 5633 C CA . ALA B 1 256 ? 27.359 -10.625 -13.719 1 94.31 256 ALA B CA 1
ATOM 5634 C C . ALA B 1 256 ? 27.859 -9.891 -14.961 1 94.31 256 ALA B C 1
ATOM 5636 O O . ALA B 1 256 ? 28.547 -8.875 -14.852 1 94.31 256 ALA B O 1
ATOM 5637 N N . LYS B 1 257 ? 27.578 -10.359 -16.078 1 92.06 257 LYS B N 1
ATOM 5638 C CA . LYS B 1 257 ? 28.094 -9.766 -17.297 1 92.06 257 LYS B CA 1
ATOM 5639 C C . LYS B 1 257 ? 27.359 -8.469 -17.625 1 92.06 257 LYS B C 1
ATOM 5641 O O . LYS B 1 257 ? 27.812 -7.684 -18.469 1 92.06 257 LYS B O 1
ATOM 5646 N N . TYR B 1 258 ? 26.234 -8.266 -17.062 1 93.62 258 TYR B N 1
ATOM 5647 C CA . TYR B 1 258 ? 25.469 -7.043 -17.297 1 93.62 258 TYR B CA 1
ATOM 5648 C C . TYR B 1 258 ? 25.875 -5.941 -16.328 1 93.62 258 TYR B C 1
ATOM 5650 O O . TYR B 1 258 ? 26.297 -6.223 -15.203 1 93.62 258 TYR B O 1
ATOM 5658 N N . LYS B 1 259 ? 25.766 -4.719 -16.75 1 90.44 259 LYS B N 1
ATOM 5659 C CA . LYS B 1 259 ? 26.172 -3.561 -15.953 1 90.44 259 LYS B CA 1
ATOM 5660 C C . LYS B 1 259 ? 25.391 -3.48 -14.648 1 90.44 259 LYS B C 1
ATOM 5662 O O . LYS B 1 259 ? 25.938 -3.1 -13.617 1 90.44 259 LYS B O 1
ATOM 5667 N N . THR B 1 260 ? 24.125 -3.814 -14.727 1 93.19 260 THR B N 1
ATOM 5668 C CA . THR B 1 260 ? 23.234 -3.812 -13.578 1 93.19 260 THR B CA 1
ATOM 5669 C C . THR B 1 260 ? 22.125 -4.848 -13.75 1 93.19 260 THR B C 1
ATOM 5671 O O . THR B 1 260 ? 21.875 -5.305 -14.867 1 93.19 260 THR B O 1
ATOM 5674 N N . THR B 1 261 ? 21.594 -5.223 -12.648 1 94.94 261 THR B N 1
ATOM 5675 C CA . THR B 1 261 ? 20.5 -6.172 -12.711 1 94.94 261 THR B CA 1
ATOM 5676 C C . THR B 1 261 ? 19.156 -5.461 -12.508 1 94.94 261 THR B C 1
ATOM 5678 O O . THR B 1 261 ? 18.109 -6.109 -12.438 1 94.94 261 THR B O 1
ATOM 5681 N N . ARG B 1 262 ? 19.172 -4.145 -12.43 1 95 262 ARG B N 1
ATOM 5682 C CA . ARG B 1 262 ? 17.984 -3.361 -12.125 1 95 262 ARG B CA 1
ATOM 5683 C C . ARG B 1 262 ? 17.031 -3.32 -13.312 1 95 262 ARG B C 1
ATOM 5685 O O . ARG B 1 262 ? 15.859 -2.943 -13.172 1 95 262 ARG B O 1
ATOM 5692 N N . ASN B 1 263 ? 17.531 -3.793 -14.461 1 96.88 263 ASN B N 1
ATOM 5693 C CA . ASN B 1 263 ? 16.734 -3.764 -15.688 1 96.88 263 ASN B CA 1
ATOM 5694 C C . ASN B 1 263 ? 15.805 -4.973 -15.789 1 96.88 263 ASN B C 1
ATOM 5696 O O . ASN B 1 263 ? 14.922 -5.016 -16.641 1 96.88 263 ASN B O 1
ATOM 5700 N N . PHE B 1 264 ? 15.969 -5.883 -14.914 1 97.81 264 PHE B N 1
ATOM 5701 C CA . PHE B 1 264 ? 15.312 -7.168 -15.117 1 97.81 264 PHE B CA 1
ATOM 5702 C C . PHE B 1 264 ? 14.234 -7.398 -14.07 1 97.81 264 PHE B C 1
ATOM 5704 O O . PHE B 1 264 ? 14.344 -6.922 -12.938 1 97.81 264 PHE B O 1
ATOM 5711 N N . PHE B 1 265 ? 13.211 -8.07 -14.398 1 98.31 265 PHE B N 1
ATOM 5712 C CA . PHE B 1 265 ? 12.195 -8.633 -13.516 1 98.31 265 PHE B CA 1
ATOM 5713 C C . PHE B 1 265 ? 11.648 -9.938 -14.078 1 98.31 265 PHE B C 1
ATOM 5715 O O . PHE B 1 265 ? 11.805 -10.227 -15.266 1 98.31 265 PHE B O 1
ATOM 5722 N N . GLU B 1 266 ? 11.094 -10.75 -13.203 1 98.19 266 GLU B N 1
ATOM 5723 C CA . GLU B 1 266 ? 10.641 -12.055 -13.68 1 98.19 266 GLU B CA 1
ATOM 5724 C C . GLU B 1 266 ? 9.43 -12.539 -12.891 1 98.19 266 GLU B C 1
ATOM 5726 O O . GLU B 1 266 ? 9.445 -12.531 -11.656 1 98.19 266 GLU B O 1
ATOM 5731 N N . MET B 1 267 ? 8.445 -12.852 -13.609 1 98 267 MET B N 1
ATOM 5732 C CA . MET B 1 267 ? 7.305 -13.531 -12.992 1 98 267 MET B CA 1
ATOM 5733 C C . MET B 1 267 ? 7.289 -15.008 -13.352 1 98 267 MET B C 1
ATOM 5735 O O . MET B 1 267 ? 7.352 -15.367 -14.531 1 98 267 MET B O 1
ATOM 5739 N N . VAL B 1 268 ? 7.266 -15.828 -12.391 1 98.06 268 VAL B N 1
ATOM 5740 C CA . VAL B 1 268 ? 7.152 -17.281 -12.547 1 98.06 268 VAL B CA 1
ATOM 5741 C C . VAL B 1 268 ? 5.93 -17.781 -11.789 1 98.06 268 VAL B C 1
ATOM 5743 O O . VAL B 1 268 ? 5.461 -17.141 -10.852 1 98.06 268 VAL B O 1
ATOM 5746 N N . ARG B 1 269 ? 5.379 -18.797 -12.273 1 98.12 269 ARG B N 1
ATOM 5747 C CA . ARG B 1 269 ? 4.32 -19.469 -11.516 1 98.12 269 ARG B CA 1
ATOM 5748 C C . ARG B 1 269 ? 4.816 -20.766 -10.898 1 98.12 269 ARG B C 1
ATOM 5750 O O . ARG B 1 269 ? 5.203 -21.688 -11.617 1 98.12 269 ARG B O 1
ATOM 5757 N N . PHE B 1 270 ? 4.809 -20.859 -9.617 1 97.75 270 PHE B N 1
ATOM 5758 C CA . PHE B 1 270 ? 5.113 -22.094 -8.898 1 97.75 270 PHE B CA 1
ATOM 5759 C C . PHE B 1 270 ? 3.861 -22.953 -8.734 1 97.75 270 PHE B C 1
ATOM 5761 O O . PHE B 1 270 ? 2.832 -22.469 -8.258 1 97.75 270 PHE B O 1
ATOM 5768 N N . ASP B 1 271 ? 3.961 -24.188 -9.117 1 96.06 271 ASP B N 1
ATOM 5769 C CA . ASP B 1 271 ? 2.83 -25.109 -9.008 1 96.06 271 ASP B CA 1
ATOM 5770 C C . ASP B 1 271 ? 3.031 -26.094 -7.859 1 96.06 271 ASP B C 1
ATOM 5772 O O . ASP B 1 271 ? 4.074 -26.75 -7.773 1 96.06 271 ASP B O 1
ATOM 5776 N N . PHE B 1 272 ? 2.01 -26.172 -7.047 1 97.38 272 PHE B N 1
ATOM 5777 C CA . PHE B 1 272 ? 2.08 -27.031 -5.859 1 97.38 272 PHE B CA 1
ATOM 5778 C C . PHE B 1 272 ? 0.953 -28.047 -5.859 1 97.38 272 PHE B C 1
ATOM 5780 O O . PHE B 1 272 ? -0.097 -27.828 -6.469 1 97.38 272 PHE B O 1
ATOM 5787 N N . VAL B 1 273 ? 1.179 -29.125 -5.176 1 96.38 273 VAL B N 1
ATOM 5788 C CA . VAL B 1 273 ? 0.135 -30.094 -4.824 1 96.38 273 VAL B CA 1
ATOM 5789 C C . VAL B 1 273 ? 0.157 -30.344 -3.318 1 96.38 273 VAL B C 1
ATOM 5791 O O . VAL B 1 273 ? 1.163 -30.078 -2.652 1 96.38 273 VAL B O 1
ATOM 5794 N N . LEU B 1 274 ? -0.982 -30.734 -2.854 1 97.5 274 LEU B N 1
ATOM 5795 C CA . LEU B 1 274 ? -1.13 -31.047 -1.438 1 97.5 274 LEU B CA 1
ATOM 5796 C C . LEU B 1 274 ? -1.366 -32.531 -1.234 1 97.5 274 LEU B C 1
ATOM 5798 O O . LEU B 1 274 ? -1.989 -33.188 -2.074 1 97.5 274 LEU B O 1
ATOM 5802 N N . ASP B 1 275 ? -0.868 -33.062 -0.168 1 96 275 ASP B N 1
ATOM 5803 C CA . ASP B 1 275 ? -1.291 -34.406 0.204 1 96 275 ASP B CA 1
ATOM 5804 C C . ASP B 1 275 ? -2.455 -34.375 1.19 1 96 275 ASP B C 1
ATOM 5806 O O . ASP B 1 275 ? -2.959 -33.281 1.52 1 96 275 ASP B O 1
ATOM 5810 N N . GLU B 1 276 ? -2.889 -35.469 1.656 1 95.62 276 GLU B N 1
ATOM 5811 C CA . GLU B 1 276 ? -4.094 -35.594 2.473 1 95.62 276 GLU B CA 1
ATOM 5812 C C . GLU B 1 276 ? -3.926 -34.875 3.809 1 95.62 276 GLU B C 1
ATOM 5814 O O . GLU B 1 276 ? -4.91 -34.5 4.441 1 95.62 276 GLU B O 1
ATOM 5819 N N . ASP B 1 277 ? -2.686 -34.625 4.246 1 95.38 277 ASP B N 1
ATOM 5820 C CA . ASP B 1 277 ? -2.402 -33.938 5.504 1 95.38 277 ASP B CA 1
ATOM 5821 C C . ASP B 1 277 ? -2.061 -32.469 5.266 1 95.38 277 ASP B C 1
ATOM 5823 O O . ASP B 1 277 ? -1.572 -31.797 6.164 1 95.38 277 ASP B O 1
ATOM 5827 N N . LEU B 1 278 ? -2.184 -31.969 4.02 1 97.25 278 LEU B N 1
ATOM 5828 C CA . LEU B 1 278 ? -2.002 -30.578 3.588 1 97.25 278 LEU B CA 1
ATOM 5829 C C . LEU B 1 278 ? -0.522 -30.219 3.559 1 97.25 278 LEU B C 1
ATOM 5831 O O . LEU B 1 278 ? -0.171 -29.031 3.629 1 97.25 278 LEU B O 1
ATOM 5835 N N . ASN B 1 279 ? 0.312 -31.297 3.537 1 96.31 279 ASN B N 1
ATOM 5836 C CA . ASN B 1 279 ? 1.705 -31 3.227 1 96.31 279 ASN B CA 1
ATOM 5837 C C . ASN B 1 279 ? 1.86 -30.484 1.797 1 96.31 279 ASN B C 1
ATOM 5839 O O . ASN B 1 279 ? 1.209 -30.984 0.879 1 96.31 279 ASN B O 1
ATOM 5843 N N . VAL B 1 280 ? 2.756 -29.578 1.673 1 97.06 280 VAL B N 1
ATOM 5844 C CA . VAL B 1 280 ? 2.91 -28.891 0.401 1 97.06 280 VAL B CA 1
ATOM 5845 C C . VAL B 1 280 ? 4.047 -29.516 -0.4 1 97.06 280 VAL B C 1
ATOM 5847 O O . VAL B 1 280 ? 5.121 -29.781 0.143 1 97.06 280 VAL B O 1
ATOM 5850 N N . TYR B 1 281 ? 3.812 -29.719 -1.681 1 94.44 281 TYR B N 1
ATOM 5851 C CA . TYR B 1 281 ? 4.84 -30.266 -2.57 1 94.44 281 TYR B CA 1
ATOM 5852 C C . TYR B 1 281 ? 4.969 -29.406 -3.828 1 94.44 281 TYR B C 1
ATOM 5854 O O . TYR B 1 281 ? 3.992 -29.219 -4.559 1 94.44 281 TYR B O 1
ATOM 5862 N N . LEU B 1 282 ? 6.141 -28.922 -4.031 1 94.81 282 LEU B N 1
ATOM 5863 C CA . LEU B 1 282 ? 6.438 -28.141 -5.227 1 94.81 282 LEU B CA 1
ATOM 5864 C C . LEU B 1 282 ? 6.605 -29.047 -6.441 1 94.81 282 LEU B C 1
ATOM 5866 O O . LEU B 1 282 ? 7.438 -29.953 -6.438 1 94.81 282 LEU B O 1
ATOM 5870 N N . MET B 1 283 ? 5.875 -28.797 -7.5 1 89 283 MET B N 1
ATOM 5871 C CA . MET B 1 283 ? 5.906 -29.641 -8.688 1 89 283 MET B CA 1
ATOM 5872 C C . MET B 1 283 ? 6.766 -29.016 -9.781 1 89 283 MET B C 1
ATOM 5874 O O . MET B 1 283 ? 7.566 -29.703 -10.414 1 89 283 MET B O 1
ATOM 5878 N N . GLU B 1 284 ? 6.574 -27.797 -9.992 1 89.62 284 GLU B N 1
ATOM 5879 C CA . GLU B 1 284 ? 7.316 -27.125 -11.055 1 89.62 284 GLU B CA 1
ATOM 5880 C C . GLU B 1 284 ? 7.23 -25.609 -10.914 1 89.62 284 GLU B C 1
ATOM 5882 O O . GLU B 1 284 ? 6.43 -25.109 -10.125 1 89.62 284 GLU B O 1
ATOM 5887 N N . ALA B 1 285 ? 8.078 -24.984 -11.539 1 94 285 ALA B N 1
ATOM 5888 C CA . ALA B 1 285 ? 8.062 -23.531 -11.75 1 94 285 ALA B CA 1
ATOM 5889 C C . ALA B 1 285 ? 8.078 -23.188 -13.234 1 94 285 ALA B C 1
ATOM 5891 O O . ALA B 1 285 ? 8.984 -23.594 -13.961 1 94 285 ALA B O 1
ATOM 5892 N N . ASN B 1 286 ? 7.109 -22.453 -13.656 1 92.81 286 ASN B N 1
ATOM 5893 C CA . ASN B 1 286 ? 6.977 -22.141 -15.078 1 92.81 286 ASN B CA 1
ATOM 5894 C C . ASN B 1 286 ? 7.449 -20.719 -15.391 1 92.81 286 ASN B C 1
ATOM 5896 O O . ASN B 1 286 ? 6.902 -19.75 -14.867 1 92.81 286 ASN B O 1
ATOM 5900 N N . MET B 1 287 ? 8.445 -20.688 -16.219 1 93.81 287 MET B N 1
ATOM 5901 C CA . MET B 1 287 ? 8.805 -19.391 -16.781 1 93.81 287 MET B CA 1
ATOM 5902 C C . MET B 1 287 ? 7.758 -18.922 -17.797 1 93.81 287 MET B C 1
ATOM 5904 O O . MET B 1 287 ? 7.246 -19.734 -18.578 1 93.81 287 MET B O 1
ATOM 5908 N N . SER B 1 288 ? 7.422 -17.641 -17.812 1 92.44 288 SER B N 1
ATOM 5909 C CA . SER B 1 288 ? 6.406 -17.109 -18.719 1 92.44 288 SER B CA 1
ATOM 5910 C C . SER B 1 288 ? 5.133 -17.938 -18.672 1 92.44 288 SER B C 1
ATOM 5912 O O . SER B 1 288 ? 4.711 -18.5 -19.688 1 92.44 288 SER B O 1
ATOM 5914 N N . PRO B 1 289 ? 4.605 -18.031 -17.516 1 93.44 289 PRO B N 1
ATOM 5915 C CA . PRO B 1 289 ? 3.418 -18.875 -17.359 1 93.44 289 PRO B CA 1
ATOM 5916 C C . PRO B 1 289 ? 2.285 -18.469 -18.297 1 93.44 289 PRO B C 1
ATOM 5918 O O . PRO B 1 289 ? 2.23 -17.328 -18.75 1 93.44 289 PRO B O 1
ATOM 5921 N N . ASN B 1 290 ? 1.426 -19.438 -18.531 1 89.19 290 ASN B N 1
ATOM 5922 C CA . ASN B 1 290 ? 0.276 -19.172 -19.391 1 89.19 290 ASN B CA 1
ATOM 5923 C C . ASN B 1 290 ? -0.612 -18.078 -18.812 1 89.19 290 ASN B C 1
ATOM 5925 O O . ASN B 1 290 ? -0.996 -18.141 -17.641 1 89.19 290 ASN B O 1
ATOM 5929 N N . LEU B 1 291 ? -0.862 -17.141 -19.656 1 93.06 291 LEU B N 1
ATOM 5930 C CA . LEU B 1 291 ? -1.719 -16.016 -19.266 1 93.06 291 LEU B CA 1
ATOM 5931 C C . LEU B 1 291 ? -2.855 -15.836 -20.266 1 93.06 291 LEU B C 1
ATOM 5933 O O . LEU B 1 291 ? -3.357 -14.727 -20.453 1 93.06 291 LEU B O 1
ATOM 5937 N N . SER B 1 292 ? -3.189 -16.922 -20.906 1 90.81 292 SER B N 1
ATOM 5938 C CA . SER B 1 292 ? -4.262 -16.875 -21.891 1 90.81 292 SER B CA 1
ATOM 5939 C C . SER B 1 292 ? -5.555 -17.469 -21.344 1 90.81 292 SER B C 1
ATOM 5941 O O . SER B 1 292 ? -5.539 -18.516 -20.688 1 90.81 292 SER B O 1
ATOM 5943 N N . SER B 1 293 ? -6.629 -16.781 -21.625 1 91.31 293 SER B N 1
ATOM 5944 C CA . SER B 1 293 ? -7.934 -17.281 -21.203 1 91.31 293 SER B CA 1
ATOM 5945 C C . SER B 1 293 ? -8.68 -17.938 -22.359 1 91.31 293 SER B C 1
ATOM 5947 O O . SER B 1 293 ? -9.906 -18.031 -22.328 1 91.31 293 SER B O 1
ATOM 5949 N N . ASN B 1 294 ? -7.977 -18.328 -23.328 1 88.12 294 ASN B N 1
ATOM 5950 C CA . ASN B 1 294 ? -8.609 -18.922 -24.5 1 88.12 294 ASN B CA 1
ATOM 5951 C C . ASN B 1 294 ? -9.398 -20.172 -24.141 1 88.12 294 ASN B C 1
ATOM 5953 O O . ASN B 1 294 ? -10.492 -20.406 -24.656 1 88.12 294 ASN B O 1
ATOM 5957 N N . HIS B 1 295 ? -8.891 -20.938 -23.25 1 87.75 295 HIS B N 1
ATOM 5958 C CA . HIS B 1 295 ? -9.562 -22.172 -22.859 1 87.75 295 HIS B CA 1
ATOM 5959 C C . HIS B 1 295 ? -10.711 -21.875 -21.891 1 87.75 295 HIS B C 1
ATOM 5961 O O . HIS B 1 295 ? -11.781 -22.484 -22 1 87.75 295 HIS B O 1
ATOM 5967 N N . PHE B 1 296 ? -10.453 -20.984 -20.938 1 93.62 296 PHE B N 1
ATOM 5968 C CA . PHE B 1 296 ? -11.445 -20.578 -19.969 1 93.62 296 PHE B CA 1
ATOM 5969 C C . PHE B 1 296 ? -11.516 -19.062 -19.859 1 93.62 296 PHE B C 1
ATOM 5971 O O . PHE B 1 296 ? -10.711 -18.438 -19.156 1 93.62 296 PHE B O 1
ATOM 5978 N N . LYS B 1 297 ? -12.547 -18.516 -20.375 1 92.88 297 LYS B N 1
ATOM 5979 C CA . LYS B 1 297 ? -12.695 -17.062 -20.469 1 92.88 297 LYS B CA 1
ATOM 5980 C C . LYS B 1 297 ? -12.781 -16.422 -19.078 1 92.88 297 LYS B C 1
ATOM 5982 O O . LYS B 1 297 ? -12.359 -15.289 -18.891 1 92.88 297 LYS B O 1
ATOM 5987 N N . GLU B 1 298 ? -13.227 -17.203 -18.125 1 93.25 298 GLU B N 1
ATOM 5988 C CA . GLU B 1 298 ? -13.406 -16.703 -16.766 1 93.25 298 GLU B CA 1
ATOM 5989 C C . GLU B 1 298 ? -12.062 -16.375 -16.125 1 93.25 298 GLU B C 1
ATOM 5991 O O . GLU B 1 298 ? -12.016 -15.633 -15.141 1 93.25 298 GLU B O 1
ATOM 5996 N N . ASN B 1 299 ? -11.008 -16.859 -16.703 1 95.06 299 ASN B N 1
ATOM 5997 C CA . ASN B 1 299 ? -9.68 -16.625 -16.156 1 95.06 299 ASN B CA 1
ATOM 5998 C C . ASN B 1 299 ? -9.141 -15.258 -16.562 1 95.06 299 ASN B C 1
ATOM 6000 O O . ASN B 1 299 ? -8.078 -14.844 -16.094 1 95.06 299 ASN B O 1
ATOM 6004 N N . LYS B 1 300 ? -9.844 -14.57 -17.391 1 95.69 300 LYS B N 1
ATOM 6005 C CA . LYS B 1 300 ? -9.414 -13.25 -17.844 1 95.69 300 LYS B CA 1
ATOM 6006 C C . LYS B 1 300 ? -9.117 -12.336 -16.656 1 95.69 300 LYS B C 1
ATOM 6008 O O . LYS B 1 300 ? -8.047 -11.727 -16.594 1 95.69 300 LYS B O 1
ATOM 6013 N N . ARG B 1 301 ? -10 -12.297 -15.719 1 95.06 301 ARG B N 1
ATOM 6014 C CA . ARG B 1 301 ? -9.852 -11.422 -14.57 1 95.06 301 ARG B CA 1
ATOM 6015 C C . ARG B 1 301 ? -8.586 -11.766 -13.781 1 95.06 301 ARG B C 1
ATOM 6017 O O . ARG B 1 301 ? -7.828 -10.875 -13.398 1 95.06 301 ARG B O 1
ATOM 6024 N N . LEU B 1 302 ? -8.383 -13 -13.617 1 96.31 302 LEU B N 1
ATOM 6025 C CA . LEU B 1 302 ? -7.211 -13.461 -12.875 1 96.31 302 LEU B CA 1
ATOM 6026 C C . LEU B 1 302 ? -5.922 -13.016 -13.562 1 96.31 302 LEU B C 1
ATOM 6028 O O . LEU B 1 302 ? -5.051 -12.422 -12.93 1 96.31 302 LEU B O 1
ATOM 6032 N N . TYR B 1 303 ? -5.848 -13.289 -14.828 1 97.06 303 TYR B N 1
ATOM 6033 C CA . TYR B 1 303 ? -4.617 -13 -15.555 1 97.06 303 TYR B CA 1
ATOM 6034 C C . TYR B 1 303 ? -4.363 -11.5 -15.633 1 97.06 303 TYR B C 1
ATOM 6036 O O . TYR B 1 303 ? -3.236 -11.047 -15.438 1 97.06 303 TYR B O 1
ATOM 6044 N N . GLU B 1 304 ? -5.383 -10.758 -15.867 1 97.38 304 GLU B N 1
ATOM 6045 C CA . GLU B 1 304 ? -5.203 -9.305 -15.945 1 97.38 304 GLU B CA 1
ATOM 6046 C C . GLU B 1 304 ? -4.883 -8.711 -14.578 1 97.38 304 GLU B C 1
ATOM 6048 O O . GLU B 1 304 ? -4.129 -7.738 -14.484 1 97.38 304 GLU B O 1
ATOM 6053 N N . HIS B 1 305 ? -5.469 -9.297 -13.516 1 97.06 305 HIS B N 1
ATOM 6054 C CA . HIS B 1 305 ? -5.117 -8.898 -12.156 1 97.06 305 HIS B CA 1
ATOM 6055 C C . HIS B 1 305 ? -3.637 -9.133 -11.875 1 97.06 305 HIS B C 1
ATOM 6057 O O . HIS B 1 305 ? -2.951 -8.25 -11.359 1 97.06 305 HIS B O 1
ATOM 6063 N N . VAL B 1 306 ? -3.152 -10.242 -12.273 1 97.69 306 VAL B N 1
ATOM 6064 C CA . VAL B 1 306 ? -1.768 -10.633 -12.039 1 97.69 306 VAL B CA 1
ATOM 6065 C C . VAL B 1 306 ? -0.831 -9.703 -12.812 1 97.69 306 VAL B C 1
ATOM 6067 O O . VAL B 1 306 ? 0.116 -9.156 -12.242 1 97.69 306 VAL B O 1
ATOM 6070 N N . ILE B 1 307 ? -1.135 -9.492 -14.07 1 97.81 307 ILE B N 1
ATOM 6071 C CA . ILE B 1 307 ? -0.277 -8.688 -14.93 1 97.81 307 ILE B CA 1
ATOM 6072 C C . ILE B 1 307 ? -0.268 -7.238 -14.445 1 97.81 307 ILE B C 1
ATOM 6074 O O . ILE B 1 307 ? 0.794 -6.621 -14.328 1 97.81 307 ILE B O 1
ATOM 6078 N N . TYR B 1 308 ? -1.459 -6.715 -14.141 1 98.12 308 TYR B N 1
ATOM 6079 C CA . TYR B 1 308 ? -1.602 -5.328 -13.711 1 98.12 308 TYR B CA 1
ATOM 6080 C C . TYR B 1 308 ? -0.798 -5.066 -12.445 1 98.12 308 TYR B C 1
ATOM 6082 O O . TYR B 1 308 ? -0.056 -4.082 -12.367 1 98.12 308 TYR B O 1
ATOM 6090 N N . ASN B 1 309 ? -0.928 -5.957 -11.453 1 97.94 309 ASN B N 1
ATOM 6091 C CA . ASN B 1 309 ? -0.231 -5.762 -10.18 1 97.94 309 ASN B CA 1
ATOM 6092 C C . ASN B 1 309 ? 1.274 -5.961 -10.336 1 97.94 309 ASN B C 1
ATOM 6094 O O . ASN B 1 309 ? 2.064 -5.234 -9.727 1 97.94 309 ASN B O 1
ATOM 6098 N N . MET B 1 310 ? 1.686 -6.875 -11.148 1 98.31 310 MET B N 1
ATOM 6099 C CA . MET B 1 310 ? 3.107 -7.074 -11.414 1 98.31 310 MET B CA 1
ATOM 6100 C C . MET B 1 310 ? 3.721 -5.832 -12.055 1 98.31 310 MET B C 1
ATOM 6102 O O . MET B 1 310 ? 4.777 -5.367 -11.625 1 98.31 310 MET B O 1
ATOM 6106 N N . LEU B 1 311 ? 3.059 -5.301 -13.062 1 98.38 311 LEU B N 1
ATOM 6107 C CA . LEU B 1 311 ? 3.592 -4.141 -13.773 1 98.38 311 LEU B CA 1
ATOM 6108 C C . LEU B 1 311 ? 3.625 -2.918 -12.859 1 98.38 311 LEU B C 1
ATOM 6110 O O . LEU B 1 311 ? 4.523 -2.078 -12.977 1 98.38 311 LEU B O 1
ATOM 6114 N N . GLY B 1 312 ? 2.658 -2.822 -11.961 1 97.69 312 GLY B N 1
ATOM 6115 C CA . GLY B 1 312 ? 2.713 -1.773 -10.953 1 97.69 312 GLY B CA 1
ATOM 6116 C C . GLY B 1 312 ? 3.885 -1.918 -10 1 97.69 312 GLY B C 1
ATOM 6117 O O . GLY B 1 312 ? 4.582 -0.942 -9.719 1 97.69 312 GLY B O 1
ATOM 6118 N N . LEU B 1 313 ? 4.133 -3.129 -9.594 1 98.12 313 LEU B N 1
ATOM 6119 C CA . LEU B 1 313 ? 5.191 -3.451 -8.641 1 98.12 313 LEU B CA 1
ATOM 6120 C C . LEU B 1 313 ? 6.559 -3.084 -9.211 1 98.12 313 LEU B C 1
ATOM 6122 O O . LEU B 1 313 ? 7.391 -2.506 -8.508 1 98.12 313 LEU B O 1
ATOM 6126 N N . VAL B 1 314 ? 6.754 -3.303 -10.492 1 97.94 314 VAL B N 1
ATOM 6127 C CA . VAL B 1 314 ? 8.094 -3.156 -11.055 1 97.94 314 VAL B CA 1
ATOM 6128 C C . VAL B 1 314 ? 8.25 -1.768 -11.672 1 97.94 314 VAL B C 1
ATOM 6130 O O . VAL B 1 314 ? 9.234 -1.492 -12.359 1 97.94 314 VAL B O 1
ATOM 6133 N N . GLY B 1 315 ? 7.262 -0.922 -11.539 1 95.94 315 GLY B N 1
ATOM 6134 C CA . GLY B 1 315 ? 7.395 0.481 -11.898 1 95.94 315 GLY B CA 1
ATOM 6135 C C . GLY B 1 315 ? 7.02 0.768 -13.344 1 95.94 315 GLY B C 1
ATOM 6136 O O . GLY B 1 315 ? 7.293 1.855 -13.852 1 95.94 315 GLY B O 1
ATOM 6137 N N . ILE B 1 316 ? 6.477 -0.165 -13.992 1 96.69 316 ILE B N 1
ATOM 6138 C CA . ILE B 1 316 ? 6.012 0.036 -15.359 1 96.69 316 ILE B CA 1
ATOM 6139 C C . ILE B 1 316 ? 4.645 0.718 -15.352 1 96.69 316 ILE B C 1
ATOM 6141 O O . ILE B 1 316 ? 4.41 1.663 -16.109 1 96.69 316 ILE B O 1
ATOM 6145 N N . GLY B 1 317 ? 3.711 0.127 -14.531 1 95 317 GLY B N 1
ATOM 6146 C CA . GLY B 1 317 ? 2.465 0.839 -14.305 1 95 317 GLY B CA 1
ATOM 6147 C C . GLY B 1 317 ? 2.625 2.041 -13.391 1 95 317 GLY B C 1
ATOM 6148 O O . GLY B 1 317 ? 2.746 1.89 -12.172 1 95 317 GLY B O 1
ATOM 6149 N N . ARG B 1 318 ? 2.617 3.23 -13.992 1 92.12 318 ARG B N 1
ATOM 6150 C CA . ARG B 1 318 ? 2.9 4.43 -13.211 1 92.12 318 ARG B CA 1
ATOM 6151 C C . ARG B 1 318 ? 1.839 5.5 -13.445 1 92.12 318 ARG B C 1
ATOM 6153 O O . ARG B 1 318 ? 1.213 5.539 -14.508 1 92.12 318 ARG B O 1
ATOM 6160 N N . SER B 1 319 ? 1.746 6.379 -12.461 1 90.31 319 SER B N 1
ATOM 6161 C CA . SER B 1 319 ? 0.768 7.453 -12.578 1 90.31 319 SER B CA 1
ATOM 6162 C C . SER B 1 319 ? 1.345 8.648 -13.336 1 90.31 319 SER B C 1
ATOM 6164 O O . SER B 1 319 ? 0.605 9.406 -13.969 1 90.31 319 SER B O 1
ATOM 6166 N N . VAL B 1 320 ? 2.678 8.789 -13.258 1 91.81 320 VAL B N 1
ATOM 6167 C CA . VAL B 1 320 ? 3.316 9.93 -13.914 1 91.81 320 VAL B CA 1
ATOM 6168 C C . VAL B 1 320 ? 3.584 9.594 -15.383 1 91.81 320 VAL B C 1
ATOM 6170 O O . VAL B 1 320 ? 3.789 8.43 -15.734 1 91.81 320 VAL B O 1
ATOM 6173 N N . THR B 1 321 ? 3.682 10.562 -16.188 1 89.31 321 THR B N 1
ATOM 6174 C CA . THR B 1 321 ? 3.785 10.391 -17.625 1 89.31 321 THR B CA 1
ATOM 6175 C C . THR B 1 321 ? 5.191 9.945 -18.016 1 89.31 321 THR B C 1
ATOM 6177 O O . THR B 1 321 ? 5.367 9.203 -18.984 1 89.31 321 THR B O 1
ATOM 6180 N N . SER B 1 322 ? 6.129 10.406 -17.203 1 87.12 322 SER B N 1
ATOM 6181 C CA . SER B 1 322 ? 7.512 10.102 -17.547 1 87.12 322 SER B CA 1
ATOM 6182 C C . SER B 1 322 ? 8.078 9 -16.656 1 87.12 322 SER B C 1
ATOM 6184 O O . SER B 1 322 ? 7.742 8.93 -15.477 1 87.12 322 SER B O 1
ATOM 6186 N N . HIS B 1 323 ? 8.922 8.32 -17.312 1 86.62 323 HIS B N 1
ATOM 6187 C CA . HIS B 1 323 ? 9.641 7.309 -16.547 1 86.62 323 HIS B CA 1
ATOM 6188 C C . HIS B 1 323 ? 10.547 7.949 -15.492 1 86.62 323 HIS B C 1
ATOM 6190 O O . HIS B 1 323 ? 11.133 9.008 -15.734 1 86.62 323 HIS B O 1
ATOM 6196 N N . TYR B 1 324 ? 10.766 7.266 -14.516 1 85.44 324 TYR B N 1
ATOM 6197 C CA . TYR B 1 324 ? 11.555 7.766 -13.398 1 85.44 324 TYR B CA 1
ATOM 6198 C C . TYR B 1 324 ? 12.93 8.219 -13.859 1 85.44 324 TYR B C 1
ATOM 6200 O O . TYR B 1 324 ? 13.359 9.336 -13.57 1 85.44 324 TYR B O 1
ATOM 6208 N N . HIS B 1 325 ? 13.586 7.406 -14.625 1 86.56 325 HIS B N 1
ATOM 6209 C CA . HIS B 1 325 ? 14.969 7.652 -15.016 1 86.56 325 HIS B CA 1
ATOM 6210 C C . HIS B 1 325 ? 15.047 8.695 -16.125 1 86.56 325 HIS B C 1
ATOM 6212 O O . HIS B 1 325 ? 16.125 9.188 -16.438 1 86.56 325 HIS B O 1
ATOM 6218 N N . ARG B 1 326 ? 13.891 9.109 -16.672 1 88.25 326 ARG B N 1
ATOM 6219 C CA . ARG B 1 326 ? 13.859 10.133 -17.703 1 88.25 326 ARG B CA 1
ATOM 6220 C C . ARG B 1 326 ? 13.297 11.445 -17.172 1 88.25 326 ARG B C 1
ATOM 6222 O O . ARG B 1 326 ? 13.227 12.438 -17.906 1 88.25 326 ARG B O 1
ATOM 6229 N N . SER B 1 327 ? 12.953 11.359 -15.906 1 88.5 327 SER B N 1
ATOM 6230 C CA . SER B 1 327 ? 12.328 12.531 -15.297 1 88.5 327 SER B CA 1
ATOM 6231 C C . SER B 1 327 ? 13.375 13.484 -14.719 1 88.5 327 SER B C 1
ATOM 6233 O O . SER B 1 327 ? 14.484 13.062 -14.406 1 88.5 327 SER B O 1
ATOM 6235 N N . ALA B 1 328 ? 12.93 14.68 -14.609 1 90.62 328 ALA B N 1
ATOM 6236 C CA . ALA B 1 328 ? 13.75 15.68 -13.938 1 90.62 328 ALA B CA 1
ATOM 6237 C C . ALA B 1 328 ? 13.898 15.367 -12.453 1 90.62 328 ALA B C 1
ATOM 6239 O O . ALA B 1 328 ? 13.125 14.578 -11.898 1 90.62 328 ALA B O 1
ATOM 6240 N N . ASP B 1 329 ? 14.852 15.922 -11.859 1 91 329 ASP B N 1
ATOM 6241 C CA . ASP B 1 329 ? 15.18 15.656 -10.461 1 91 329 ASP B CA 1
ATOM 6242 C C . ASP B 1 329 ? 13.984 15.945 -9.555 1 91 329 ASP B C 1
ATOM 6244 O O . ASP B 1 329 ? 13.742 15.211 -8.594 1 91 329 ASP B O 1
ATOM 6248 N N . ASP B 1 330 ? 13.32 16.969 -9.859 1 90.12 330 ASP B N 1
ATOM 6249 C CA . ASP B 1 330 ? 12.219 17.344 -8.992 1 90.12 330 ASP B CA 1
ATOM 6250 C C . ASP B 1 330 ? 11.086 16.328 -9.055 1 90.12 330 ASP B C 1
ATOM 6252 O O . ASP B 1 330 ? 10.414 16.062 -8.055 1 90.12 330 ASP B O 1
ATOM 6256 N N . VAL B 1 331 ? 10.906 15.75 -10.266 1 93.38 331 VAL B N 1
ATOM 6257 C CA . VAL B 1 331 ? 9.906 14.703 -10.398 1 93.38 331 VAL B CA 1
ATOM 6258 C C . VAL B 1 331 ? 10.344 13.469 -9.609 1 93.38 331 VAL B C 1
ATOM 6260 O O . VAL B 1 331 ? 9.539 12.859 -8.898 1 93.38 331 VAL B O 1
ATOM 6263 N N . GLN B 1 332 ? 11.594 13.148 -9.727 1 95.06 332 GLN B N 1
ATOM 6264 C CA . GLN B 1 332 ? 12.125 12.008 -8.992 1 95.06 332 GLN B CA 1
ATOM 6265 C C . GLN B 1 332 ? 11.977 12.203 -7.484 1 95.06 332 GLN B C 1
ATOM 6267 O O . GLN B 1 332 ? 11.562 11.289 -6.77 1 95.06 332 GLN B O 1
ATOM 6272 N N . GLU B 1 333 ? 12.219 13.414 -7.055 1 95 333 GLU B N 1
ATOM 6273 C CA . GLU B 1 333 ? 12.141 13.727 -5.633 1 95 333 GLU B CA 1
ATOM 6274 C C . GLU B 1 333 ? 10.703 13.641 -5.125 1 95 333 GLU B C 1
ATOM 6276 O O . GLU B 1 333 ? 10.461 13.273 -3.973 1 95 333 GLU B O 1
ATOM 6281 N N . MET B 1 334 ? 9.789 13.977 -5.984 1 95.81 334 MET B N 1
ATOM 6282 C CA . MET B 1 334 ? 8.375 13.867 -5.625 1 95.81 334 MET B CA 1
ATOM 6283 C C . MET B 1 334 ? 7.98 12.414 -5.398 1 95.81 334 MET B C 1
ATOM 6285 O O . MET B 1 334 ? 7.262 12.102 -4.445 1 95.81 334 MET B O 1
ATOM 6289 N N . LEU B 1 335 ? 8.586 11.547 -6.234 1 96.56 335 LEU B N 1
ATOM 6290 C CA . LEU B 1 335 ? 8.234 10.133 -6.168 1 96.56 335 LEU B CA 1
ATOM 6291 C C . LEU B 1 335 ? 8.922 9.453 -4.988 1 96.56 335 LEU B C 1
ATOM 6293 O O . LEU B 1 335 ? 8.289 8.711 -4.238 1 96.56 335 LEU B O 1
ATOM 6297 N N . VAL B 1 336 ? 10.18 9.695 -4.836 1 97.31 336 VAL B N 1
ATOM 6298 C CA . VAL B 1 336 ? 10.977 9.156 -3.738 1 97.31 336 VAL B CA 1
ATOM 6299 C C . VAL B 1 336 ? 12.242 9.984 -3.555 1 97.31 336 VAL B C 1
ATOM 6301 O O . VAL B 1 336 ? 12.953 10.266 -4.523 1 97.31 336 VAL B O 1
ATOM 6304 N N . SER B 1 337 ? 12.477 10.414 -2.354 1 96.69 337 SER B N 1
ATOM 6305 C CA . SER B 1 337 ? 13.68 11.164 -2.01 1 96.69 337 SER B CA 1
ATOM 6306 C C . SER B 1 337 ? 14.469 10.469 -0.907 1 96.69 337 SER B C 1
ATOM 6308 O O . SER B 1 337 ? 14.047 9.438 -0.386 1 96.69 337 SER B O 1
ATOM 6310 N N . ARG B 1 338 ? 15.57 10.984 -0.607 1 96.69 338 ARG B N 1
ATOM 6311 C CA . ARG B 1 338 ? 16.359 10.438 0.495 1 96.69 338 ARG B CA 1
ATOM 6312 C C . ARG B 1 338 ? 15.586 10.492 1.804 1 96.69 338 ARG B C 1
ATOM 6314 O O . ARG B 1 338 ? 15.734 9.609 2.656 1 96.69 338 ARG B O 1
ATOM 6321 N N . LYS B 1 339 ? 14.719 11.438 1.915 1 96.94 339 LYS B N 1
ATOM 6322 C CA . LYS B 1 339 ? 13.93 11.594 3.137 1 96.94 339 LYS B CA 1
ATOM 6323 C C . LYS B 1 339 ? 12.938 10.445 3.297 1 96.94 339 LYS B C 1
ATOM 6325 O O . LYS B 1 339 ? 12.508 10.141 4.41 1 96.94 339 LYS B O 1
ATOM 6330 N N . ASP B 1 340 ? 12.609 9.805 2.186 1 97.31 340 ASP B N 1
ATOM 6331 C CA . ASP B 1 340 ? 11.688 8.672 2.209 1 97.31 340 ASP B CA 1
ATOM 6332 C C . ASP B 1 340 ? 12.406 7.387 2.623 1 97.31 340 ASP B C 1
ATOM 6334 O O . ASP B 1 340 ? 11.781 6.477 3.176 1 97.31 340 ASP B O 1
ATOM 6338 N N . ILE B 1 341 ? 13.75 7.328 2.422 1 98 341 ILE B N 1
ATOM 6339 C CA . ILE B 1 341 ? 14.414 6.039 2.576 1 98 341 ILE B CA 1
ATOM 6340 C C . ILE B 1 341 ? 15.312 6.07 3.809 1 98 341 ILE B C 1
ATOM 6342 O O . ILE B 1 341 ? 15.852 5.035 4.219 1 98 341 ILE B O 1
ATOM 6346 N N . SER B 1 342 ? 15.469 7.254 4.48 1 97.62 342 SER B N 1
ATOM 6347 C CA . SER B 1 342 ? 16.328 7.359 5.656 1 97.62 342 SER B CA 1
ATOM 6348 C C . SER B 1 342 ? 15.727 6.617 6.848 1 97.62 342 SER B C 1
ATOM 6350 O O . SER B 1 342 ? 14.516 6.668 7.07 1 97.62 342 SER B O 1
ATOM 6352 N N . VAL B 1 343 ? 16.656 5.922 7.531 1 96.69 343 VAL B N 1
ATOM 6353 C CA . VAL B 1 343 ? 16.203 5.133 8.672 1 96.69 343 VAL B CA 1
ATOM 6354 C C . VAL B 1 343 ? 17.188 5.285 9.828 1 96.69 343 VAL B C 1
ATOM 6356 O O . VAL B 1 343 ? 18.281 5.82 9.656 1 96.69 343 VAL B O 1
ATOM 6359 N N . PHE B 1 344 ? 16.812 4.992 11 1 94.5 344 PHE B N 1
ATOM 6360 C CA . PHE B 1 344 ? 17.609 4.867 12.219 1 94.5 344 PHE B CA 1
ATOM 6361 C C . PHE B 1 344 ? 18.328 6.168 12.531 1 94.5 344 PHE B C 1
ATOM 6363 O O . PHE B 1 344 ? 19.562 6.195 12.609 1 94.5 344 PHE B O 1
ATOM 6370 N N . PRO B 1 345 ? 17.609 7.133 12.773 1 92.75 345 PRO B N 1
ATOM 6371 C CA . PRO B 1 345 ? 18.281 8.398 13.086 1 92.75 345 PRO B CA 1
ATOM 6372 C C . PRO B 1 345 ? 19.203 8.289 14.305 1 92.75 345 PRO B C 1
ATOM 6374 O O . PRO B 1 345 ? 20.312 8.797 14.273 1 92.75 345 PRO B O 1
ATOM 6377 N N . GLU B 1 346 ? 18.828 7.574 15.344 1 90.56 346 GLU B N 1
ATOM 6378 C CA . GLU B 1 346 ? 19.625 7.457 16.562 1 90.56 346 GLU B CA 1
ATOM 6379 C C . GLU B 1 346 ? 20.953 6.754 16.281 1 90.56 346 GLU B C 1
ATOM 6381 O O . GLU B 1 346 ? 22.016 7.23 16.688 1 90.56 346 GLU B O 1
ATOM 6386 N N . PHE B 1 347 ? 20.844 5.688 15.609 1 92.88 347 PHE B N 1
ATOM 6387 C CA . PHE B 1 347 ? 22.031 4.898 15.312 1 92.88 347 PHE B CA 1
ATOM 6388 C C . PHE B 1 347 ? 22.969 5.668 14.398 1 92.88 347 PHE B C 1
ATOM 6390 O O . PHE B 1 347 ? 24.188 5.688 14.617 1 92.88 347 PHE B O 1
ATOM 6397 N N . CYS B 1 348 ? 22.453 6.281 13.367 1 94 348 CYS B N 1
ATOM 6398 C CA . CYS B 1 348 ? 23.25 6.977 12.367 1 94 348 CYS B CA 1
ATOM 6399 C C . CYS B 1 348 ? 23.953 8.18 12.977 1 94 348 CYS B C 1
ATOM 6401 O O . CYS B 1 348 ? 25.109 8.469 12.641 1 94 348 CYS B O 1
ATOM 6403 N N . ILE B 1 349 ? 23.359 8.852 13.859 1 89.69 349 ILE B N 1
ATOM 6404 C CA . ILE B 1 349 ? 23.906 10.055 14.461 1 89.69 349 ILE B CA 1
ATOM 6405 C C . ILE B 1 349 ? 24.906 9.68 15.547 1 89.69 349 ILE B C 1
ATOM 6407 O O . ILE B 1 349 ? 26 10.258 15.625 1 89.69 349 ILE B O 1
ATOM 6411 N N . LYS B 1 350 ? 24.641 8.703 16.312 1 90.06 350 LYS B N 1
ATOM 6412 C CA . LYS B 1 350 ? 25.469 8.367 17.469 1 90.06 350 LYS B CA 1
ATOM 6413 C C . LYS B 1 350 ? 26.672 7.52 17.078 1 90.06 350 LYS B C 1
ATOM 6415 O O . LYS B 1 350 ? 27.75 7.664 17.625 1 90.06 350 LYS B O 1
ATOM 6420 N N . HIS B 1 351 ? 26.438 6.699 16.062 1 93.06 351 HIS B N 1
ATOM 6421 C CA . HIS B 1 351 ? 27.453 5.672 15.844 1 93.06 351 HIS B CA 1
ATOM 6422 C C . HIS B 1 351 ? 28.109 5.824 14.477 1 93.06 351 HIS B C 1
ATOM 6424 O O . HIS B 1 351 ? 29.219 5.328 14.258 1 93.06 351 HIS B O 1
ATOM 6430 N N . CYS B 1 352 ? 27.484 6.523 13.547 1 93.19 352 CYS B N 1
ATOM 6431 C CA . CYS B 1 352 ? 27.984 6.426 12.18 1 93.19 352 CYS B CA 1
ATOM 6432 C C . CYS B 1 352 ? 28.469 7.781 11.68 1 93.19 352 CYS B C 1
ATOM 6434 O O . CYS B 1 352 ? 28.844 7.922 10.516 1 93.19 352 CYS B O 1
ATOM 6436 N N . LEU B 1 353 ? 28.5 8.812 12.422 1 87.69 353 LEU B N 1
ATOM 6437 C CA . LEU B 1 353 ? 28.859 10.148 11.977 1 87.69 353 LEU B CA 1
ATOM 6438 C C . LEU B 1 353 ? 30.328 10.219 11.594 1 87.69 353 LEU B C 1
ATOM 6440 O O . LEU B 1 353 ? 30.688 10.891 10.625 1 87.69 353 LEU B O 1
ATOM 6444 N N . GLN B 1 354 ? 31.156 9.5 12.328 1 88.81 354 GLN B N 1
ATOM 6445 C CA . GLN B 1 354 ? 32.594 9.633 12.148 1 88.81 354 GLN B CA 1
ATOM 6446 C C . GLN B 1 354 ? 33.125 8.633 11.125 1 88.81 354 GLN B C 1
ATOM 6448 O O . GLN B 1 354 ? 34.156 8.859 10.484 1 88.81 354 GLN B O 1
ATOM 6453 N N . SER B 1 355 ? 32.375 7.496 11.031 1 93.19 355 SER B N 1
ATOM 6454 C CA . SER B 1 355 ? 32.844 6.453 10.133 1 93.19 355 SER B CA 1
ATOM 6455 C C . SER B 1 355 ? 31.688 5.66 9.531 1 93.19 355 SER B C 1
ATOM 6457 O O . SER B 1 355 ? 30.719 5.363 10.219 1 93.19 355 SER B O 1
ATOM 6459 N N . CYS B 1 356 ? 31.875 5.355 8.273 1 93.94 356 CYS B N 1
ATOM 6460 C CA . CYS B 1 356 ? 30.875 4.555 7.566 1 93.94 356 CYS B CA 1
ATOM 6461 C C . CYS B 1 356 ? 31.359 3.121 7.391 1 93.94 356 CYS B C 1
ATOM 6463 O O . CYS B 1 356 ? 30.906 2.418 6.484 1 93.94 356 CYS B O 1
ATOM 6465 N N . LEU B 1 357 ? 32.219 2.639 8.211 1 93.38 357 LEU B N 1
ATOM 6466 C CA . LEU B 1 357 ? 32.875 1.347 8.023 1 93.38 357 LEU B CA 1
ATOM 6467 C C . LEU B 1 357 ? 31.969 0.208 8.477 1 93.38 357 LEU B C 1
ATOM 6469 O O . LEU B 1 357 ? 31.953 -0.856 7.852 1 93.38 357 LEU B O 1
ATOM 6473 N N . GLN B 1 358 ? 31.234 0.46 9.531 1 93.69 358 GLN B N 1
ATOM 6474 C CA . GLN B 1 358 ? 30.312 -0.566 10.031 1 93.69 358 GLN B CA 1
ATOM 6475 C C . GLN B 1 358 ? 29.219 -0.862 9.016 1 93.69 358 GLN B C 1
ATOM 6477 O O . GLN B 1 358 ? 28.719 0.049 8.352 1 93.69 358 GLN B O 1
ATOM 6482 N N . LEU B 1 359 ? 28.797 -2.104 8.969 1 93.94 359 LEU B N 1
ATOM 6483 C CA . LEU B 1 359 ? 27.812 -2.557 7.996 1 93.94 359 LEU B CA 1
ATOM 6484 C C . LEU B 1 359 ? 26.516 -1.771 8.133 1 93.94 359 LEU B C 1
ATOM 6486 O O . LEU B 1 359 ? 25.969 -1.283 7.137 1 93.94 359 LEU B O 1
ATOM 6490 N N . GLU B 1 360 ? 26.078 -1.61 9.352 1 93.5 360 GLU B N 1
ATOM 6491 C CA . GLU B 1 360 ? 24.797 -0.956 9.617 1 93.5 360 GLU B CA 1
ATOM 6492 C C . GLU B 1 360 ? 24.844 0.525 9.25 1 93.5 360 GLU B C 1
ATOM 6494 O O . GLU B 1 360 ? 23.812 1.134 8.961 1 93.5 360 GLU B O 1
ATOM 6499 N N . CYS B 1 361 ? 26.078 1.11 9.227 1 96.62 361 CYS B N 1
ATOM 6500 C CA . CYS B 1 361 ? 26.219 2.533 8.945 1 96.62 361 CYS B CA 1
ATOM 6501 C C . CYS B 1 361 ? 26.047 2.816 7.457 1 96.62 361 CYS B C 1
ATOM 6503 O O . CYS B 1 361 ? 25.75 3.949 7.07 1 96.62 361 CYS B O 1
ATOM 6505 N N . LYS B 1 362 ? 26.125 1.781 6.656 1 96.88 362 LYS B N 1
ATOM 6506 C CA . LYS B 1 362 ? 26.109 1.946 5.207 1 96.88 362 LYS B CA 1
ATOM 6507 C C . LYS B 1 362 ? 24.719 2.377 4.723 1 96.88 362 LYS B C 1
ATOM 6509 O O . LYS B 1 362 ? 24.578 2.891 3.609 1 96.88 362 LYS B O 1
ATOM 6514 N N . ILE B 1 363 ? 23.672 2.193 5.605 1 96.62 363 ILE B N 1
ATOM 6515 C CA . ILE B 1 363 ? 22.312 2.541 5.18 1 96.62 363 ILE B CA 1
ATOM 6516 C C . ILE B 1 363 ? 21.984 3.959 5.637 1 96.62 363 ILE B C 1
ATOM 6518 O O . ILE B 1 363 ? 20.891 4.469 5.355 1 96.62 363 ILE B O 1
ATOM 6522 N N . CYS B 1 364 ? 22.938 4.559 6.367 1 96.62 364 CYS B N 1
ATOM 6523 C CA . CYS B 1 364 ? 22.734 5.949 6.758 1 96.62 364 CYS B CA 1
ATOM 6524 C C . CYS B 1 364 ? 22.906 6.883 5.562 1 96.62 364 CYS B C 1
ATOM 6526 O O . CYS B 1 364 ? 23.781 6.668 4.723 1 96.62 364 CYS B O 1
ATOM 6528 N N . SER B 1 365 ? 22.141 7.895 5.496 1 95.44 365 SER B N 1
ATOM 6529 C CA . SER B 1 365 ? 22.031 8.758 4.32 1 95.44 365 SER B CA 1
ATOM 6530 C C . SER B 1 365 ? 23.391 9.266 3.889 1 95.44 365 SER B C 1
ATOM 6532 O O . SER B 1 365 ? 23.734 9.25 2.701 1 95.44 365 SER B O 1
ATOM 6534 N N . HIS B 1 366 ? 24.219 9.719 4.812 1 94.06 366 HIS B N 1
ATOM 6535 C CA . HIS B 1 366 ? 25.516 10.305 4.469 1 94.06 366 HIS B CA 1
ATOM 6536 C C . HIS B 1 366 ? 26.516 9.234 4.066 1 94.06 366 HIS B C 1
ATOM 6538 O O . HIS B 1 366 ? 27.578 9.547 3.518 1 94.06 366 HIS B O 1
ATOM 6544 N N . CYS B 1 367 ? 26.234 7.984 4.328 1 96.5 367 CYS B N 1
ATOM 6545 C CA . CYS B 1 367 ? 27.125 6.871 4.023 1 96.5 367 CYS B CA 1
ATOM 6546 C C . CYS B 1 367 ? 26.688 6.141 2.764 1 96.5 367 CYS B C 1
ATOM 6548 O O . CYS B 1 367 ? 27.375 5.25 2.277 1 96.5 367 CYS B O 1
ATOM 6550 N N . LEU B 1 368 ? 25.547 6.508 2.164 1 96.31 368 LEU B N 1
ATOM 6551 C CA . LEU B 1 368 ? 24.984 5.781 1.035 1 96.31 368 LEU B CA 1
ATOM 6552 C C . LEU B 1 368 ? 25.844 5.961 -0.212 1 96.31 368 LEU B C 1
ATOM 6554 O O . LEU B 1 368 ? 26.219 7.082 -0.563 1 96.31 368 LEU B O 1
ATOM 6558 N N . THR B 1 369 ? 26.141 4.855 -0.781 1 96.38 369 THR B N 1
ATOM 6559 C CA . THR B 1 369 ? 26.656 4.93 -2.141 1 96.38 369 THR B CA 1
ATOM 6560 C C . THR B 1 369 ? 25.531 5.211 -3.135 1 96.38 369 THR B C 1
ATOM 6562 O O . THR B 1 369 ? 24.359 5 -2.83 1 96.38 369 THR B O 1
ATOM 6565 N N . THR B 1 370 ? 25.875 5.633 -4.273 1 95.81 370 THR B N 1
ATOM 6566 C CA . THR B 1 370 ? 24.891 5.902 -5.316 1 95.81 370 THR B CA 1
ATOM 6567 C C . THR B 1 370 ? 24.109 4.641 -5.66 1 95.81 370 THR B C 1
ATOM 6569 O O . THR B 1 370 ? 22.891 4.688 -5.848 1 95.81 370 THR B O 1
ATOM 6572 N N . SER B 1 371 ? 24.766 3.566 -5.691 1 95.88 371 SER B N 1
ATOM 6573 C CA . SER B 1 371 ? 24.141 2.293 -6.031 1 95.88 371 SER B CA 1
ATOM 6574 C C . SER B 1 371 ? 23.156 1.855 -4.957 1 95.88 371 SER B C 1
ATOM 6576 O O . SER B 1 371 ? 22.031 1.464 -5.262 1 95.88 371 SER B O 1
ATOM 6578 N N . LEU B 1 372 ? 23.609 1.966 -3.736 1 97.19 372 LEU B N 1
ATOM 6579 C CA . LEU B 1 372 ? 22.734 1.552 -2.65 1 97.19 372 LEU B CA 1
ATOM 6580 C C . LEU B 1 372 ? 21.516 2.475 -2.547 1 97.19 372 LEU B C 1
ATOM 6582 O O . LEU B 1 372 ? 20.406 2.02 -2.287 1 97.19 372 LEU B O 1
ATOM 6586 N N . GLU B 1 373 ? 21.75 3.748 -2.762 1 97.44 373 GLU B N 1
ATOM 6587 C CA . GLU B 1 373 ? 20.641 4.695 -2.756 1 97.44 373 GLU B CA 1
ATOM 6588 C C . GLU B 1 373 ? 19.594 4.32 -3.801 1 97.44 373 GLU B C 1
ATOM 6590 O O . GLU B 1 373 ? 18.391 4.301 -3.508 1 97.44 373 GLU B O 1
ATOM 6595 N N . SER B 1 374 ? 20.047 3.992 -4.973 1 96.75 374 SER B N 1
ATOM 6596 C CA . SER B 1 374 ? 19.141 3.594 -6.047 1 96.75 374 SER B CA 1
ATOM 6597 C C . SER B 1 374 ? 18.375 2.33 -5.68 1 96.75 374 SER B C 1
ATOM 6599 O O . SER B 1 374 ? 17.172 2.225 -5.953 1 96.75 374 SER B O 1
ATOM 6601 N N . THR B 1 375 ? 19.016 1.446 -5.035 1 97.75 375 THR B N 1
ATOM 6602 C CA . THR B 1 375 ? 18.406 0.194 -4.609 1 97.75 375 THR B CA 1
ATOM 6603 C C . THR B 1 375 ? 17.312 0.452 -3.568 1 97.75 375 THR B C 1
ATOM 6605 O O . THR B 1 375 ? 16.219 -0.09 -3.666 1 97.75 375 THR B O 1
ATOM 6608 N N . LEU B 1 376 ? 17.672 1.319 -2.604 1 98.44 376 LEU B N 1
ATOM 6609 C CA . LEU B 1 376 ? 16.719 1.615 -1.537 1 98.44 376 LEU B CA 1
ATOM 6610 C C . LEU B 1 376 ? 15.516 2.379 -2.08 1 98.44 376 LEU B C 1
ATOM 6612 O O . LEU B 1 376 ? 14.383 2.121 -1.678 1 98.44 376 LEU B O 1
ATOM 6616 N N . LYS B 1 377 ? 15.766 3.275 -2.988 1 98.06 377 LYS B N 1
ATOM 6617 C CA . LYS B 1 377 ? 14.672 4.02 -3.605 1 98.06 377 LYS B CA 1
ATOM 6618 C C . LYS B 1 377 ? 13.758 3.09 -4.402 1 98.06 377 LYS B C 1
ATOM 6620 O O . LYS B 1 377 ? 12.531 3.223 -4.355 1 98.06 377 LYS B O 1
ATOM 6625 N N . THR B 1 378 ? 14.328 2.139 -5.094 1 97.81 378 THR B N 1
ATOM 6626 C CA . THR B 1 378 ? 13.547 1.17 -5.848 1 97.81 378 THR B CA 1
ATOM 6627 C C . THR B 1 378 ? 12.711 0.303 -4.91 1 97.81 378 THR B C 1
ATOM 6629 O O . THR B 1 378 ? 11.531 0.054 -5.172 1 97.81 378 THR B O 1
ATOM 6632 N N . ALA B 1 379 ? 13.352 -0.11 -3.834 1 98.5 379 ALA B N 1
ATOM 6633 C CA . ALA B 1 379 ? 12.633 -0.915 -2.848 1 98.5 379 ALA B CA 1
ATOM 6634 C C . ALA B 1 379 ? 11.469 -0.135 -2.246 1 98.5 379 ALA B C 1
ATOM 6636 O O . ALA B 1 379 ? 10.383 -0.689 -2.031 1 98.5 379 ALA B O 1
ATOM 6637 N N . TYR B 1 380 ? 11.742 1.147 -1.998 1 98.31 380 TYR B N 1
ATOM 6638 C CA . TYR B 1 380 ? 10.695 2.014 -1.476 1 98.31 380 TYR B CA 1
ATOM 6639 C C . TYR B 1 380 ? 9.523 2.109 -2.455 1 98.31 380 TYR B C 1
ATOM 6641 O O . TYR B 1 380 ? 8.367 1.953 -2.066 1 98.31 380 TYR B O 1
ATOM 6649 N N . LEU B 1 381 ? 9.82 2.289 -3.684 1 97.88 381 LEU B N 1
ATOM 6650 C CA . LEU B 1 381 ? 8.789 2.432 -4.711 1 97.88 381 LEU B CA 1
ATOM 6651 C C . LEU B 1 381 ? 8.031 1.124 -4.906 1 97.88 381 LEU B C 1
ATOM 6653 O O . LEU B 1 381 ? 6.82 1.132 -5.129 1 97.88 381 LEU B O 1
ATOM 6657 N N . GLU B 1 382 ? 8.719 0.022 -4.832 1 98.19 382 GLU B N 1
ATOM 6658 C CA . GLU B 1 382 ? 8.047 -1.271 -4.895 1 98.19 382 GLU B CA 1
ATOM 6659 C C . GLU B 1 382 ? 6.996 -1.403 -3.795 1 98.19 382 GLU B C 1
ATOM 6661 O O . GLU B 1 382 ? 5.867 -1.825 -4.051 1 98.19 382 GLU B O 1
ATOM 6666 N N . HIS B 1 383 ? 7.379 -0.993 -2.654 1 97.56 383 HIS B N 1
ATOM 6667 C CA . HIS B 1 383 ? 6.457 -1.087 -1.529 1 97.56 383 HIS B CA 1
ATOM 6668 C C . HIS B 1 383 ? 5.25 -0.179 -1.73 1 97.56 383 HIS B C 1
ATOM 6670 O O . HIS B 1 383 ? 4.113 -0.586 -1.481 1 97.56 383 HIS B O 1
ATOM 6676 N N . MET B 1 384 ? 5.488 1.005 -2.197 1 96.5 384 MET B N 1
ATOM 6677 C CA . MET B 1 384 ? 4.426 1.984 -2.385 1 96.5 384 MET B CA 1
ATOM 6678 C C . MET B 1 384 ? 3.471 1.545 -3.492 1 96.5 384 MET B C 1
ATOM 6680 O O . MET B 1 384 ? 2.289 1.896 -3.475 1 96.5 384 MET B O 1
ATOM 6684 N N . ASN B 1 385 ? 3.973 0.699 -4.395 1 96.25 385 ASN B N 1
ATOM 6685 C CA . ASN B 1 385 ? 3.189 0.347 -5.574 1 96.25 385 ASN B CA 1
ATOM 6686 C C . ASN B 1 385 ? 2.857 -1.142 -5.605 1 96.25 385 ASN B C 1
ATOM 6688 O O . ASN B 1 385 ? 2.508 -1.685 -6.652 1 96.25 385 ASN B O 1
ATOM 6692 N N . LYS B 1 386 ? 2.941 -1.862 -4.527 1 96.31 386 LYS B N 1
ATOM 6693 C CA . LYS B 1 386 ? 2.873 -3.32 -4.535 1 96.31 386 LYS B CA 1
ATOM 6694 C C . LYS B 1 386 ? 1.441 -3.803 -4.746 1 96.31 386 LYS B C 1
ATOM 6696 O O . LYS B 1 386 ? 1.215 -4.977 -5.051 1 96.31 386 LYS B O 1
ATOM 6701 N N . GLY B 1 387 ? 0.426 -2.908 -4.523 1 94.62 387 GLY B N 1
ATOM 6702 C CA . GLY B 1 387 ? -0.953 -3.326 -4.719 1 94.62 387 GLY B CA 1
ATOM 6703 C C . GLY B 1 387 ? -1.302 -4.602 -3.973 1 94.62 387 GLY B C 1
ATOM 6704 O O . GLY B 1 387 ? -1.092 -4.695 -2.762 1 94.62 387 GLY B O 1
ATOM 6705 N N . SER B 1 388 ? -1.69 -5.605 -4.754 1 95.62 388 SER B N 1
ATOM 6706 C CA . SER B 1 388 ? -2.131 -6.867 -4.168 1 95.62 388 SER B CA 1
ATOM 6707 C C . SER B 1 388 ? -0.951 -7.801 -3.924 1 95.62 388 SER B C 1
ATOM 6709 O O . SER B 1 388 ? -1.124 -8.898 -3.391 1 95.62 388 SER B O 1
ATOM 6711 N N . CYS B 1 389 ? 0.238 -7.359 -4.191 1 97.44 389 CYS B N 1
ATOM 6712 C CA . CYS B 1 389 ? 1.415 -8.195 -3.998 1 97.44 389 CYS B CA 1
ATOM 6713 C C . CYS B 1 389 ? 1.854 -8.195 -2.539 1 97.44 389 CYS B C 1
ATOM 6715 O O . CYS B 1 389 ? 1.536 -7.266 -1.793 1 97.44 389 CYS B O 1
ATOM 6717 N N . LYS B 1 390 ? 2.514 -9.227 -2.188 1 97.12 390 LYS B N 1
ATOM 6718 C CA . LYS B 1 390 ? 3.094 -9.414 -0.86 1 97.12 390 LYS B CA 1
ATOM 6719 C C . LYS B 1 390 ? 4.59 -9.695 -0.948 1 97.12 390 LYS B C 1
ATOM 6721 O O . LYS B 1 390 ? 5.023 -10.539 -1.736 1 97.12 390 LYS B O 1
ATOM 6726 N N . ARG B 1 391 ? 5.348 -8.984 -0.173 1 97.62 391 ARG B N 1
ATOM 6727 C CA . ARG B 1 391 ? 6.793 -9.195 -0.134 1 97.62 391 ARG B CA 1
ATOM 6728 C C . ARG B 1 391 ? 7.133 -10.484 0.608 1 97.62 391 ARG B C 1
ATOM 6730 O O . ARG B 1 391 ? 6.711 -10.68 1.748 1 97.62 391 ARG B O 1
ATOM 6737 N N . LEU B 1 392 ? 7.871 -11.352 -0.002 1 97 392 LEU B N 1
ATOM 6738 C CA . LEU B 1 392 ? 8.328 -12.586 0.632 1 97 392 LEU B CA 1
ATOM 6739 C C . LEU B 1 392 ? 9.734 -12.414 1.189 1 97 392 LEU B C 1
ATOM 6741 O O . LEU B 1 392 ? 10.086 -13.023 2.203 1 97 392 LEU B O 1
ATOM 6745 N N . PHE B 1 393 ? 10.555 -11.695 0.441 1 97.38 393 PHE B N 1
ATOM 6746 C CA . PHE B 1 393 ? 11.93 -11.445 0.858 1 97.38 393 PHE B CA 1
ATOM 6747 C C . PHE B 1 393 ? 12.328 -10 0.566 1 97.38 393 PHE B C 1
ATOM 6749 O O . PHE B 1 393 ? 12.125 -9.508 -0.545 1 97.38 393 PHE B O 1
ATOM 6756 N N . PRO B 1 394 ? 12.938 -9.258 1.527 1 96.75 394 PRO B N 1
ATOM 6757 C CA . PRO B 1 394 ? 13.25 -9.758 2.869 1 96.75 394 PRO B CA 1
ATOM 6758 C C . PRO B 1 394 ? 12 -9.969 3.719 1 96.75 394 PRO B C 1
ATOM 6760 O O . PRO B 1 394 ? 10.984 -9.297 3.514 1 96.75 394 PRO B O 1
ATOM 6763 N N . PRO B 1 395 ? 12.062 -10.922 4.551 1 93.5 395 PRO B N 1
ATOM 6764 C CA . PRO B 1 395 ? 10.938 -11.141 5.465 1 93.5 395 PRO B CA 1
ATOM 6765 C C . PRO B 1 395 ? 10.828 -10.062 6.543 1 93.5 395 PRO B C 1
ATOM 6767 O O . PRO B 1 395 ? 11.688 -9.18 6.625 1 93.5 395 PRO B O 1
ATOM 6770 N N . ILE B 1 396 ? 9.773 -10.141 7.25 1 86.62 396 ILE B N 1
ATOM 6771 C CA . ILE B 1 396 ? 9.508 -9.148 8.281 1 86.62 396 ILE B CA 1
ATOM 6772 C C . ILE B 1 396 ? 10.586 -9.219 9.359 1 86.62 396 ILE B C 1
ATOM 6774 O O . ILE B 1 396 ? 11.117 -8.188 9.789 1 86.62 396 ILE B O 1
ATOM 6778 N N . MET B 1 397 ? 10.805 -10.414 9.805 1 84 397 MET B N 1
ATOM 6779 C CA . MET B 1 397 ? 11.836 -10.641 10.82 1 84 397 MET B CA 1
ATOM 6780 C C . MET B 1 397 ? 12.633 -11.906 10.508 1 84 397 MET B C 1
ATOM 6782 O O . MET B 1 397 ? 12.102 -12.852 9.922 1 84 397 MET B O 1
ATOM 6786 N N . VAL B 1 398 ? 13.859 -11.75 10.805 1 84.38 398 VAL B N 1
ATOM 6787 C CA . VAL B 1 398 ? 14.727 -12.906 10.602 1 84.38 398 VAL B CA 1
ATOM 6788 C C . VAL B 1 398 ? 15.477 -13.227 11.891 1 84.38 398 VAL B C 1
ATOM 6790 O O . VAL B 1 398 ? 15.906 -12.312 12.609 1 84.38 398 VAL B O 1
ATOM 6793 N N . GLY B 1 399 ? 15.57 -14.445 12.172 1 84.69 399 GLY B N 1
ATOM 6794 C CA . GLY B 1 399 ? 16.375 -14.844 13.312 1 84.69 399 GLY B CA 1
ATOM 6795 C C . GLY B 1 399 ? 17.859 -14.539 13.141 1 84.69 399 GLY B C 1
ATOM 6796 O O . GLY B 1 399 ? 18.328 -14.359 12.016 1 84.69 399 GLY B O 1
ATOM 6797 N N . ASP B 1 400 ? 18.531 -14.508 14.148 1 86.44 400 ASP B N 1
ATOM 6798 C CA . ASP B 1 400 ? 19.938 -14.117 14.156 1 86.44 400 ASP B CA 1
ATOM 6799 C C . ASP B 1 400 ? 20.766 -15.039 13.273 1 86.44 400 ASP B C 1
ATOM 6801 O O . ASP B 1 400 ? 21.609 -14.586 12.5 1 86.44 400 ASP B O 1
ATOM 6805 N N . LYS B 1 401 ? 20.578 -16.344 13.469 1 85.81 401 LYS B N 1
ATOM 6806 C CA . LYS B 1 401 ? 21.359 -17.312 12.711 1 85.81 401 LYS B CA 1
ATOM 6807 C C . LYS B 1 401 ? 21.156 -17.125 11.211 1 85.81 401 LYS B C 1
ATOM 6809 O O . LYS B 1 401 ? 22.125 -17.141 10.438 1 85.81 401 LYS B O 1
ATOM 6814 N N . VAL B 1 402 ? 19.953 -16.875 10.773 1 84.88 402 VAL B N 1
ATOM 6815 C CA . VAL B 1 402 ? 19.609 -16.688 9.367 1 84.88 402 VAL B CA 1
ATOM 6816 C C . VAL B 1 402 ? 20.188 -15.367 8.875 1 84.88 402 VAL B C 1
ATOM 6818 O O . VAL B 1 402 ? 20.766 -15.297 7.789 1 84.88 402 VAL B O 1
ATOM 6821 N N . PHE B 1 403 ? 20.109 -14.398 9.703 1 90.25 403 PHE B N 1
ATOM 6822 C CA . PHE B 1 403 ? 20.625 -13.086 9.344 1 90.25 403 PHE B CA 1
ATOM 6823 C C . PHE B 1 403 ? 22.125 -13.156 9.047 1 90.25 403 PHE B C 1
ATOM 6825 O O . PHE B 1 403 ? 22.594 -12.586 8.062 1 90.25 403 PHE B O 1
ATOM 6832 N N . GLN B 1 404 ? 22.812 -13.914 9.852 1 90.38 404 GLN B N 1
ATOM 6833 C CA . GLN B 1 404 ? 24.266 -14 9.711 1 90.38 404 GLN B CA 1
ATOM 6834 C C . GLN B 1 404 ? 24.656 -14.758 8.445 1 90.38 404 GLN B C 1
ATOM 6836 O O . GLN B 1 404 ? 25.734 -14.555 7.898 1 90.38 404 GLN B O 1
ATOM 6841 N N . SER B 1 405 ? 23.719 -15.562 8.008 1 90.69 405 SER B N 1
ATOM 6842 C CA . SER B 1 405 ? 24.031 -16.391 6.844 1 90.69 405 SER B CA 1
ATOM 6843 C C . SER B 1 405 ? 23.719 -15.633 5.551 1 90.69 405 SER B C 1
ATOM 6845 O O . SER B 1 405 ? 24.109 -16.078 4.465 1 90.69 405 SER B O 1
ATOM 6847 N N . LEU B 1 406 ? 23.156 -14.492 5.645 1 93.12 406 LEU B N 1
ATOM 6848 C CA . LEU B 1 406 ? 22.781 -13.719 4.465 1 93.12 406 LEU B CA 1
ATOM 6849 C C . LEU B 1 406 ? 24.016 -13.086 3.822 1 93.12 406 LEU B C 1
ATOM 6851 O O . LEU B 1 406 ? 24.984 -12.789 4.508 1 93.12 406 LEU B O 1
ATOM 6855 N N . LYS B 1 407 ? 23.938 -12.891 2.545 1 93.88 407 LYS B N 1
ATOM 6856 C CA . LYS B 1 407 ? 24.922 -12.062 1.858 1 93.88 407 LYS B CA 1
ATOM 6857 C C . LYS B 1 407 ? 24.875 -10.617 2.359 1 93.88 407 LYS B C 1
ATOM 6859 O O . LYS B 1 407 ? 23.844 -10.164 2.855 1 93.88 407 LYS B O 1
ATOM 6864 N N . LYS B 1 408 ? 25.953 -9.922 2.211 1 95.25 408 LYS B N 1
ATOM 6865 C CA . LYS B 1 408 ? 26.078 -8.562 2.732 1 95.25 408 LYS B CA 1
ATOM 6866 C C . LYS B 1 408 ? 24.969 -7.664 2.221 1 95.25 408 LYS B C 1
ATOM 6868 O O . LYS B 1 408 ? 24.344 -6.938 3 1 95.25 408 LYS B O 1
ATOM 6873 N N . THR B 1 409 ? 24.672 -7.738 0.963 1 96 409 THR B N 1
ATOM 6874 C CA . THR B 1 409 ? 23.656 -6.879 0.365 1 96 409 THR B CA 1
ATOM 6875 C C . THR B 1 409 ? 22.266 -7.207 0.924 1 96 409 THR B C 1
ATOM 6877 O O . THR B 1 409 ? 21.453 -6.309 1.146 1 96 409 THR B O 1
ATOM 6880 N N . ASN B 1 410 ? 22.016 -8.477 1.139 1 97.44 410 ASN B N 1
ATOM 6881 C CA . ASN B 1 410 ? 20.75 -8.875 1.733 1 97.44 410 ASN B CA 1
ATOM 6882 C C . ASN B 1 410 ? 20.641 -8.438 3.189 1 97.44 410 ASN B C 1
ATOM 6884 O O . ASN B 1 410 ? 19.562 -8.086 3.66 1 97.44 410 ASN B O 1
ATOM 6888 N N . LYS B 1 411 ? 21.766 -8.492 3.914 1 96.88 411 LYS B N 1
ATOM 6889 C CA . LYS B 1 411 ? 21.797 -7.992 5.285 1 96.88 411 LYS B CA 1
ATOM 6890 C C . LYS B 1 411 ? 21.406 -6.516 5.34 1 96.88 411 LYS B C 1
ATOM 6892 O O . LYS B 1 411 ? 20.578 -6.117 6.148 1 96.88 411 LYS B O 1
ATOM 6897 N N . LEU B 1 412 ? 22.016 -5.742 4.438 1 97.19 412 LEU B N 1
ATOM 6898 C CA . LEU B 1 412 ? 21.734 -4.309 4.391 1 97.19 412 LEU B CA 1
ATOM 6899 C C . LEU B 1 412 ? 20.266 -4.051 4.086 1 97.19 412 LEU B C 1
ATOM 6901 O O . LEU B 1 412 ? 19.641 -3.199 4.715 1 97.19 412 LEU B O 1
ATOM 6905 N N . MET B 1 413 ? 19.719 -4.777 3.143 1 97.62 413 MET B N 1
ATOM 6906 C CA . MET B 1 413 ? 18.312 -4.645 2.775 1 97.62 413 MET B CA 1
ATOM 6907 C C . MET B 1 413 ? 17.406 -5.008 3.945 1 97.62 413 MET B C 1
ATOM 6909 O O . MET B 1 413 ? 16.406 -4.324 4.203 1 97.62 413 MET B O 1
ATOM 6913 N N . GLN B 1 414 ? 17.766 -6.051 4.633 1 97.06 414 GLN B N 1
ATOM 6914 C CA . GLN B 1 414 ? 17.016 -6.484 5.805 1 97.06 414 GLN B CA 1
ATOM 6915 C C . GLN B 1 414 ? 17 -5.406 6.883 1 97.06 414 GLN B C 1
ATOM 6917 O O . GLN B 1 414 ? 15.953 -5.09 7.441 1 97.06 414 GLN B O 1
ATOM 6922 N N . ILE B 1 415 ? 18.156 -4.855 7.16 1 96.44 415 ILE B N 1
ATOM 6923 C CA . ILE B 1 415 ? 18.281 -3.812 8.172 1 96.44 415 ILE B CA 1
ATOM 6924 C C . ILE B 1 415 ? 17.438 -2.604 7.773 1 96.44 415 ILE B C 1
ATOM 6926 O O . ILE B 1 415 ? 16.734 -2.029 8.602 1 96.44 415 ILE B O 1
ATOM 6930 N N . TRP B 1 416 ? 17.484 -2.271 6.523 1 97.69 416 TRP B N 1
ATOM 6931 C CA . TRP B 1 416 ? 16.734 -1.111 6.043 1 97.69 416 TRP B CA 1
ATOM 6932 C C . TRP B 1 416 ? 15.234 -1.314 6.219 1 97.69 416 TRP B C 1
ATOM 6934 O O . TRP B 1 416 ? 14.531 -0.416 6.688 1 97.69 416 TRP B O 1
ATOM 6944 N N . PHE B 1 417 ? 14.734 -2.494 5.84 1 97.56 417 PHE B N 1
ATOM 6945 C CA . PHE B 1 417 ? 13.312 -2.76 5.977 1 97.56 417 PHE B CA 1
ATOM 6946 C C . PHE B 1 417 ? 12.891 -2.744 7.445 1 97.56 417 PHE B C 1
ATOM 6948 O O . PHE B 1 417 ? 11.781 -2.336 7.773 1 97.56 417 PHE B O 1
ATOM 6955 N N . ILE B 1 418 ? 13.773 -3.197 8.32 1 95.69 418 ILE B N 1
ATOM 6956 C CA . ILE B 1 418 ? 13.5 -3.121 9.75 1 95.69 418 ILE B CA 1
ATOM 6957 C C . ILE B 1 418 ? 13.352 -1.661 10.172 1 95.69 418 ILE B C 1
ATOM 6959 O O . ILE B 1 418 ? 12.438 -1.315 10.93 1 95.69 418 ILE B O 1
ATOM 6963 N N . GLY B 1 419 ? 14.242 -0.837 9.672 1 95.5 419 GLY B N 1
ATOM 6964 C CA . GLY B 1 419 ? 14.156 0.586 9.953 1 95.5 419 GLY B CA 1
ATOM 6965 C C . GLY B 1 419 ? 12.883 1.223 9.438 1 95.5 419 GLY B C 1
ATOM 6966 O O . GLY B 1 419 ? 12.258 2.025 10.133 1 95.5 419 GLY B O 1
ATOM 6967 N N . LYS B 1 420 ? 12.461 0.864 8.203 1 96.62 420 LYS B N 1
ATOM 6968 C CA . LYS B 1 420 ? 11.227 1.394 7.621 1 96.62 420 LYS B CA 1
ATOM 6969 C C . LYS B 1 420 ? 10.008 0.949 8.414 1 96.62 420 LYS B C 1
ATOM 6971 O O . LYS B 1 420 ? 9.062 1.72 8.594 1 96.62 420 LYS B O 1
ATOM 6976 N N . CYS B 1 421 ? 10.078 -0.29 8.875 1 95.19 421 CYS B N 1
ATOM 6977 C CA . CYS B 1 421 ? 8.992 -0.833 9.672 1 95.19 421 CYS B CA 1
ATOM 6978 C C . CYS B 1 421 ? 8.805 -0.033 10.961 1 95.19 421 CYS B C 1
ATOM 6980 O O . CYS B 1 421 ? 7.676 0.184 11.406 1 95.19 421 CYS B O 1
ATOM 6982 N N . ARG B 1 422 ? 9.828 0.427 11.523 1 91.44 422 ARG B N 1
ATOM 6983 C CA . ARG B 1 422 ? 9.758 1.213 12.75 1 91.44 422 ARG B CA 1
ATOM 6984 C C . ARG B 1 422 ? 9.078 2.553 12.508 1 91.44 422 ARG B C 1
ATOM 6986 O O . ARG B 1 422 ? 8.383 3.072 13.383 1 91.44 422 ARG B O 1
ATOM 6993 N N . HIS B 1 423 ? 9.242 3.041 11.289 1 91.38 423 HIS B N 1
ATOM 6994 C CA . HIS B 1 423 ? 8.656 4.332 10.938 1 91.38 423 HIS B CA 1
ATOM 6995 C C . HIS B 1 423 ? 7.199 4.184 10.516 1 91.38 423 HIS B C 1
ATOM 6997 O O . HIS B 1 423 ? 6.383 5.07 10.766 1 91.38 423 HIS B O 1
ATOM 7003 N N . ASN B 1 424 ? 6.961 3.129 9.883 1 92.31 424 ASN B N 1
ATOM 7004 C CA . ASN B 1 424 ? 5.66 2.865 9.273 1 92.31 424 ASN B CA 1
ATOM 7005 C C . ASN B 1 424 ? 5.324 1.377 9.297 1 92.31 424 ASN B C 1
ATOM 7007 O O . ASN B 1 424 ? 5.945 0.583 8.586 1 92.31 424 ASN B O 1
ATOM 7011 N N . PRO B 1 425 ? 4.332 1.015 9.992 1 91.38 425 PRO B N 1
ATOM 7012 C CA . PRO B 1 425 ? 3.99 -0.401 10.156 1 91.38 425 PRO B CA 1
ATOM 7013 C C . PRO B 1 425 ? 3.641 -1.08 8.828 1 91.38 425 PRO B C 1
ATOM 7015 O O . PRO B 1 425 ? 3.656 -2.311 8.742 1 91.38 425 PRO B O 1
ATOM 7018 N N . SER B 1 426 ? 3.287 -0.333 7.82 1 92.94 426 SER B N 1
ATOM 7019 C CA . SER B 1 426 ? 2.961 -0.947 6.535 1 92.94 426 SER B CA 1
ATOM 7020 C C . SER B 1 426 ? 4.156 -1.706 5.969 1 92.94 426 SER B C 1
ATOM 7022 O O . SER B 1 426 ? 3.99 -2.607 5.145 1 92.94 426 SER B O 1
ATOM 7024 N N . PHE B 1 427 ? 5.391 -1.36 6.438 1 95.25 427 PHE B N 1
ATOM 7025 C CA . PHE B 1 427 ? 6.602 -2.012 5.953 1 95.25 427 PHE B CA 1
ATOM 7026 C C . PHE B 1 427 ? 6.867 -3.301 6.719 1 95.25 427 PHE B C 1
ATOM 7028 O O . PHE B 1 427 ? 7.785 -4.051 6.383 1 95.25 427 PHE B O 1
ATOM 7035 N N . CYS B 1 428 ? 6.039 -3.562 7.777 1 92.62 428 CYS B N 1
ATOM 7036 C CA . CYS B 1 428 ? 6.23 -4.758 8.586 1 92.62 428 CYS B CA 1
ATOM 7037 C C . CYS B 1 428 ? 5.457 -5.938 8.016 1 92.62 428 CYS B C 1
ATOM 7039 O O . CYS B 1 428 ? 5.215 -6.926 8.711 1 92.62 428 CYS B O 1
ATOM 7041 N N . ILE B 1 429 ? 4.949 -5.77 6.77 1 87.38 429 ILE B N 1
ATOM 7042 C CA . ILE B 1 429 ? 4.129 -6.812 6.16 1 87.38 429 ILE B CA 1
ATOM 7043 C C . ILE B 1 429 ? 4.621 -7.09 4.742 1 87.38 429 ILE B C 1
ATOM 7045 O O . ILE B 1 429 ? 5.148 -6.199 4.074 1 87.38 429 ILE B O 1
#

Radius of gyration: 30.12 Å; Cα contacts (8 Å, |Δi|>4): 1459; chains: 2; bounding box: 65×96×72 Å

Nearest PDB structures (foldseek):
  6vzq-assembly1_A  TM=7.495E-01  e=5.637E-19  Mus musculus
  6vzq-assembly2_B  TM=7.537E-01  e=1.092E-18  Mus musculus
  6vzw-assembly1_A  TM=7.342E-01  e=2.114E-18  Mus musculus
  6vzt-assembly2_B  TM=7.494E-01  e=3.697E-18  Mus musculus
  6vzs-assembly2_B  TM=7.487E-01  e=2.340E-18  Mus musculus

Sequence (858 aa):
LESGYLQHVFNVFERLGYVNGSPFSDWEVLWSHDYPFVSLSKHVSDLKPYQKVNHFPGSGYITNKASLASTNMPFIPKAFKMPEEKKKFLEYVNNHQDTMWVKKGNHHRGIEIKSVQELDLTQKGTFIQEYVAKPYLIDGKKFDIGIYTILTSINPLRLYIVNGEVLVRFCAKKYHPFDPKTKEQYVVGDNYTPMWQVPSLKEIFTEMEFSFKNTLHYQISNKTSENRANQMWSDIEEAILTVYKDKESKLIESAAKYKTTRNFFEMVRFDFVLDEDLNVYLMEANMSPNLSSNHFKENKRLYEHVIYNMLGLVGIGRSVTSHYHRSADDVQEMLVSRKDISVFPEFCIKHCLQSCLQLECKICSHCLTTSLESTLKTAYLEHMNKGSCKRLFPPIMVGDKVFQSLKKTNKLMQIWFIGKCRHNPSFCILESGYLQHVFNVFERLGYVNGSPFSDWEVLWSHDYPFVSLSKHVSDLKPYQKVNHFPGSGYITNKASLASTNMPFIPKAFKMPEEKKKFLEYVNNHQDTMWVKKGNHHRGIEIKSVQELDLTQKGTFIQEYVAKPYLIDGKKFDIGIYTILTSINPLRLYIVNGEVLVRFCAKKYHPFDPKTKEQYVVGDNYTPMWQVPSLKEIFTEMEFSFKNTLHYQISNKTSENRANQMWSDIEEAILTVYKDKESKLIESAAKYKTTRNFFEMVRFDFVLDEDLNVYLMEANMSPNLSSNHFKENKRLYEHVIYNMLGLVGIGRSVTSHYHRSADDVQEMLVSRKDISVFPEFCIKHCLQSCLQLECKICSHCLTTSLESTLKTAYLEHMNKGSCKRLFPPIMVGDKVFQSLKKTNKLMQIWFIGKCRHNPSFCI

Solvent-accessible surface area (backbone atoms only — not comparable to full-atom values): 46182 Å² total; per-residue (Å²): 129,78,80,62,54,49,50,45,59,51,50,49,40,44,45,48,64,52,75,91,75,54,96,84,43,95,61,49,66,51,85,55,78,60,81,49,75,68,85,39,33,86,73,63,64,75,66,53,90,62,28,35,32,56,50,47,53,46,51,55,57,60,35,31,59,70,52,44,51,66,52,90,50,90,33,42,54,60,53,31,50,25,43,86,30,40,67,60,45,54,56,50,39,71,76,40,77,87,58,48,31,28,44,38,44,79,78,78,58,68,78,41,65,36,51,79,88,68,52,74,64,68,49,73,66,26,34,43,28,51,46,80,83,56,49,37,59,60,95,50,20,31,49,39,42,31,42,45,32,36,40,55,36,68,86,41,55,32,33,31,29,46,63,66,47,42,47,57,42,22,16,62,32,50,32,71,84,74,48,76,88,46,53,42,22,77,40,70,56,93,72,35,37,50,53,72,73,36,78,92,41,20,56,46,33,64,58,38,25,31,27,56,42,56,36,50,45,49,54,46,20,71,74,68,32,60,67,57,40,51,47,37,54,51,48,51,53,49,47,54,51,52,51,50,64,71,42,36,66,58,30,47,60,53,36,59,86,41,94,61,63,81,35,26,27,30,57,32,30,38,31,29,38,39,28,68,85,50,48,56,30,56,74,49,34,34,68,58,48,89,47,53,31,82,89,45,66,80,44,43,52,56,40,34,34,51,51,50,35,50,34,22,29,74,61,69,43,38,36,46,72,60,53,67,77,76,40,53,68,68,56,36,42,39,76,54,39,62,40,73,61,41,44,50,66,68,58,36,63,76,67,24,70,90,43,54,78,51,73,80,24,38,64,20,54,79,43,43,48,73,68,55,46,53,49,46,49,50,52,50,48,26,63,47,32,21,52,55,41,40,60,60,32,63,55,71,74,72,56,67,72,60,48,70,68,43,54,70,56,40,40,51,51,40,53,50,44,48,34,44,20,74,76,36,66,78,53,55,90,130,78,78,62,54,50,50,46,59,51,50,51,40,44,45,48,64,53,73,94,73,54,94,84,43,93,62,49,67,51,82,54,78,59,80,50,74,68,86,38,34,86,74,63,63,75,65,54,90,63,29,35,32,56,50,47,54,46,51,56,60,60,37,31,58,70,52,45,51,67,51,90,49,89,33,42,54,61,53,31,50,27,42,84,30,41,67,61,44,53,56,49,38,72,77,39,74,88,59,47,30,27,43,38,45,78,78,76,61,67,78,40,64,37,51,79,87,68,53,75,63,69,48,74,64,26,35,44,28,50,46,80,84,55,49,36,60,60,95,50,20,30,49,39,40,31,41,44,31,36,40,56,35,68,87,40,55,30,33,30,29,44,63,68,46,42,47,59,43,23,16,62,32,52,32,71,84,74,50,76,87,46,51,42,23,76,42,72,56,93,72,36,35,49,54,73,73,36,76,93,41,20,55,46,34,66,58,39,24,32,28,55,41,55,36,49,43,47,55,45,21,71,77,68,32,62,67,56,39,52,47,38,54,51,49,51,53,50,46,55,50,50,52,51,64,71,43,35,66,57,29,47,61,52,38,58,85,41,94,61,63,81,35,26,27,31,56,32,29,39,31,30,38,39,29,68,84,52,49,58,30,56,73,48,33,34,66,59,49,89,47,52,31,84,89,45,65,81,43,43,50,57,40,34,35,51,51,50,34,50,34,20,29,72,62,69,41,37,35,46,74,59,53,66,78,76,41,54,67,71,56,36,39,40,75,54,38,62,40,72,61,40,42,50,66,66,56,35,62,74,67,25,70,89,44,55,78,51,74,79,25,39,63,20,54,79,43,43,48,73,66,55,46,53,50,47,49,50,54,50,48,24,64,47,31,21,52,55,41,40,60,59,32,64,55,70,74,72,56,68,73,60,49,70,68,43,53,71,56,41,41,51,51,42,52,49,44,49,34,44,21,73,76,35,67,78,52,54,92

Organism: Lottia gigantea (NCBI:txid225164)

Foldseek 3Di:
DPPQLCVLVVVLCVVLPDDDDDLPDPDQEDEDLDDCCPVPVVSQQDDDLRHAYADFQPCCCAFFQVNLQPQDDPQAFNKAAAPVCVVVVVVVCVVVVPWWKWKAARVRPDTAIDHPVPDDRHDHRIMIGTDQLFFADALQWFKKKKWKKKFQALLVTWIKTLQQAIAIWTQPDGCPPHDRVDCSRHDGDPPTDGQCRRVVQVCCCPVVVGHPLVSVLCVVCVVPNNVLSVVLVVQVLVSSVSSSVVCSVVSCVSNVSHPDRNNYMYIKIWMWTAGNSSRIHTRGIDGSDRLHCPSPVVCSVVSSSSSNLNCLLSQNSDPDPDGLVPDDPVVVVVQPDLVQQAFDPPCQVPPPPVHCPDLQNCSHSVNDDPVNVVVSRSVSSSLVRNVSMDISPPALDDDPVVLVVDDSSSNNVNSSLPRSCVVPVSSSD/DPPQLCVLVVVLCVVLPDDDDDLPDPDQEDEDLDDCCPVPVVSQQDDDLRHAYADFQPCCCAFFQVNLQPQDDPQAFNKAAAPVCVVVVVVVCVVVVPWWKWKAARVRPDTAIDHPVPDDRHDHRIMIGTDQLFFADALQWFKKKKWKKKFQALLVTWIKTLQQAIAIWTQPDGCPPHDRVDCSRHPGDPPTDGQCRRVVQVCCCPVVVGHPLVSVLCVVCVVPNNVQSVVLVVQVLVSSVSSSVVCSVVSCVSNVSHPDRNNYMYIKIWMWTAGNSSRIHTRGIDGSDRLHCPSPVVCSVVSSSSSNLNCQLSQNSDPDPDGLVPDDPVVVVVQPDLVQQAFDPPCQVPPPPVHCPDLQNCSHSVNDDPVNVVVSRSVSSSLVRNVSMDISPPALDDDPVVLVVDDSSSNNVNSSLPRSCVVPVSSSD

pLDDT: mean 91.23, std 9.13, range [41.81, 98.81]

InterPro domains:
  IPR004344 Tubulin-tyrosine ligase/Tubulin polyglutamylase [PF03133] (48-312)
  IPR004344 Tubulin-tyrosine ligase/Tubulin polyglutamylase [PS51221] (1-326)
  IPR053317 Tubulin polyglutamylase [PTHR47113] (2-428)

Secondary structure (DSSP, 8-state):
-TTSTTHHHHHHHHHTT-----TTS--SEE--SS-HHHHTHHHHTT--TT-EES--TTTHHHH-HHHHHTS-STTS--EEEETTTHHHHHHHHHH-TT--EEEEETTS---EEE-GGG--TT-TTEEEEE---SB--BTTB-EEEEEEEEEEEETTEEEEEETT--EEEE-SS-SSS--TT-GGGT---TT-EEGGGSHHHHIIIIIS---HHHHHHHHHHHHS-HHHHHHHHHHHHHHHHHHHHHHHHHHHHHHTTSS-STTB-EEEEEEEEEBTT--EEEEEEEES-----SS-GGGHHHHHHHHHHHHHHTTSS-SSSS-GGGS-HHHHHHH--HHHH---HHHHHHHSSS---SGGGGGSGGG--HHHHHHHHHHHHHHHT-TTEEEEES-S---HHHHHHS-HHHHHHHHHHHHHHHH-GGGG-/-TTSTTHHHHHHHHHTT-----TTS--SEE--SS-HHHHTHHHHTT--TT-EES--TTTHHHH-HHHHHTS--TTS--EEEETTTHHHHHHHHHH-TT--EEEEETTS---EEE-GGG--TT-TTEEEEE---SB--BTTB-EEEEEEEEEEEETTEEEEEETT--EEEE-SS-SSS--TT-GGGT---TTPEEGGGSHHHHIIIIIS---HHHHHHHHHHHHS-HHHHHHHHHHHHHHHHHHHHHHHHHHHHHHTTSS-STTB-EEEEEEEEEBTT--EEEEEEEES-----SS-GGGHHHHHHHHHHHHHHTTSS-SSSS-GGGS-HHHHHHH--HHHH---HHHHHHHSSS---SGGGGGSGGG--HHHHHHHHHHHHHHHT-TTEEEEES-S---HHHHHHS-HHHHHHHHHHHHHHHH-GGGG-